Protein AF-A0A0E0JFL4-F1 (afdb_monomer)

Solvent-accessible surface area (backbone atoms only — not comparable to full-atom values): 43330 Å² total; per-residue (Å²): 131,83,78,77,78,82,72,47,30,32,39,35,59,43,32,61,24,17,29,56,49,40,44,46,35,38,51,45,51,37,39,75,74,55,32,49,66,45,37,19,11,68,49,98,47,42,67,31,52,23,40,82,80,41,33,38,44,33,79,38,37,41,81,33,71,71,56,60,69,53,83,58,55,32,41,42,36,31,7,35,81,56,9,6,48,53,56,41,65,31,64,58,54,51,54,46,52,52,55,39,45,75,74,68,30,37,37,32,23,24,13,42,10,29,31,45,21,41,38,68,71,51,74,36,62,77,32,53,36,19,30,19,77,94,37,50,87,59,45,56,92,52,35,45,78,45,100,35,44,24,21,37,27,83,52,40,39,21,12,26,35,61,62,32,22,63,61,38,26,38,52,52,34,25,76,76,66,32,60,72,52,23,56,50,52,36,58,77,36,59,52,74,89,68,89,74,73,65,76,42,75,36,74,80,57,86,65,83,64,85,77,78,43,31,32,37,35,58,40,45,64,17,21,36,53,52,33,43,47,34,37,51,48,54,39,39,75,70,64,32,51,70,46,36,20,14,72,67,61,37,65,31,43,22,54,77,65,51,35,37,45,37,81,36,32,38,66,66,72,60,66,44,94,82,69,75,65,48,29,41,43,32,44,20,55,53,48,93,80,61,84,31,73,72,60,67,30,64,68,60,52,51,50,51,51,52,34,52,74,68,64,37,38,35,35,22,30,23,61,22,36,56,56,38,36,46,72,70,56,72,32,62,80,29,49,37,24,55,42,81,83,71,74,74,77,83,90,75,99,40,55,50,78,36,97,42,60,21,18,31,30,37,45,35,39,24,21,45,24,58,44,34,20,64,50,41,32,39,50,49,36,28,55,67,68,32,60,67,57,19,45,50,56,49,44,76,32,48,79,73,90,60,99,34,76,44,75,49,87,71,77,78,76,73,77,84,77,84,87,77,80,79,76,83,78,81,83,92,81,81,79,95,80,78,78,87,74,82,87,79,74,75,88,78,67,83,75,74,56,50,33,31,38,37,56,38,22,52,16,14,30,58,49,30,44,40,28,36,46,52,51,32,37,69,63,54,32,44,62,43,45,18,26,48,55,70,89,55,69,104,62,59,35,63,30,50,23,40,76,80,40,37,36,43,34,82,41,45,43,74,80,48,72,85,68,85,58,57,30,43,42,34,32,10,37,72,54,6,10,55,45,47,48,68,22,62,61,55,50,52,52,52,52,52,33,52,77,70,62,37,38,36,35,22,25,14,44,12,28,40,56,21,40,42,68,73,54,75,37,65,78,32,56,37,21,28,21,75,93,41,53,81,65,52,52,94,54,36,43,81,44,100,46,61,58,30,79,40,92,44,40,38,20,12,24,28,57,60,27,19,58,63,40,21,39,50,50,33,25,74,76,65,33,61,65,50,22,55,61,50,44,56,85,29,54,56,68,94,65,82,59,50,88,83,73,73,51,75,38,73,81,60,86,64,83,59,91,70,70,41,32,31,38,35,56,44,31,54,13,18,31,59,51,30,40,37,29,43,50,41,52,40,36,72,74,58,33,50,66,46,35,21,11,73,58,98,51,41,69,30,42,30,61,84,76,68,55,29,39,49,35,78,40,45,42,78,64,54,68,78,57,83,60,49,30,43,42,32,37,11,28,64,59,11,13,52,49,49,50,68,32,60,71,59,48,53,49,52,51,52,33,54,76,68,66,34,36,34,37,22,22,14,41,14,29,37,51,34,32,39,81,71,57,69,42,70,96,42,62,34,13,15,21,71,99,43,30,85,62,35,94,50,55,92,37,33,88,42,51,22,22,32,30,42,44,39,39,21,13,18,34,60,45,27,22,63,56,40,32,38,53,50,38,25,55,72,68,33,59,69,56,22,54,53,47,32,44,73,31,50,39,73

Radius of gyration: 30.39 Å; Cα contacts (8 Å, |Δi|>4): 1943; chains: 1; bounding box: 71×85×77 Å

Organism: Oryza punctata (NCBI:txid4537)

Secondary structure (DSSP, 8-state):
-PPPPPPPEEEEEE-TT--HHHHHHHHHHHHHTT-EEEEEESSSSSEEE-GGG-EEE-SEETTSHHHHH---SEEEE---TTHHHHHHH-HHHHHHHHHHHHTT-EEEEETTHIIIIIITTTTTTTSEE---HHHHTTS-TTSEE--SSEEEETTEEEE-SGGGHHHHHHHHHHHHH-HHHHHHHHHHTT----SS--EEEES-------SSPEEEEEE-TTB-HHHHHHHHHHHHHTT-EEEEEESSSSEEE-TTS-EEE-SEEHHHHTS-TT---SEEEE--B--SSSS-TTTT-HHHHHHHHHHHHTT--EEEETTHIIIIIITTTTTTT-EEE--GGGTS----TTPEEESSSEEEETTEEEE-SGGGHHHHHHHHHHHHH-HHHHHHHHHHH-------EEEE---------S-SSSSSSS---S-S-SSSSSS-----SSPPPPEEEEEE-TT--HHHHHHHHHHHHHTT-EEEEEE-S---STTTTEEE-GGG-EEE-SEEGGGGTT---SEEEE---TTHHHHHHH-HHHHHHHHHHHHTT-EEEEETTHIIIIITTTTTTTTSEE---GGGGGGS-TTSEE--SSEEEETTEEEE-SGGGHHHHHHHHHHHHH-HHHHHHHHGGGT--SSTTS----EEES------SSS-EEEEEE-TT--HHHHHHHHHHHHHHT-EEEEEESSSSSEEE-TTT--EEE-SEEHHHHTTS--SEEEE---HHHHHHHHH-HHHHHHHHHHHHTT--EEEETHHIIIIITTTTTTTT------GGGGGGSS--TTTT-SEEEETTEEEE-SGGGHHHHHHHHHHHHH-HHHHHHHHHHTT--

Mean predicted aligned error: 17.1 Å

Nearest PDB structures (foldseek):
  4xll-assembly1_B  TM=9.840E-01  e=6.803E-21  Toxoplasma gondii
  2rk4-assembly1_A-2  TM=9.458E-01  e=2.774E-17  Homo sapiens
  4e08-assembly1_B  TM=9.502E-01  e=4.088E-17  Drosophila melanogaster
  2r1v-assembly1_B  TM=9.450E-01  e=6.370E-17  Homo sapiens
  3b38-assembly1_A-2  TM=9.438E-01  e=4.431E-16  Homo sapiens

Foldseek 3Di:
DPPDPDAAEEEEEWAAFFQQLLRQLLLQLSLVLRHHYFYAYLDPAQWHQYPLRWTFRGPYHLPDPPNLPDQGLEYEYTDGVPTLLSCQPRPSNLVSVVVQVVVQHAYEYAAQNVLNHCQSSVVQFCHEEEHAPVNLVSRDPRYHYDPAQWEATRRYIYGYDNLSSNVSSLVVSCVVPNDVSSVVSCVVQVADQDPDQDEAEAQADAQDDDPAAEEEEEDEAQFASLLVSLLSSLCSLLRHRYFYAYQPAQWYQYNSGIITGGPYHPCVCQVDPPDDHLEYEYGDGDDPDDQGPQQVVPSNLVNLVVCVVVLGAYEYEACCCVSHCQVSVVQAQHEEEDEPVVVPDDDDPGYDYDPHQWYHYRRYIYGHGSSCSNSRSLVVCCRHPNNLSSVVSVVSSDDDDDNDHHYDDDDPPPPPPDDPPPPPPDDPDDDPPPPPPPPPDPDDDPPPAFEEEEEWAAAFQQLLSQLLQVLSVLLRHQYFYAYLDDDDPPQRQWHQYPLRWIWGGPYHLVVCQPPDGLEYEYTDGPPTLVSCQPRPSNLVRVVVCLVVQGAYEYEALNVLNHCVVSVNQFCHEEEHAPVSLVSRDPRHRYDPDQWDDTRRYIYGHFSLSSNVSSLVVSCVRPNNVSSVVSVVLQVADPDFPDDFDEAEAQADALDDDPAFEEEEEWEAAFRSSLSSLQSVLSSVLPHNYFYEYLDPAQWHAHRDRRTITGGPYHLVVVLVDDGLEYEYGDGPVGLLSCQPRPSNLVNLVVCVVVLGAYEYEACNCLSHCAVSCNCPVHDEEYALSRLVSHPDNPCNVGQWYHHRRYIYGYRSSSSNVSNLVVSCSPPNDVSSVVSCVSRSRD

Sequence (842 aa):
MAASPPTKKVLVPIVAGTEPVEATVPIDVLRRAGAHVTVASADDELVVEVMYGVRIAADALVAGVDCAAAHFDLIVLPGGVPGAANLGGCAALEAMVRRHAAAGGLYAAICAAPPLALASWGMLNGLKATAHPLFVDKFPPEVAAVDASVVVDASAVTSRGPATSTEFALALVEQLYGKSKAEQIAKEMLVRYDAGYTISEVNSVQWKCNGTTKVLVPVANGTEEMELITIIDVLRRADADVVVAASAGVEIVARHGMRIVADTTLDEAAADDQTSFDLIILPASSNTNSRSKTSSNEKLVALLKKQAAASKPYGAIGAATAHVLELHGLLEGKKAAAHPSMEDGGAGAGAGECESRVVVDGNVITSGGPGTAMEFAVAVVEKLLGRDVAQRESEAARTTPHHKVATFSGERAKNPSGDMMAMARRTASWPRYLLSRAFAAAASEPAAPKRVLVPVAAGTEPVEAAATADVLNRAGARVTVATADPAGGDRGLLVEAAFGVKLVADGRVADLEGEAFDLIALPGGMPGSANLRDCKVLEKMVKKQAEQGALYAAICAAPAVTLAHWGLLKGLKATCYPSFMEKFTAEIIPVDSRVVVDRNAVTSQGPATAIEYALALVEQLYGKEKSEEVAGPLYVRPQPGVDYVIDEFNSVEWKCSGTPQVLVPVANGSEEMEALNLIDILRRAGANVTVASVEDKLQIVTRRHKFNLIADIMVEEAAKREFDLIVMPGGLPGAQKFSSTKVLVDLLKKQAESNKPYGAICASPAYVLEPHGLLKGKKATSFPPMAHLLTDQSACDSRVVVDGNLITSKAPGSATEFALAIVEKLFGREKAVGMAKELIFM

pLDDT: mean 85.97, std 17.54, range [24.44, 98.81]

Structure (mmCIF, N/CA/C/O backbone):
data_AF-A0A0E0JFL4-F1
#
_entry.id   AF-A0A0E0JFL4-F1
#
loop_
_atom_site.group_PDB
_atom_site.id
_atom_site.type_symbol
_atom_site.label_atom_id
_atom_site.label_alt_id
_atom_site.label_comp_id
_atom_site.label_asym_id
_atom_site.label_entity_id
_atom_site.label_seq_id
_atom_site.pdbx_PDB_ins_code
_atom_site.Cartn_x
_atom_site.Cartn_y
_atom_site.Cartn_z
_atom_site.occupancy
_atom_site.B_iso_or_equiv
_atom_site.auth_seq_id
_atom_site.auth_comp_id
_atom_site.auth_asym_id
_atom_site.auth_atom_id
_atom_site.pdbx_PDB_model_num
ATOM 1 N N . MET A 1 1 ? -3.731 46.250 -39.843 1.00 39.25 1 MET A N 1
ATOM 2 C CA . MET A 1 1 ? -4.159 45.183 -38.918 1.00 39.25 1 MET A CA 1
ATOM 3 C C . MET A 1 1 ? -3.046 44.151 -38.904 1.00 39.25 1 MET A C 1
ATOM 5 O O . MET A 1 1 ? -2.759 43.606 -39.961 1.00 39.25 1 MET A O 1
ATOM 9 N N . ALA A 1 2 ? -2.335 43.984 -37.789 1.00 41.78 2 ALA A N 1
ATOM 10 C CA . ALA A 1 2 ? -1.351 42.908 -37.675 1.00 41.78 2 ALA A CA 1
ATOM 11 C C . ALA A 1 2 ? -2.110 41.572 -37.654 1.00 41.78 2 ALA A C 1
ATOM 13 O O . ALA A 1 2 ? -3.128 41.474 -36.970 1.00 41.78 2 ALA A O 1
ATOM 14 N N . ALA A 1 3 ? -1.671 40.588 -38.442 1.00 46.22 3 ALA A N 1
ATOM 15 C CA . ALA A 1 3 ? -2.243 39.246 -38.403 1.00 46.22 3 ALA A CA 1
ATOM 16 C C . ALA A 1 3 ? -2.104 38.686 -36.979 1.00 46.22 3 ALA A C 1
ATOM 18 O O . ALA A 1 3 ? -1.029 38.806 -36.387 1.00 46.22 3 ALA A O 1
ATOM 19 N N . SER A 1 4 ? -3.175 38.108 -36.425 1.00 56.91 4 SER A N 1
ATOM 20 C CA . SER A 1 4 ? -3.089 37.402 -35.145 1.00 56.91 4 SER A CA 1
ATOM 21 C C . SER A 1 4 ? -1.979 36.347 -35.230 1.00 56.91 4 SER A C 1
ATOM 23 O O . SER A 1 4 ? -1.872 35.679 -36.264 1.00 56.91 4 SER A O 1
ATOM 25 N N . PRO A 1 5 ? -1.132 36.205 -34.196 1.00 62.22 5 PRO A N 1
ATOM 26 C CA . PRO A 1 5 ? -0.072 35.208 -34.210 1.00 62.22 5 PRO A CA 1
ATOM 27 C C . PRO A 1 5 ? -0.661 33.803 -34.428 1.00 62.22 5 PRO A C 1
ATOM 29 O O . PRO A 1 5 ? -1.779 33.535 -33.976 1.00 62.22 5 PRO A O 1
ATOM 32 N N . PRO A 1 6 ? 0.056 32.907 -35.129 1.00 73.69 6 PRO A N 1
ATOM 33 C CA . PRO A 1 6 ? -0.426 31.555 -35.381 1.00 73.69 6 PRO A CA 1
ATOM 34 C C . PRO A 1 6 ? -0.647 30.805 -34.061 1.00 73.69 6 PRO A C 1
ATOM 36 O O . PRO A 1 6 ? 0.200 30.841 -33.168 1.00 73.69 6 PRO A O 1
ATOM 39 N N . THR A 1 7 ? -1.790 30.124 -33.953 1.00 88.94 7 THR A N 1
ATOM 40 C CA . THR A 1 7 ? -2.161 29.294 -32.800 1.00 88.94 7 THR A CA 1
ATOM 41 C C . THR A 1 7 ? -1.107 28.218 -32.549 1.00 88.94 7 THR A C 1
ATOM 43 O O . THR A 1 7 ? -0.809 27.436 -33.455 1.00 88.94 7 THR A O 1
ATOM 46 N N . LYS A 1 8 ? -0.570 28.151 -31.323 1.00 95.00 8 LYS A N 1
ATOM 47 C CA . LYS A 1 8 ? 0.374 27.096 -30.936 1.00 95.00 8 LYS A CA 1
ATOM 48 C C . LYS A 1 8 ? -0.336 25.754 -30.864 1.00 95.00 8 LYS A C 1
ATOM 50 O O . LYS A 1 8 ? -1.421 25.670 -30.291 1.00 95.00 8 LYS A O 1
ATOM 55 N N . LYS A 1 9 ? 0.275 24.716 -31.422 1.00 96.56 9 LYS A N 1
ATOM 56 C CA . LYS A 1 9 ? -0.231 23.341 -31.382 1.00 96.56 9 LYS A CA 1
ATOM 57 C C . LYS A 1 9 ? 0.493 22.559 -30.299 1.00 96.56 9 LYS A C 1
ATOM 59 O O . LYS A 1 9 ? 1.717 22.561 -30.260 1.00 96.56 9 LYS A O 1
ATOM 64 N N . VAL A 1 10 ? -0.242 21.873 -29.439 1.00 98.19 10 VAL A N 1
ATOM 65 C CA . VAL A 1 10 ? 0.329 21.090 -28.340 1.00 98.19 10 VAL A CA 1
ATOM 66 C C . VAL A 1 10 ? -0.188 19.665 -28.416 1.00 98.19 10 VAL A C 1
ATOM 68 O O . VAL A 1 10 ? -1.374 19.465 -28.662 1.00 98.19 10 VAL A O 1
ATOM 71 N N . LEU A 1 11 ? 0.686 18.694 -28.176 1.00 98.44 11 LEU A N 1
ATOM 72 C CA . LEU A 1 11 ? 0.310 17.301 -27.968 1.00 98.44 11 LEU A CA 1
ATOM 73 C C . LEU A 1 11 ? 0.396 16.955 -26.481 1.00 98.44 11 LEU A C 1
ATOM 75 O O . LEU A 1 11 ? 1.439 17.171 -25.862 1.00 98.44 11 LEU A O 1
ATOM 79 N N . VAL A 1 12 ? -0.671 16.372 -25.942 1.00 98.62 12 VAL A N 1
ATOM 80 C CA . VAL A 1 12 ? -0.672 15.727 -24.622 1.00 98.62 12 VAL A CA 1
ATOM 81 C C . VAL A 1 12 ? -1.093 14.271 -24.826 1.00 98.62 12 VAL A C 1
ATOM 83 O O . VAL A 1 12 ? -2.276 14.018 -25.070 1.00 98.62 12 VAL A O 1
ATOM 86 N N . PRO A 1 13 ? -0.152 13.311 -24.809 1.00 98.19 13 PRO A N 1
ATOM 87 C CA . PRO A 1 13 ? -0.484 11.909 -24.893 1.00 98.19 13 PRO A CA 1
ATOM 88 C C . PRO A 1 13 ? -0.976 11.408 -23.528 1.00 98.19 13 PRO A C 1
ATOM 90 O O . PRO A 1 13 ? -0.396 11.729 -22.491 1.00 98.19 13 PRO A O 1
ATOM 93 N N . ILE A 1 14 ? -2.034 10.608 -23.539 1.00 98.06 14 ILE A N 1
ATOM 94 C CA . ILE A 1 14 ? -2.578 9.915 -22.370 1.00 98.06 14 ILE A CA 1
ATOM 95 C C . ILE A 1 14 ? -2.598 8.414 -22.641 1.00 98.06 14 ILE A C 1
ATOM 97 O O . ILE A 1 14 ? -2.686 7.988 -23.790 1.00 98.06 14 ILE A O 1
ATOM 101 N N . VAL A 1 15 ? -2.494 7.614 -21.592 1.00 96.31 15 VAL A N 1
ATOM 102 C CA . VAL A 1 15 ? -2.483 6.151 -21.671 1.00 96.31 15 VAL A CA 1
ATOM 103 C C . VAL A 1 15 ? -3.052 5.576 -20.378 1.00 96.31 15 VAL A C 1
ATOM 105 O O . VAL A 1 15 ? -3.135 6.284 -19.368 1.00 96.31 15 VAL A O 1
ATOM 108 N N . ALA A 1 16 ? -3.432 4.302 -20.378 1.00 90.12 16 ALA A N 1
ATOM 109 C CA . ALA A 1 16 ? -3.835 3.611 -19.162 1.00 90.12 16 ALA A CA 1
ATOM 110 C C . ALA A 1 16 ? -2.806 3.827 -18.034 1.00 90.12 16 ALA A C 1
ATOM 112 O O . ALA A 1 16 ? -1.602 3.593 -18.194 1.00 90.12 16 ALA A O 1
ATOM 113 N N . GLY A 1 17 ? -3.284 4.306 -16.883 1.00 86.44 17 GLY A N 1
ATOM 114 C CA . GLY A 1 17 ? -2.438 4.639 -15.732 1.00 86.44 17 GLY A CA 1
ATOM 115 C C . GLY A 1 17 ? -1.754 6.013 -15.773 1.00 86.44 17 GLY A C 1
ATOM 116 O O . GLY A 1 17 ? -0.919 6.274 -14.907 1.00 86.44 17 GLY A O 1
ATOM 117 N N . THR A 1 18 ? -2.076 6.890 -16.732 1.00 96.25 18 THR A N 1
ATOM 118 C CA . THR A 1 18 ? -1.710 8.320 -16.678 1.00 96.25 18 THR A CA 1
ATOM 119 C C . THR A 1 18 ? -2.265 8.969 -15.405 1.00 96.25 18 THR A C 1
ATOM 121 O O . THR A 1 18 ? -3.382 8.668 -14.993 1.00 96.25 18 THR A O 1
ATOM 124 N N . GLU A 1 19 ? -1.520 9.874 -14.770 1.00 94.75 19 GLU A N 1
ATOM 125 C CA . GLU A 1 19 ? -2.059 10.652 -13.649 1.00 94.75 19 GLU A CA 1
ATOM 126 C C . GLU A 1 19 ? -3.026 11.745 -14.170 1.00 94.75 19 GLU A C 1
ATOM 128 O O . GLU A 1 19 ? -2.634 12.565 -15.011 1.00 94.75 19 GLU A O 1
ATOM 133 N N . PRO A 1 20 ? -4.305 11.750 -13.740 1.00 94.50 20 PRO A N 1
ATOM 134 C CA . PRO A 1 20 ? -5.335 12.620 -14.307 1.00 94.50 20 PRO A CA 1
ATOM 135 C C . PRO A 1 20 ? -5.099 14.128 -14.118 1.00 94.50 20 PRO A C 1
ATOM 137 O O . PRO A 1 20 ? -5.412 14.892 -15.038 1.00 94.50 20 PRO A O 1
ATOM 140 N N . VAL A 1 21 ? -4.563 14.590 -12.983 1.00 94.31 21 VAL A N 1
ATOM 141 C CA . VAL A 1 21 ? -4.311 16.025 -12.730 1.00 94.31 21 VAL A CA 1
ATOM 142 C C . VAL A 1 21 ? -3.149 16.541 -13.589 1.00 94.31 21 VAL A C 1
ATOM 144 O O . VAL A 1 21 ? -3.255 17.598 -14.211 1.00 94.31 21 VAL A O 1
ATOM 147 N N . GLU A 1 22 ? -2.076 15.768 -13.705 1.00 95.75 22 GLU A N 1
ATOM 148 C CA . GLU A 1 22 ? -0.881 16.034 -14.507 1.00 95.75 22 GLU A CA 1
ATOM 149 C C . GLU A 1 22 ? -1.166 16.056 -16.014 1.00 95.75 22 GLU A C 1
ATOM 151 O O . GLU A 1 22 ? -0.418 16.682 -16.766 1.00 95.75 22 GLU A O 1
ATOM 156 N N . ALA A 1 23 ? -2.247 15.417 -16.470 1.00 96.94 23 ALA A N 1
ATOM 157 C CA . ALA A 1 23 ? -2.759 15.578 -17.830 1.00 96.94 23 ALA A CA 1
ATOM 158 C C . ALA A 1 23 ? -3.699 16.787 -17.940 1.00 96.94 23 ALA A C 1
ATOM 160 O O . ALA A 1 23 ? -3.502 17.664 -18.784 1.00 96.94 23 ALA A O 1
ATOM 161 N N . THR A 1 24 ? -4.709 16.855 -17.071 1.00 97.12 24 THR A N 1
ATOM 162 C CA . THR A 1 24 ? -5.806 17.829 -17.168 1.00 97.12 24 THR A CA 1
ATOM 163 C C . THR A 1 24 ? -5.328 19.265 -16.997 1.00 97.12 24 THR A C 1
ATOM 165 O O . THR A 1 24 ? -5.721 20.137 -17.771 1.00 97.12 24 THR A O 1
ATOM 168 N N . VAL A 1 25 ? -4.461 19.529 -16.015 1.00 95.75 25 VAL A N 1
ATOM 169 C CA . VAL A 1 25 ? -4.024 20.894 -15.698 1.00 95.75 25 VAL A CA 1
ATOM 170 C C . VAL A 1 25 ? -3.213 21.509 -16.846 1.00 95.75 25 VAL A C 1
ATOM 172 O O . VAL A 1 25 ? -3.564 22.610 -17.276 1.00 95.75 25 VAL A O 1
ATOM 175 N N . PRO A 1 26 ? -2.197 20.840 -17.434 1.00 97.06 26 PRO A N 1
ATOM 176 C CA . PRO A 1 26 ? -1.547 21.352 -18.639 1.00 97.06 26 PRO A CA 1
ATOM 177 C C . PRO A 1 26 ? -2.499 21.547 -19.821 1.00 97.06 26 PRO A C 1
ATOM 179 O O . PRO A 1 26 ? -2.382 22.560 -20.510 1.00 97.06 26 PRO A O 1
ATOM 182 N N . ILE A 1 27 ? -3.446 20.627 -20.055 1.00 97.94 27 ILE A N 1
ATOM 183 C CA . ILE A 1 27 ? -4.424 20.750 -21.149 1.00 97.94 27 ILE A CA 1
ATOM 184 C C . ILE A 1 27 ? -5.252 22.028 -20.984 1.00 97.94 27 ILE A C 1
ATOM 186 O O . ILE A 1 27 ? -5.300 22.853 -21.900 1.00 97.94 27 ILE A O 1
ATOM 190 N N . ASP A 1 28 ? -5.877 22.202 -19.823 1.00 96.44 28 ASP A N 1
ATOM 191 C CA . ASP A 1 28 ? -6.765 23.325 -19.533 1.00 96.44 28 ASP A CA 1
ATOM 192 C C . ASP A 1 28 ? -6.016 24.668 -19.608 1.00 96.44 28 ASP A C 1
ATOM 194 O O . ASP A 1 28 ? -6.380 25.557 -20.387 1.00 96.44 28 ASP A O 1
ATOM 198 N N . VAL A 1 29 ? -4.889 24.786 -18.899 1.00 96.25 29 VAL A N 1
ATOM 199 C CA . VAL A 1 29 ? -4.093 26.022 -18.821 1.00 96.25 29 VAL A CA 1
ATOM 200 C C . VAL A 1 29 ? -3.546 26.437 -20.190 1.00 96.25 29 VAL A C 1
ATOM 202 O O . VAL A 1 29 ? -3.580 27.621 -20.545 1.00 96.25 29 VAL A O 1
ATOM 205 N N . LEU A 1 30 ? -3.078 25.486 -21.004 1.00 97.25 30 LEU A N 1
ATOM 206 C CA . LEU A 1 30 ? -2.589 25.785 -22.353 1.00 97.25 30 LEU A CA 1
ATOM 207 C C . LEU A 1 30 ? -3.726 26.218 -23.287 1.00 97.25 30 LEU A C 1
ATOM 209 O O . LEU A 1 30 ? -3.533 27.131 -24.097 1.00 97.25 30 LEU A O 1
ATOM 213 N N . ARG A 1 31 ? -4.926 25.638 -23.153 1.00 96.31 31 ARG A N 1
ATOM 214 C CA . ARG A 1 31 ? -6.110 26.077 -23.910 1.00 96.31 31 ARG A CA 1
ATOM 215 C C . ARG A 1 31 ? -6.568 27.474 -23.491 1.00 96.31 31 ARG A C 1
ATOM 217 O O . ARG A 1 31 ? -6.838 28.293 -24.370 1.00 96.31 31 ARG A O 1
ATOM 224 N N . ARG A 1 32 ? -6.541 27.809 -22.195 1.00 94.00 32 ARG A N 1
ATOM 225 C CA . ARG A 1 32 ? -6.771 29.184 -21.696 1.00 94.00 32 ARG A CA 1
ATOM 226 C C . ARG A 1 32 ? -5.767 30.187 -22.265 1.00 94.00 32 ARG A C 1
ATOM 228 O O . ARG A 1 32 ? -6.126 31.317 -22.596 1.00 94.00 32 ARG A O 1
ATOM 235 N N . ALA A 1 33 ? -4.512 29.772 -22.441 1.00 94.62 33 ALA A N 1
ATOM 236 C CA . ALA A 1 33 ? -3.489 30.597 -23.079 1.00 94.62 33 ALA A CA 1
ATOM 237 C C . ALA A 1 33 ? -3.708 30.802 -24.593 1.00 94.62 33 ALA A C 1
ATOM 239 O O . ALA A 1 33 ? -3.083 31.688 -25.178 1.00 94.62 33 ALA A O 1
ATOM 240 N N . GLY A 1 34 ? -4.619 30.040 -25.209 1.00 94.81 34 GLY A N 1
ATOM 241 C CA . GLY A 1 34 ? -4.960 30.109 -26.629 1.00 94.81 34 GLY A CA 1
ATOM 242 C C . GLY A 1 34 ? -4.300 29.029 -27.487 1.00 94.81 34 GLY A C 1
ATOM 243 O O . GLY A 1 34 ? -4.309 29.156 -28.710 1.00 94.81 34 GLY A O 1
ATOM 244 N N . ALA A 1 35 ? -3.714 27.985 -26.887 1.00 96.25 35 ALA A N 1
ATOM 245 C CA . ALA A 1 35 ? -3.153 26.862 -27.631 1.00 96.25 35 ALA A CA 1
ATOM 246 C C . ALA A 1 35 ? -4.241 25.898 -28.126 1.00 96.25 35 ALA A C 1
ATOM 248 O O . ALA A 1 35 ? -5.236 25.642 -27.449 1.00 96.25 35 ALA A O 1
ATOM 249 N N . HIS A 1 36 ? -4.007 25.299 -29.290 1.00 96.62 36 HIS A N 1
ATOM 250 C CA . HIS A 1 36 ? -4.742 24.127 -29.741 1.00 96.62 36 HIS A CA 1
ATOM 251 C C . HIS A 1 36 ? -4.071 22.877 -29.168 1.00 96.62 36 HIS A C 1
ATOM 253 O O . HIS A 1 36 ? -3.014 22.465 -29.646 1.00 96.62 36 HIS A O 1
ATOM 259 N N . VAL A 1 37 ? -4.671 22.301 -28.128 1.00 97.62 37 VAL A N 1
ATOM 260 C CA . VAL A 1 37 ? -4.157 21.096 -27.467 1.00 97.62 37 VAL A CA 1
ATOM 261 C C . VAL A 1 37 ? -4.883 19.865 -28.001 1.00 97.62 37 VAL A C 1
ATOM 263 O O . VAL A 1 37 ? -6.090 19.733 -27.788 1.00 97.62 37 VAL A O 1
ATOM 266 N N . THR A 1 38 ? -4.137 18.985 -28.664 1.00 98.00 38 THR A N 1
ATOM 267 C CA . THR A 1 38 ? -4.562 17.643 -29.067 1.00 98.00 38 THR A CA 1
ATOM 268 C C . THR A 1 38 ? -4.293 16.677 -27.920 1.00 98.00 38 THR A C 1
ATOM 270 O O . THR A 1 38 ? -3.133 16.433 -27.576 1.00 98.00 38 THR A O 1
ATOM 273 N N . VAL A 1 39 ? -5.355 16.120 -27.340 1.00 98.12 39 VAL A N 1
ATOM 274 C CA . VAL A 1 39 ? -5.245 15.007 -26.390 1.00 98.12 39 VAL A CA 1
ATOM 275 C C . VAL A 1 39 ? -5.212 13.722 -27.203 1.00 98.12 39 VAL A C 1
ATOM 277 O O . VAL A 1 39 ? -6.158 13.451 -27.938 1.00 98.12 39 VAL A O 1
ATOM 280 N N . ALA A 1 40 ? -4.133 12.949 -27.127 1.00 97.81 40 ALA A N 1
ATOM 281 C CA . ALA A 1 40 ? -3.980 11.750 -27.947 1.00 97.81 40 ALA A CA 1
ATOM 282 C C . ALA A 1 40 ? -3.820 10.503 -27.082 1.00 97.81 40 ALA A C 1
ATOM 284 O O . ALA A 1 40 ? -3.001 10.485 -26.174 1.00 97.81 40 ALA A O 1
ATOM 285 N N . SER A 1 41 ? -4.564 9.446 -27.375 1.00 97.75 41 SER A N 1
ATOM 286 C CA . SER A 1 41 ? -4.375 8.167 -26.703 1.00 97.75 41 SER A CA 1
ATOM 287 C C . SER A 1 41 ? -3.144 7.463 -27.266 1.00 97.75 41 SER A C 1
ATOM 289 O O . SER A 1 41 ? -3.013 7.320 -28.484 1.00 97.75 41 SER A O 1
ATOM 291 N N . ALA A 1 42 ? -2.220 7.069 -26.395 1.00 94.81 42 ALA A N 1
ATOM 292 C CA . ALA A 1 42 ? -1.121 6.176 -26.742 1.00 94.81 42 ALA A CA 1
ATOM 293 C C . ALA A 1 42 ? -1.534 4.693 -26.693 1.00 94.81 42 ALA A C 1
ATOM 295 O O . ALA A 1 42 ? -0.737 3.851 -27.106 1.00 94.81 42 ALA A O 1
ATOM 296 N N . ASP A 1 43 ? -2.755 4.400 -26.229 1.00 87.94 43 ASP A N 1
ATOM 297 C CA . ASP A 1 43 ? -3.416 3.103 -26.382 1.00 87.94 43 ASP A CA 1
ATOM 298 C C . ASP A 1 43 ? -4.055 2.974 -27.780 1.00 87.94 43 ASP A C 1
ATOM 300 O O . ASP A 1 43 ? -3.983 3.879 -28.617 1.00 87.94 43 ASP A O 1
ATOM 304 N N . ASP A 1 44 ? -4.713 1.841 -28.029 1.00 86.88 44 ASP A N 1
ATOM 305 C CA . ASP A 1 44 ? -5.432 1.566 -29.280 1.00 86.88 44 ASP A CA 1
ATOM 306 C C . ASP A 1 44 ? -6.865 2.144 -29.302 1.00 86.88 44 ASP A C 1
ATOM 308 O O . ASP A 1 44 ? -7.516 2.173 -30.349 1.00 86.88 44 ASP A O 1
ATOM 312 N N . GLU A 1 45 ? -7.363 2.633 -28.161 1.00 91.81 45 GLU A N 1
ATOM 313 C CA . GLU A 1 45 ? -8.712 3.186 -28.004 1.00 91.81 45 GLU A CA 1
ATOM 314 C C . GLU A 1 45 ? -8.692 4.681 -27.670 1.00 91.81 45 GLU A C 1
ATOM 316 O O . GLU A 1 45 ? -7.775 5.186 -27.026 1.00 91.81 45 GLU A O 1
ATOM 321 N N . LEU A 1 46 ? -9.734 5.408 -28.093 1.00 94.75 46 LEU A N 1
ATOM 322 C CA . LEU A 1 46 ? -9.864 6.841 -27.801 1.00 94.75 46 LEU A CA 1
ATOM 323 C C . LEU A 1 46 ? -10.329 7.115 -26.369 1.00 94.75 46 LEU A C 1
ATOM 325 O O . LEU A 1 46 ? -10.034 8.182 -25.848 1.00 94.75 46 LEU A O 1
ATOM 329 N N . VAL A 1 47 ? -11.066 6.204 -25.734 1.00 96.50 47 VAL A N 1
ATOM 330 C CA . VAL A 1 47 ? -11.464 6.363 -24.331 1.00 96.50 47 VAL A CA 1
ATOM 331 C C . VAL A 1 47 ? -10.411 5.691 -23.468 1.00 96.50 47 VAL A C 1
ATOM 333 O O . VAL A 1 47 ? -10.241 4.482 -23.532 1.00 96.50 47 VAL A O 1
ATOM 336 N N . VAL A 1 48 ? -9.717 6.485 -22.662 1.00 95.06 48 VAL A N 1
ATOM 337 C CA . VAL A 1 48 ? -8.628 6.016 -21.808 1.00 95.06 48 VAL A CA 1
ATOM 338 C C . VAL A 1 48 ? -9.069 6.100 -20.358 1.00 95.06 48 VAL A C 1
ATOM 340 O O . VAL A 1 48 ? -9.426 7.177 -19.872 1.00 95.06 48 VAL A O 1
ATOM 343 N N . GLU A 1 49 ? -9.037 4.964 -19.664 1.00 94.12 49 GLU A N 1
ATOM 344 C CA . GLU A 1 49 ? -9.123 4.925 -18.207 1.00 94.12 49 GLU A CA 1
ATOM 345 C C . GLU A 1 49 ? -7.744 5.246 -17.622 1.00 94.12 49 GLU A C 1
ATOM 347 O O . GLU A 1 49 ? -6.821 4.429 -17.615 1.00 94.12 49 GLU A O 1
ATOM 352 N N . VAL A 1 50 ? -7.592 6.487 -17.177 1.00 93.69 50 VAL A N 1
ATOM 353 C CA . VAL A 1 50 ? -6.393 6.962 -16.488 1.00 93.69 50 VAL A CA 1
ATOM 354 C C . VAL A 1 50 ? -6.485 6.579 -14.995 1.00 93.69 50 VAL A C 1
ATOM 356 O O . VAL A 1 50 ? -7.412 5.878 -14.584 1.00 93.69 50 VAL A O 1
ATOM 359 N N . MET A 1 51 ? -5.518 6.964 -14.155 1.00 87.81 51 MET A N 1
ATOM 360 C CA . MET A 1 51 ? -5.523 6.552 -12.741 1.00 87.81 51 MET A CA 1
ATOM 361 C C . MET A 1 51 ? -6.815 6.948 -12.008 1.00 87.81 51 MET A C 1
ATOM 363 O O . MET A 1 51 ? -7.510 7.900 -12.368 1.00 87.81 51 MET A O 1
ATOM 367 N N . TYR A 1 52 ? -7.116 6.200 -10.942 1.00 87.00 52 TYR A N 1
ATOM 368 C CA . TYR A 1 52 ? -8.256 6.440 -10.053 1.00 87.00 52 TYR A CA 1
ATOM 369 C C . TYR A 1 52 ? -9.614 6.415 -10.775 1.00 87.00 52 TYR A C 1
ATOM 371 O O . TYR A 1 52 ? -10.536 7.141 -10.407 1.00 87.00 52 TYR A O 1
ATOM 379 N N . GLY A 1 53 ? -9.751 5.580 -11.812 1.00 84.56 53 GLY A N 1
ATOM 380 C CA . GLY A 1 53 ? -11.013 5.335 -12.522 1.00 84.56 53 GLY A CA 1
ATOM 381 C C . GLY A 1 53 ? -11.547 6.545 -13.295 1.00 84.56 53 GLY A C 1
ATOM 382 O O . GLY A 1 53 ? -12.745 6.623 -13.575 1.00 84.56 53 GLY A O 1
ATOM 383 N N . VAL A 1 54 ? -10.704 7.542 -13.573 1.00 93.38 54 VAL A N 1
ATOM 384 C CA . VAL A 1 54 ? -11.071 8.693 -14.404 1.00 93.38 54 VAL A CA 1
ATOM 385 C C . VAL A 1 54 ? -11.003 8.264 -15.867 1.00 93.38 54 VAL A C 1
ATOM 387 O O . VAL A 1 54 ? -10.020 7.670 -16.297 1.00 93.38 54 VAL A O 1
ATOM 390 N N . ARG A 1 55 ? -12.030 8.584 -16.659 1.00 95.38 55 ARG A N 1
ATOM 391 C CA . ARG A 1 55 ? -12.073 8.248 -18.088 1.00 95.38 55 ARG A CA 1
ATOM 392 C C . ARG A 1 55 ? -12.064 9.507 -18.947 1.00 95.38 55 ARG A C 1
ATOM 394 O O . ARG A 1 55 ? -12.953 10.352 -18.825 1.00 95.38 55 ARG A O 1
ATOM 401 N N . ILE A 1 56 ? -11.067 9.616 -19.822 1.00 96.94 56 ILE A N 1
ATOM 402 C CA . ILE A 1 56 ? -10.872 10.748 -20.737 1.00 96.94 56 ILE A CA 1
ATOM 403 C C . ILE A 1 56 ? -11.001 10.241 -22.173 1.00 96.94 56 ILE A C 1
ATOM 405 O O . ILE A 1 56 ? -10.362 9.263 -22.550 1.00 96.94 56 ILE A O 1
ATOM 409 N N . ALA A 1 57 ? -11.812 10.913 -22.987 1.00 96.94 57 ALA A N 1
ATOM 410 C CA . ALA A 1 57 ? -11.925 10.618 -24.409 1.00 96.94 57 ALA A CA 1
ATOM 411 C C . ALA A 1 57 ? -10.942 11.492 -25.211 1.00 96.94 57 ALA A C 1
ATOM 413 O O . ALA A 1 57 ? -11.155 12.689 -25.406 1.00 96.94 57 ALA A O 1
ATOM 414 N N . ALA A 1 58 ? -9.857 10.882 -25.679 1.00 97.00 58 ALA A N 1
ATOM 415 C CA . ALA A 1 58 ? -8.834 11.487 -26.517 1.00 97.00 58 ALA A CA 1
ATOM 416 C C . ALA A 1 58 ? -9.372 11.893 -27.897 1.00 97.00 58 ALA A C 1
ATOM 418 O O . ALA A 1 58 ? -10.240 11.236 -28.475 1.00 97.00 58 ALA A O 1
ATOM 419 N N . ASP A 1 59 ? -8.820 12.975 -28.443 1.00 96.44 59 ASP A N 1
ATOM 420 C CA . ASP A 1 59 ? -9.138 13.549 -29.755 1.00 96.44 59 ASP A CA 1
ATOM 421 C C . ASP A 1 59 ? -8.589 12.713 -30.916 1.00 96.44 59 ASP A C 1
ATOM 423 O O . ASP A 1 59 ? -9.136 12.739 -32.018 1.00 96.44 59 ASP A O 1
ATOM 427 N N . ALA A 1 60 ? -7.499 11.984 -30.677 1.00 96.75 60 ALA A N 1
ATOM 428 C CA . ALA A 1 60 ? -6.823 11.160 -31.670 1.00 96.75 60 ALA A CA 1
ATOM 429 C C . ALA A 1 60 ? -6.087 9.984 -31.014 1.00 96.75 60 ALA A C 1
ATOM 431 O O . ALA A 1 60 ? -5.900 9.952 -29.801 1.00 96.75 60 ALA A O 1
ATOM 432 N N . LEU A 1 61 ? -5.616 9.045 -31.832 1.00 97.12 61 LEU A N 1
ATOM 433 C CA . LEU A 1 61 ? -4.597 8.073 -31.433 1.00 97.12 61 LEU A CA 1
ATOM 434 C C . LEU A 1 61 ? -3.215 8.642 -31.769 1.00 97.12 61 LEU A C 1
ATOM 436 O O . LEU A 1 61 ? -3.035 9.194 -32.856 1.00 97.12 61 LEU A O 1
ATOM 440 N N . VAL A 1 62 ? -2.226 8.451 -30.896 1.00 95.06 62 VAL A N 1
ATOM 441 C CA . VAL A 1 62 ? -0.822 8.831 -31.142 1.00 95.06 62 VAL A CA 1
ATOM 442 C C . VAL A 1 62 ? -0.289 8.128 -32.391 1.00 95.06 62 VAL A C 1
ATOM 444 O O . VAL A 1 62 ? 0.366 8.745 -33.228 1.00 95.06 62 VAL A O 1
ATOM 447 N N . ALA A 1 63 ? -0.619 6.844 -32.557 1.00 90.69 63 ALA A N 1
ATOM 448 C CA . ALA A 1 63 ? -0.268 6.064 -33.743 1.00 90.69 63 ALA A CA 1
ATOM 449 C C . ALA A 1 63 ? -1.134 6.395 -34.979 1.00 90.69 63 ALA A C 1
ATOM 451 O O . ALA A 1 63 ? -0.864 5.901 -36.075 1.00 90.69 63 ALA A O 1
ATOM 452 N N . GLY A 1 64 ? -2.168 7.230 -34.829 1.00 90.62 64 GLY A N 1
ATOM 453 C CA . GLY A 1 64 ? -3.021 7.668 -35.928 1.00 90.62 64 GLY A CA 1
ATOM 454 C C . GLY A 1 64 ? -2.247 8.517 -36.936 1.00 90.62 64 GLY A C 1
ATOM 455 O O . GLY A 1 64 ? -1.466 9.388 -36.556 1.00 90.62 64 GLY A O 1
ATOM 456 N N . VAL A 1 65 ? -2.488 8.287 -38.231 1.00 81.94 65 VAL A N 1
ATOM 457 C CA . VAL A 1 65 ? -1.736 8.913 -39.338 1.00 81.94 65 VAL A CA 1
ATOM 458 C C . VAL A 1 65 ? -1.703 10.440 -39.224 1.00 81.94 65 VAL A C 1
ATOM 460 O O . VAL A 1 65 ? -0.637 11.040 -39.368 1.00 81.94 65 VAL A O 1
ATOM 463 N N . ASP A 1 66 ? -2.841 11.058 -38.903 1.00 83.19 66 ASP A N 1
ATOM 464 C CA . ASP A 1 66 ? -2.954 12.515 -38.795 1.00 83.19 66 ASP A CA 1
ATOM 465 C C . ASP A 1 66 ? -2.191 13.074 -37.588 1.00 83.19 66 ASP A C 1
ATOM 467 O O . ASP A 1 66 ? -1.535 14.108 -37.701 1.00 83.19 66 ASP A O 1
ATOM 471 N N . CYS A 1 67 ? -2.222 12.381 -36.444 1.00 88.19 67 CYS A N 1
ATOM 472 C CA . CYS A 1 67 ? -1.502 12.803 -35.242 1.00 88.19 67 CYS A CA 1
ATOM 473 C C . CYS A 1 67 ? 0.013 12.622 -35.414 1.00 88.19 67 CYS A C 1
ATOM 475 O O . CYS A 1 67 ? 0.784 13.550 -35.177 1.00 88.19 67 CYS A O 1
ATOM 477 N N . ALA A 1 68 ? 0.444 11.462 -35.917 1.00 84.94 68 ALA A N 1
ATOM 478 C CA . ALA A 1 68 ? 1.854 11.129 -36.105 1.00 84.94 68 ALA A CA 1
ATOM 479 C C . ALA A 1 68 ? 2.573 12.035 -37.122 1.00 84.94 68 ALA A C 1
ATOM 481 O O . ALA A 1 68 ? 3.789 12.250 -37.016 1.00 84.94 68 ALA A O 1
ATOM 482 N N . ALA A 1 69 ? 1.832 12.550 -38.110 1.00 83.75 69 ALA A N 1
ATOM 483 C CA . ALA A 1 69 ? 2.321 13.474 -39.131 1.00 83.75 69 ALA A CA 1
ATOM 484 C C . ALA A 1 69 ? 2.146 14.959 -38.758 1.00 83.75 69 ALA A C 1
ATOM 486 O O . ALA A 1 69 ? 2.667 15.828 -39.463 1.00 83.75 69 ALA A O 1
ATOM 487 N N . ALA A 1 70 ? 1.422 15.271 -37.679 1.00 88.12 70 ALA A N 1
ATOM 488 C CA . ALA A 1 70 ? 1.175 16.645 -37.273 1.00 88.12 70 ALA A CA 1
ATOM 489 C C . ALA A 1 70 ? 2.446 17.330 -36.748 1.00 88.12 70 ALA A C 1
ATOM 491 O O . ALA A 1 70 ? 3.306 16.733 -36.101 1.00 88.12 70 ALA A O 1
ATOM 492 N N . HIS A 1 71 ? 2.535 18.632 -37.013 1.00 90.56 71 HIS A N 1
ATOM 493 C CA . HIS A 1 71 ? 3.523 19.508 -36.397 1.00 90.56 71 HIS A CA 1
ATOM 494 C C . HIS A 1 71 ? 2.963 20.079 -35.092 1.00 90.56 71 HIS A C 1
ATOM 496 O O . HIS A 1 71 ? 1.889 20.691 -35.099 1.00 90.56 71 HIS A O 1
ATOM 502 N N . PHE A 1 72 ? 3.734 19.958 -34.015 1.00 94.88 72 PHE A N 1
ATOM 503 C CA . PHE A 1 72 ? 3.442 20.545 -32.711 1.00 94.88 72 PHE A CA 1
ATOM 504 C C . PHE A 1 72 ? 4.498 21.597 -32.357 1.00 94.88 72 PHE A C 1
ATOM 506 O O . PHE A 1 72 ? 5.623 21.546 -32.838 1.00 94.88 72 PHE A O 1
ATOM 513 N N . ASP A 1 73 ? 4.131 22.574 -31.537 1.00 95.75 73 ASP A N 1
ATOM 514 C CA . ASP A 1 73 ? 5.043 23.530 -30.902 1.00 95.75 73 ASP A CA 1
ATOM 515 C C . ASP A 1 73 ? 5.547 23.003 -29.544 1.00 95.75 73 ASP A C 1
ATOM 517 O O . ASP A 1 73 ? 6.646 23.354 -29.114 1.00 95.75 73 ASP A O 1
ATOM 521 N N . LEU A 1 74 ? 4.759 22.144 -28.885 1.00 98.00 74 LEU A N 1
ATOM 522 C CA . LEU A 1 74 ? 5.064 21.534 -27.591 1.00 98.00 74 LEU A CA 1
ATOM 523 C C . LEU A 1 74 ? 4.486 20.113 -27.504 1.00 98.00 74 LEU A C 1
ATOM 525 O O . LEU A 1 74 ? 3.359 19.875 -27.936 1.00 98.00 74 LEU A O 1
ATOM 529 N N . ILE A 1 75 ? 5.234 19.191 -26.897 1.00 98.56 75 ILE A N 1
ATOM 530 C CA . ILE A 1 75 ? 4.741 17.865 -26.498 1.00 98.56 75 ILE A CA 1
ATOM 531 C C . ILE A 1 75 ? 4.915 17.727 -24.980 1.00 98.56 75 ILE A C 1
ATOM 533 O O . ILE A 1 75 ? 6.027 17.892 -24.484 1.00 98.56 75 ILE A O 1
ATOM 537 N N . VAL A 1 76 ? 3.837 17.451 -24.245 1.00 98.69 76 VAL A N 1
ATOM 538 C CA . VAL A 1 76 ? 3.832 17.367 -22.772 1.00 98.69 76 VAL A CA 1
ATOM 539 C C . VAL A 1 76 ? 3.492 15.948 -22.357 1.00 98.69 76 VAL A C 1
ATOM 541 O O . VAL A 1 76 ? 2.435 15.478 -22.741 1.00 98.69 76 VAL A O 1
ATOM 544 N N . LEU A 1 77 ? 4.346 15.282 -21.582 1.00 98.56 77 LEU A N 1
ATOM 545 C CA . LEU A 1 77 ? 4.137 13.921 -21.087 1.00 98.56 77 LEU A CA 1
ATOM 546 C C . LEU A 1 77 ? 3.675 13.961 -19.620 1.00 98.56 77 LEU A C 1
ATOM 548 O O . LEU A 1 77 ? 4.488 14.273 -18.741 1.00 98.56 77 LEU A O 1
ATOM 552 N N . PRO A 1 78 ? 2.400 13.647 -19.340 1.00 98.19 78 PRO A N 1
ATOM 553 C CA . PRO A 1 78 ? 1.921 13.419 -17.980 1.00 98.19 78 PRO A CA 1
ATOM 554 C C . PRO A 1 78 ? 2.638 12.232 -17.327 1.00 98.19 78 PRO A C 1
ATOM 556 O O . PRO A 1 78 ? 3.120 11.335 -18.023 1.00 98.19 78 PRO A O 1
ATOM 559 N N . GLY A 1 79 ? 2.694 12.205 -15.999 1.00 92.62 79 GLY A N 1
ATOM 560 C CA . GLY A 1 79 ? 3.237 11.087 -15.243 1.00 92.62 79 GLY A CA 1
ATOM 561 C C . GLY A 1 79 ? 2.176 10.067 -14.833 1.00 92.62 79 GLY A C 1
ATOM 562 O O . GLY A 1 79 ? 1.339 9.650 -15.637 1.00 92.62 79 GLY A O 1
ATOM 563 N N . GLY A 1 80 ? 2.252 9.631 -13.575 1.00 84.12 80 GLY A N 1
ATOM 564 C CA . GLY A 1 80 ? 1.540 8.460 -13.056 1.00 84.12 80 GLY A CA 1
ATOM 565 C C . GLY A 1 80 ? 2.305 7.159 -13.277 1.00 84.12 80 GLY A C 1
ATOM 566 O O . GLY A 1 80 ? 3.139 7.053 -14.175 1.00 84.12 80 GLY A O 1
ATOM 567 N N . VAL A 1 81 ? 2.030 6.153 -12.450 1.00 80.12 81 VAL A N 1
ATOM 568 C CA . VAL A 1 81 ? 2.588 4.803 -12.601 1.00 80.12 81 VAL A CA 1
ATOM 569 C C . VAL A 1 81 ? 1.423 3.814 -12.605 1.00 80.12 81 VAL A C 1
ATOM 571 O O . VAL A 1 81 ? 0.653 3.800 -11.644 1.00 80.12 81 VAL A O 1
ATOM 574 N N . PRO A 1 82 ? 1.250 3.011 -13.677 1.00 82.69 82 PRO A N 1
ATOM 575 C CA . PRO A 1 82 ? 2.221 2.738 -14.749 1.00 82.69 82 PRO A CA 1
ATOM 576 C C . PRO A 1 82 ? 2.251 3.735 -15.931 1.00 82.69 82 PRO A C 1
ATOM 578 O O . PRO A 1 82 ? 3.062 3.548 -16.836 1.00 82.69 82 PRO A O 1
ATOM 581 N N . GLY A 1 83 ? 1.425 4.789 -15.961 1.00 87.12 83 GLY A N 1
ATOM 582 C CA . GLY A 1 83 ? 1.239 5.648 -17.146 1.00 87.12 83 GLY A CA 1
ATOM 583 C C . GLY A 1 83 ? 2.513 6.231 -17.761 1.00 87.12 83 GLY A C 1
ATOM 584 O O . GLY A 1 83 ? 2.712 6.144 -18.969 1.00 87.12 83 GLY A O 1
ATOM 585 N N . ALA A 1 84 ? 3.423 6.758 -16.943 1.00 92.75 84 ALA A N 1
ATOM 586 C CA . ALA A 1 84 ? 4.715 7.278 -17.387 1.00 92.75 84 ALA A CA 1
ATOM 587 C C . ALA A 1 84 ? 5.575 6.215 -18.089 1.00 92.75 84 ALA A C 1
ATOM 589 O O . ALA A 1 84 ? 6.205 6.504 -19.108 1.00 92.75 84 ALA A O 1
ATOM 590 N N . ALA A 1 85 ? 5.589 4.985 -17.564 1.00 88.94 85 ALA A N 1
ATOM 591 C CA . ALA A 1 85 ? 6.306 3.864 -18.168 1.00 88.94 85 ALA A CA 1
ATOM 592 C C . ALA A 1 85 ? 5.643 3.424 -19.480 1.00 88.94 85 ALA A C 1
ATOM 594 O O . ALA A 1 85 ? 6.337 3.165 -20.461 1.00 88.94 85 ALA A O 1
ATOM 595 N N . ASN A 1 86 ? 4.309 3.413 -19.528 1.00 90.19 86 ASN A N 1
ATOM 596 C CA . ASN A 1 86 ? 3.550 3.102 -20.738 1.00 90.19 86 ASN A CA 1
ATOM 597 C C . ASN A 1 86 ? 3.811 4.135 -21.849 1.00 90.19 86 ASN A C 1
ATOM 599 O O . ASN A 1 86 ? 4.084 3.758 -22.990 1.00 90.19 86 ASN A O 1
ATOM 603 N N . LEU A 1 87 ? 3.831 5.433 -21.516 1.00 94.25 87 LEU A N 1
ATOM 604 C CA . LEU A 1 87 ? 4.253 6.486 -22.445 1.00 94.25 87 LEU A CA 1
ATOM 605 C C . LEU A 1 87 ? 5.706 6.283 -22.896 1.00 94.25 87 LEU A C 1
ATOM 607 O O . LEU A 1 87 ? 5.980 6.388 -24.089 1.00 94.25 87 LEU A O 1
ATOM 611 N N . GLY A 1 88 ? 6.614 5.943 -21.972 1.00 92.19 88 GLY A N 1
ATOM 612 C CA . GLY A 1 88 ? 8.016 5.616 -22.259 1.00 92.19 88 GLY A CA 1
ATOM 613 C C . GLY A 1 88 ? 8.201 4.414 -23.195 1.00 92.19 88 GLY A C 1
ATOM 614 O O . GLY A 1 88 ? 9.124 4.395 -24.008 1.00 92.19 88 GLY A O 1
ATOM 615 N N . GLY A 1 89 ? 7.293 3.438 -23.138 1.00 90.25 89 GLY A N 1
ATOM 616 C CA . GLY A 1 89 ? 7.261 2.270 -24.022 1.00 90.25 89 GLY A CA 1
ATOM 617 C C . GLY A 1 89 ? 6.615 2.515 -25.393 1.00 90.25 89 GLY A C 1
ATOM 618 O O . GLY A 1 89 ? 6.692 1.653 -26.271 1.00 90.25 89 GLY A O 1
ATOM 619 N N . CYS A 1 90 ? 5.985 3.671 -25.617 1.00 92.31 90 CYS A N 1
ATOM 620 C CA . CYS A 1 90 ? 5.291 3.967 -26.866 1.00 92.31 90 CYS A CA 1
ATOM 621 C C . CYS A 1 90 ? 6.276 4.401 -27.967 1.00 92.31 90 CYS A C 1
ATOM 623 O O . CYS A 1 90 ? 6.632 5.574 -28.093 1.00 92.31 90 CYS A O 1
ATOM 625 N N . ALA A 1 91 ? 6.675 3.462 -28.829 1.00 92.00 91 ALA A N 1
ATOM 626 C CA . ALA A 1 91 ? 7.626 3.720 -29.918 1.00 92.00 91 ALA A CA 1
ATOM 627 C C . ALA A 1 91 ? 7.163 4.814 -30.904 1.00 92.00 91 ALA A C 1
ATOM 629 O O . ALA A 1 91 ? 7.980 5.571 -31.436 1.00 92.00 91 ALA A O 1
ATOM 630 N N . ALA A 1 92 ? 5.851 4.917 -31.155 1.00 92.44 92 ALA A N 1
ATOM 631 C CA . ALA A 1 92 ? 5.292 5.970 -32.003 1.00 92.44 92 ALA A CA 1
ATOM 632 C C . ALA A 1 92 ? 5.493 7.357 -31.371 1.00 92.44 92 ALA A C 1
ATOM 634 O O . ALA A 1 92 ? 5.954 8.280 -32.049 1.00 92.44 92 ALA A O 1
ATOM 635 N N . LEU A 1 93 ? 5.221 7.477 -30.067 1.00 96.31 93 LEU A N 1
ATOM 636 C CA . LEU A 1 93 ? 5.432 8.705 -29.308 1.00 96.31 93 LEU A CA 1
ATOM 637 C C . LEU A 1 93 ? 6.917 9.067 -29.228 1.00 96.31 93 LEU A C 1
ATOM 639 O O . LEU A 1 93 ? 7.271 10.214 -29.494 1.00 96.31 93 LEU A O 1
ATOM 643 N N . GLU A 1 94 ? 7.792 8.100 -28.939 1.00 97.06 94 GLU A N 1
ATOM 644 C CA . GLU A 1 94 ? 9.244 8.308 -28.925 1.00 97.06 94 GLU A CA 1
ATOM 645 C C . GLU A 1 94 ? 9.719 8.891 -30.263 1.00 97.06 94 GLU A C 1
ATOM 647 O O . GLU A 1 94 ? 10.421 9.905 -30.305 1.00 97.06 94 GLU A O 1
ATOM 652 N N . ALA A 1 95 ? 9.300 8.288 -31.380 1.00 93.31 95 ALA A N 1
ATO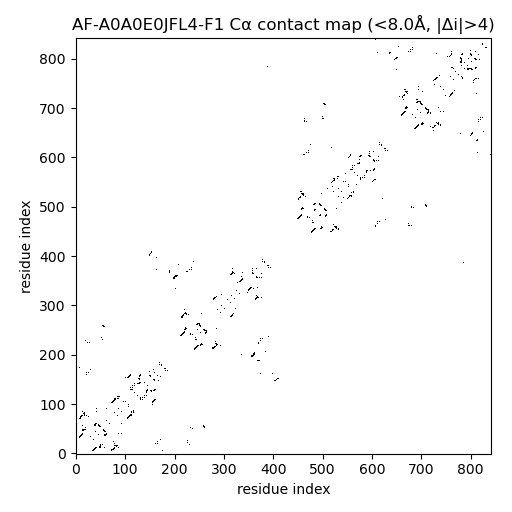M 653 C CA . ALA A 1 95 ? 9.662 8.766 -32.707 1.00 93.31 95 ALA A CA 1
ATOM 654 C C . ALA A 1 95 ? 9.164 10.199 -32.958 1.00 93.31 95 ALA A C 1
ATOM 656 O O . ALA A 1 95 ? 9.886 10.998 -33.560 1.00 93.31 95 ALA A O 1
ATOM 657 N N . MET A 1 96 ? 7.959 10.546 -32.494 1.00 94.75 96 MET A N 1
ATOM 658 C CA . MET A 1 96 ? 7.432 11.911 -32.583 1.00 94.75 96 MET A CA 1
ATOM 659 C C . MET A 1 96 ? 8.254 12.895 -31.749 1.00 94.75 96 MET A C 1
ATOM 661 O O . MET A 1 96 ? 8.682 13.917 -32.284 1.00 94.75 96 MET A O 1
ATOM 665 N N . VAL A 1 97 ? 8.536 12.574 -30.484 1.00 96.00 97 VAL A N 1
ATOM 666 C CA . VAL A 1 97 ? 9.312 13.430 -29.573 1.00 96.00 97 VAL A CA 1
ATOM 667 C C . VAL A 1 97 ? 10.729 13.642 -30.097 1.00 96.00 97 VAL A C 1
ATOM 669 O O . VAL A 1 97 ? 11.200 14.777 -30.133 1.00 96.00 97 VAL A O 1
ATOM 672 N N . ARG A 1 98 ? 11.392 12.593 -30.597 1.00 94.88 98 ARG A N 1
ATOM 673 C CA . ARG A 1 98 ? 12.727 12.705 -31.204 1.00 94.88 98 ARG A CA 1
ATOM 674 C C . ARG A 1 98 ? 12.731 13.610 -32.432 1.00 94.88 98 ARG A C 1
ATOM 676 O O . ARG A 1 98 ? 13.602 14.469 -32.546 1.00 94.88 98 ARG A O 1
ATOM 683 N N . ARG A 1 99 ? 11.768 13.438 -33.348 1.00 92.94 99 ARG A N 1
ATOM 684 C CA . ARG A 1 99 ? 11.641 14.303 -34.538 1.00 92.94 99 ARG A CA 1
ATOM 685 C C . ARG A 1 99 ? 11.379 15.756 -34.145 1.00 92.94 99 ARG A C 1
ATOM 687 O O . ARG A 1 99 ? 12.014 16.654 -34.691 1.00 92.94 99 ARG A O 1
ATOM 694 N N . HIS A 1 100 ? 10.473 15.970 -33.195 1.00 93.19 100 HIS A N 1
ATOM 695 C CA . HIS A 1 100 ? 10.102 17.286 -32.679 1.00 93.19 100 HIS A CA 1
ATOM 696 C C . HIS A 1 100 ? 11.290 18.002 -32.028 1.00 93.19 100 HIS A C 1
ATOM 698 O O . HIS A 1 100 ? 11.624 19.127 -32.396 1.00 93.19 100 HIS A O 1
ATOM 704 N N . ALA A 1 101 ? 12.003 17.319 -31.13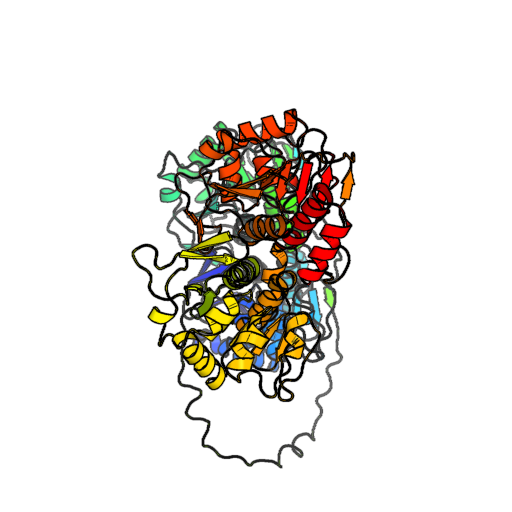4 1.00 90.44 101 ALA A N 1
ATOM 705 C CA . ALA A 1 101 ? 13.180 17.863 -30.469 1.00 90.44 101 ALA A CA 1
ATOM 706 C C . ALA A 1 101 ? 14.344 18.126 -31.440 1.00 90.44 101 ALA A C 1
ATOM 708 O O . ALA A 1 101 ? 15.017 19.148 -31.322 1.00 90.44 101 ALA A O 1
ATOM 709 N N . ALA A 1 102 ? 14.556 17.266 -32.445 1.00 89.25 102 ALA A N 1
ATOM 710 C CA . ALA A 1 102 ? 15.558 17.496 -33.492 1.00 89.25 102 ALA A CA 1
ATOM 711 C C . ALA A 1 102 ? 15.257 18.746 -34.342 1.00 89.25 102 ALA A C 1
ATOM 713 O O . ALA A 1 102 ? 16.179 19.377 -34.857 1.00 89.25 102 ALA A O 1
ATOM 714 N N . ALA A 1 103 ? 13.983 19.131 -34.458 1.00 89.00 103 ALA A N 1
ATOM 715 C CA . ALA A 1 103 ? 13.556 20.386 -35.076 1.00 89.00 103 ALA A CA 1
ATOM 716 C C . ALA A 1 103 ? 13.654 21.603 -34.128 1.00 89.00 103 ALA A C 1
ATOM 718 O O . ALA A 1 103 ? 13.310 22.717 -34.522 1.00 89.00 103 ALA A O 1
ATOM 719 N N . GLY A 1 104 ? 14.138 21.414 -32.894 1.00 85.94 104 GLY A N 1
ATOM 720 C CA . GLY A 1 104 ? 14.241 22.452 -31.865 1.00 85.94 104 GLY A CA 1
ATOM 721 C C . GLY A 1 104 ? 12.943 22.705 -31.094 1.00 85.94 104 GLY A C 1
ATOM 722 O O . GLY A 1 104 ? 12.832 23.729 -30.422 1.00 85.94 104 GLY A O 1
ATOM 723 N N . GLY A 1 105 ? 11.964 21.805 -31.204 1.00 90.12 105 GLY A N 1
ATOM 724 C CA . GLY A 1 105 ? 10.683 21.905 -30.518 1.00 90.12 105 GLY A CA 1
ATOM 725 C C . GLY A 1 105 ? 10.787 21.716 -29.002 1.00 90.12 105 GLY A C 1
ATOM 726 O O . GLY A 1 105 ? 11.65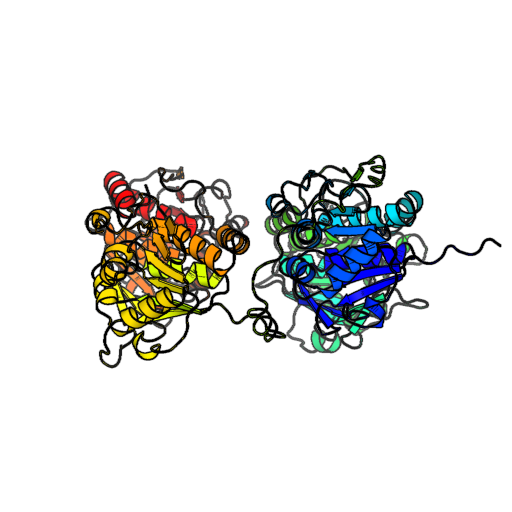8 20.994 -28.513 1.00 90.12 105 GLY A O 1
ATOM 727 N N . LEU A 1 106 ? 9.881 22.357 -28.257 1.00 96.00 106 LEU A N 1
ATOM 728 C CA . LEU A 1 106 ? 9.797 22.218 -26.802 1.00 96.00 106 LEU A CA 1
ATOM 729 C C . LEU A 1 106 ? 9.163 20.880 -26.423 1.00 96.00 106 LEU A C 1
ATOM 731 O O . LEU A 1 106 ? 8.162 20.472 -27.012 1.00 96.00 106 LEU A O 1
ATOM 735 N N . TYR A 1 107 ? 9.697 20.216 -25.410 1.00 98.00 107 TYR A N 1
ATOM 736 C CA . TYR A 1 107 ? 9.093 19.014 -24.850 1.00 98.00 107 TYR A CA 1
ATOM 737 C C . TYR A 1 107 ? 9.145 19.064 -23.330 1.00 98.00 107 TYR A C 1
ATOM 739 O O . TYR A 1 107 ? 10.028 19.682 -22.734 1.00 98.00 107 TYR A O 1
ATOM 747 N N . ALA A 1 108 ? 8.164 18.441 -22.697 1.00 98.56 108 ALA A N 1
ATOM 748 C CA . ALA A 1 108 ? 7.994 18.545 -21.266 1.00 98.56 108 ALA A CA 1
ATOM 749 C C . ALA A 1 108 ? 7.520 17.234 -20.652 1.00 98.56 108 ALA A C 1
ATOM 751 O O . ALA A 1 108 ? 6.855 16.450 -21.322 1.00 98.56 108 ALA A O 1
ATOM 752 N N . ALA A 1 109 ? 7.852 17.002 -19.386 1.00 98.50 109 ALA A N 1
ATOM 753 C CA . ALA A 1 109 ? 7.367 15.850 -18.637 1.00 98.50 109 ALA A CA 1
ATOM 754 C C . ALA A 1 109 ? 7.214 16.168 -17.148 1.00 98.50 109 ALA A C 1
ATOM 756 O O . ALA A 1 109 ? 7.930 17.009 -16.611 1.00 98.50 109 ALA A O 1
ATOM 757 N N . ILE A 1 110 ? 6.315 15.477 -16.459 1.00 97.81 110 ILE A N 1
ATOM 758 C CA . ILE A 1 110 ? 6.066 15.682 -15.027 1.00 97.81 110 ILE A CA 1
ATOM 759 C C . ILE A 1 110 ? 6.065 14.349 -14.267 1.00 97.81 110 ILE A C 1
ATOM 761 O O . ILE A 1 110 ? 5.801 13.289 -14.836 1.00 97.81 110 ILE A O 1
ATOM 765 N N . CYS A 1 111 ? 6.425 14.402 -12.983 1.00 94.44 111 CYS A N 1
ATOM 766 C CA . CYS A 1 111 ? 6.374 13.277 -12.053 1.00 94.44 111 CYS A CA 1
ATOM 767 C C . CYS A 1 111 ? 7.344 12.145 -12.407 1.00 94.44 111 CYS A C 1
ATOM 769 O O . CYS A 1 111 ? 8.557 12.342 -12.330 1.00 94.44 111 CYS A O 1
ATOM 771 N N . ALA A 1 112 ? 6.838 10.966 -12.765 1.00 92.31 112 ALA A N 1
ATOM 772 C CA . ALA A 1 112 ? 7.643 9.812 -13.157 1.00 92.31 112 ALA A CA 1
ATOM 773 C C . ALA A 1 112 ? 8.039 9.832 -14.649 1.00 92.31 112 ALA A C 1
ATOM 775 O O . ALA A 1 112 ? 8.977 9.144 -15.048 1.00 92.31 112 ALA A O 1
ATOM 776 N N . ALA A 1 113 ? 7.383 10.644 -15.489 1.00 97.75 113 ALA A N 1
ATOM 777 C CA . ALA A 1 113 ? 7.664 10.698 -16.926 1.00 97.75 113 ALA A CA 1
ATOM 778 C C . ALA A 1 113 ? 9.054 11.257 -17.304 1.00 97.75 113 ALA A C 1
ATOM 780 O O . ALA A 1 113 ? 9.626 10.763 -18.281 1.00 97.75 113 ALA A O 1
ATOM 781 N N . PRO A 1 114 ? 9.659 12.227 -16.579 1.00 98.12 114 PRO A N 1
ATOM 782 C CA . PRO A 1 114 ? 11.014 12.673 -16.884 1.00 98.12 114 PRO A CA 1
ATOM 783 C C . PRO A 1 114 ? 12.041 11.524 -16.895 1.00 98.12 114 PRO A C 1
ATOM 785 O O . PRO A 1 114 ? 12.710 11.376 -17.919 1.00 98.12 114 PRO A O 1
ATOM 788 N N . PRO A 1 115 ? 12.161 10.667 -15.859 1.00 93.00 115 PRO A N 1
ATOM 789 C CA . PRO A 1 115 ? 13.076 9.530 -15.911 1.00 93.00 115 PRO A CA 1
ATOM 790 C C . PRO A 1 115 ? 12.548 8.350 -16.743 1.00 93.00 115 PRO A C 1
ATOM 792 O O . PRO A 1 115 ? 13.312 7.771 -17.514 1.00 93.00 115 PRO A O 1
ATOM 795 N N . LEU A 1 116 ? 11.261 7.995 -16.631 1.00 92.69 116 LEU A N 1
ATOM 796 C CA . LEU A 1 116 ? 10.734 6.763 -17.241 1.00 92.69 116 LEU A CA 1
ATOM 797 C C . LEU A 1 116 ? 10.427 6.878 -18.739 1.00 92.69 116 LEU A C 1
ATOM 799 O O . LEU A 1 116 ? 10.375 5.857 -19.416 1.00 92.69 116 LEU A O 1
ATOM 803 N N . ALA A 1 117 ? 10.259 8.093 -19.267 1.00 96.31 117 ALA A N 1
ATOM 804 C CA . ALA A 1 117 ? 10.079 8.330 -20.695 1.00 96.31 117 ALA A CA 1
ATOM 805 C C . ALA A 1 117 ? 11.254 9.129 -21.271 1.00 96.31 117 ALA A C 1
ATOM 807 O O . ALA A 1 117 ? 12.103 8.565 -21.961 1.00 96.31 117 ALA A O 1
ATOM 808 N N . LEU A 1 118 ? 11.374 10.421 -20.947 1.00 97.38 118 LEU A N 1
ATOM 809 C CA . LEU A 1 118 ? 12.344 11.297 -21.617 1.00 97.38 118 LEU A CA 1
ATOM 810 C C . LEU A 1 118 ? 13.804 10.860 -21.404 1.00 97.38 118 LEU A C 1
ATOM 812 O O . LEU A 1 118 ? 14.566 10.792 -22.372 1.00 97.38 118 LEU A O 1
ATOM 816 N N . ALA A 1 119 ? 14.211 10.543 -20.172 1.00 96.06 119 ALA A N 1
ATOM 817 C CA . ALA A 1 119 ? 15.573 10.082 -19.897 1.00 96.06 119 ALA A CA 1
ATOM 818 C C . ALA A 1 119 ? 15.843 8.697 -20.500 1.00 96.06 119 ALA A C 1
ATOM 820 O O . ALA A 1 119 ? 16.928 8.480 -21.034 1.00 96.06 119 ALA A O 1
ATOM 821 N N . SER A 1 120 ? 14.853 7.796 -20.499 1.00 92.56 120 SER A N 1
ATOM 822 C CA . SER A 1 120 ? 14.971 6.473 -21.135 1.00 92.56 120 SER A CA 1
ATOM 823 C C . SER A 1 120 ? 15.252 6.566 -22.643 1.00 92.56 120 SER A C 1
ATOM 825 O O . SER A 1 120 ? 16.008 5.771 -23.200 1.00 92.56 120 SER A O 1
ATOM 827 N N . TRP A 1 121 ? 14.729 7.605 -23.299 1.00 96.25 121 TRP A N 1
ATOM 828 C CA . TRP A 1 121 ? 15.006 7.919 -24.699 1.00 96.25 121 TRP A CA 1
ATOM 829 C C . TRP A 1 121 ? 16.308 8.718 -24.890 1.00 96.25 121 TRP A C 1
ATOM 831 O O . TRP A 1 121 ? 16.667 9.074 -26.016 1.00 96.25 121 TRP A O 1
ATOM 841 N N . GLY A 1 122 ? 17.033 9.037 -23.819 1.00 94.88 122 GLY A N 1
ATOM 842 C CA . GLY A 1 122 ? 18.224 9.887 -23.852 1.00 94.88 122 GLY A CA 1
ATOM 843 C C . GLY A 1 122 ? 17.928 11.353 -24.183 1.00 94.88 122 GLY A C 1
ATOM 844 O O . GLY A 1 122 ? 18.846 12.100 -24.515 1.00 94.88 122 GLY A O 1
ATOM 845 N N . MET A 1 123 ? 16.662 11.781 -24.110 1.00 95.56 123 MET A N 1
ATOM 846 C CA . MET A 1 123 ? 16.254 13.156 -24.422 1.00 95.56 123 MET A CA 1
ATOM 847 C C . MET A 1 123 ? 16.747 14.163 -23.382 1.00 95.56 123 MET A C 1
ATOM 849 O O . MET A 1 123 ? 16.861 15.341 -23.695 1.00 95.56 123 MET A O 1
ATOM 853 N N . LEU A 1 124 ? 17.065 13.708 -22.168 1.00 96.50 124 LEU A N 1
ATOM 854 C CA . LEU A 1 124 ? 17.564 14.558 -21.083 1.00 96.50 124 LEU A CA 1
ATOM 855 C C . LEU A 1 124 ? 19.093 14.517 -20.921 1.00 96.50 124 LEU A C 1
ATOM 857 O O . LEU A 1 124 ? 19.621 15.160 -20.018 1.00 96.50 124 LEU A O 1
ATOM 861 N N . ASN A 1 125 ? 19.823 13.787 -21.770 1.00 93.75 125 ASN A N 1
ATOM 862 C CA . ASN A 1 125 ? 21.270 13.616 -21.615 1.00 93.75 125 ASN A CA 1
ATOM 863 C C . ASN A 1 125 ? 22.010 14.961 -21.657 1.00 93.75 125 ASN A C 1
ATOM 865 O O . ASN A 1 125 ? 21.911 15.710 -22.629 1.00 93.75 125 ASN A O 1
ATOM 869 N N . GLY A 1 126 ? 22.791 15.240 -20.613 1.00 91.38 126 GLY A N 1
ATOM 870 C CA . GLY A 1 126 ? 23.526 16.492 -20.442 1.00 91.38 126 GLY A CA 1
ATOM 871 C C . GLY A 1 126 ? 22.671 17.672 -19.971 1.00 91.38 126 GLY A C 1
ATOM 872 O O . GLY A 1 126 ? 23.208 18.773 -19.853 1.00 91.38 126 GLY A O 1
ATOM 873 N N . LEU A 1 127 ? 21.377 17.464 -19.707 1.00 93.88 127 LEU A N 1
ATOM 874 C CA . LEU A 1 127 ? 20.458 18.484 -19.206 1.00 93.88 127 LEU A CA 1
ATOM 875 C C . LEU A 1 127 ? 20.241 18.348 -17.698 1.00 93.88 127 LEU A C 1
ATOM 877 O O . LEU A 1 127 ? 20.437 17.291 -17.091 1.00 93.88 127 LEU A O 1
ATOM 881 N N . LYS A 1 128 ? 19.788 19.442 -17.096 1.00 95.56 128 LYS A N 1
ATOM 882 C CA . LYS A 1 128 ? 19.240 19.474 -15.746 1.00 95.56 128 LYS A CA 1
ATOM 883 C C . LYS A 1 128 ? 17.749 19.186 -15.779 1.00 95.56 128 LYS A C 1
ATOM 885 O O . LYS A 1 128 ? 17.019 19.753 -16.588 1.00 95.56 128 LYS A O 1
ATOM 890 N N . ALA A 1 129 ? 17.287 18.343 -14.864 1.00 96.38 129 ALA A N 1
ATOM 891 C CA . ALA A 1 129 ? 15.882 17.967 -14.779 1.00 96.38 129 ALA A CA 1
ATOM 892 C C . ALA A 1 129 ? 15.445 17.742 -13.330 1.00 96.38 129 ALA A C 1
ATOM 894 O O . ALA A 1 129 ? 16.259 17.475 -12.451 1.00 96.38 129 ALA A O 1
ATOM 895 N N . THR A 1 130 ? 14.143 17.838 -13.088 1.00 93.94 130 THR A N 1
ATOM 896 C CA . THR A 1 130 ? 13.496 17.405 -11.845 1.00 93.94 130 THR A CA 1
ATOM 897 C C . THR A 1 130 ? 12.487 16.304 -12.160 1.00 93.94 130 THR A C 1
ATOM 899 O O . THR A 1 130 ? 12.098 16.109 -13.312 1.00 93.94 130 THR A O 1
ATOM 902 N N . ALA A 1 131 ? 12.085 15.559 -11.143 1.00 92.06 131 ALA A N 1
ATOM 903 C CA . ALA A 1 131 ? 11.102 14.489 -11.226 1.00 92.06 131 ALA A CA 1
ATOM 904 C C . ALA A 1 131 ? 10.435 14.323 -9.860 1.00 92.06 131 ALA A C 1
ATOM 906 O O . ALA A 1 131 ? 10.817 14.977 -8.883 1.00 92.06 131 ALA A O 1
ATOM 907 N N . HIS A 1 132 ? 9.455 13.431 -9.775 1.00 87.50 132 HIS A N 1
ATOM 908 C CA . HIS A 1 132 ? 8.932 13.011 -8.481 1.00 87.50 132 HIS A CA 1
ATOM 909 C C . HIS A 1 132 ? 10.074 12.457 -7.612 1.00 87.50 132 HIS A C 1
ATOM 911 O O . HIS A 1 132 ? 10.887 11.696 -8.138 1.00 87.50 132 HIS A O 1
ATOM 917 N N . PRO A 1 133 ? 10.166 12.781 -6.304 1.00 78.81 133 PRO A N 1
ATOM 918 C CA . PRO A 1 133 ? 11.306 12.399 -5.461 1.00 78.81 133 PRO A CA 1
ATOM 919 C C . PRO A 1 133 ? 11.643 10.910 -5.489 1.00 78.81 133 PRO A C 1
ATOM 921 O O . PRO A 1 133 ? 12.813 10.553 -5.546 1.00 78.81 133 PRO A O 1
ATOM 924 N N . LEU A 1 134 ? 10.620 10.050 -5.537 1.00 76.06 134 LEU A N 1
ATOM 925 C CA . LEU A 1 134 ? 10.789 8.592 -5.633 1.00 76.06 134 LEU A CA 1
ATOM 926 C C . LEU A 1 134 ? 11.434 8.122 -6.952 1.00 76.06 134 LEU A C 1
ATOM 928 O O . LEU A 1 134 ? 11.896 6.991 -7.043 1.00 76.06 134 LEU A O 1
ATOM 932 N N . PHE A 1 135 ? 11.473 8.976 -7.975 1.00 80.56 135 PHE A N 1
ATOM 933 C CA . PHE A 1 135 ? 11.996 8.666 -9.304 1.00 80.56 135 PHE A CA 1
ATOM 934 C C . PHE A 1 135 ? 13.268 9.443 -9.647 1.00 80.56 135 PHE A C 1
ATOM 936 O O . PHE A 1 135 ? 13.857 9.201 -10.698 1.00 80.56 135 PHE A O 1
ATOM 943 N N . VAL A 1 136 ? 13.732 10.345 -8.775 1.00 81.12 136 VAL A N 1
ATOM 944 C CA . VAL A 1 136 ? 14.966 11.113 -9.009 1.00 81.12 136 VAL A CA 1
ATOM 945 C C . VAL A 1 136 ? 16.169 10.179 -9.181 1.00 81.12 136 VAL A C 1
ATOM 947 O O . VAL A 1 136 ? 16.964 10.375 -10.096 1.00 81.12 136 VAL A O 1
ATOM 950 N N . ASP A 1 137 ? 16.238 9.099 -8.398 1.00 82.31 137 ASP A N 1
ATOM 951 C CA . ASP A 1 137 ? 17.308 8.092 -8.481 1.00 82.31 137 ASP A CA 1
ATOM 952 C C . ASP A 1 137 ? 17.256 7.232 -9.759 1.00 82.31 137 ASP A C 1
ATOM 954 O O . ASP A 1 137 ? 18.156 6.432 -10.014 1.00 82.31 137 ASP A O 1
ATOM 958 N N . LYS A 1 138 ? 16.198 7.366 -10.572 1.00 85.81 138 LYS A N 1
ATOM 959 C CA . LYS A 1 138 ? 16.066 6.692 -11.874 1.00 85.81 138 LYS A CA 1
ATOM 960 C C . LYS A 1 138 ? 16.666 7.507 -13.017 1.00 85.81 138 LYS A C 1
ATOM 962 O O . LYS A 1 138 ? 16.737 7.003 -14.137 1.00 85.81 138 LYS A O 1
ATOM 967 N N . PHE A 1 139 ? 17.084 8.748 -12.770 1.00 90.31 139 PHE A N 1
ATOM 968 C CA . PHE A 1 139 ? 17.836 9.494 -13.766 1.00 90.31 139 PHE A CA 1
ATOM 969 C C . PHE A 1 139 ? 19.190 8.822 -14.031 1.00 90.31 139 PHE A C 1
ATOM 971 O O . PHE A 1 139 ? 19.885 8.437 -13.087 1.00 90.31 139 PHE A O 1
ATOM 978 N N . PRO A 1 140 ? 19.593 8.675 -15.303 1.00 88.44 140 PRO A N 1
ATOM 979 C CA . PRO A 1 140 ? 20.921 8.185 -15.617 1.00 88.44 140 PRO A CA 1
ATOM 980 C C . PRO A 1 140 ? 21.972 9.259 -15.256 1.00 88.44 140 PRO A C 1
ATOM 982 O O . PRO A 1 140 ? 21.626 10.440 -15.157 1.00 88.44 140 PRO A O 1
ATOM 985 N N . PRO A 1 141 ? 23.253 8.889 -15.061 1.00 90.31 141 PRO A N 1
ATOM 986 C CA . PRO A 1 141 ? 24.304 9.814 -14.612 1.00 90.31 141 PRO A CA 1
ATOM 987 C C . PRO A 1 141 ? 24.492 11.061 -15.489 1.00 90.31 141 PRO A C 1
ATOM 989 O O . PRO A 1 141 ? 25.024 12.070 -15.032 1.00 90.31 141 PRO A O 1
ATOM 992 N N . GLU A 1 142 ? 24.083 10.992 -16.756 1.00 92.75 142 GLU A N 1
ATOM 993 C CA . GLU A 1 142 ? 24.133 12.085 -17.722 1.00 92.75 142 GLU A CA 1
ATOM 994 C C . GLU A 1 142 ? 23.093 13.183 -17.452 1.00 92.75 142 GLU A C 1
ATOM 996 O O . GLU A 1 142 ? 23.211 14.267 -18.021 1.00 92.75 142 GLU A O 1
ATOM 1001 N N . VAL A 1 143 ? 22.083 12.926 -16.615 1.00 93.62 143 VAL A N 1
ATOM 1002 C CA . VAL A 1 143 ? 21.045 13.895 -16.246 1.00 93.62 143 VAL A CA 1
ATOM 1003 C C . VAL A 1 143 ? 21.354 14.459 -14.864 1.00 93.62 143 VAL A C 1
ATOM 1005 O O . VAL A 1 143 ? 21.421 13.739 -13.870 1.00 93.62 143 VAL A O 1
ATOM 1008 N N . ALA A 1 144 ? 21.506 15.777 -14.778 1.00 91.56 144 ALA A N 1
ATOM 1009 C CA . ALA A 1 144 ? 21.743 16.445 -13.507 1.00 91.56 144 ALA A CA 1
ATOM 1010 C C . ALA A 1 144 ? 20.409 16.706 -12.788 1.00 91.56 144 ALA A C 1
ATOM 1012 O O . ALA A 1 144 ? 19.688 17.648 -13.120 1.00 91.56 144 ALA A O 1
ATOM 1013 N N . ALA A 1 145 ? 20.084 15.883 -11.790 1.00 90.19 145 ALA A N 1
ATOM 1014 C CA . ALA A 1 145 ? 18.896 16.081 -10.965 1.00 90.19 145 ALA A CA 1
ATOM 1015 C C . ALA A 1 145 ? 18.950 17.415 -10.194 1.00 90.19 145 ALA A C 1
ATOM 1017 O O . ALA A 1 145 ? 19.949 17.736 -9.546 1.00 90.19 145 ALA A O 1
ATOM 1018 N N . VAL A 1 146 ? 17.866 18.191 -10.245 1.00 89.00 146 VAL A N 1
ATOM 1019 C CA . VAL A 1 146 ? 17.729 19.483 -9.561 1.00 89.00 146 VAL A CA 1
ATOM 1020 C C . VAL A 1 146 ? 16.509 19.465 -8.649 1.00 89.00 146 VAL A C 1
ATOM 1022 O O . VAL A 1 146 ? 15.389 19.215 -9.084 1.00 89.00 146 VAL A O 1
ATOM 1025 N N . ASP A 1 147 ? 16.724 19.807 -7.380 1.00 84.25 147 ASP A N 1
ATOM 1026 C CA . ASP A 1 147 ? 15.672 19.958 -6.373 1.00 84.25 147 ASP A CA 1
ATOM 1027 C C . ASP A 1 147 ? 14.895 21.276 -6.581 1.00 84.25 147 ASP A C 1
ATOM 1029 O O . ASP A 1 147 ? 15.174 22.308 -5.966 1.00 84.25 147 ASP A O 1
ATOM 1033 N N . ALA A 1 148 ? 13.958 21.255 -7.529 1.00 80.12 148 ALA A N 1
ATOM 1034 C CA . ALA A 1 148 ? 13.103 22.382 -7.910 1.00 80.12 148 ALA A CA 1
ATOM 1035 C C . ALA A 1 148 ? 11.705 21.893 -8.324 1.00 80.12 148 ALA A C 1
ATOM 1037 O O . ALA A 1 148 ? 11.579 20.774 -8.828 1.00 80.12 148 ALA A O 1
ATOM 1038 N N . SER A 1 149 ? 10.664 22.718 -8.132 1.00 83.38 149 SER A N 1
ATOM 1039 C CA . SER A 1 149 ? 9.284 22.393 -8.546 1.00 83.38 149 SER A CA 1
ATOM 1040 C C . SER A 1 149 ? 9.157 22.244 -10.057 1.00 83.38 149 SER A C 1
ATOM 1042 O O . SER A 1 149 ? 8.469 21.347 -10.547 1.00 83.38 149 SER A O 1
ATOM 1044 N N . VAL A 1 150 ? 9.838 23.126 -10.792 1.00 90.62 150 VAL A N 1
ATOM 1045 C CA . VAL A 1 150 ? 9.925 23.108 -12.250 1.00 90.62 150 VAL A CA 1
ATOM 1046 C C . VAL A 1 150 ? 11.361 23.425 -12.653 1.00 90.62 150 VAL A C 1
ATOM 1048 O O . VAL A 1 150 ? 11.970 24.362 -12.132 1.00 90.62 150 VAL A O 1
ATOM 1051 N N . VAL A 1 151 ? 11.899 22.659 -13.595 1.00 93.69 151 VAL A N 1
ATOM 1052 C CA . VAL A 1 151 ? 13.214 22.896 -14.196 1.00 93.69 151 VAL A CA 1
ATOM 1053 C C . VAL A 1 151 ? 13.033 23.131 -15.684 1.00 93.69 151 VAL A C 1
ATOM 1055 O O . VAL A 1 151 ? 12.428 22.309 -16.370 1.00 93.69 151 VAL A O 1
ATOM 1058 N N . VAL A 1 152 ? 13.575 24.243 -16.169 1.00 94.31 152 VAL A N 1
ATOM 1059 C CA . VAL A 1 152 ? 13.673 24.571 -17.591 1.00 94.31 152 VAL A CA 1
ATOM 1060 C C . VAL A 1 152 ? 15.151 24.547 -17.964 1.00 94.31 152 VAL A C 1
ATOM 1062 O O . VAL A 1 152 ? 15.929 25.372 -17.475 1.00 94.31 152 VAL A O 1
ATOM 1065 N N . ASP A 1 153 ? 15.539 23.608 -18.823 1.00 93.12 153 ASP A N 1
ATOM 1066 C CA . ASP A 1 153 ? 16.894 23.533 -19.371 1.00 93.12 153 ASP A CA 1
ATOM 1067 C C . ASP A 1 153 ? 16.848 23.219 -20.870 1.00 93.12 153 ASP A C 1
ATOM 1069 O O . ASP A 1 153 ? 16.269 22.224 -21.311 1.00 93.12 153 ASP A O 1
ATOM 1073 N N . ALA A 1 154 ? 17.447 24.103 -21.670 1.00 90.12 154 ALA A N 1
ATOM 1074 C CA . ALA A 1 154 ? 17.354 24.092 -23.127 1.00 90.12 154 ALA A CA 1
ATOM 1075 C C . ALA A 1 154 ? 15.892 23.994 -23.628 1.00 90.12 154 ALA A C 1
ATOM 1077 O O . ALA A 1 154 ? 15.103 24.910 -23.405 1.00 90.12 154 ALA A O 1
ATOM 1078 N N . SER A 1 155 ? 15.538 22.916 -24.335 1.00 90.94 155 SER A N 1
ATOM 1079 C CA . SER A 1 155 ? 14.185 22.675 -24.865 1.00 90.94 155 SER A CA 1
ATOM 1080 C C . SER A 1 155 ? 13.307 21.818 -23.943 1.00 90.94 155 SER A C 1
ATOM 1082 O O . SER A 1 155 ? 12.161 21.541 -24.303 1.00 90.94 155 SER A O 1
ATOM 1084 N N . ALA A 1 156 ? 13.834 21.382 -22.793 1.00 95.81 156 ALA A N 1
ATOM 1085 C CA . ALA A 1 156 ? 13.155 20.496 -21.857 1.00 95.81 156 ALA A CA 1
ATOM 1086 C C . ALA A 1 156 ? 12.555 21.276 -20.678 1.00 95.81 156 ALA A C 1
ATOM 1088 O O . ALA A 1 156 ? 13.231 22.094 -20.048 1.00 95.81 156 ALA A O 1
ATOM 1089 N N . VAL A 1 157 ? 11.302 20.971 -20.335 1.00 97.75 157 VAL A N 1
ATOM 1090 C CA . VAL A 1 157 ? 10.648 21.452 -19.107 1.00 97.75 157 VAL A CA 1
ATOM 1091 C C . VAL A 1 157 ? 10.222 20.255 -18.263 1.00 97.75 157 VAL A C 1
ATOM 1093 O O . VAL A 1 157 ? 9.476 19.401 -18.733 1.00 97.75 157 VAL A O 1
ATOM 1096 N N . THR A 1 158 ? 10.681 20.164 -17.017 1.00 97.94 158 THR A N 1
ATOM 1097 C CA . THR A 1 158 ? 10.365 19.033 -16.128 1.00 97.94 158 THR A CA 1
ATOM 1098 C C . THR A 1 158 ? 9.777 19.479 -14.796 1.00 97.94 158 THR A C 1
ATOM 1100 O O . THR A 1 158 ? 10.065 20.586 -14.344 1.00 97.94 158 THR A O 1
ATOM 1103 N N . SER A 1 159 ? 8.934 18.651 -14.171 1.00 95.31 159 SER A N 1
ATOM 1104 C CA . SER A 1 159 ? 8.280 18.962 -12.889 1.00 95.31 159 SER A CA 1
ATOM 1105 C C . SER A 1 159 ? 8.054 17.719 -12.012 1.00 95.31 159 SER A C 1
ATOM 1107 O O . SER A 1 159 ? 8.240 16.591 -12.469 1.00 95.31 159 SER A O 1
ATOM 1109 N N . ARG A 1 160 ? 7.688 17.913 -10.737 1.00 86.31 160 ARG A N 1
ATOM 1110 C CA . ARG A 1 160 ? 7.754 16.886 -9.681 1.00 86.31 160 ARG A CA 1
ATOM 1111 C C . ARG A 1 160 ? 6.502 16.037 -9.494 1.00 86.31 160 ARG A C 1
ATOM 1113 O O . ARG A 1 160 ? 6.647 14.884 -9.123 1.00 86.31 160 ARG A O 1
ATOM 1120 N N . GLY A 1 161 ? 5.297 16.564 -9.684 1.00 85.88 161 GLY A N 1
ATOM 1121 C CA . GLY A 1 161 ? 4.088 15.791 -9.388 1.00 85.88 161 GLY A CA 1
ATOM 1122 C C . GLY A 1 161 ? 2.801 16.609 -9.365 1.00 85.88 161 GLY A C 1
ATOM 1123 O O . GLY A 1 161 ? 2.817 17.790 -9.719 1.00 85.88 161 GLY A O 1
ATOM 1124 N N . PRO A 1 162 ? 1.689 16.026 -8.888 1.00 85.00 162 PRO A N 1
ATOM 1125 C CA . PRO A 1 162 ? 0.363 16.611 -9.049 1.00 85.00 162 PRO A CA 1
ATOM 1126 C C . PRO A 1 162 ? 0.216 18.021 -8.457 1.00 85.00 162 PRO A C 1
ATOM 1128 O O . PRO A 1 162 ? -0.387 18.876 -9.105 1.00 85.00 162 PRO A O 1
ATOM 1131 N N . ALA A 1 163 ? 0.820 18.332 -7.297 1.00 80.31 163 ALA A N 1
ATOM 1132 C CA . ALA A 1 163 ? 0.728 19.695 -6.742 1.00 80.31 163 ALA A CA 1
ATOM 1133 C C . ALA A 1 163 ? 1.543 20.738 -7.502 1.00 80.31 163 ALA A C 1
ATOM 1135 O O . ALA A 1 163 ? 1.247 21.926 -7.396 1.00 80.31 163 ALA A O 1
ATOM 1136 N N . THR A 1 164 ? 2.569 20.327 -8.249 1.00 85.69 164 THR A N 1
ATOM 1137 C CA . THR A 1 164 ? 3.353 21.248 -9.076 1.00 85.69 164 THR A CA 1
ATOM 1138 C C . THR A 1 164 ? 2.765 21.391 -10.480 1.00 85.69 164 THR A C 1
ATOM 1140 O O . THR A 1 164 ? 3.296 22.169 -11.266 1.00 85.69 164 THR A O 1
ATOM 1143 N N . SER A 1 165 ? 1.652 20.716 -10.808 1.00 90.56 165 SER A N 1
ATOM 1144 C CA . SER A 1 165 ? 1.043 20.736 -12.150 1.00 90.56 165 SER A CA 1
ATOM 1145 C C . SER A 1 165 ? 0.626 22.131 -12.613 1.00 90.56 165 SER A C 1
ATOM 1147 O O . SER A 1 165 ? 0.829 22.471 -13.776 1.00 90.56 165 SER A O 1
ATOM 1149 N N . THR A 1 166 ? 0.095 22.973 -11.719 1.00 90.00 166 THR A N 1
ATOM 1150 C CA . THR A 1 166 ? -0.261 24.362 -12.062 1.00 90.00 166 THR A CA 1
ATOM 1151 C C . THR A 1 166 ? 0.985 25.203 -12.341 1.00 90.00 166 THR A C 1
ATOM 1153 O O . THR A 1 166 ? 1.025 25.928 -13.334 1.00 90.00 166 THR A O 1
ATOM 1156 N N . GLU A 1 167 ? 2.031 25.081 -11.513 1.00 88.44 167 GLU A N 1
ATOM 1157 C CA . GLU A 1 167 ? 3.315 25.769 -11.732 1.00 88.44 167 GLU A CA 1
ATOM 1158 C C . GLU A 1 167 ? 3.976 25.305 -13.038 1.00 88.44 167 GLU A C 1
ATOM 1160 O O . GLU A 1 167 ? 4.451 26.120 -13.828 1.00 88.44 167 GLU A O 1
ATOM 1165 N N . PHE A 1 168 ? 3.952 23.997 -13.292 1.00 94.31 168 PHE A N 1
ATOM 1166 C CA . PHE A 1 168 ? 4.435 23.379 -14.519 1.00 94.31 168 PHE A CA 1
ATOM 1167 C C . PHE A 1 168 ? 3.697 23.922 -15.739 1.00 94.31 168 PHE A C 1
ATOM 1169 O O . PHE A 1 168 ? 4.332 24.420 -16.664 1.00 94.31 168 PHE A O 1
ATOM 1176 N N . ALA A 1 169 ? 2.364 23.912 -15.729 1.00 95.69 169 ALA A N 1
ATOM 1177 C CA . ALA A 1 169 ? 1.563 24.398 -16.842 1.00 95.69 169 ALA A CA 1
ATOM 1178 C C . ALA A 1 169 ? 1.785 25.896 -17.122 1.00 95.69 169 ALA A C 1
ATOM 1180 O O . ALA A 1 169 ? 1.899 26.296 -18.282 1.00 95.69 169 ALA A O 1
ATOM 1181 N N . LEU A 1 170 ? 1.919 26.725 -16.082 1.00 93.12 170 LEU A N 1
ATOM 1182 C CA . LEU A 1 170 ? 2.245 28.146 -16.235 1.00 93.12 170 LEU A CA 1
ATOM 1183 C C . LEU A 1 170 ? 3.658 28.362 -16.791 1.00 93.12 170 LEU A C 1
ATOM 1185 O O . LEU A 1 170 ? 3.841 29.235 -17.640 1.00 93.12 170 LEU A O 1
ATOM 1189 N N . ALA A 1 171 ? 4.634 27.535 -16.403 1.00 92.94 171 ALA A N 1
ATOM 1190 C CA . ALA A 1 171 ? 5.961 27.551 -17.014 1.00 92.94 171 ALA A CA 1
ATOM 1191 C C . ALA A 1 171 ? 5.903 27.183 -18.508 1.00 92.94 171 ALA A C 1
ATOM 1193 O O . ALA A 1 171 ? 6.581 27.815 -19.316 1.00 92.94 171 ALA A O 1
ATOM 1194 N N . LEU A 1 172 ? 5.049 26.233 -18.913 1.00 96.94 172 LEU A N 1
ATOM 1195 C CA . LEU A 1 172 ? 4.826 25.913 -20.331 1.00 96.94 172 LEU A CA 1
ATOM 1196 C C . LEU A 1 172 ? 4.200 27.089 -21.096 1.00 96.94 172 LEU A C 1
ATOM 1198 O O . LEU A 1 172 ? 4.619 27.385 -22.218 1.00 96.94 172 LEU A O 1
ATOM 1202 N N . VAL A 1 173 ? 3.238 27.798 -20.492 1.00 96.12 173 VAL A N 1
ATOM 1203 C CA . VAL A 1 173 ? 2.675 29.034 -21.066 1.00 96.12 173 VAL A CA 1
ATOM 1204 C C . VAL A 1 173 ? 3.755 30.102 -21.210 1.00 96.12 173 VAL A C 1
ATOM 1206 O O . VAL A 1 173 ? 3.823 30.750 -22.253 1.00 96.12 173 VAL A O 1
ATOM 1209 N N . GLU A 1 174 ? 4.624 30.271 -20.213 1.00 93.69 174 GLU A N 1
ATOM 1210 C CA . GLU A 1 174 ? 5.742 31.212 -20.286 1.00 93.69 174 GLU A CA 1
ATOM 1211 C C . GLU A 1 174 ? 6.710 30.859 -21.423 1.00 93.69 174 GLU A C 1
ATOM 1213 O O . GLU A 1 174 ? 7.082 31.750 -22.187 1.00 93.69 174 GLU A O 1
ATOM 1218 N N . GLN A 1 175 ? 7.053 29.578 -21.610 1.00 93.50 175 GLN A N 1
ATOM 1219 C CA . GLN A 1 175 ? 7.918 29.153 -22.718 1.00 93.50 175 GLN A CA 1
ATOM 1220 C C . GLN A 1 175 ? 7.275 29.368 -24.100 1.00 93.50 175 GLN A C 1
ATOM 1222 O O . GLN A 1 175 ? 7.973 29.688 -25.062 1.00 93.50 175 GLN A O 1
ATOM 1227 N N . LEU A 1 176 ? 5.952 29.213 -24.223 1.00 93.50 176 LEU A N 1
ATOM 1228 C CA . LEU A 1 176 ? 5.249 29.332 -25.508 1.00 93.50 176 LEU A CA 1
ATOM 1229 C C . LEU A 1 176 ? 4.815 30.759 -25.866 1.00 93.50 176 LEU A C 1
ATOM 1231 O O . LEU A 1 176 ? 4.815 31.121 -27.047 1.00 93.50 176 LEU A O 1
ATOM 1235 N N . TYR A 1 177 ? 4.410 31.545 -24.870 1.00 92.94 177 TYR A N 1
ATOM 1236 C CA . TYR A 1 177 ? 3.725 32.831 -25.042 1.00 92.94 177 TYR A CA 1
ATOM 1237 C C . TYR A 1 177 ? 4.361 33.983 -24.254 1.00 92.94 177 TYR A C 1
ATOM 1239 O O . TYR A 1 177 ? 3.960 35.136 -24.424 1.00 92.94 177 TYR A O 1
ATOM 1247 N N . GLY A 1 178 ? 5.358 33.696 -23.417 1.00 89.00 178 GLY A N 1
ATOM 1248 C CA . GLY A 1 178 ? 6.049 34.677 -22.592 1.00 89.00 178 GLY A CA 1
ATOM 1249 C C . GLY A 1 178 ? 5.387 34.926 -21.236 1.00 89.00 178 GLY A C 1
ATOM 1250 O O . GLY A 1 178 ? 4.201 34.674 -21.010 1.00 89.00 178 GLY A O 1
ATOM 1251 N N . LYS A 1 179 ? 6.187 35.485 -20.326 1.00 85.25 179 LYS A N 1
ATOM 1252 C CA . LYS A 1 179 ? 5.850 35.692 -18.913 1.00 85.25 179 LYS A CA 1
ATOM 1253 C C . LYS A 1 179 ? 4.549 36.466 -18.681 1.00 85.25 179 LYS A C 1
ATOM 1255 O O . LYS A 1 179 ? 3.735 36.063 -17.860 1.00 85.25 179 LYS A O 1
ATOM 1260 N N . SER A 1 180 ? 4.306 37.528 -19.455 1.00 88.62 180 SER A N 1
ATOM 1261 C CA . SER A 1 180 ? 3.090 38.345 -19.316 1.00 88.62 180 SER A CA 1
ATOM 1262 C C . SER A 1 180 ? 1.808 37.539 -19.552 1.00 88.62 180 SER A C 1
ATOM 1264 O O . SER A 1 180 ? 0.806 37.779 -18.878 1.00 88.62 180 SER A O 1
ATOM 1266 N N . LYS A 1 181 ? 1.831 36.560 -20.468 1.00 92.12 181 LYS A N 1
ATOM 1267 C CA . LYS A 1 181 ? 0.672 35.696 -20.707 1.00 92.12 181 LYS A CA 1
ATOM 1268 C C . LYS A 1 181 ? 0.473 34.712 -19.556 1.00 92.12 181 LYS A C 1
ATOM 1270 O O . LYS A 1 181 ? -0.660 34.531 -19.125 1.00 92.12 181 LYS A O 1
ATOM 1275 N N . ALA A 1 182 ? 1.550 34.125 -19.032 1.00 86.38 182 ALA A N 1
ATOM 1276 C CA . ALA A 1 182 ? 1.480 33.243 -17.867 1.00 86.38 182 ALA A CA 1
ATOM 1277 C C . ALA A 1 182 ? 0.918 33.975 -16.633 1.00 86.38 182 ALA A C 1
ATOM 1279 O O . ALA A 1 182 ? -0.001 33.473 -15.991 1.00 86.38 182 ALA A O 1
ATOM 1280 N N . GLU A 1 183 ? 1.382 35.198 -16.357 1.00 84.44 183 GLU A N 1
ATOM 1281 C CA . GLU A 1 183 ? 0.867 36.044 -15.268 1.00 84.44 183 GLU A CA 1
ATOM 1282 C C . GLU A 1 183 ? -0.619 36.396 -15.448 1.00 84.44 183 GLU A C 1
ATOM 1284 O O . GLU A 1 183 ? -1.379 36.379 -14.478 1.00 84.44 183 GLU A O 1
ATOM 1289 N N . GLN A 1 184 ? -1.053 36.671 -16.685 1.00 89.94 184 GLN A N 1
ATOM 1290 C CA . GLN A 1 184 ? -2.466 36.891 -17.000 1.00 89.94 184 GLN A CA 1
ATOM 1291 C C . GLN A 1 184 ? -3.311 35.658 -16.643 1.00 89.94 184 GLN A C 1
ATOM 1293 O O . GLN A 1 184 ? -4.294 35.786 -15.914 1.00 89.94 184 GLN A O 1
ATOM 1298 N N . ILE A 1 185 ? -2.926 34.474 -17.133 1.00 90.00 185 ILE A N 1
ATOM 1299 C CA . ILE A 1 185 ? -3.676 33.230 -16.903 1.00 90.00 185 ILE A CA 1
ATOM 1300 C C . ILE A 1 185 ? -3.690 32.860 -15.415 1.00 90.00 185 ILE A C 1
ATOM 1302 O O . ILE A 1 185 ? -4.746 32.537 -14.873 1.00 90.00 185 ILE A O 1
ATOM 1306 N N . ALA A 1 186 ? -2.553 32.985 -14.724 1.00 84.62 186 ALA A N 1
ATOM 1307 C CA . ALA A 1 186 ? -2.456 32.737 -13.286 1.00 84.62 186 ALA A CA 1
ATOM 1308 C C . ALA A 1 186 ? -3.427 33.620 -12.482 1.00 84.62 186 ALA A C 1
ATOM 1310 O O . ALA A 1 186 ? -4.112 33.132 -11.579 1.00 84.62 186 ALA A O 1
ATOM 1311 N N . LYS A 1 187 ? -3.530 34.907 -12.845 1.00 83.56 187 LYS A N 1
ATOM 1312 C CA . LYS A 1 187 ? -4.464 35.853 -12.223 1.00 83.56 187 LYS A CA 1
ATOM 1313 C C . LYS A 1 187 ? -5.924 35.466 -12.473 1.00 83.56 187 LYS A C 1
ATOM 1315 O O . LYS A 1 187 ? -6.709 35.474 -11.531 1.00 83.56 187 LYS A O 1
ATOM 1320 N N . GLU A 1 188 ? -6.286 35.122 -13.708 1.00 86.31 188 GLU A N 1
ATOM 1321 C CA . GLU A 1 188 ? -7.653 34.707 -14.075 1.00 86.31 188 GLU A CA 1
ATOM 1322 C C . GLU A 1 188 ? -8.095 33.424 -13.355 1.00 86.31 188 GLU A C 1
ATOM 1324 O O . GLU A 1 188 ? -9.272 33.256 -13.047 1.00 86.31 188 GLU A O 1
ATOM 1329 N N . MET A 1 189 ? -7.150 32.532 -13.056 1.00 87.38 189 MET A N 1
ATOM 1330 C CA . MET A 1 189 ? -7.396 31.290 -12.322 1.00 87.38 189 MET A CA 1
ATOM 1331 C C . MET A 1 189 ? -7.343 31.444 -10.794 1.00 87.38 189 MET A C 1
ATOM 1333 O O . MET A 1 189 ? -7.597 30.467 -10.093 1.00 87.38 189 MET A O 1
ATOM 1337 N N . LEU A 1 190 ? -7.016 32.631 -10.267 1.00 82.88 190 LEU A N 1
ATOM 1338 C CA . LEU A 1 190 ? -6.808 32.893 -8.832 1.00 82.88 190 LEU A CA 1
ATOM 1339 C C . LEU A 1 190 ? -5.673 32.060 -8.198 1.00 82.88 190 LEU A C 1
ATOM 1341 O O . LEU A 1 190 ? -5.711 31.722 -7.006 1.00 82.88 190 LEU A O 1
ATOM 1345 N N . VAL A 1 191 ? -4.640 31.734 -8.981 1.00 80.69 191 VAL A N 1
ATOM 1346 C CA . VAL A 1 191 ? -3.460 31.005 -8.494 1.00 80.69 191 VAL A CA 1
ATOM 1347 C C . VAL A 1 191 ? -2.707 31.872 -7.483 1.00 80.69 191 VAL A C 1
ATOM 1349 O O . VAL A 1 191 ? -2.416 33.041 -7.737 1.00 80.69 191 VAL A O 1
ATOM 1352 N N . ARG A 1 192 ? -2.384 31.291 -6.326 1.00 69.56 192 ARG A N 1
ATOM 1353 C CA . ARG A 1 192 ? -1.439 31.849 -5.352 1.00 69.56 192 ARG A CA 1
ATOM 1354 C C . ARG A 1 192 ? -0.386 30.797 -5.042 1.00 69.56 192 ARG A C 1
ATOM 1356 O O . ARG A 1 192 ? -0.663 29.606 -5.124 1.00 69.56 192 ARG A O 1
ATOM 1363 N N . TYR A 1 193 ? 0.802 31.259 -4.682 1.00 57.22 193 TYR A N 1
ATOM 1364 C CA . TYR A 1 193 ? 1.983 30.416 -4.487 1.00 57.22 193 TYR A CA 1
ATOM 1365 C C . TYR A 1 193 ? 2.365 30.258 -3.010 1.00 57.22 193 TYR A C 1
ATOM 1367 O O . TYR A 1 193 ? 3.514 29.969 -2.676 1.00 57.22 193 TYR A O 1
ATOM 1375 N N . ASP A 1 194 ? 1.404 30.485 -2.115 1.00 53.22 194 ASP A N 1
ATOM 1376 C CA . ASP A 1 194 ? 1.625 30.422 -0.677 1.00 53.22 194 ASP A CA 1
ATOM 1377 C C . ASP A 1 194 ? 1.708 28.963 -0.208 1.00 53.22 194 ASP A C 1
ATOM 1379 O O . ASP A 1 194 ? 0.924 28.099 -0.602 1.00 53.22 194 ASP A O 1
ATOM 1383 N N . ALA A 1 195 ? 2.667 28.675 0.672 1.00 45.31 195 ALA A N 1
ATOM 1384 C CA . ALA A 1 195 ? 2.817 27.347 1.245 1.00 45.31 195 ALA A CA 1
ATOM 1385 C C . ALA A 1 195 ? 1.739 27.106 2.310 1.00 45.31 195 ALA A C 1
ATOM 1387 O O . ALA A 1 195 ? 1.809 27.627 3.416 1.00 45.31 195 ALA A O 1
ATOM 1388 N N . GLY A 1 196 ? 0.760 26.265 1.998 1.00 49.50 196 GLY A N 1
ATOM 1389 C CA . GLY A 1 196 ? -0.285 25.877 2.954 1.00 49.50 196 GLY A CA 1
ATOM 1390 C C . GLY A 1 196 ? -1.605 25.699 2.233 1.00 49.50 196 GLY A C 1
ATOM 1391 O O . GLY A 1 196 ? -1.728 26.124 1.094 1.00 49.50 196 GLY A O 1
ATOM 1392 N N . TYR A 1 197 ? -2.548 24.980 2.818 1.00 61.09 197 TYR A N 1
ATOM 1393 C CA . TYR A 1 197 ? -3.949 25.253 2.537 1.00 61.09 197 TYR A CA 1
ATOM 1394 C C . TYR A 1 197 ? -4.502 25.837 3.831 1.00 61.09 197 TYR A C 1
ATOM 1396 O O . TYR A 1 197 ? -4.063 25.472 4.924 1.00 61.09 197 TYR A O 1
ATOM 1404 N N . THR A 1 198 ? -5.387 26.817 3.714 1.00 61.81 198 THR A N 1
ATOM 1405 C CA . THR A 1 198 ? -6.002 27.452 4.879 1.00 61.81 198 THR A CA 1
ATOM 1406 C C . THR A 1 198 ? -7.499 27.262 4.780 1.00 61.81 198 THR A C 1
ATOM 1408 O O . THR A 1 198 ? -8.123 27.666 3.802 1.00 61.81 198 THR A O 1
ATOM 1411 N N . ILE A 1 199 ? -8.067 26.614 5.794 1.00 71.94 199 ILE A N 1
ATOM 1412 C CA . ILE A 1 199 ? -9.512 26.493 5.950 1.00 71.94 199 ILE A CA 1
ATOM 1413 C C . ILE A 1 199 ? -9.951 27.571 6.929 1.00 71.94 199 ILE A C 1
ATOM 1415 O O . ILE A 1 199 ? -9.435 27.658 8.043 1.00 71.94 199 ILE A O 1
ATOM 1419 N N . SER A 1 200 ? -10.921 28.388 6.533 1.00 80.88 200 SER A N 1
ATOM 1420 C CA . SER A 1 200 ? -11.670 29.203 7.487 1.00 80.88 200 SER A CA 1
ATOM 1421 C C . SER A 1 200 ? -12.944 28.493 7.885 1.00 80.88 200 SER A C 1
ATOM 1423 O O . SER A 1 200 ? -13.884 28.404 7.099 1.00 80.88 200 SER A O 1
ATOM 1425 N N . GLU A 1 201 ? -12.956 27.978 9.112 1.00 79.00 201 GLU A N 1
ATOM 1426 C CA . GLU A 1 201 ? -14.144 27.371 9.696 1.00 79.00 201 GLU A CA 1
ATOM 1427 C C . GLU A 1 201 ? -15.000 28.410 10.420 1.00 79.00 201 GLU A C 1
ATOM 1429 O O . GLU A 1 201 ? -14.539 29.162 11.280 1.00 79.00 201 GLU A O 1
ATOM 1434 N N . VAL A 1 202 ? -16.282 28.408 10.085 1.00 78.56 202 VAL A N 1
ATOM 1435 C CA . VAL A 1 202 ? -17.335 29.247 10.643 1.00 78.56 202 VAL A CA 1
ATOM 1436 C C . VAL A 1 202 ? -18.435 28.299 11.115 1.00 78.56 202 VAL A C 1
ATOM 1438 O O . VAL A 1 202 ? -18.727 27.313 10.446 1.00 78.56 202 VAL A O 1
ATOM 1441 N N . ASN A 1 203 ? -19.020 28.540 12.292 1.00 76.75 203 ASN A N 1
ATOM 1442 C CA . ASN A 1 203 ? -20.072 27.677 12.855 1.00 76.75 203 ASN A CA 1
ATOM 1443 C C . ASN A 1 203 ? -19.718 26.173 12.792 1.00 76.75 203 ASN A C 1
ATOM 1445 O O . ASN A 1 203 ? -20.498 25.371 12.279 1.00 76.75 203 ASN A O 1
ATOM 1449 N N . SER A 1 204 ? -18.509 25.810 13.240 1.00 79.50 204 SER A N 1
ATOM 1450 C CA . SER A 1 204 ? -17.938 24.470 13.043 1.00 79.50 204 SER A CA 1
ATOM 1451 C C . SER A 1 204 ? -18.870 23.358 13.541 1.00 79.50 204 SER A C 1
ATOM 1453 O O . SER A 1 204 ? -19.368 23.395 14.668 1.00 79.50 204 SER A O 1
ATOM 1455 N N . VAL A 1 205 ? -19.091 22.357 12.686 1.00 80.81 205 VAL A N 1
ATOM 1456 C CA . VAL A 1 205 ? -19.810 21.119 13.008 1.00 80.81 205 VAL A CA 1
ATOM 1457 C C . VAL A 1 205 ? -18.986 19.923 12.549 1.00 80.81 205 VAL A C 1
ATOM 1459 O O . VAL A 1 205 ? -18.218 20.000 11.587 1.00 80.81 205 VAL A O 1
ATOM 1462 N N . GLN A 1 206 ? -19.169 18.792 13.222 1.00 77.44 206 GLN A N 1
ATOM 1463 C CA . GLN A 1 206 ? -18.548 17.538 12.816 1.00 77.44 206 GLN A CA 1
ATOM 1464 C C . GLN A 1 206 ? -19.338 16.913 11.661 1.00 77.44 206 GLN A C 1
ATOM 1466 O O . GLN A 1 206 ? -20.546 16.692 11.782 1.00 77.44 206 GLN A O 1
ATOM 1471 N N . TRP A 1 207 ? -18.659 16.607 10.556 1.00 83.81 207 TRP A N 1
ATOM 1472 C CA . TRP A 1 207 ? -19.240 15.843 9.455 1.00 83.81 207 TRP A CA 1
ATOM 1473 C C . TRP A 1 207 ? -19.224 14.363 9.848 1.00 83.81 207 TRP A C 1
ATOM 1475 O O . TRP A 1 207 ? -18.204 13.847 10.301 1.00 83.81 207 TRP A O 1
ATOM 1485 N N . LYS A 1 208 ? -20.378 13.696 9.774 1.00 69.56 208 LYS A N 1
ATOM 1486 C CA . LYS A 1 208 ? -20.519 12.285 10.154 1.00 69.56 208 LYS A CA 1
ATOM 1487 C C . LYS A 1 208 ? -20.705 11.447 8.897 1.00 69.56 208 LYS A C 1
ATOM 1489 O O . LYS A 1 208 ? -21.714 11.622 8.219 1.00 69.56 208 LYS A O 1
ATOM 1494 N N . CYS A 1 209 ? -19.780 10.526 8.656 1.00 64.19 209 CYS A N 1
ATOM 1495 C CA . CYS A 1 209 ? -19.865 9.515 7.604 1.00 64.19 209 CYS A CA 1
ATOM 1496 C C . CYS A 1 209 ? -19.856 8.136 8.279 1.00 64.19 209 CYS A C 1
ATOM 1498 O O . CYS A 1 209 ? -19.067 7.905 9.196 1.00 64.19 209 CYS A O 1
ATOM 1500 N N . ASN A 1 210 ? -20.746 7.232 7.867 1.00 55.84 210 ASN A N 1
ATOM 1501 C CA . ASN A 1 210 ? -20.815 5.871 8.404 1.00 55.84 210 ASN A CA 1
ATOM 1502 C C . ASN A 1 210 ? -20.376 4.884 7.315 1.00 55.84 210 ASN A C 1
ATOM 1504 O O . ASN A 1 210 ? -21.104 4.693 6.346 1.00 55.84 210 ASN A O 1
ATOM 1508 N N . GLY A 1 211 ? -19.236 4.215 7.497 1.00 69.19 211 GLY A N 1
ATOM 1509 C CA . GLY A 1 211 ? -18.686 3.303 6.486 1.00 69.19 211 GLY A CA 1
ATOM 1510 C C . GLY A 1 211 ? -17.848 4.035 5.433 1.00 69.19 211 GLY A C 1
ATOM 1511 O O . GLY A 1 211 ? -17.221 5.043 5.746 1.00 69.19 211 GLY A O 1
ATOM 1512 N N . THR A 1 212 ? -17.796 3.507 4.208 1.00 77.75 212 THR A N 1
ATOM 1513 C CA . THR A 1 212 ? -17.064 4.132 3.094 1.00 77.75 212 THR A CA 1
ATOM 1514 C C . THR A 1 212 ? -17.764 5.418 2.659 1.00 77.75 212 THR A C 1
ATOM 1516 O O . THR A 1 212 ? -18.928 5.376 2.267 1.00 77.75 212 THR A O 1
ATOM 1519 N N . THR A 1 213 ? -17.051 6.544 2.718 1.00 87.12 213 THR A N 1
ATOM 1520 C CA . THR A 1 213 ? -17.580 7.869 2.367 1.00 87.12 213 THR A CA 1
ATOM 1521 C C . THR A 1 213 ? -18.011 7.915 0.908 1.00 87.12 213 THR A C 1
ATOM 1523 O O . THR A 1 213 ? -17.173 7.776 0.017 1.00 87.12 213 THR A O 1
ATOM 1526 N N . LYS A 1 214 ? -19.300 8.163 0.664 1.00 91.81 214 LYS A N 1
ATOM 1527 C CA . LYS A 1 214 ? -19.881 8.233 -0.679 1.00 91.81 214 LYS A CA 1
ATOM 1528 C C . LYS A 1 214 ? -20.120 9.677 -1.111 1.00 91.81 214 LYS A C 1
ATOM 1530 O O . LYS A 1 214 ? -20.916 10.396 -0.501 1.00 91.81 214 LYS A O 1
ATOM 1535 N N . VAL A 1 215 ? -19.468 10.102 -2.190 1.00 95.00 215 VAL A N 1
ATOM 1536 C CA . VAL A 1 215 ? -19.496 11.482 -2.694 1.00 95.00 215 VAL A CA 1
ATOM 1537 C C . VAL A 1 215 ? -20.141 11.530 -4.073 1.00 95.00 215 VAL A C 1
ATOM 1539 O O . VAL A 1 215 ? -19.742 10.803 -4.975 1.00 95.00 215 VAL A O 1
ATOM 1542 N N . LEU A 1 216 ? -21.114 12.420 -4.261 1.00 95.19 216 LEU A N 1
ATOM 1543 C CA . LEU A 1 216 ? -21.671 12.727 -5.577 1.00 95.19 216 LEU A CA 1
ATOM 1544 C C . LEU A 1 216 ? -20.981 13.960 -6.163 1.00 95.19 216 LEU A C 1
ATOM 1546 O O . LEU A 1 216 ? -20.960 15.019 -5.529 1.00 95.19 216 LEU A O 1
ATOM 1550 N N . VAL A 1 217 ? -20.508 13.846 -7.403 1.00 96.19 217 VAL A N 1
ATOM 1551 C CA . VAL A 1 217 ? -19.996 14.967 -8.202 1.00 96.19 217 VAL A CA 1
ATOM 1552 C C . VAL A 1 217 ? -20.851 15.102 -9.469 1.00 96.19 217 VAL A C 1
ATOM 1554 O O . VAL A 1 217 ? -20.619 14.403 -10.459 1.00 96.19 217 VAL A O 1
ATOM 1557 N N . PRO A 1 218 ? -21.886 15.961 -9.456 1.00 93.25 218 PRO A N 1
ATOM 1558 C CA . PRO A 1 218 ? -22.729 16.210 -10.617 1.00 93.25 218 PRO A CA 1
ATOM 1559 C C . PRO A 1 218 ? -21.979 17.011 -11.681 1.00 93.25 218 PRO A C 1
ATOM 1561 O O . PRO A 1 218 ? -21.367 18.038 -11.383 1.00 93.25 218 PRO A O 1
ATOM 1564 N N . VAL A 1 219 ? -22.082 16.585 -12.939 1.00 92.25 219 VAL A N 1
ATOM 1565 C CA . VAL A 1 219 ? -21.375 17.216 -14.059 1.00 92.25 219 VAL A CA 1
ATOM 1566 C C . VAL A 1 219 ? -22.278 17.472 -15.262 1.00 92.25 219 VAL A C 1
ATOM 1568 O O . VAL A 1 219 ? -23.336 16.865 -15.453 1.00 92.25 219 VAL A O 1
ATOM 1571 N N . ALA A 1 220 ? -21.871 18.418 -16.098 1.00 89.94 220 ALA A N 1
ATOM 1572 C CA . ALA A 1 220 ? -22.562 18.774 -17.325 1.00 89.94 220 ALA A CA 1
ATOM 1573 C C . ALA A 1 220 ? -21.557 19.246 -18.379 1.00 89.94 220 ALA A C 1
ATOM 1575 O O . ALA A 1 220 ? -20.401 19.536 -18.077 1.00 89.94 220 ALA A O 1
ATOM 1576 N N . ASN A 1 221 ? -22.018 19.397 -19.620 1.00 89.38 221 ASN A N 1
ATOM 1577 C CA . ASN A 1 221 ? -21.237 20.127 -20.615 1.00 89.38 221 ASN A CA 1
ATOM 1578 C C . ASN A 1 221 ? -20.897 21.530 -20.093 1.00 89.38 221 ASN A C 1
ATOM 1580 O O . ASN A 1 221 ? -21.748 22.212 -19.517 1.00 89.38 221 ASN A O 1
ATOM 1584 N N . GLY A 1 222 ? -19.649 21.942 -20.288 1.00 89.06 222 GLY A N 1
ATOM 1585 C CA . GLY A 1 222 ? -19.116 23.196 -19.774 1.00 89.06 222 GLY A CA 1
ATOM 1586 C C . GLY A 1 222 ? -18.732 23.173 -18.292 1.00 89.06 222 GLY A C 1
ATOM 1587 O O . GLY A 1 222 ? -18.456 24.244 -17.750 1.00 89.06 222 GLY A O 1
ATOM 1588 N N . THR A 1 223 ? -18.737 22.008 -17.626 1.00 92.44 223 THR A N 1
ATOM 1589 C CA . THR A 1 223 ? -18.112 21.840 -16.302 1.00 92.44 223 THR A CA 1
ATOM 1590 C C . THR A 1 223 ? -16.618 22.157 -16.381 1.00 92.44 223 THR A C 1
ATOM 1592 O O . THR A 1 223 ? -15.958 21.761 -17.335 1.00 92.44 223 THR A O 1
ATOM 1595 N N . GLU A 1 224 ? -16.101 22.890 -15.400 1.00 92.81 224 GLU A N 1
ATOM 1596 C CA . GLU A 1 224 ? -14.688 23.241 -15.270 1.00 92.81 224 GLU A CA 1
ATOM 1597 C C . GLU A 1 224 ? -13.863 21.977 -14.966 1.00 92.81 224 GLU A C 1
ATOM 1599 O O . GLU A 1 224 ? -14.084 21.299 -13.959 1.00 92.81 224 GLU A O 1
ATOM 1604 N N . GLU A 1 225 ? -12.975 21.604 -15.891 1.00 92.94 225 GLU A N 1
ATOM 1605 C CA . GLU A 1 225 ? -12.247 20.334 -15.831 1.00 92.94 225 GLU A CA 1
ATOM 1606 C C . GLU A 1 225 ? -11.205 20.250 -14.708 1.00 92.94 225 GLU A C 1
ATOM 1608 O O . GLU A 1 225 ? -11.034 19.170 -14.144 1.00 92.94 225 GLU A O 1
ATOM 1613 N N . MET A 1 226 ? -10.520 21.343 -14.354 1.00 92.75 226 MET A N 1
ATOM 1614 C CA . MET A 1 226 ? -9.519 21.325 -13.283 1.00 92.75 226 MET A CA 1
ATOM 1615 C C . MET A 1 226 ? -10.169 21.115 -11.917 1.00 92.75 226 MET A C 1
ATOM 1617 O O . MET A 1 226 ? -9.689 20.303 -11.128 1.00 92.75 226 MET A O 1
ATOM 1621 N N . GLU A 1 227 ? -11.269 21.813 -11.646 1.00 94.25 227 GLU A N 1
ATOM 1622 C CA . GLU A 1 227 ? -12.092 21.649 -10.454 1.00 94.25 227 GLU A CA 1
ATOM 1623 C C . GLU A 1 227 ? -12.597 20.207 -10.370 1.00 94.25 227 GLU A C 1
ATOM 1625 O O . GLU A 1 227 ? -12.358 19.529 -9.372 1.00 94.25 227 GLU A O 1
ATOM 1630 N N . LEU A 1 228 ? -13.219 19.707 -11.443 1.00 95.12 228 LEU A N 1
ATOM 1631 C CA . LEU A 1 228 ? -13.774 18.357 -11.502 1.00 95.12 228 LEU A CA 1
ATOM 1632 C C . LEU A 1 228 ? -12.720 17.273 -11.247 1.00 95.12 228 LEU A C 1
ATOM 1634 O O . LEU A 1 228 ? -12.883 16.446 -10.349 1.00 95.12 228 LEU A O 1
ATOM 1638 N N . ILE A 1 229 ? -11.655 17.257 -12.045 1.00 95.88 229 ILE A N 1
ATOM 1639 C CA . ILE A 1 229 ? -10.686 16.162 -12.030 1.00 95.88 229 ILE A CA 1
ATOM 1640 C C . ILE A 1 229 ? -9.868 16.169 -10.745 1.00 95.88 229 ILE A C 1
ATOM 1642 O O . ILE A 1 229 ? -9.668 15.106 -10.168 1.00 95.88 229 ILE A O 1
ATOM 1646 N N . THR A 1 230 ? -9.475 17.344 -10.244 1.00 92.75 230 THR A N 1
ATOM 1647 C CA . THR A 1 230 ? -8.736 17.440 -8.975 1.00 92.75 230 THR A CA 1
ATOM 1648 C C . THR A 1 230 ? -9.568 16.916 -7.804 1.00 92.75 230 THR A C 1
ATOM 1650 O O . THR A 1 230 ? -9.041 16.219 -6.941 1.00 92.75 230 THR A O 1
ATOM 1653 N N . ILE A 1 231 ? -10.875 17.208 -7.778 1.00 93.88 231 ILE A N 1
ATOM 1654 C CA . ILE A 1 231 ? -11.782 16.692 -6.744 1.00 93.88 231 ILE A CA 1
ATOM 1655 C C . ILE A 1 231 ? -11.878 15.164 -6.820 1.00 93.88 231 ILE A C 1
ATOM 1657 O O . ILE A 1 231 ? -11.733 14.503 -5.793 1.00 93.88 231 ILE A O 1
ATOM 1661 N N . ILE A 1 232 ? -12.115 14.600 -8.010 1.00 94.44 232 ILE A N 1
ATOM 1662 C CA . ILE A 1 232 ? -12.236 13.144 -8.188 1.00 94.44 232 ILE A CA 1
ATOM 1663 C C . ILE A 1 232 ? -10.944 12.444 -7.771 1.00 94.44 232 ILE A C 1
ATOM 1665 O O . ILE A 1 232 ? -10.983 11.486 -7.002 1.00 94.44 232 ILE A O 1
ATOM 1669 N N . ASP A 1 233 ? -9.819 12.938 -8.275 1.00 91.62 233 ASP A N 1
ATOM 1670 C CA . ASP A 1 233 ? -8.495 12.376 -8.058 1.00 91.62 233 ASP A CA 1
ATOM 1671 C C . ASP A 1 233 ? -8.141 12.320 -6.565 1.00 91.62 233 ASP A C 1
ATOM 1673 O O . ASP A 1 233 ? -7.916 11.240 -6.018 1.00 91.62 233 ASP A O 1
ATOM 1677 N N . VAL A 1 234 ? -8.196 13.457 -5.867 1.00 90.31 234 VAL A N 1
ATOM 1678 C CA . VAL A 1 234 ? -7.843 13.540 -4.440 1.00 90.31 234 VAL A CA 1
ATOM 1679 C C . VAL A 1 234 ? -8.790 12.711 -3.567 1.00 90.31 234 VAL A C 1
ATOM 1681 O O . VAL A 1 234 ? -8.344 12.032 -2.643 1.00 90.31 234 VAL A O 1
ATOM 1684 N N . LEU A 1 235 ? -10.094 12.719 -3.853 1.00 91.12 235 LEU A N 1
ATOM 1685 C CA . LEU A 1 235 ? -11.060 11.956 -3.059 1.00 91.12 235 LEU A CA 1
ATOM 1686 C C . LEU A 1 235 ? -10.933 10.445 -3.270 1.00 91.12 235 LEU A C 1
ATOM 1688 O O . LEU A 1 235 ? -10.983 9.696 -2.296 1.00 91.12 235 LEU A O 1
ATOM 1692 N N . ARG A 1 236 ? -10.729 9.981 -4.508 1.00 89.25 236 ARG A N 1
ATOM 1693 C CA . ARG A 1 236 ? -10.538 8.549 -4.782 1.00 89.25 236 ARG A CA 1
ATOM 1694 C C . ARG A 1 236 ? -9.198 8.040 -4.244 1.00 89.25 236 ARG A C 1
ATOM 1696 O O . ARG A 1 236 ? -9.147 6.921 -3.741 1.00 89.25 236 ARG A O 1
ATOM 1703 N N . ARG A 1 237 ? -8.135 8.857 -4.247 1.00 84.00 237 ARG A N 1
ATOM 1704 C CA . ARG A 1 237 ? -6.873 8.547 -3.533 1.00 84.00 237 ARG A CA 1
ATOM 1705 C C . ARG A 1 237 ? -7.067 8.397 -2.027 1.00 84.00 237 ARG A C 1
ATOM 1707 O O . ARG A 1 237 ? -6.438 7.551 -1.392 1.00 84.00 237 ARG A O 1
ATOM 1714 N N . ALA A 1 238 ? -7.974 9.190 -1.466 1.00 81.56 238 ALA A N 1
ATOM 1715 C CA . ALA A 1 238 ? -8.375 9.112 -0.070 1.00 81.56 238 ALA A CA 1
ATOM 1716 C C . ALA A 1 238 ? -9.365 7.963 0.231 1.00 81.56 238 ALA A C 1
ATOM 1718 O O . ALA A 1 238 ? -9.864 7.888 1.350 1.00 81.56 238 ALA A O 1
ATOM 1719 N N . ASP A 1 239 ? -9.613 7.053 -0.722 1.00 82.81 239 ASP A N 1
ATOM 1720 C CA . ASP A 1 239 ? -10.511 5.891 -0.589 1.00 82.81 239 ASP A CA 1
ATOM 1721 C C . ASP A 1 239 ? -12.004 6.263 -0.435 1.00 82.81 239 ASP A C 1
ATOM 1723 O O . ASP A 1 239 ? -12.798 5.505 0.123 1.00 82.81 239 ASP A O 1
ATOM 1727 N N . ALA A 1 240 ? -12.411 7.439 -0.932 1.00 85.88 240 ALA A N 1
ATOM 1728 C CA . ALA A 1 240 ? -13.823 7.802 -1.038 1.00 85.88 240 ALA A CA 1
ATOM 1729 C C . ALA A 1 240 ? -14.473 7.182 -2.291 1.00 85.88 240 ALA A C 1
ATOM 1731 O O . ALA A 1 240 ? -13.902 7.197 -3.385 1.00 85.88 240 ALA A O 1
ATOM 1732 N N . ASP A 1 241 ? -15.712 6.705 -2.146 1.00 90.88 241 ASP A N 1
ATOM 1733 C CA . ASP A 1 241 ? -16.563 6.249 -3.249 1.00 90.88 241 ASP A CA 1
ATOM 1734 C C . ASP A 1 241 ? -17.153 7.466 -3.977 1.00 90.88 241 ASP A C 1
ATOM 1736 O O . ASP A 1 241 ? -18.189 8.016 -3.591 1.00 90.88 241 ASP A O 1
ATOM 1740 N N . VAL A 1 242 ? -16.442 7.947 -4.999 1.00 94.62 242 VAL A N 1
ATOM 1741 C CA . VAL A 1 242 ? -16.843 9.120 -5.788 1.00 94.62 242 VAL A CA 1
ATOM 1742 C C . VAL A 1 242 ? -17.642 8.694 -7.014 1.00 94.62 242 VAL A C 1
ATOM 1744 O O . VAL A 1 242 ? -17.087 8.108 -7.947 1.00 94.62 242 VAL A O 1
ATOM 1747 N N . VAL A 1 243 ? -18.915 9.089 -7.043 1.00 94.69 243 VAL A N 1
ATOM 1748 C CA . VAL A 1 243 ? -19.834 8.918 -8.171 1.00 94.69 243 VAL A CA 1
ATOM 1749 C C . VAL A 1 243 ? -19.871 10.199 -9.001 1.00 94.69 243 VAL A C 1
ATOM 1751 O O . VAL A 1 243 ? -20.425 11.218 -8.578 1.00 94.69 243 VAL A O 1
ATOM 1754 N N . VAL A 1 244 ? -19.313 10.149 -10.208 1.00 95.88 244 VAL A N 1
ATOM 1755 C CA . VAL A 1 244 ? -19.390 11.231 -11.195 1.00 95.88 244 VAL A CA 1
ATOM 1756 C C . VAL A 1 244 ? -20.647 11.031 -12.033 1.00 95.88 244 VAL A C 1
ATOM 1758 O O . VAL A 1 244 ? -20.756 10.055 -12.775 1.00 95.88 244 VAL A O 1
ATOM 1761 N N . ALA A 1 245 ? -21.605 11.952 -11.922 1.00 93.44 245 ALA A N 1
ATOM 1762 C CA . ALA A 1 245 ? -22.931 11.780 -12.511 1.00 93.44 245 ALA A CA 1
ATOM 1763 C C . ALA A 1 245 ? -23.257 12.888 -13.516 1.00 93.44 245 ALA A C 1
ATOM 1765 O O . ALA A 1 245 ? -23.408 14.058 -13.153 1.00 93.44 245 ALA A O 1
ATOM 1766 N N . ALA A 1 246 ? -23.388 12.528 -14.790 1.00 91.69 246 ALA A N 1
ATOM 1767 C CA . ALA A 1 246 ? -23.622 13.491 -15.857 1.00 91.69 246 ALA A CA 1
ATOM 1768 C C . ALA A 1 246 ? -25.111 13.805 -16.061 1.00 91.69 246 ALA A C 1
ATOM 1770 O O . ALA A 1 246 ? -25.976 12.932 -16.061 1.00 91.69 246 ALA A O 1
ATOM 1771 N N . SER A 1 247 ? -25.420 15.083 -16.266 1.00 85.25 247 SER A N 1
ATOM 1772 C CA . SER A 1 247 ? -26.797 15.570 -16.427 1.00 85.25 247 SER A CA 1
ATOM 1773 C C . SER A 1 247 ? -27.498 15.119 -17.717 1.00 85.25 247 SER A C 1
ATOM 1775 O O . SER A 1 247 ? -28.725 15.152 -17.765 1.00 85.25 247 SER A O 1
ATOM 1777 N N . ALA A 1 248 ? -26.758 14.731 -18.760 1.00 80.44 248 ALA A N 1
ATOM 1778 C CA . ALA A 1 248 ? -27.315 14.230 -20.017 1.00 80.44 248 ALA A CA 1
ATOM 1779 C C . ALA A 1 248 ? -26.268 13.417 -20.795 1.00 80.44 248 ALA A C 1
ATOM 1781 O O . ALA A 1 248 ? -25.312 13.997 -21.305 1.00 80.44 248 ALA A O 1
ATOM 1782 N N . GLY A 1 249 ? -26.477 12.098 -20.919 1.00 85.88 249 GLY A N 1
ATOM 1783 C CA . GLY A 1 249 ? -25.459 11.176 -21.443 1.00 85.88 249 GLY A CA 1
ATOM 1784 C C . GLY A 1 249 ? -24.255 11.062 -20.502 1.00 85.88 249 GLY A C 1
ATOM 1785 O O . GLY A 1 249 ? -24.092 11.890 -19.616 1.00 85.88 249 GLY A O 1
ATOM 1786 N N . VAL A 1 250 ? -23.431 10.023 -20.653 1.00 90.12 250 VAL A N 1
ATOM 1787 C CA . VAL A 1 250 ? -22.253 9.831 -19.783 1.00 90.12 250 VAL A CA 1
ATOM 1788 C C . VAL A 1 250 ? -21.013 10.580 -20.274 1.00 90.12 250 VAL A C 1
ATOM 1790 O O . VAL A 1 250 ? -20.144 10.891 -19.474 1.00 90.12 250 VAL A O 1
ATOM 1793 N N . GLU A 1 251 ? -20.921 10.923 -21.560 1.00 93.81 251 GLU A N 1
ATOM 1794 C CA . GLU A 1 251 ? -19.820 11.737 -22.091 1.00 93.81 251 GLU A CA 1
ATOM 1795 C C . GLU A 1 251 ? -20.174 13.227 -22.027 1.00 93.81 251 GLU A C 1
ATOM 1797 O O . GLU A 1 251 ? -21.223 13.649 -22.523 1.00 93.81 251 GLU A O 1
ATOM 1802 N N . ILE A 1 252 ? -19.282 14.025 -21.441 1.00 92.94 252 ILE A N 1
ATOM 1803 C CA . ILE A 1 252 ? -19.388 15.482 -21.391 1.00 92.94 252 ILE A CA 1
ATOM 1804 C C . ILE A 1 252 ? -18.193 16.144 -22.071 1.00 92.94 252 ILE A C 1
ATOM 1806 O O . ILE A 1 252 ? -17.074 15.636 -22.048 1.00 92.94 252 ILE A O 1
ATOM 1810 N N . VAL A 1 253 ? -18.426 17.332 -22.620 1.00 93.81 253 VAL A N 1
ATOM 1811 C CA . VAL A 1 253 ? -17.382 18.258 -23.062 1.00 93.81 253 VAL A CA 1
ATOM 1812 C C . VAL A 1 253 ? -17.217 19.317 -21.979 1.00 93.81 253 VAL A C 1
ATOM 1814 O O . VAL A 1 253 ? -18.125 20.121 -21.757 1.00 93.81 253 VAL A O 1
ATOM 1817 N N . ALA A 1 254 ? -16.081 19.303 -21.291 1.00 93.12 254 ALA A N 1
ATOM 1818 C CA . ALA A 1 254 ? -15.721 20.262 -20.257 1.00 93.12 254 ALA A CA 1
ATOM 1819 C C . ALA A 1 254 ? -15.539 21.683 -20.823 1.00 93.12 254 ALA A C 1
ATOM 1821 O O . ALA A 1 254 ? -15.584 21.910 -22.038 1.00 93.12 254 ALA A O 1
ATOM 1822 N N . ARG A 1 255 ? -15.366 22.664 -19.938 1.00 90.62 255 ARG A N 1
ATOM 1823 C CA . ARG A 1 255 ? -15.364 24.094 -20.262 1.00 90.62 255 ARG A CA 1
ATOM 1824 C C . ARG A 1 255 ? -14.319 24.468 -21.306 1.00 90.62 255 ARG A C 1
ATOM 1826 O O . ARG A 1 255 ? -14.641 25.242 -22.209 1.00 90.62 255 ARG A O 1
ATOM 1833 N N . HIS A 1 256 ? -13.116 23.912 -21.220 1.00 91.44 256 HIS A N 1
ATOM 1834 C CA . HIS A 1 256 ? -12.061 24.129 -22.209 1.00 91.44 256 HIS A CA 1
ATOM 1835 C C . HIS A 1 256 ? -11.903 22.919 -23.133 1.00 91.44 256 HIS A C 1
ATOM 1837 O O . HIS A 1 256 ? -10.841 22.684 -23.698 1.00 91.44 256 HIS A O 1
ATOM 1843 N N . GLY A 1 257 ? -12.988 22.180 -23.379 1.00 90.12 257 GLY A N 1
ATOM 1844 C CA . GLY A 1 257 ? -13.085 21.218 -24.474 1.00 90.12 257 GLY A CA 1
ATOM 1845 C C . GLY A 1 257 ? -12.493 19.842 -24.187 1.00 90.12 257 GLY A C 1
ATOM 1846 O O . GLY A 1 257 ? -12.342 19.055 -25.118 1.00 90.12 257 GLY A O 1
ATOM 1847 N N . MET A 1 258 ? -12.106 19.530 -22.945 1.00 94.00 258 MET A N 1
ATOM 1848 C CA . MET A 1 258 ? -11.715 18.161 -22.595 1.00 94.00 258 MET A CA 1
ATOM 1849 C C . MET A 1 258 ? -12.950 17.260 -22.575 1.00 94.00 258 MET A C 1
ATOM 1851 O O . MET A 1 258 ? -13.984 17.647 -22.037 1.00 94.00 258 MET A O 1
ATOM 1855 N N . ARG A 1 259 ? -12.868 16.067 -23.167 1.00 95.38 259 ARG A N 1
ATOM 1856 C CA . ARG A 1 259 ? -13.982 15.114 -23.162 1.00 95.38 259 ARG A CA 1
ATOM 1857 C C . ARG A 1 259 ? -13.802 14.109 -22.036 1.00 95.38 259 ARG A C 1
ATOM 1859 O O . ARG A 1 259 ? -12.784 13.425 -21.973 1.00 95.38 259 ARG A O 1
ATOM 1866 N N . ILE A 1 260 ? -14.775 14.055 -21.136 1.00 95.25 260 ILE A N 1
ATOM 1867 C CA . ILE A 1 260 ? -14.739 13.252 -19.908 1.00 95.25 260 ILE A CA 1
ATOM 1868 C C . ILE A 1 260 ? -15.929 12.302 -19.929 1.00 95.25 260 ILE A C 1
ATOM 1870 O O . ILE A 1 260 ? -17.035 12.708 -20.287 1.00 95.25 260 ILE A O 1
ATOM 1874 N N . VAL A 1 261 ? -15.716 11.052 -19.522 1.00 96.00 261 VAL A N 1
ATOM 1875 C CA . VAL A 1 261 ? -16.781 10.049 -19.412 1.00 96.00 261 VAL A CA 1
ATOM 1876 C C . VAL A 1 261 ? -17.122 9.834 -17.937 1.00 96.00 261 VAL A C 1
ATOM 1878 O O . VAL A 1 261 ? -16.350 9.245 -17.184 1.00 96.00 261 VAL A O 1
ATOM 1881 N N . ALA A 1 262 ? -18.288 10.329 -17.528 1.00 94.81 262 ALA A N 1
ATOM 1882 C CA . ALA A 1 262 ? -18.864 10.149 -16.201 1.00 94.81 262 ALA A CA 1
ATOM 1883 C C . ALA A 1 262 ? -19.243 8.683 -15.937 1.00 94.81 262 ALA A C 1
ATOM 1885 O O . ALA A 1 262 ? -19.520 7.918 -16.864 1.00 94.81 262 ALA A O 1
ATOM 1886 N N . ASP A 1 263 ? -19.278 8.291 -14.663 1.00 93.69 263 ASP A N 1
ATOM 1887 C CA . ASP A 1 263 ? -19.578 6.919 -14.229 1.00 93.69 263 ASP A CA 1
ATOM 1888 C C . ASP A 1 263 ? -21.004 6.506 -14.594 1.00 93.69 263 ASP A C 1
ATOM 1890 O O . ASP A 1 263 ? -21.258 5.370 -14.985 1.00 93.69 263 ASP A O 1
ATOM 1894 N N . THR A 1 264 ? -21.932 7.453 -14.484 1.00 93.56 264 THR A N 1
ATOM 1895 C CA . THR A 1 264 ? -23.364 7.233 -14.677 1.00 93.56 264 THR A CA 1
ATOM 1896 C C . THR A 1 264 ? -24.058 8.543 -15.048 1.00 93.56 264 THR A C 1
ATOM 1898 O O . THR A 1 264 ? -23.446 9.618 -15.092 1.00 93.56 264 THR A O 1
ATOM 1901 N N . THR A 1 265 ? -25.354 8.476 -15.331 1.00 91.94 265 THR A N 1
ATOM 1902 C CA . THR A 1 265 ? -26.191 9.668 -15.462 1.00 91.94 265 THR A CA 1
ATOM 1903 C C . THR A 1 265 ? -26.704 10.128 -14.095 1.00 91.94 265 THR A C 1
ATOM 1905 O O . THR A 1 265 ? -26.871 9.336 -13.170 1.00 91.94 265 THR A O 1
ATOM 1908 N N . LEU A 1 266 ? -27.004 11.421 -13.954 1.00 89.31 266 LEU A N 1
ATOM 1909 C CA . LEU A 1 266 ? -27.621 11.957 -12.737 1.00 89.31 266 LEU A CA 1
ATOM 1910 C C . LEU A 1 266 ? -28.983 11.312 -12.458 1.00 89.31 266 LEU A C 1
ATOM 1912 O O . LEU A 1 266 ? -29.356 11.151 -11.302 1.00 89.31 266 LEU A O 1
ATOM 1916 N N . ASP A 1 267 ? -29.702 10.919 -13.508 1.00 86.50 267 ASP A N 1
ATOM 1917 C CA . ASP A 1 267 ? -30.985 10.235 -13.390 1.00 86.50 267 ASP A CA 1
ATOM 1918 C C . ASP A 1 267 ? -30.842 8.854 -12.749 1.00 86.50 267 ASP A C 1
ATOM 1920 O O . ASP A 1 267 ? -31.605 8.532 -11.845 1.00 86.50 267 ASP A O 1
ATOM 1924 N N . GLU A 1 268 ? -29.847 8.073 -13.164 1.00 87.00 268 GLU A N 1
ATOM 1925 C CA . GLU A 1 268 ? -29.533 6.767 -12.576 1.00 87.00 268 GLU A CA 1
ATOM 1926 C C . GLU A 1 268 ? -28.979 6.904 -11.154 1.00 87.00 268 GLU A C 1
ATOM 1928 O O . GLU A 1 268 ? -29.435 6.206 -10.251 1.00 87.00 268 GLU A O 1
ATOM 1933 N N . ALA A 1 269 ? -28.063 7.852 -10.925 1.00 86.06 269 ALA A N 1
ATOM 1934 C CA . ALA A 1 269 ? -27.511 8.123 -9.596 1.00 86.06 269 ALA A CA 1
ATOM 1935 C C . ALA A 1 269 ? -28.583 8.568 -8.583 1.00 86.06 269 ALA A C 1
ATOM 1937 O O . ALA A 1 269 ? -28.426 8.349 -7.382 1.00 86.06 269 ALA A O 1
ATOM 1938 N N . ALA A 1 270 ? -29.660 9.198 -9.063 1.00 79.25 270 ALA A N 1
ATOM 1939 C CA . ALA A 1 270 ? -30.773 9.691 -8.256 1.00 79.25 270 ALA A CA 1
ATOM 1940 C C . ALA A 1 270 ? -31.997 8.754 -8.228 1.00 79.25 270 ALA A C 1
ATOM 1942 O O . ALA A 1 270 ? -32.965 9.069 -7.539 1.00 79.25 270 ALA A O 1
ATOM 1943 N N . ALA A 1 271 ? -31.994 7.644 -8.978 1.00 72.94 271 ALA A N 1
ATOM 1944 C CA . ALA A 1 271 ? -33.156 6.758 -9.125 1.00 72.94 271 ALA A CA 1
ATOM 1945 C C . ALA A 1 271 ? -33.452 5.905 -7.880 1.00 72.94 271 ALA A C 1
ATOM 1947 O O . ALA A 1 271 ? -34.555 5.374 -7.748 1.00 72.94 271 ALA A O 1
ATOM 1948 N N . ASP A 1 272 ? -32.485 5.763 -6.976 1.00 60.91 272 ASP A N 1
ATOM 1949 C CA . ASP A 1 272 ? -32.628 4.982 -5.754 1.00 60.91 272 ASP A CA 1
ATOM 1950 C C . ASP A 1 272 ? -32.881 5.894 -4.545 1.00 60.91 272 ASP A C 1
ATOM 1952 O O . ASP A 1 272 ? -31.969 6.536 -4.021 1.00 60.91 272 ASP A O 1
ATOM 1956 N N . ASP A 1 273 ? -34.126 5.918 -4.061 1.00 54.59 273 ASP A N 1
ATOM 1957 C CA . ASP A 1 273 ? -34.526 6.665 -2.861 1.00 54.59 273 ASP A CA 1
ATOM 1958 C C . ASP A 1 273 ? -33.793 6.212 -1.579 1.00 54.59 273 ASP A C 1
ATOM 1960 O O . ASP A 1 273 ? -33.801 6.948 -0.583 1.00 54.59 273 ASP A O 1
ATOM 1964 N N . GLN A 1 274 ? -33.143 5.038 -1.594 1.00 50.84 274 GLN A N 1
ATOM 1965 C CA . GLN A 1 274 ? -32.291 4.533 -0.511 1.00 50.84 274 GLN A CA 1
ATOM 1966 C C . GLN A 1 274 ? -30.824 4.972 -0.638 1.00 50.84 274 GLN A C 1
ATOM 1968 O O . GLN A 1 274 ? -30.091 4.924 0.355 1.00 50.84 274 GLN A O 1
ATOM 1973 N N . THR A 1 275 ? -30.385 5.450 -1.808 1.00 63.34 275 THR A N 1
ATOM 1974 C CA . THR A 1 275 ? -29.010 5.916 -2.008 1.00 63.34 275 THR A CA 1
ATOM 1975 C C . THR A 1 275 ? -28.831 7.299 -1.379 1.00 63.34 275 THR A C 1
ATOM 1977 O O . THR A 1 275 ? -29.347 8.321 -1.830 1.00 63.34 275 THR A O 1
ATOM 1980 N N . SER A 1 276 ? -28.079 7.324 -0.284 1.00 78.88 276 SER A N 1
ATOM 1981 C CA . SER A 1 276 ? -27.705 8.525 0.453 1.00 78.88 276 SER A CA 1
ATOM 1982 C C . SER A 1 276 ? -26.241 8.853 0.175 1.00 78.88 276 SER A C 1
ATOM 1984 O O . SER A 1 276 ? -25.383 8.010 0.420 1.00 78.88 276 SER A O 1
ATOM 1986 N N . PHE A 1 277 ? -25.950 10.086 -0.237 1.00 90.56 277 PHE A N 1
ATOM 1987 C CA . PHE A 1 277 ? -24.579 10.589 -0.328 1.00 90.56 277 PHE A CA 1
ATOM 1988 C C . PHE A 1 277 ? -24.159 11.259 0.983 1.00 90.56 277 PHE A C 1
ATOM 1990 O O . PHE A 1 277 ? -24.942 11.991 1.600 1.00 90.56 277 PHE A O 1
ATOM 1997 N N . ASP A 1 278 ? -22.919 11.027 1.400 1.00 92.69 278 ASP A N 1
ATOM 1998 C CA . ASP A 1 278 ? -22.313 11.711 2.544 1.00 92.69 278 ASP A CA 1
ATOM 1999 C C . ASP A 1 278 ? -21.935 13.149 2.177 1.00 92.69 278 ASP A C 1
ATOM 2001 O O . ASP A 1 278 ? -22.025 14.047 3.010 1.00 92.69 278 ASP A O 1
ATOM 2005 N N . LEU A 1 279 ? -21.597 13.390 0.907 1.00 94.88 279 LEU A N 1
ATOM 2006 C CA . LEU A 1 279 ? -21.291 14.715 0.383 1.00 94.88 279 LEU A CA 1
ATOM 2007 C C . LEU A 1 279 ? -21.757 14.875 -1.069 1.00 94.88 279 LEU A C 1
ATOM 2009 O O . LEU A 1 279 ? -21.630 13.960 -1.879 1.00 94.88 279 LEU A O 1
ATOM 2013 N N . ILE A 1 280 ? -22.249 16.069 -1.410 1.00 95.44 280 ILE A N 1
ATOM 2014 C CA . ILE A 1 280 ? -22.469 16.499 -2.799 1.00 95.44 280 ILE A CA 1
ATOM 2015 C C . ILE A 1 280 ? -21.555 17.693 -3.088 1.00 95.44 280 ILE A C 1
ATOM 2017 O O . ILE A 1 280 ? -21.648 18.707 -2.395 1.00 95.44 280 ILE A O 1
ATOM 2021 N N . ILE A 1 281 ? -20.695 17.589 -4.104 1.00 95.56 281 ILE A N 1
ATOM 2022 C CA . ILE A 1 281 ? -19.765 18.656 -4.504 1.00 95.56 281 ILE A CA 1
ATOM 2023 C C . ILE A 1 281 ? -20.070 19.131 -5.918 1.00 95.56 281 ILE A C 1
ATOM 2025 O O . ILE A 1 281 ? -20.152 18.330 -6.845 1.00 95.56 281 ILE A O 1
ATOM 2029 N N . LEU A 1 282 ? -20.178 20.446 -6.087 1.00 93.44 282 LEU A N 1
ATOM 2030 C CA . LEU A 1 282 ? -20.474 21.083 -7.364 1.00 93.44 282 LEU A CA 1
ATOM 2031 C C . LEU A 1 282 ? -19.240 21.800 -7.930 1.00 93.44 282 LEU A C 1
ATOM 2033 O O . LEU A 1 282 ? -18.893 22.875 -7.430 1.00 93.44 282 LEU A O 1
ATOM 2037 N N . PRO A 1 283 ? -18.603 21.272 -8.988 1.00 92.94 283 PRO A N 1
ATOM 2038 C CA . PRO A 1 283 ? -17.703 22.073 -9.804 1.00 92.94 283 PRO A CA 1
ATOM 2039 C C . PRO A 1 283 ? -18.486 23.137 -10.586 1.00 92.94 283 PRO A C 1
ATOM 2041 O O . PRO A 1 283 ? -19.670 22.965 -10.909 1.00 92.94 283 PRO A O 1
ATOM 2044 N N . ALA A 1 284 ? -17.831 24.246 -10.916 1.00 86.75 284 ALA A N 1
ATOM 2045 C CA . ALA A 1 284 ? -18.393 25.292 -11.749 1.00 86.75 284 ALA A CA 1
ATOM 2046 C C . ALA A 1 284 ? -18.779 24.736 -13.122 1.00 86.75 284 ALA A C 1
ATOM 2048 O O . ALA A 1 284 ? -18.102 23.893 -13.704 1.00 86.75 284 ALA A O 1
ATOM 2049 N N . SER A 1 285 ? -19.875 25.247 -13.676 1.00 78.94 285 SER A N 1
ATOM 2050 C CA . SER A 1 285 ? -20.289 24.964 -15.047 1.00 78.94 285 SER A CA 1
ATOM 2051 C C . SER A 1 285 ? -20.766 26.250 -15.704 1.00 78.94 285 SER A C 1
ATOM 2053 O O . SER A 1 285 ? -21.590 26.979 -15.141 1.00 78.94 285 SER A O 1
ATOM 2055 N N . SER A 1 286 ? -20.241 26.543 -16.892 1.00 68.94 286 SER A N 1
ATOM 2056 C CA . SER A 1 286 ? -20.648 27.695 -17.698 1.00 68.94 286 SER A CA 1
ATOM 2057 C C . SER A 1 286 ? -21.201 27.238 -19.041 1.00 68.94 286 SER A C 1
ATOM 2059 O O . SER A 1 286 ? -20.548 26.466 -19.738 1.00 68.94 286 SER A O 1
ATOM 2061 N N . ASN A 1 287 ? -22.353 27.776 -19.443 1.00 51.03 287 ASN A N 1
ATOM 2062 C CA . ASN A 1 287 ? -22.782 27.738 -20.837 1.00 51.03 287 ASN A CA 1
ATOM 2063 C C . ASN A 1 287 ? -22.255 28.985 -21.549 1.00 51.03 287 ASN A C 1
ATOM 2065 O O . ASN A 1 287 ? -22.393 30.105 -21.050 1.00 51.03 287 ASN A O 1
ATOM 2069 N N . THR A 1 288 ? -21.724 28.808 -22.753 1.00 38.84 288 THR A N 1
ATOM 2070 C CA . THR A 1 288 ? -21.653 29.888 -23.733 1.00 38.84 288 THR A CA 1
ATOM 2071 C C . THR A 1 288 ? -23.099 30.287 -24.075 1.00 38.84 288 THR A C 1
ATOM 2073 O O . THR A 1 288 ? -23.802 29.581 -24.786 1.00 38.84 288 THR A O 1
ATOM 2076 N N . ASN A 1 289 ? -23.560 31.409 -23.514 1.00 34.75 289 ASN A N 1
ATOM 2077 C CA . ASN A 1 289 ? -24.895 32.014 -23.664 1.00 34.75 289 ASN A CA 1
ATOM 2078 C C . ASN A 1 289 ? -26.082 31.278 -22.991 1.00 34.75 289 ASN A C 1
ATOM 2080 O O . ASN A 1 289 ? -26.676 30.370 -23.567 1.00 34.75 289 ASN A O 1
ATOM 2084 N N . SER A 1 290 ? -26.538 31.820 -21.848 1.00 38.88 290 SER A N 1
ATOM 2085 C CA . SER A 1 290 ? -27.730 31.474 -21.027 1.00 38.88 290 SER A CA 1
ATOM 2086 C C . SER A 1 290 ? -27.484 30.544 -19.826 1.00 38.88 290 SER A C 1
ATOM 2088 O O . SER A 1 290 ? -26.525 29.779 -19.818 1.00 38.88 290 SER A O 1
ATOM 2090 N N . ARG A 1 291 ? -28.331 30.684 -18.783 1.00 42.84 291 ARG A N 1
ATOM 2091 C CA . ARG A 1 291 ? -28.316 29.955 -17.489 1.00 42.84 291 ARG A CA 1
ATOM 2092 C C . ARG A 1 291 ? -27.783 28.521 -17.649 1.00 42.84 291 ARG A C 1
ATOM 2094 O O . ARG A 1 291 ? -28.246 27.799 -18.531 1.00 42.84 291 ARG A O 1
ATOM 2101 N N . SER A 1 292 ? -26.810 28.107 -16.830 1.00 51.03 292 SER A N 1
ATOM 2102 C CA . SER A 1 292 ? -26.228 26.763 -16.953 1.00 51.03 292 SER A CA 1
ATOM 2103 C C . SER A 1 292 ? -27.312 25.682 -16.794 1.00 51.03 292 SER A C 1
ATOM 2105 O O . SER A 1 292 ? -28.252 25.819 -16.004 1.00 51.03 292 SER A O 1
ATOM 2107 N N . LYS A 1 293 ? -27.205 24.587 -17.560 1.00 54.31 293 LYS A N 1
ATOM 2108 C CA . LYS A 1 293 ? -28.116 23.431 -17.431 1.00 54.31 293 LYS A CA 1
ATOM 2109 C C . LYS A 1 293 ? -28.082 22.835 -16.019 1.00 54.31 293 LYS A C 1
ATOM 2111 O O . LYS A 1 293 ? -29.062 22.243 -15.590 1.00 54.31 293 LYS A O 1
ATOM 2116 N N . THR A 1 294 ? -26.983 23.027 -15.292 1.00 55.72 294 THR A N 1
ATOM 2117 C CA . THR A 1 294 ? -26.783 22.553 -13.919 1.00 55.72 294 THR A CA 1
ATOM 2118 C C . THR A 1 294 ? -27.576 23.374 -12.898 1.00 55.72 294 THR A C 1
ATOM 2120 O O . THR A 1 294 ? -28.241 22.792 -12.049 1.00 55.72 294 THR A O 1
ATOM 2123 N N . SER A 1 295 ? -27.594 24.711 -13.003 1.00 58.41 295 SER A N 1
ATOM 2124 C CA . SER A 1 295 ? -28.358 25.573 -12.078 1.00 58.41 295 SER A CA 1
ATOM 2125 C C . SER A 1 295 ? -29.870 25.534 -12.294 1.00 58.41 295 SER A C 1
ATOM 2127 O O . SER A 1 295 ? -30.635 25.938 -11.420 1.00 58.41 295 SER A O 1
ATOM 2129 N N . SER A 1 296 ? -30.306 25.035 -13.449 1.00 63.78 296 SER A N 1
ATOM 2130 C CA . SER A 1 296 ? -31.711 24.832 -13.813 1.00 63.78 296 SER A CA 1
ATOM 2131 C C . SER A 1 296 ? -32.155 23.365 -13.738 1.00 63.78 296 SER A C 1
ATOM 2133 O O . SER A 1 296 ? -33.304 23.064 -14.051 1.00 63.78 296 SER A O 1
ATOM 2135 N N . ASN A 1 297 ? -31.277 22.448 -13.308 1.00 78.81 297 ASN A N 1
ATOM 2136 C CA . ASN A 1 297 ? -31.619 21.037 -13.153 1.00 78.81 297 ASN A CA 1
ATOM 2137 C C . ASN A 1 297 ? -32.425 20.822 -11.862 1.00 78.81 297 ASN A C 1
ATOM 2139 O O . ASN A 1 297 ? -31.869 20.776 -10.764 1.00 78.81 297 ASN A O 1
ATOM 2143 N N . GLU A 1 298 ? -33.741 20.665 -12.002 1.00 81.69 298 GLU A N 1
ATOM 2144 C CA . GLU A 1 298 ? -34.663 20.502 -10.872 1.00 81.69 298 GLU A CA 1
ATOM 2145 C C . GLU A 1 298 ? -34.312 19.305 -9.974 1.00 81.69 298 GLU A C 1
ATOM 2147 O O . GLU A 1 298 ? -34.436 19.408 -8.754 1.00 81.69 298 GLU A O 1
ATOM 2152 N N . LYS A 1 299 ? -33.814 18.197 -10.544 1.00 82.50 299 LYS A N 1
ATOM 2153 C CA . LYS A 1 299 ? -33.426 17.004 -9.773 1.00 82.50 299 LYS A CA 1
ATOM 2154 C C . LYS A 1 299 ? -32.192 17.265 -8.919 1.00 82.50 299 LYS A C 1
ATOM 2156 O O . LYS A 1 299 ? -32.183 16.922 -7.740 1.00 82.50 299 LYS A O 1
ATOM 2161 N N . LEU A 1 300 ? -31.175 17.919 -9.482 1.00 87.88 300 LEU A N 1
ATOM 2162 C CA . LEU A 1 300 ? -29.982 18.305 -8.728 1.00 87.88 300 LEU A CA 1
ATOM 2163 C C . LEU A 1 300 ? -30.336 19.253 -7.577 1.00 87.88 300 LEU A C 1
ATOM 2165 O O . LEU A 1 300 ? -29.900 19.052 -6.445 1.00 87.88 300 LEU A O 1
ATOM 2169 N N . VAL A 1 301 ? -31.161 20.266 -7.851 1.00 89.00 301 VAL A N 1
ATOM 2170 C CA . VAL A 1 301 ? -31.618 21.218 -6.830 1.00 89.00 301 VAL A CA 1
ATOM 2171 C C . VAL A 1 301 ? -32.418 20.503 -5.738 1.00 89.00 301 VAL A C 1
ATOM 2173 O O . VAL A 1 301 ? -32.223 20.786 -4.556 1.00 89.00 301 VAL A O 1
ATOM 2176 N N . ALA A 1 302 ? -33.280 19.549 -6.100 1.00 88.44 302 ALA A N 1
ATOM 2177 C CA . ALA A 1 302 ? -34.020 18.741 -5.135 1.00 88.44 302 ALA A CA 1
ATOM 2178 C C . ALA A 1 302 ? -33.091 17.888 -4.251 1.00 88.44 302 ALA A C 1
ATOM 2180 O O . ALA A 1 302 ? -33.273 17.863 -3.033 1.00 88.44 302 ALA A O 1
ATOM 2181 N N . LEU A 1 303 ? -32.065 17.252 -4.831 1.00 89.25 303 LEU A N 1
ATOM 2182 C CA . LEU A 1 303 ? -31.053 16.497 -4.083 1.00 89.25 303 LEU A CA 1
ATOM 2183 C C . LEU A 1 303 ? -30.277 17.390 -3.112 1.00 89.25 303 LEU A C 1
ATOM 2185 O O . LEU A 1 303 ? -30.141 17.039 -1.943 1.00 89.25 303 LEU A O 1
ATOM 2189 N N . LEU A 1 304 ? -29.827 18.565 -3.556 1.00 92.00 304 LEU A N 1
ATOM 2190 C CA . LEU A 1 304 ? -29.116 19.523 -2.706 1.00 92.00 304 LEU A CA 1
ATOM 2191 C C . LEU A 1 304 ? -29.997 20.034 -1.560 1.00 92.00 304 LEU A C 1
ATOM 2193 O O . LEU A 1 304 ? -29.546 20.090 -0.419 1.00 92.00 304 LEU A O 1
ATOM 2197 N N . LYS A 1 305 ? -31.274 20.339 -1.824 1.00 92.19 305 LYS A N 1
ATOM 2198 C CA . LYS A 1 305 ? -32.232 20.726 -0.775 1.00 92.19 305 LYS A CA 1
ATOM 2199 C C . LYS A 1 305 ? -32.482 19.590 0.219 1.00 92.19 305 LYS A C 1
ATOM 2201 O O . LYS A 1 305 ? -32.549 19.852 1.418 1.00 92.19 305 LYS A O 1
ATOM 2206 N N . LYS A 1 306 ? -32.564 18.335 -0.242 1.00 90.56 306 LYS A N 1
ATOM 2207 C CA . LYS A 1 306 ? -32.663 17.141 0.623 1.00 90.56 306 LYS A CA 1
ATOM 2208 C C . LYS A 1 306 ? -31.403 16.973 1.483 1.00 90.56 306 LYS A C 1
ATOM 2210 O O . LYS A 1 306 ? -31.522 16.739 2.684 1.00 90.56 306 LYS A O 1
ATOM 2215 N N . GLN A 1 307 ? -30.219 17.151 0.895 1.00 91.69 307 GLN A N 1
ATOM 2216 C CA . GLN A 1 307 ? -28.924 17.095 1.582 1.00 91.69 307 GLN A CA 1
ATOM 2217 C C . GLN A 1 307 ? -28.825 18.170 2.675 1.00 91.69 307 GLN A C 1
ATOM 2219 O O . GLN A 1 307 ? -28.500 17.867 3.826 1.00 91.69 307 GLN A O 1
ATOM 2224 N N . ALA A 1 308 ? -29.190 19.410 2.335 1.00 91.50 308 ALA A N 1
ATOM 2225 C CA . ALA A 1 308 ? -29.199 20.541 3.253 1.00 91.50 308 ALA A CA 1
ATOM 2226 C C . ALA A 1 308 ? -30.213 20.362 4.392 1.00 91.50 308 ALA A C 1
ATOM 2228 O O . ALA A 1 308 ? -29.857 20.551 5.554 1.00 91.50 308 ALA A O 1
ATOM 2229 N N . ALA A 1 309 ? -31.443 19.927 4.092 1.00 90.75 309 ALA A N 1
ATOM 2230 C CA . ALA A 1 309 ? -32.471 19.650 5.099 1.00 90.75 309 ALA A CA 1
ATOM 2231 C C . ALA A 1 309 ? -32.057 18.531 6.074 1.00 90.75 309 ALA A C 1
ATOM 2233 O O . ALA A 1 309 ? -32.415 18.569 7.250 1.00 90.75 309 ALA A O 1
ATOM 2234 N N . ALA A 1 310 ? -31.260 17.564 5.609 1.00 89.81 310 ALA A N 1
ATOM 2235 C CA . ALA A 1 310 ? -30.681 16.510 6.438 1.00 89.81 310 ALA A CA 1
ATOM 2236 C C . ALA A 1 310 ? -29.426 16.952 7.218 1.00 89.81 310 ALA A C 1
ATOM 2238 O O . ALA A 1 310 ? -28.828 16.129 7.909 1.00 89.81 310 ALA A O 1
ATOM 2239 N N . SER A 1 311 ? -29.012 18.223 7.112 1.00 89.62 311 SER A N 1
ATOM 2240 C CA . SER A 1 311 ? -27.769 18.754 7.696 1.00 89.62 311 SER A CA 1
ATOM 2241 C C . SER A 1 311 ? -26.515 17.977 7.278 1.00 89.62 311 SER A C 1
ATOM 2243 O O . SER A 1 311 ? -25.520 17.947 8.004 1.00 89.62 311 SER A O 1
ATOM 2245 N N . LYS A 1 312 ? -26.553 17.338 6.105 1.00 91.94 312 LYS A N 1
ATOM 2246 C CA . LYS A 1 312 ? -25.402 16.626 5.558 1.00 91.94 312 LYS A CA 1
ATOM 2247 C C . LYS A 1 312 ? -24.485 17.572 4.792 1.00 91.94 312 LYS A C 1
ATOM 2249 O O . LYS A 1 312 ? -24.961 18.606 4.314 1.00 91.94 312 LYS A O 1
ATOM 2254 N N . PRO A 1 313 ? -23.195 17.235 4.670 1.00 94.81 313 PRO A N 1
ATOM 2255 C CA . PRO A 1 313 ? -22.251 18.017 3.893 1.00 94.81 313 PRO A CA 1
ATOM 2256 C C . PRO A 1 313 ? -22.686 18.238 2.439 1.00 94.81 313 PRO A C 1
ATOM 2258 O O . PRO A 1 313 ? -23.151 17.314 1.763 1.00 94.81 313 PRO A O 1
ATOM 2261 N N . TYR A 1 314 ? -22.501 19.461 1.948 1.00 95.50 314 TYR A N 1
ATOM 2262 C CA . TYR A 1 314 ? -22.520 19.812 0.526 1.00 95.50 314 TYR A CA 1
ATOM 2263 C C . TYR A 1 314 ? -21.578 20.988 0.266 1.00 95.50 314 TYR A C 1
ATOM 2265 O O . TYR A 1 314 ? -21.195 21.714 1.181 1.00 95.50 314 TYR A O 1
ATOM 2273 N N . GLY A 1 315 ? -21.173 21.186 -0.981 1.00 95.12 315 GLY A N 1
ATOM 2274 C CA . GLY A 1 315 ? -20.258 22.267 -1.302 1.00 95.12 315 GLY A CA 1
ATOM 2275 C C . GLY A 1 315 ? -20.185 22.600 -2.775 1.00 95.12 315 GLY A C 1
ATOM 2276 O O . GLY A 1 315 ? -20.697 21.873 -3.627 1.00 95.12 315 GLY A O 1
ATOM 2277 N N . ALA A 1 316 ? -19.541 23.720 -3.066 1.00 94.38 316 ALA A N 1
ATOM 2278 C CA . ALA A 1 316 ? -19.330 24.188 -4.424 1.00 94.38 316 ALA A CA 1
ATOM 2279 C C . ALA A 1 316 ? -17.975 24.875 -4.563 1.00 94.38 316 ALA A C 1
ATOM 2281 O O . ALA A 1 316 ? -17.481 25.501 -3.629 1.00 94.38 316 ALA A O 1
ATOM 2282 N N . ILE A 1 317 ? -17.391 24.786 -5.748 1.00 92.50 317 ILE A N 1
ATOM 2283 C CA . ILE A 1 317 ? -16.170 25.501 -6.103 1.00 92.50 317 ILE A CA 1
ATOM 2284 C C . ILE A 1 317 ? -16.435 26.411 -7.305 1.00 92.50 317 ILE A C 1
ATOM 2286 O O . ILE A 1 317 ? -17.280 26.130 -8.160 1.00 92.50 317 ILE A O 1
ATOM 2290 N N . GLY A 1 318 ? -15.765 27.562 -7.317 1.00 88.94 318 GLY A N 1
ATOM 2291 C CA . GLY A 1 318 ? -15.879 28.537 -8.388 1.00 88.94 318 GLY A CA 1
ATOM 2292 C C . GLY A 1 318 ? -17.287 29.127 -8.491 1.00 88.94 318 GLY A C 1
ATOM 2293 O O . GLY A 1 318 ? -17.988 29.355 -7.499 1.00 88.94 318 GLY A O 1
ATOM 2294 N N . ALA A 1 319 ? -17.731 29.342 -9.728 1.00 85.94 319 ALA A N 1
ATOM 2295 C CA . ALA A 1 319 ? -19.016 29.968 -10.023 1.00 85.94 319 ALA A CA 1
ATOM 2296 C C . ALA A 1 319 ? -20.240 29.128 -9.600 1.00 85.94 319 ALA A C 1
ATOM 2298 O O . ALA A 1 319 ? -21.347 29.664 -9.555 1.00 85.94 319 ALA A O 1
ATOM 2299 N N . ALA A 1 320 ? -20.082 27.834 -9.278 1.00 88.12 320 ALA A N 1
ATOM 2300 C CA . ALA A 1 320 ? -21.188 27.021 -8.762 1.00 88.12 320 ALA A CA 1
ATOM 2301 C C . ALA A 1 320 ? -21.711 27.533 -7.409 1.00 88.12 320 ALA A C 1
ATOM 2303 O O . ALA A 1 320 ? -22.895 27.363 -7.108 1.00 88.12 320 ALA A O 1
ATOM 2304 N N . THR A 1 321 ? -20.866 28.217 -6.632 1.00 88.19 321 THR A N 1
ATOM 2305 C CA . THR A 1 321 ? -21.257 28.831 -5.358 1.00 88.19 321 THR A CA 1
ATOM 2306 C C . THR A 1 321 ? -22.381 29.851 -5.561 1.00 88.19 321 THR A C 1
ATOM 2308 O O . THR A 1 321 ? -23.443 29.713 -4.958 1.00 88.19 321 THR A O 1
ATOM 2311 N N . ALA A 1 322 ? -22.206 30.803 -6.482 1.00 82.75 322 ALA A N 1
ATOM 2312 C CA . ALA A 1 322 ? -23.222 31.813 -6.795 1.00 82.75 322 ALA A CA 1
ATOM 2313 C C . ALA A 1 322 ? -24.360 31.240 -7.661 1.00 82.75 322 ALA A C 1
ATOM 2315 O O . ALA A 1 322 ? -25.547 31.416 -7.388 1.00 82.75 322 ALA A O 1
ATOM 2316 N N . HIS A 1 323 ? -24.016 30.501 -8.720 1.00 84.31 323 HIS A N 1
ATOM 2317 C CA . HIS A 1 323 ? -24.999 30.073 -9.717 1.00 84.31 323 HIS A CA 1
ATOM 2318 C C . HIS A 1 323 ? -25.897 28.921 -9.263 1.00 84.31 323 HIS A C 1
ATOM 2320 O O . HIS A 1 323 ? -26.922 28.693 -9.903 1.00 84.31 323 HIS A O 1
ATOM 2326 N N . VAL A 1 324 ? -25.527 28.173 -8.219 1.00 87.31 324 VAL A N 1
ATOM 2327 C CA . VAL A 1 324 ? -26.328 27.048 -7.716 1.00 87.31 324 VAL A CA 1
ATOM 2328 C C . VAL A 1 324 ? -26.669 27.228 -6.245 1.00 87.31 324 VAL A C 1
ATOM 2330 O O . VAL A 1 324 ? -27.852 27.247 -5.914 1.00 87.31 324 VAL A O 1
ATOM 2333 N N . LEU A 1 325 ? -25.673 27.350 -5.362 1.00 90.00 325 LEU A N 1
ATOM 2334 C CA . LEU A 1 325 ? -25.956 27.365 -3.926 1.00 90.00 325 LEU A CA 1
ATOM 2335 C C . LEU A 1 325 ? -26.695 28.644 -3.510 1.00 90.00 325 LEU A C 1
ATOM 2337 O O . LEU A 1 325 ? -27.765 28.559 -2.912 1.00 90.00 325 LEU A O 1
ATOM 2341 N N . GLU A 1 326 ? -26.177 29.815 -3.877 1.00 86.19 326 GLU A N 1
ATOM 2342 C CA . GLU A 1 326 ? -26.808 31.099 -3.553 1.00 86.19 326 GLU A CA 1
ATOM 2343 C C . GLU A 1 326 ? -28.169 31.261 -4.239 1.00 86.19 326 GLU A C 1
ATOM 2345 O O . GLU A 1 326 ? -29.172 31.512 -3.571 1.00 86.19 326 GLU A O 1
ATOM 2350 N N . LEU A 1 327 ? -28.228 31.018 -5.556 1.00 85.75 327 LEU A N 1
ATOM 2351 C CA . LEU A 1 327 ? -29.448 31.143 -6.363 1.00 85.75 327 LEU A CA 1
ATOM 2352 C C . LEU A 1 327 ? -30.644 30.355 -5.799 1.00 85.75 327 LEU A C 1
ATOM 2354 O O . LEU A 1 327 ? -31.792 30.768 -5.967 1.00 85.75 327 LEU A O 1
ATOM 2358 N N . HIS A 1 328 ? -30.388 29.216 -5.150 1.00 88.62 328 HIS A N 1
ATOM 2359 C CA . HIS A 1 328 ? -31.422 28.333 -4.601 1.00 88.62 328 HIS A CA 1
ATOM 2360 C C . HIS A 1 328 ? -31.578 28.422 -3.078 1.00 88.62 328 HIS A C 1
ATOM 2362 O O . HIS A 1 328 ? -32.230 27.552 -2.492 1.00 88.62 328 HIS A O 1
ATOM 2368 N N . GLY A 1 329 ? -31.015 29.459 -2.447 1.00 89.56 329 GLY A N 1
ATOM 2369 C CA . GLY A 1 329 ? -31.148 29.731 -1.011 1.00 89.56 329 GLY A CA 1
ATOM 2370 C C . GLY A 1 329 ? -30.363 28.771 -0.109 1.00 89.56 329 GLY A C 1
ATOM 2371 O O . GLY A 1 329 ? -30.597 28.720 1.094 1.00 89.56 329 GLY A O 1
ATOM 2372 N N . LEU A 1 330 ? -29.421 27.998 -0.657 1.00 90.94 330 LEU A N 1
ATOM 2373 C CA . LEU A 1 330 ? -28.613 27.034 0.104 1.00 90.94 330 LEU A CA 1
ATOM 2374 C C . LEU A 1 330 ? -27.487 27.712 0.911 1.00 90.94 330 LEU A C 1
ATOM 2376 O O . LEU A 1 330 ? -26.800 27.048 1.676 1.00 90.94 330 LEU A O 1
ATOM 2380 N N . LEU A 1 331 ? -27.295 29.028 0.766 1.00 89.44 331 LEU A N 1
ATOM 2381 C CA . LEU A 1 331 ? -26.329 29.817 1.544 1.00 89.44 331 LEU A CA 1
ATOM 2382 C C . LEU A 1 331 ? -26.987 30.810 2.520 1.00 89.44 331 LEU A C 1
ATOM 2384 O O . LEU A 1 331 ? -26.291 31.643 3.099 1.00 89.44 331 LEU A O 1
ATOM 2388 N N . GLU A 1 332 ? -28.307 30.753 2.725 1.00 86.81 332 GLU A N 1
ATOM 2389 C CA . GLU A 1 332 ? -28.994 31.656 3.659 1.00 86.81 332 GLU A CA 1
ATOM 2390 C C . GLU A 1 332 ? -28.422 31.531 5.083 1.00 86.81 332 GLU A C 1
ATOM 2392 O O . GLU A 1 332 ? -28.463 30.467 5.703 1.00 86.81 332 GLU A O 1
ATOM 2397 N N . GLY A 1 333 ? -27.863 32.628 5.609 1.00 82.56 333 GLY A N 1
ATOM 2398 C CA . GLY A 1 333 ? -27.251 32.664 6.939 1.00 82.56 333 GLY A CA 1
ATOM 2399 C C . GLY A 1 333 ? -25.883 31.975 7.039 1.00 82.56 333 GLY A C 1
ATOM 2400 O O . GLY A 1 333 ? -25.401 31.763 8.153 1.00 82.56 333 GLY A O 1
ATOM 2401 N N . LYS A 1 334 ? -25.261 31.623 5.906 1.00 86.69 334 LYS A N 1
ATOM 2402 C CA . LYS A 1 334 ? -23.950 30.961 5.818 1.00 86.69 334 LYS A CA 1
ATOM 2403 C C . LYS A 1 334 ? -22.872 31.900 5.278 1.00 86.69 334 LYS A C 1
ATOM 2405 O O . LYS A 1 334 ? -23.165 32.865 4.580 1.00 86.69 334 LYS A O 1
ATOM 2410 N N . LYS A 1 335 ? -21.605 31.621 5.576 1.00 86.88 335 LYS A N 1
ATOM 2411 C CA . LYS A 1 335 ? -20.454 32.257 4.924 1.00 86.88 335 LYS A CA 1
ATOM 2412 C C . LYS A 1 335 ? -19.920 31.411 3.777 1.00 86.88 335 LYS A C 1
ATOM 2414 O O . LYS A 1 335 ? -19.901 30.185 3.862 1.00 86.88 335 LYS A O 1
ATOM 2419 N N . ALA A 1 336 ? -19.445 32.081 2.732 1.00 86.69 336 ALA A N 1
ATOM 2420 C CA . ALA A 1 336 ? -18.841 31.448 1.566 1.00 86.69 336 ALA A CA 1
ATOM 2421 C C . ALA A 1 336 ? -17.548 32.161 1.146 1.00 86.69 336 ALA A C 1
ATOM 2423 O O . ALA A 1 336 ? -17.329 33.329 1.481 1.00 86.69 336 ALA A O 1
ATOM 2424 N N . ALA A 1 337 ? -16.682 31.438 0.436 1.00 83.81 337 ALA A N 1
ATOM 2425 C CA . ALA A 1 337 ? -15.470 31.987 -0.159 1.00 83.81 337 ALA A CA 1
ATOM 2426 C C . ALA A 1 337 ? -15.827 32.994 -1.260 1.00 83.81 337 ALA A C 1
ATOM 2428 O O . ALA A 1 337 ? -16.708 32.730 -2.081 1.00 83.81 337 ALA A O 1
ATOM 2429 N N . ALA A 1 338 ? -15.126 34.127 -1.286 1.00 66.56 338 ALA A N 1
ATOM 2430 C CA . ALA A 1 338 ? -15.338 35.158 -2.295 1.00 66.56 338 ALA A CA 1
ATOM 2431 C C . ALA A 1 338 ? -15.001 34.650 -3.713 1.00 66.56 338 ALA A C 1
ATOM 2433 O O . ALA A 1 338 ? -13.964 34.015 -3.934 1.00 66.56 338 ALA A O 1
ATOM 2434 N N . HIS A 1 339 ? -15.860 34.967 -4.686 1.00 69.12 339 HIS A N 1
ATOM 2435 C CA . HIS A 1 339 ? -15.658 34.679 -6.108 1.00 69.12 339 HIS A CA 1
ATOM 2436 C C . HIS A 1 339 ? -15.983 35.930 -6.946 1.00 69.12 339 HIS A C 1
ATOM 2438 O O . HIS A 1 339 ? -17.015 36.547 -6.695 1.00 69.12 339 HIS A O 1
ATOM 2444 N N . PRO A 1 340 ? -15.205 36.280 -7.993 1.00 61.97 340 PRO A N 1
ATOM 2445 C CA . PRO A 1 340 ? -15.442 37.491 -8.797 1.00 61.97 340 PRO A CA 1
ATOM 2446 C C . PRO A 1 340 ? -16.853 37.611 -9.402 1.00 61.97 340 PRO A C 1
ATOM 2448 O O . PRO A 1 340 ? -17.351 38.704 -9.630 1.00 61.97 340 PRO A O 1
ATOM 2451 N N . SER A 1 341 ? -17.534 36.488 -9.647 1.00 56.50 341 SER A N 1
ATOM 2452 C CA . SER A 1 341 ? -18.925 36.476 -10.132 1.00 56.50 341 SER A CA 1
ATOM 2453 C C . SER A 1 341 ? -19.982 36.833 -9.075 1.00 56.50 341 SER A C 1
ATOM 2455 O O . SER A 1 341 ? -21.160 36.836 -9.416 1.00 56.50 341 SER A O 1
ATOM 2457 N N . MET A 1 342 ? -19.596 37.063 -7.817 1.00 53.66 342 MET A N 1
ATOM 2458 C CA . MET A 1 342 ? -20.476 37.583 -6.760 1.00 53.66 342 MET A CA 1
ATOM 2459 C C . MET A 1 342 ? -20.499 39.125 -6.732 1.00 53.66 342 MET A C 1
ATOM 2461 O O . MET A 1 342 ? -21.440 39.706 -6.200 1.00 53.66 342 MET A O 1
ATOM 2465 N N . GLU A 1 343 ? -19.524 39.797 -7.365 1.00 48.19 343 GLU A N 1
ATOM 2466 C CA . GLU A 1 343 ? -19.400 41.266 -7.355 1.00 48.19 343 GLU A CA 1
ATOM 2467 C C . GLU A 1 343 ? -20.316 41.965 -8.391 1.00 48.19 343 GLU A C 1
ATOM 2469 O O . GLU A 1 343 ? -20.805 43.069 -8.143 1.00 48.19 343 GLU A O 1
ATOM 2474 N N . ASP A 1 344 ? -20.633 41.311 -9.517 1.00 42.94 344 ASP A N 1
ATOM 2475 C CA . ASP A 1 344 ? -21.432 41.871 -10.624 1.00 42.94 344 ASP A CA 1
ATOM 2476 C C . ASP A 1 344 ? -22.935 41.486 -10.556 1.00 42.94 344 ASP A C 1
ATOM 2478 O O . ASP A 1 344 ? -23.497 40.877 -11.464 1.00 42.94 344 ASP A O 1
ATOM 2482 N N . GLY A 1 345 ? -23.609 41.901 -9.477 1.00 38.53 345 GLY A N 1
ATOM 2483 C CA . GLY A 1 345 ? -25.026 42.308 -9.473 1.00 38.53 345 GLY A CA 1
ATOM 2484 C C . GLY A 1 345 ? -26.151 41.250 -9.474 1.00 38.53 345 GLY A C 1
ATOM 2485 O O . GLY A 1 345 ? -26.446 40.621 -10.487 1.00 38.53 345 GLY A O 1
ATOM 2486 N N . GLY A 1 346 ? -26.959 41.259 -8.399 1.00 35.28 346 GLY A N 1
ATOM 2487 C CA . GLY A 1 346 ? -28.406 40.995 -8.491 1.00 35.28 346 GLY A CA 1
ATOM 2488 C C . GLY A 1 346 ? -29.058 40.164 -7.378 1.00 35.28 346 GLY A C 1
ATOM 2489 O O . GLY A 1 346 ? -29.399 39.017 -7.611 1.00 35.28 346 GLY A O 1
ATOM 2490 N N . ALA A 1 347 ? -29.362 40.806 -6.242 1.00 36.75 347 ALA A N 1
ATOM 2491 C CA . ALA A 1 347 ? -30.392 40.435 -5.256 1.00 36.75 347 ALA A CA 1
ATOM 2492 C C . ALA A 1 347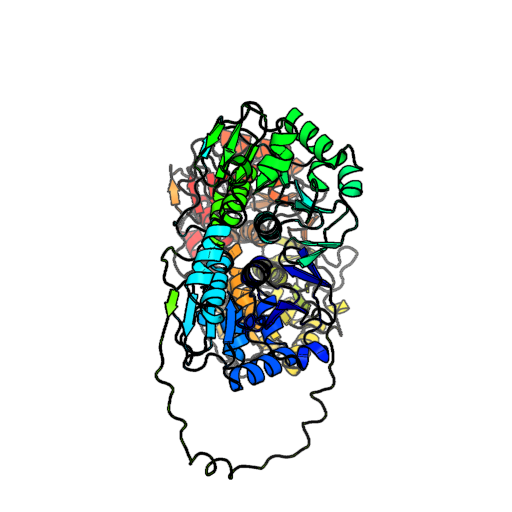 ? -30.311 39.043 -4.583 1.00 36.75 347 ALA A C 1
ATOM 2494 O O . ALA A 1 347 ? -30.894 38.068 -5.046 1.00 36.75 347 ALA A O 1
ATOM 2495 N N . GLY A 1 348 ? -29.745 39.032 -3.371 1.00 39.00 348 GLY A N 1
ATOM 2496 C CA . GLY A 1 348 ? -29.875 37.945 -2.400 1.00 39.00 348 GLY A CA 1
ATOM 2497 C C . GLY A 1 348 ? -29.044 38.195 -1.143 1.00 39.00 348 GLY A C 1
ATOM 2498 O O . GLY A 1 348 ? -28.077 37.494 -0.897 1.00 39.00 348 GLY A O 1
ATOM 2499 N N . ALA A 1 349 ? -29.374 39.222 -0.352 1.00 43.47 349 ALA A N 1
ATOM 2500 C CA . ALA A 1 349 ? -28.710 39.481 0.928 1.00 43.47 349 ALA A CA 1
ATOM 2501 C C . ALA A 1 349 ? -28.919 38.294 1.892 1.00 43.47 349 ALA A C 1
ATOM 2503 O O . ALA A 1 349 ? -29.934 38.232 2.583 1.00 43.47 349 ALA A O 1
ATOM 2504 N N . GLY A 1 350 ? -27.984 37.342 1.912 1.00 47.84 350 GLY A N 1
ATOM 2505 C CA . GLY A 1 350 ? -28.098 36.138 2.737 1.00 47.84 350 GLY A CA 1
ATOM 2506 C C . GLY A 1 350 ? -26.771 35.547 3.206 1.00 47.84 350 GLY A C 1
ATOM 2507 O O . GLY A 1 350 ? -26.705 35.101 4.353 1.00 47.84 350 GLY A O 1
ATOM 2508 N N . ALA A 1 351 ? -25.722 35.580 2.377 1.00 53.31 351 ALA A N 1
ATOM 2509 C CA . ALA A 1 351 ? -24.413 35.034 2.726 1.00 53.31 351 ALA A CA 1
ATOM 2510 C C . ALA A 1 351 ? -23.400 36.130 3.095 1.00 53.31 351 ALA A C 1
ATOM 2512 O O . ALA A 1 351 ? -23.343 37.181 2.460 1.00 53.31 351 ALA A O 1
ATOM 2513 N N . GLY A 1 352 ? -22.595 35.895 4.134 1.00 58.81 352 GLY A N 1
ATOM 2514 C CA . GLY A 1 352 ? -21.476 36.776 4.481 1.00 58.81 352 GLY A CA 1
ATOM 2515 C C . GLY A 1 352 ? -20.210 36.359 3.734 1.00 58.81 352 GLY A C 1
ATOM 2516 O O . GLY A 1 352 ? -19.722 35.251 3.956 1.00 58.81 352 GLY A O 1
ATOM 2517 N N . GLU A 1 353 ? -19.658 37.224 2.887 1.00 61.47 353 GLU A N 1
ATOM 2518 C CA . GLU A 1 353 ? -18.390 36.947 2.201 1.00 61.47 353 GLU A CA 1
ATOM 2519 C C . GLU A 1 353 ? -17.225 36.811 3.197 1.00 61.47 353 GLU A C 1
ATOM 2521 O O . GLU A 1 353 ? -17.149 37.507 4.217 1.00 61.47 353 GLU A O 1
ATOM 2526 N N . CYS A 1 354 ? -16.308 35.887 2.908 1.00 61.12 354 CYS A N 1
ATOM 2527 C CA . CYS A 1 354 ? -15.078 35.688 3.662 1.00 61.12 354 CYS A CA 1
ATOM 2528 C C . CYS A 1 354 ? -13.878 35.709 2.705 1.00 61.12 354 CYS A C 1
ATOM 2530 O O . CYS A 1 354 ? -13.895 35.047 1.669 1.00 61.12 354 CYS A O 1
ATOM 2532 N N . GLU A 1 355 ? -12.825 36.451 3.068 1.00 66.19 355 GLU A N 1
ATOM 2533 C CA . GLU A 1 355 ? -11.609 36.623 2.249 1.00 66.19 355 GLU A CA 1
ATOM 2534 C C . GLU A 1 355 ? -10.775 35.336 2.079 1.00 66.19 355 GLU A C 1
ATOM 2536 O O . GLU A 1 355 ? -9.785 35.310 1.342 1.00 66.19 355 GLU A O 1
ATOM 2541 N N . SER A 1 356 ? -11.152 34.259 2.766 1.00 75.50 356 SER A N 1
ATOM 2542 C CA . SER A 1 356 ? -10.425 32.994 2.767 1.00 75.50 356 SER A CA 1
ATOM 2543 C C . SER A 1 356 ? -10.679 32.164 1.511 1.00 75.50 356 SER A C 1
ATOM 2545 O O . SER A 1 356 ? -11.795 32.086 1.004 1.00 75.50 356 SER A O 1
ATOM 2547 N N . ARG A 1 357 ? -9.626 31.490 1.029 1.00 82.38 357 ARG A N 1
ATOM 2548 C CA . ARG A 1 357 ? -9.632 30.700 -0.219 1.00 82.38 357 ARG A CA 1
ATOM 2549 C C . ARG A 1 357 ? -10.517 29.456 -0.145 1.00 82.38 357 ARG A C 1
ATOM 2551 O O . ARG A 1 357 ? -11.100 29.066 -1.156 1.00 82.38 357 ARG A O 1
ATOM 2558 N N . VAL A 1 358 ? -10.623 28.856 1.041 1.00 88.56 358 VAL A N 1
ATOM 2559 C CA . VAL A 1 358 ? -11.561 27.773 1.350 1.00 88.56 358 VAL A CA 1
ATOM 2560 C C . VAL A 1 358 ? -12.313 28.127 2.629 1.00 88.56 358 VAL A C 1
ATOM 2562 O O . VAL A 1 358 ? -11.707 28.432 3.662 1.00 88.56 358 VAL A O 1
ATOM 2565 N N . VAL A 1 359 ? -13.642 28.091 2.562 1.00 89.81 359 VAL A N 1
ATOM 2566 C CA . VAL A 1 359 ? -14.533 28.445 3.673 1.00 89.81 359 VAL A CA 1
ATOM 2567 C C . VAL A 1 359 ? -15.443 27.270 3.974 1.00 89.81 359 VAL A C 1
ATOM 2569 O O . VAL A 1 359 ? -16.109 26.757 3.076 1.00 89.81 359 VAL A O 1
ATOM 2572 N N . VAL A 1 360 ? -15.488 26.869 5.242 1.00 91.88 360 VAL A N 1
ATOM 2573 C CA . VAL A 1 360 ? -16.415 25.861 5.758 1.00 91.88 360 VAL A CA 1
ATOM 2574 C C . VAL A 1 360 ? -17.362 26.546 6.738 1.00 91.88 360 VAL A C 1
ATOM 2576 O O . VAL A 1 360 ? -16.913 26.992 7.788 1.00 91.88 360 VAL A O 1
ATOM 2579 N N . ASP A 1 361 ? -18.658 26.624 6.426 1.00 90.69 361 ASP A N 1
ATOM 2580 C CA . ASP A 1 361 ? -19.695 27.106 7.349 1.00 90.69 361 ASP A CA 1
ATOM 2581 C C . ASP A 1 361 ? -20.656 25.977 7.746 1.00 90.69 361 ASP A C 1
ATOM 2583 O O . ASP A 1 361 ? -21.638 25.658 7.061 1.00 90.69 361 ASP A O 1
ATOM 2587 N N . GLY A 1 362 ? -20.380 25.349 8.887 1.00 90.25 362 GLY A N 1
ATOM 2588 C CA . GLY A 1 362 ? -21.081 24.148 9.324 1.00 90.25 362 GLY A CA 1
ATOM 2589 C C . GLY A 1 362 ? -20.929 23.001 8.316 1.00 90.25 362 GLY A C 1
ATOM 2590 O O . GLY A 1 362 ? -19.844 22.446 8.149 1.00 90.25 362 GLY A O 1
ATOM 2591 N N . ASN A 1 363 ? -22.027 22.606 7.670 1.00 91.81 363 ASN A N 1
ATOM 2592 C CA . ASN A 1 363 ? -22.072 21.531 6.674 1.00 91.81 363 ASN A CA 1
ATOM 2593 C C . ASN A 1 363 ? -21.853 22.014 5.227 1.00 91.81 363 ASN A C 1
ATOM 2595 O O . ASN A 1 363 ? -22.079 21.243 4.299 1.00 91.81 363 ASN A O 1
ATOM 2599 N N . VAL A 1 364 ? -21.447 23.268 5.023 1.00 94.25 364 VAL A N 1
ATOM 2600 C CA . VAL A 1 364 ? -21.213 23.832 3.687 1.00 94.25 364 VAL A CA 1
ATOM 2601 C C . VAL A 1 364 ? -19.733 24.120 3.497 1.00 94.25 364 VAL A C 1
ATOM 2603 O O . VAL A 1 364 ? -19.143 24.775 4.349 1.00 94.25 364 VAL A O 1
ATOM 2606 N N . ILE A 1 365 ? -19.137 23.670 2.390 1.00 95.00 365 ILE A N 1
ATOM 2607 C CA . ILE A 1 365 ? -17.762 24.024 2.000 1.00 95.00 365 ILE A CA 1
ATOM 2608 C C . ILE A 1 365 ? -17.746 24.748 0.651 1.00 95.00 365 ILE A C 1
ATOM 2610 O O . ILE A 1 365 ? -18.413 24.331 -0.295 1.00 95.00 365 ILE A O 1
ATOM 2614 N N . THR A 1 366 ? -16.990 25.840 0.550 1.00 94.50 366 THR A N 1
ATOM 2615 C CA . THR A 1 366 ? -16.895 26.648 -0.675 1.00 94.50 366 THR A CA 1
ATOM 2616 C C . THR A 1 366 ? -15.472 27.101 -0.975 1.00 94.50 366 THR A C 1
ATOM 2618 O O . THR A 1 366 ? -14.652 27.229 -0.062 1.00 94.50 366 THR A O 1
ATOM 2621 N N . SER A 1 367 ? -15.170 27.339 -2.254 1.00 91.69 367 SER A N 1
ATOM 2622 C CA . SER A 1 367 ? -13.869 27.855 -2.698 1.00 91.69 367 SER A CA 1
ATOM 2623 C C . SER A 1 367 ? -13.946 28.644 -4.014 1.00 91.69 367 SER A C 1
ATOM 2625 O O . SER A 1 367 ? -14.937 28.566 -4.740 1.00 91.69 367 SER A O 1
ATOM 2627 N N . GLY A 1 368 ? -12.904 29.428 -4.310 1.00 82.94 368 GLY A N 1
ATOM 2628 C CA . GLY A 1 368 ? -12.909 30.509 -5.302 1.00 82.94 368 GLY A CA 1
ATOM 2629 C C . GLY A 1 368 ? -12.660 30.122 -6.767 1.00 82.94 368 GLY A C 1
ATOM 2630 O O . GLY A 1 368 ? -12.798 30.985 -7.623 1.00 82.94 368 GLY A O 1
ATOM 2631 N N . GLY A 1 369 ? -12.306 28.878 -7.104 1.00 85.94 369 GLY A N 1
ATOM 2632 C CA . GLY A 1 369 ? -12.172 28.432 -8.505 1.00 85.94 369 GLY A CA 1
ATOM 2633 C C . GLY A 1 369 ? -10.998 27.478 -8.781 1.00 85.94 369 GLY A C 1
ATOM 2634 O O . GLY A 1 369 ? -10.472 26.863 -7.848 1.00 85.94 369 GLY A O 1
ATOM 2635 N N . PRO A 1 370 ? -10.530 27.350 -10.038 1.00 87.31 370 PRO A N 1
ATOM 2636 C CA . PRO A 1 370 ? -9.578 26.306 -10.431 1.00 87.31 370 PRO A CA 1
ATOM 2637 C C . PRO A 1 370 ? -8.217 26.425 -9.731 1.00 87.31 370 PRO A C 1
ATOM 2639 O O . PRO A 1 370 ? -7.630 25.417 -9.346 1.00 87.31 370 PRO A O 1
ATOM 2642 N N . GLY A 1 371 ? -7.730 27.643 -9.461 1.00 85.12 371 GLY A N 1
ATOM 2643 C CA . GLY A 1 371 ? -6.489 27.868 -8.708 1.00 85.12 371 GLY A CA 1
ATOM 2644 C C . GLY A 1 371 ? -6.569 27.512 -7.220 1.00 85.12 371 GLY A C 1
ATOM 2645 O O . GLY A 1 371 ? -5.554 27.583 -6.535 1.00 85.12 371 GLY A O 1
ATOM 2646 N N . THR A 1 372 ? -7.750 27.138 -6.722 1.00 87.38 372 THR A N 1
ATOM 2647 C CA . THR A 1 372 ? -7.991 26.649 -5.355 1.00 87.38 372 THR A CA 1
ATOM 2648 C C . THR A 1 372 ? -8.457 25.190 -5.310 1.00 87.38 372 THR A C 1
ATOM 2650 O O . THR A 1 372 ? -8.702 24.671 -4.226 1.00 87.38 372 THR A O 1
ATOM 2653 N N . ALA A 1 373 ? -8.561 24.499 -6.453 1.00 89.94 373 ALA A N 1
ATOM 2654 C CA . ALA A 1 373 ? -9.142 23.154 -6.533 1.00 89.94 373 ALA A CA 1
ATOM 2655 C C . ALA A 1 373 ? -8.436 22.121 -5.641 1.00 89.94 373 ALA A C 1
ATOM 2657 O O . ALA A 1 373 ? -9.102 21.356 -4.948 1.00 89.94 373 ALA A O 1
ATOM 2658 N N . MET A 1 374 ? -7.100 22.148 -5.592 1.00 87.12 374 MET A N 1
ATOM 2659 C CA . MET A 1 374 ? -6.318 21.263 -4.721 1.00 87.12 374 MET A CA 1
ATOM 2660 C C . MET A 1 374 ? -6.544 21.579 -3.234 1.00 87.12 374 MET A C 1
ATOM 2662 O O . MET A 1 374 ? -6.797 20.676 -2.444 1.00 87.12 374 MET A O 1
ATOM 2666 N N . GLU A 1 375 ? -6.508 22.861 -2.849 1.00 86.62 375 GLU A N 1
ATOM 2667 C CA . GLU A 1 375 ? -6.772 23.294 -1.466 1.00 86.62 375 GLU A CA 1
ATOM 2668 C C . GLU A 1 375 ? -8.178 22.888 -1.017 1.00 86.62 375 GLU A C 1
ATOM 2670 O O . GLU A 1 375 ? -8.363 22.397 0.094 1.00 86.62 375 GLU A O 1
ATOM 2675 N N . PHE A 1 376 ? -9.162 23.062 -1.898 1.00 91.19 376 PHE A N 1
ATOM 2676 C CA . PHE A 1 376 ? -10.543 22.677 -1.660 1.00 91.19 376 PHE A CA 1
ATOM 2677 C C . PHE A 1 376 ? -10.689 21.161 -1.514 1.00 91.19 376 PHE A C 1
ATOM 2679 O O . PHE A 1 376 ? -11.293 20.711 -0.547 1.00 91.19 376 PHE A O 1
ATOM 2686 N N . ALA A 1 377 ? -10.108 20.366 -2.415 1.00 91.94 377 ALA A N 1
ATOM 2687 C CA . ALA A 1 377 ? -10.205 18.910 -2.355 1.00 91.94 377 ALA A CA 1
ATOM 2688 C C . ALA A 1 377 ? -9.537 18.337 -1.092 1.00 91.94 377 ALA A C 1
ATOM 2690 O O . ALA A 1 377 ? -10.129 17.505 -0.406 1.00 91.94 377 ALA A O 1
ATOM 2691 N N . VAL A 1 378 ? -8.355 18.841 -0.720 1.00 88.00 378 VAL A N 1
ATOM 2692 C CA . VAL A 1 378 ? -7.681 18.467 0.536 1.00 88.00 378 VAL A CA 1
ATOM 2693 C C . VAL A 1 378 ? -8.508 18.888 1.754 1.00 88.00 378 VAL A C 1
ATOM 2695 O O . VAL A 1 378 ? -8.647 18.111 2.696 1.00 88.00 378 VAL A O 1
ATOM 2698 N N . ALA A 1 379 ? -9.121 20.075 1.734 1.00 90.31 379 ALA A N 1
ATOM 2699 C CA . ALA A 1 379 ? -10.007 20.513 2.809 1.00 90.31 379 ALA A CA 1
ATOM 2700 C C . ALA A 1 379 ? -11.258 19.630 2.934 1.00 90.31 379 ALA A C 1
ATOM 2702 O O . ALA A 1 379 ? -11.691 19.326 4.044 1.00 90.31 379 ALA A O 1
ATOM 2703 N N . VAL A 1 380 ? -11.820 19.170 1.814 1.00 93.12 380 VAL A N 1
ATOM 2704 C CA . VAL A 1 380 ? -12.914 18.193 1.816 1.00 93.12 380 VAL A CA 1
ATOM 2705 C C . VAL A 1 380 ? -12.464 16.882 2.466 1.00 93.12 380 VAL A C 1
ATOM 2707 O O . VAL A 1 380 ? -13.183 16.365 3.322 1.00 93.12 380 VAL A O 1
ATOM 2710 N N . VAL A 1 381 ? -11.282 16.364 2.108 1.00 90.25 381 VAL A N 1
ATOM 2711 C CA . VAL A 1 381 ? -10.703 15.168 2.745 1.00 90.25 381 VAL A CA 1
ATOM 2712 C C . VAL A 1 381 ? -10.528 15.391 4.246 1.00 90.25 381 VAL A C 1
ATOM 2714 O O . VAL A 1 381 ? -10.943 14.539 5.023 1.00 90.25 381 VAL A O 1
ATOM 2717 N N . GLU A 1 382 ? -10.016 16.548 4.679 1.00 89.81 382 GLU A N 1
ATOM 2718 C CA . GLU A 1 382 ? -9.855 16.847 6.110 1.00 89.81 382 GLU A CA 1
ATOM 2719 C C . GLU A 1 382 ? -11.195 16.785 6.844 1.00 89.81 382 GLU A C 1
ATOM 2721 O O . GLU A 1 382 ? -11.284 16.202 7.927 1.00 89.81 382 GLU A O 1
ATOM 2726 N N . LYS A 1 383 ? -12.252 17.353 6.251 1.00 90.00 383 LYS A N 1
ATOM 2727 C CA . LYS A 1 383 ? -13.578 17.378 6.873 1.00 90.00 383 LYS A CA 1
ATOM 2728 C C . LYS A 1 383 ? -14.280 16.023 6.858 1.00 90.00 383 LYS A C 1
ATOM 2730 O O . LYS A 1 383 ? -14.983 15.728 7.821 1.00 90.00 383 LYS A O 1
ATOM 2735 N N . LEU A 1 384 ? -14.129 15.226 5.800 1.00 88.00 384 LEU A N 1
ATOM 2736 C CA . LEU A 1 384 ? -14.803 13.928 5.673 1.00 88.00 384 LEU A CA 1
ATOM 2737 C C . LEU A 1 384 ? -14.052 12.781 6.348 1.00 88.00 384 LEU A C 1
ATOM 2739 O O . LEU A 1 384 ? -14.688 11.899 6.919 1.00 88.00 384 LEU A O 1
ATOM 2743 N N . LEU A 1 385 ? -12.729 12.763 6.210 1.00 83.56 385 LEU A N 1
ATOM 2744 C CA . LEU A 1 385 ? -11.879 11.596 6.455 1.00 83.56 385 LEU A CA 1
ATOM 2745 C C . LEU A 1 385 ? -10.808 11.848 7.521 1.00 83.56 385 LEU A C 1
ATOM 2747 O O . LEU A 1 385 ? -10.176 10.899 7.969 1.00 83.56 385 LEU A O 1
ATOM 2751 N N . GLY A 1 386 ? -10.628 13.097 7.955 1.00 81.81 386 GLY A N 1
ATOM 2752 C CA . GLY A 1 386 ? -9.675 13.463 8.997 1.00 81.81 386 GLY A CA 1
ATOM 2753 C C . GLY A 1 386 ? -8.433 14.173 8.464 1.00 81.81 386 GLY A C 1
ATOM 2754 O O . GLY A 1 386 ? -8.040 14.055 7.300 1.00 81.81 386 GLY A O 1
ATOM 2755 N N . ARG A 1 387 ? -7.810 14.958 9.349 1.00 77.31 387 ARG A N 1
ATOM 2756 C CA . ARG A 1 387 ? -6.645 15.798 9.034 1.00 77.31 387 ARG A CA 1
ATOM 2757 C C . ARG A 1 387 ? -5.426 14.985 8.616 1.00 77.31 387 ARG A C 1
ATOM 2759 O O . ARG A 1 387 ? -4.642 15.447 7.806 1.00 77.31 387 ARG A O 1
ATOM 2766 N N . ASP A 1 388 ? -5.263 13.794 9.155 1.00 71.75 388 ASP A N 1
ATOM 2767 C CA . ASP A 1 388 ? -4.167 12.874 8.869 1.00 71.75 388 ASP A CA 1
ATOM 2768 C C . ASP A 1 388 ? -4.263 12.270 7.459 1.00 71.75 388 ASP A C 1
ATOM 2770 O O . ASP A 1 388 ? -3.261 12.238 6.741 1.00 71.75 388 ASP A O 1
ATOM 2774 N N . VAL A 1 389 ? -5.467 11.904 6.999 1.00 74.69 389 VAL A N 1
ATOM 2775 C CA . VAL A 1 389 ? -5.694 11.519 5.594 1.00 74.69 389 VAL A CA 1
ATOM 2776 C C . VAL A 1 389 ? -5.428 12.712 4.677 1.00 74.69 389 VAL A C 1
ATOM 2778 O O . VAL A 1 389 ? -4.716 12.584 3.682 1.00 74.69 389 VAL A O 1
ATOM 2781 N N . ALA A 1 390 ? -5.915 13.900 5.045 1.00 75.25 390 ALA A N 1
ATOM 2782 C CA . ALA A 1 390 ? -5.666 15.126 4.289 1.00 75.25 390 ALA A CA 1
ATOM 2783 C C . ALA A 1 390 ? -4.183 15.501 4.244 1.00 75.25 390 ALA A C 1
ATOM 2785 O O . ALA A 1 390 ? -3.700 15.960 3.213 1.00 75.25 390 ALA A O 1
ATOM 2786 N N . GLN A 1 391 ? -3.444 15.275 5.330 1.00 69.50 391 GLN A N 1
ATOM 2787 C CA . GLN A 1 391 ? -2.011 15.512 5.395 1.00 69.50 391 GLN A CA 1
ATOM 2788 C C . GLN A 1 391 ? -1.259 14.529 4.500 1.00 69.50 391 GLN A C 1
ATOM 2790 O O . GLN A 1 391 ? -0.401 14.977 3.751 1.00 69.50 391 GLN A O 1
ATOM 2795 N N . ARG A 1 392 ? -1.629 13.240 4.473 1.00 71.62 392 ARG A N 1
ATOM 2796 C CA . ARG A 1 392 ? -1.068 12.262 3.525 1.00 71.62 392 ARG A CA 1
ATOM 2797 C C . ARG A 1 392 ? -1.290 12.687 2.075 1.00 71.62 392 ARG A C 1
ATOM 2799 O O . ARG A 1 392 ? -0.335 12.718 1.306 1.00 71.62 392 ARG A O 1
ATOM 2806 N N . GLU A 1 393 ? -2.522 13.037 1.707 1.00 67.12 393 GLU A N 1
ATOM 2807 C CA . GLU A 1 393 ? -2.832 13.488 0.343 1.00 67.12 393 GLU A CA 1
ATOM 2808 C C . GLU A 1 393 ? -2.132 14.8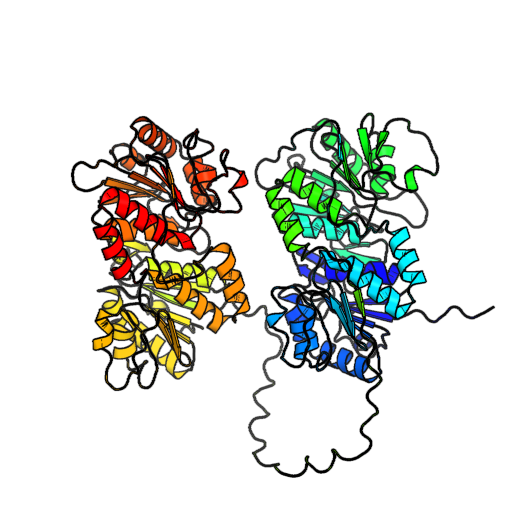11 0.021 1.00 67.12 393 GLU A C 1
ATOM 2810 O O . GLU A 1 393 ? -1.596 14.997 -1.069 1.00 67.12 393 GLU A O 1
ATOM 2815 N N . SER A 1 394 ? -2.046 15.710 1.001 1.00 65.50 394 SER A N 1
ATOM 2816 C CA . SER A 1 394 ? -1.320 16.967 0.883 1.00 65.50 394 SER A CA 1
ATOM 2817 C C . SER A 1 394 ? 0.197 16.778 0.841 1.00 65.50 394 SER A C 1
ATOM 2819 O O . SER A 1 394 ? 0.848 17.650 0.287 1.00 65.50 394 SER A O 1
ATOM 2821 N N . GLU A 1 395 ? 0.789 15.737 1.424 1.00 56.28 395 GLU A N 1
ATOM 2822 C CA . GLU A 1 395 ? 2.234 15.439 1.415 1.00 56.28 395 GLU A CA 1
ATOM 2823 C C . GLU A 1 395 ? 2.635 14.646 0.166 1.00 56.28 395 GLU A C 1
ATOM 2825 O O . GLU A 1 395 ? 3.655 14.949 -0.448 1.00 56.28 395 GLU A O 1
ATOM 2830 N N . ALA A 1 396 ? 1.792 13.712 -0.286 1.00 46.50 396 ALA A N 1
ATOM 2831 C CA . ALA A 1 396 ? 1.904 13.091 -1.607 1.00 46.50 396 ALA A CA 1
ATOM 2832 C C . ALA A 1 396 ? 1.788 14.139 -2.729 1.00 46.50 396 ALA A C 1
ATOM 2834 O O . ALA A 1 396 ? 2.407 14.010 -3.783 1.00 46.50 396 ALA A O 1
ATOM 2835 N N . ALA A 1 397 ? 1.035 15.215 -2.480 1.00 45.81 397 ALA A N 1
ATOM 2836 C CA . ALA A 1 397 ? 0.980 16.390 -3.333 1.00 45.81 397 ALA A CA 1
ATOM 2837 C C . ALA A 1 397 ? 2.185 17.337 -3.079 1.00 45.81 397 ALA A C 1
ATOM 2839 O O . ALA A 1 397 ? 2.824 17.788 -4.026 1.00 45.81 397 ALA A O 1
ATOM 2840 N N . ARG A 1 398 ? 2.558 17.631 -1.826 1.00 47.25 398 ARG A N 1
ATOM 2841 C CA . ARG A 1 398 ? 3.647 18.560 -1.461 1.00 47.25 398 ARG A CA 1
ATOM 2842 C C . ARG A 1 398 ? 4.983 17.856 -1.296 1.00 47.25 398 ARG A C 1
ATOM 2844 O O . ARG A 1 398 ? 5.335 17.377 -0.223 1.00 47.25 398 ARG A O 1
ATOM 2851 N N . THR A 1 399 ? 5.841 18.033 -2.281 1.00 37.72 399 THR A N 1
ATOM 2852 C CA . THR A 1 399 ? 7.275 17.824 -2.098 1.00 37.72 399 THR A CA 1
ATOM 2853 C C . THR A 1 399 ? 7.948 19.183 -1.885 1.00 37.72 399 THR A C 1
ATOM 2855 O O . THR A 1 399 ? 8.313 19.830 -2.860 1.00 37.72 399 THR A O 1
ATOM 2858 N N . THR A 1 400 ? 8.038 19.599 -0.614 1.00 29.53 400 THR A N 1
ATOM 2859 C CA . THR A 1 400 ? 8.761 20.773 -0.059 1.00 29.53 400 THR A CA 1
ATOM 2860 C C . THR A 1 400 ? 8.430 22.180 -0.615 1.00 29.53 400 THR A C 1
ATOM 2862 O O . THR A 1 400 ? 8.404 22.410 -1.820 1.00 29.53 400 THR A O 1
ATOM 2865 N N . PRO A 1 401 ? 8.234 23.196 0.251 1.00 31.17 401 PRO A N 1
ATOM 2866 C CA . PRO A 1 401 ? 7.897 24.542 -0.188 1.00 31.17 401 PRO A CA 1
ATOM 2867 C C . PRO A 1 401 ? 9.167 25.320 -0.518 1.00 31.17 401 PRO A C 1
ATOM 2869 O O . PRO A 1 401 ? 9.800 25.835 0.388 1.00 31.17 401 PRO A O 1
ATOM 2872 N N . HIS A 1 402 ? 9.515 25.475 -1.793 1.00 36.88 402 HIS A N 1
ATOM 2873 C CA . HIS A 1 402 ? 10.225 26.667 -2.256 1.00 36.88 402 HIS A CA 1
ATOM 2874 C C . HIS A 1 402 ? 9.911 26.904 -3.725 1.00 36.88 402 HIS A C 1
ATOM 2876 O O . HIS A 1 402 ? 10.258 26.107 -4.591 1.00 36.88 402 HIS A O 1
ATOM 2882 N N . HIS A 1 403 ? 9.301 28.052 -3.991 1.00 52.44 403 HIS A N 1
ATOM 2883 C CA . HIS A 1 403 ? 9.101 28.587 -5.322 1.00 52.44 403 HIS A CA 1
ATOM 2884 C C . HIS A 1 403 ? 10.461 28.758 -6.020 1.00 52.44 403 HIS A C 1
ATOM 2886 O O . HIS A 1 403 ? 11.196 29.719 -5.784 1.00 52.44 403 HIS A O 1
ATOM 2892 N N . LYS A 1 404 ? 10.838 27.762 -6.823 1.00 55.66 404 LYS A N 1
ATOM 2893 C CA . LYS A 1 404 ? 12.078 27.731 -7.599 1.00 55.66 404 LYS A CA 1
ATOM 2894 C C . LYS A 1 404 ? 11.760 27.131 -8.961 1.00 55.66 404 LYS A C 1
ATOM 2896 O O . LYS A 1 404 ? 11.945 25.938 -9.169 1.00 55.66 404 LYS A O 1
ATOM 2901 N N . VAL A 1 405 ? 11.286 27.958 -9.894 1.00 62.16 405 VAL A N 1
ATOM 2902 C CA . VAL A 1 405 ? 11.463 27.636 -11.314 1.00 62.16 405 VAL A CA 1
ATOM 2903 C C . VAL A 1 405 ? 12.947 27.828 -11.601 1.00 62.16 405 VAL A C 1
ATOM 2905 O O . VAL A 1 405 ? 13.447 28.954 -11.622 1.00 62.16 405 VAL A O 1
ATOM 2908 N N . ALA A 1 406 ? 13.679 26.729 -11.741 1.00 71.50 406 ALA A N 1
ATOM 2909 C CA . ALA A 1 406 ? 15.099 26.780 -12.048 1.00 71.50 406 ALA A CA 1
ATOM 2910 C C . ALA A 1 406 ? 15.265 26.862 -13.568 1.00 71.50 406 ALA A C 1
ATOM 2912 O O . ALA A 1 406 ? 15.007 25.889 -14.273 1.00 71.50 406 ALA A O 1
ATOM 2913 N N . THR A 1 407 ? 15.671 28.030 -14.068 1.00 75.81 407 THR A N 1
ATOM 2914 C CA . THR A 1 407 ? 15.966 28.228 -15.493 1.00 75.81 407 THR A CA 1
ATOM 2915 C C . THR A 1 407 ? 17.470 28.209 -15.711 1.00 75.81 407 THR A C 1
ATOM 2917 O O . THR A 1 407 ? 18.204 28.947 -15.050 1.00 75.81 407 THR A O 1
ATOM 2920 N N . PHE A 1 408 ? 17.929 27.398 -16.657 1.00 76.50 408 PHE A N 1
ATOM 2921 C CA . PHE A 1 408 ? 19.332 27.323 -17.045 1.00 76.50 408 PHE A CA 1
ATOM 2922 C C . PHE A 1 408 ? 19.490 27.753 -18.505 1.00 76.50 408 PHE A C 1
ATOM 2924 O O . PHE A 1 408 ? 18.809 27.253 -19.396 1.00 76.50 408 PHE A O 1
ATOM 2931 N N . SER A 1 409 ? 20.386 28.710 -18.765 1.00 55.00 409 SER A N 1
ATOM 2932 C CA . SER A 1 409 ? 20.757 29.101 -20.126 1.00 55.00 409 SER A CA 1
ATOM 2933 C C . SER A 1 409 ? 22.078 28.436 -20.502 1.00 55.00 409 SER A C 1
ATOM 2935 O O . SER A 1 409 ? 23.143 28.886 -20.079 1.00 55.00 409 SER A O 1
ATOM 2937 N N . GLY A 1 410 ? 22.024 27.374 -21.300 1.00 40.56 410 GLY A N 1
ATOM 2938 C CA . GLY A 1 410 ? 23.198 26.894 -22.021 1.00 40.56 410 GLY A CA 1
ATOM 2939 C C . GLY A 1 410 ? 23.526 27.840 -23.178 1.00 40.56 410 GLY A C 1
ATOM 2940 O O . GLY A 1 410 ? 22.661 28.127 -24.009 1.00 40.56 410 GLY A O 1
ATOM 2941 N N . GLU A 1 411 ? 24.774 28.309 -23.278 1.00 33.28 411 GLU A N 1
ATOM 2942 C CA . GLU A 1 411 ? 25.308 28.723 -24.578 1.00 33.28 411 GLU A CA 1
ATOM 2943 C C . GLU A 1 411 ? 25.061 27.566 -25.553 1.00 33.28 411 GLU A C 1
ATOM 2945 O O . GLU A 1 411 ? 25.421 26.427 -25.252 1.00 33.28 411 GLU A O 1
ATOM 2950 N N . ARG A 1 412 ? 24.427 27.830 -26.707 1.00 35.41 412 ARG A N 1
ATOM 2951 C CA . ARG A 1 412 ? 24.318 26.839 -27.787 1.00 35.41 412 ARG A CA 1
ATOM 2952 C C . ARG A 1 412 ? 25.706 26.248 -28.007 1.00 35.41 412 ARG A C 1
ATOM 2954 O O . ARG A 1 412 ? 26.582 26.950 -28.518 1.00 35.41 412 ARG A O 1
ATOM 2961 N N . ALA A 1 413 ? 25.898 24.978 -27.653 1.00 29.03 413 ALA A N 1
ATOM 2962 C CA . ALA A 1 413 ? 27.086 24.249 -28.050 1.00 29.03 413 ALA A CA 1
ATOM 2963 C C . ALA A 1 413 ? 27.203 24.407 -29.569 1.00 29.03 413 ALA A C 1
ATOM 2965 O O . ALA A 1 413 ? 26.309 24.011 -30.323 1.00 29.03 413 ALA A O 1
ATOM 2966 N N . LYS A 1 414 ? 28.258 25.094 -30.021 1.00 29.02 414 LYS A N 1
ATOM 2967 C CA . LYS A 1 414 ? 28.577 25.177 -31.443 1.00 29.02 414 LYS A CA 1
ATOM 2968 C C . LYS A 1 414 ? 28.646 23.744 -31.951 1.00 29.02 414 LYS A C 1
ATOM 2970 O O . LYS A 1 414 ? 29.387 22.941 -31.390 1.00 29.02 414 LYS A O 1
ATOM 2975 N N . ASN A 1 415 ? 27.875 23.459 -33.000 1.00 31.62 415 ASN A N 1
ATOM 2976 C CA . ASN A 1 415 ? 28.012 22.247 -33.801 1.00 31.62 415 ASN A CA 1
ATOM 2977 C C . ASN A 1 415 ? 29.500 21.889 -33.923 1.00 31.62 415 ASN A C 1
ATOM 2979 O O . ASN A 1 415 ? 30.258 22.728 -34.426 1.00 31.62 415 ASN A O 1
ATOM 2983 N N . PRO A 1 416 ? 29.938 20.679 -33.537 1.00 29.81 416 PRO A N 1
ATOM 2984 C CA . PRO A 1 416 ? 31.210 20.187 -34.010 1.00 29.81 416 PRO A CA 1
ATOM 2985 C C . PRO A 1 416 ? 31.028 19.888 -35.498 1.00 29.81 416 PRO A C 1
ATOM 2987 O O . PRO A 1 416 ? 30.541 18.838 -35.915 1.00 29.81 416 PRO A O 1
ATOM 2990 N N . SER A 1 417 ? 31.365 20.880 -36.316 1.00 37.00 417 SER A N 1
ATOM 2991 C CA . SER A 1 417 ? 31.664 20.688 -37.722 1.00 37.00 417 SER A CA 1
ATOM 2992 C C . SER A 1 417 ? 32.811 19.684 -37.839 1.00 37.00 417 SER A C 1
ATOM 2994 O O . SER A 1 417 ? 33.911 19.977 -37.384 1.00 37.00 417 SER A O 1
ATOM 2996 N N . GLY A 1 418 ? 32.529 18.541 -38.466 1.00 36.22 418 GLY A N 1
ATOM 2997 C CA . GLY A 1 418 ? 33.501 17.679 -39.140 1.00 36.22 418 GLY A CA 1
ATOM 2998 C C . GLY A 1 418 ? 34.565 17.019 -38.264 1.00 36.22 418 GLY A C 1
ATOM 2999 O O . GLY A 1 418 ? 35.658 17.548 -38.174 1.00 36.22 418 GLY A O 1
ATOM 3000 N N . ASP A 1 419 ? 34.259 15.851 -37.685 1.00 35.81 419 ASP A N 1
ATOM 3001 C CA . ASP A 1 419 ? 35.136 14.653 -37.722 1.00 35.81 419 ASP A CA 1
ATOM 3002 C C . ASP A 1 419 ? 34.597 13.494 -36.857 1.00 35.81 419 ASP A C 1
ATOM 3004 O O . ASP A 1 419 ? 35.265 12.952 -35.982 1.00 35.81 419 ASP A O 1
ATOM 3008 N N . MET A 1 420 ? 33.361 13.052 -37.117 1.00 28.20 420 MET A N 1
ATOM 3009 C CA . MET A 1 420 ? 32.813 11.827 -36.498 1.00 28.20 420 MET A CA 1
ATOM 3010 C C . MET A 1 420 ? 32.427 10.746 -37.517 1.00 28.20 420 MET A C 1
ATOM 3012 O O . MET A 1 420 ? 31.825 9.733 -37.171 1.00 28.20 420 MET A O 1
ATOM 3016 N N . MET A 1 421 ? 32.824 10.921 -38.784 1.00 30.12 421 MET A N 1
ATOM 3017 C CA . MET A 1 421 ? 32.614 9.930 -39.849 1.00 30.12 421 MET A CA 1
ATOM 3018 C C . MET A 1 421 ? 33.758 8.907 -39.995 1.00 30.12 421 MET A C 1
ATOM 3020 O O . MET A 1 421 ? 33.648 7.990 -40.808 1.00 30.12 421 MET A O 1
ATOM 3024 N N . ALA A 1 422 ? 34.833 9.007 -39.204 1.00 27.97 422 ALA A N 1
ATOM 3025 C CA . ALA A 1 422 ? 36.015 8.149 -39.354 1.00 27.97 422 ALA A CA 1
ATOM 3026 C C . ALA A 1 422 ? 36.095 6.943 -38.390 1.00 27.97 422 ALA A C 1
ATOM 3028 O O . ALA A 1 422 ? 36.901 6.048 -38.627 1.00 27.97 422 ALA A O 1
ATOM 3029 N N . MET A 1 423 ? 35.245 6.843 -37.358 1.00 27.59 423 MET A N 1
ATOM 3030 C CA . MET A 1 423 ? 35.270 5.706 -36.411 1.00 27.59 423 MET A CA 1
ATOM 3031 C C . MET A 1 423 ? 34.156 4.665 -36.608 1.00 27.59 423 MET A C 1
ATOM 3033 O O . MET A 1 423 ? 34.213 3.594 -36.015 1.00 27.59 423 MET A O 1
ATOM 3037 N N . ALA A 1 424 ? 33.199 4.897 -37.513 1.00 26.91 424 ALA A N 1
ATOM 3038 C CA . ALA A 1 424 ? 32.100 3.958 -37.790 1.00 26.91 424 ALA A CA 1
ATOM 3039 C C . ALA A 1 424 ? 32.421 2.893 -38.866 1.00 26.91 424 ALA A C 1
ATOM 3041 O O . ALA A 1 424 ? 31.535 2.179 -39.333 1.00 26.91 424 ALA A O 1
ATOM 3042 N N . ARG A 1 425 ? 33.687 2.756 -39.285 1.00 29.28 425 ARG A N 1
ATOM 3043 C CA . ARG A 1 425 ? 34.132 1.729 -40.244 1.00 29.28 425 ARG A CA 1
ATOM 3044 C C . ARG A 1 425 ? 35.229 0.855 -39.651 1.00 29.28 425 ARG A C 1
ATOM 3046 O O . ARG A 1 425 ? 36.368 0.931 -40.094 1.00 29.28 425 ARG A O 1
ATOM 3053 N N . ARG A 1 426 ? 34.889 0.018 -38.671 1.00 31.67 426 ARG A N 1
ATOM 3054 C CA . ARG A 1 426 ? 35.583 -1.250 -38.357 1.00 31.67 426 ARG A CA 1
ATOM 3055 C C . ARG A 1 426 ? 34.852 -1.942 -37.213 1.00 31.67 426 ARG A C 1
ATOM 3057 O O . ARG A 1 426 ? 35.104 -1.644 -36.057 1.00 31.67 426 ARG A O 1
ATOM 3064 N N . THR A 1 427 ? 33.929 -2.825 -37.584 1.00 26.33 427 THR A N 1
ATOM 3065 C CA . THR A 1 427 ? 33.556 -4.110 -36.944 1.00 26.33 427 THR A CA 1
ATOM 3066 C C . THR A 1 427 ? 32.142 -4.488 -37.389 1.00 26.33 427 THR A C 1
ATOM 3068 O O . THR A 1 427 ? 31.210 -4.636 -36.612 1.00 26.33 427 THR A O 1
ATOM 3071 N N . ALA A 1 428 ? 31.982 -4.652 -38.704 1.00 29.84 428 ALA A N 1
ATOM 3072 C CA . ALA A 1 428 ? 30.912 -5.472 -39.242 1.00 29.84 428 ALA A CA 1
ATOM 3073 C C . ALA A 1 428 ? 31.433 -6.910 -39.312 1.00 29.84 428 ALA A C 1
ATOM 3075 O O . ALA A 1 428 ? 32.189 -7.253 -40.216 1.00 29.84 428 ALA A O 1
ATOM 3076 N N . SER A 1 429 ? 31.036 -7.735 -38.353 1.00 31.56 429 SER A N 1
ATOM 3077 C CA . SER A 1 429 ? 30.855 -9.168 -38.556 1.00 31.56 429 SER A CA 1
ATOM 3078 C C . SER A 1 429 ? 30.085 -9.695 -37.358 1.00 31.56 429 SER A C 1
ATOM 3080 O O . SER A 1 429 ? 30.620 -9.644 -36.259 1.00 31.56 429 SER A O 1
ATOM 3082 N N . TRP A 1 430 ? 28.853 -10.157 -37.571 1.00 24.70 430 TRP A N 1
ATOM 3083 C CA . TRP A 1 430 ? 28.322 -11.455 -37.131 1.00 24.70 430 TRP A CA 1
ATOM 3084 C C . TRP A 1 430 ? 26.938 -11.680 -37.787 1.00 24.70 430 TRP A C 1
ATOM 3086 O O . TRP A 1 430 ? 26.317 -10.718 -38.246 1.00 24.70 430 TRP A O 1
ATOM 3096 N N . PRO A 1 431 ? 26.509 -12.942 -37.991 1.00 28.78 431 PRO A N 1
ATOM 3097 C CA . PRO A 1 431 ? 25.656 -13.312 -39.121 1.00 28.78 431 PRO A CA 1
ATOM 3098 C C . PRO A 1 431 ? 24.162 -13.013 -38.949 1.00 28.78 431 PRO A C 1
ATOM 3100 O O . PRO A 1 431 ? 23.571 -13.138 -37.882 1.00 28.78 431 PRO A O 1
ATOM 3103 N N . ARG A 1 432 ? 23.551 -12.728 -40.099 1.00 31.78 432 ARG A N 1
ATOM 3104 C CA . ARG A 1 432 ? 22.172 -12.311 -40.401 1.00 31.78 432 ARG A CA 1
ATOM 3105 C C . ARG A 1 432 ? 21.068 -13.354 -40.104 1.00 31.78 432 ARG A C 1
ATOM 3107 O O . ARG A 1 432 ? 20.057 -13.359 -40.795 1.00 31.78 432 ARG A O 1
ATOM 3114 N N . TYR A 1 433 ? 21.241 -14.228 -39.107 1.00 27.55 433 TYR A N 1
ATOM 3115 C CA . TYR A 1 433 ? 20.340 -15.365 -38.829 1.00 27.55 433 TYR A CA 1
ATOM 3116 C C . TYR A 1 433 ? 19.559 -15.305 -37.500 1.00 27.55 433 TYR A C 1
ATOM 3118 O O . TYR A 1 433 ? 18.858 -16.255 -37.168 1.00 27.55 433 TYR A O 1
ATOM 3126 N N . LEU A 1 434 ? 19.593 -14.186 -36.768 1.00 28.83 434 LEU A N 1
ATOM 3127 C CA . LEU A 1 434 ? 18.830 -13.998 -35.516 1.00 28.83 434 LEU A CA 1
ATOM 3128 C C . LEU A 1 434 ? 17.875 -12.789 -35.546 1.00 28.83 434 LEU A C 1
ATOM 3130 O O . LEU A 1 434 ? 17.519 -12.245 -34.510 1.00 28.83 434 LEU A O 1
ATOM 3134 N N . LEU A 1 435 ? 17.436 -12.370 -36.738 1.00 27.30 435 LEU A N 1
ATOM 3135 C CA . LEU A 1 435 ? 16.537 -11.218 -36.927 1.00 27.30 435 LEU A CA 1
ATOM 3136 C C . LEU A 1 435 ? 15.121 -11.588 -37.409 1.00 27.30 435 LEU A C 1
ATOM 3138 O O . LEU A 1 435 ? 14.331 -10.701 -37.700 1.00 27.30 435 LEU A O 1
ATOM 3142 N N . SER A 1 436 ? 14.764 -12.876 -37.459 1.00 26.66 436 SER A N 1
ATOM 3143 C CA . SER A 1 436 ? 13.438 -13.335 -37.921 1.00 26.66 436 SER A CA 1
ATOM 3144 C C . SER A 1 436 ? 12.575 -14.020 -36.854 1.00 26.66 436 SER A C 1
ATOM 3146 O O . SER A 1 436 ? 11.547 -14.601 -37.188 1.00 26.66 436 SER A O 1
ATOM 3148 N N . ARG A 1 437 ? 12.947 -13.947 -35.567 1.00 24.44 437 ARG A N 1
ATOM 3149 C CA . ARG A 1 437 ? 12.138 -14.515 -34.466 1.00 24.44 437 ARG A CA 1
ATOM 3150 C C . ARG A 1 437 ? 11.782 -13.562 -33.323 1.00 24.44 437 ARG A C 1
ATOM 3152 O O . ARG A 1 437 ? 11.003 -13.956 -32.468 1.00 24.44 437 ARG A O 1
ATOM 3159 N N . ALA A 1 438 ? 12.280 -12.326 -33.321 1.00 28.12 438 ALA A N 1
ATOM 3160 C CA . ALA A 1 438 ? 12.018 -11.371 -32.236 1.00 28.12 438 ALA A CA 1
ATOM 3161 C C . ALA A 1 438 ? 10.840 -10.405 -32.493 1.00 28.12 438 ALA A C 1
ATOM 3163 O O . ALA A 1 438 ? 10.435 -9.702 -31.581 1.00 28.12 438 ALA A O 1
ATOM 3164 N N . PHE A 1 439 ? 10.262 -10.382 -33.701 1.00 32.38 439 PHE A N 1
ATOM 3165 C CA . PHE A 1 439 ? 9.155 -9.480 -34.075 1.00 32.38 439 PHE A CA 1
ATOM 3166 C C . PHE A 1 439 ? 7.878 -10.237 -34.474 1.00 32.38 439 PHE A C 1
ATOM 3168 O O . PHE A 1 439 ? 7.166 -9.858 -35.398 1.00 32.38 439 PHE A O 1
ATOM 3175 N N . ALA A 1 440 ? 7.600 -11.332 -33.769 1.00 24.73 440 ALA A N 1
ATOM 3176 C CA . ALA A 1 440 ? 6.329 -12.047 -33.830 1.00 24.73 440 ALA A CA 1
ATOM 3177 C C . ALA A 1 440 ? 5.790 -12.255 -32.406 1.00 24.73 440 ALA A C 1
ATOM 3179 O O . ALA A 1 440 ? 5.673 -13.377 -31.929 1.00 24.73 440 ALA A O 1
ATOM 3180 N N . ALA A 1 441 ? 5.517 -11.146 -31.724 1.00 25.23 441 ALA A N 1
ATOM 3181 C CA . ALA A 1 441 ? 4.594 -11.069 -30.597 1.00 25.23 441 ALA A CA 1
ATOM 3182 C C . ALA A 1 441 ? 4.051 -9.632 -30.570 1.00 25.23 441 ALA A C 1
ATOM 3184 O O . ALA A 1 441 ? 4.632 -8.738 -29.964 1.00 25.23 441 ALA A O 1
ATOM 3185 N N . ALA A 1 442 ? 3.008 -9.402 -31.367 1.00 31.53 442 ALA A N 1
ATOM 3186 C CA . ALA A 1 442 ? 2.172 -8.211 -31.290 1.00 31.53 442 ALA A CA 1
ATOM 3187 C C . ALA A 1 442 ? 1.359 -8.227 -29.985 1.00 31.53 442 ALA A C 1
ATOM 3189 O O . ALA A 1 442 ? 1.122 -9.311 -29.458 1.00 31.53 442 ALA A O 1
ATOM 3190 N N . ALA A 1 443 ? 0.925 -7.041 -29.540 1.00 41.03 443 ALA A N 1
ATOM 3191 C CA . ALA A 1 443 ? -0.225 -6.801 -28.662 1.00 41.03 443 ALA A CA 1
ATOM 3192 C C . ALA A 1 443 ? -0.440 -7.853 -27.558 1.00 41.03 443 ALA A C 1
ATOM 3194 O O . ALA A 1 443 ? -1.107 -8.863 -27.775 1.00 41.03 443 ALA A O 1
ATOM 3195 N N . SER A 1 444 ? 0.091 -7.619 -26.358 1.00 27.73 444 SER A N 1
ATOM 3196 C CA . SER A 1 444 ? -0.314 -8.420 -25.205 1.00 27.73 444 SER A CA 1
ATOM 3197 C C . SER A 1 444 ? -1.390 -7.676 -24.427 1.00 27.73 444 SER A C 1
ATOM 3199 O O . SER A 1 444 ? -1.150 -6.564 -23.959 1.00 27.73 444 SER A O 1
ATOM 3201 N N . GLU A 1 445 ? -2.539 -8.331 -24.260 1.00 25.03 445 GLU A N 1
ATOM 3202 C CA . GLU A 1 445 ? -3.459 -8.182 -23.122 1.00 25.03 445 GLU A CA 1
ATOM 3203 C C . GLU A 1 445 ? -2.710 -7.823 -21.818 1.00 25.03 445 GLU A C 1
ATOM 3205 O O . GLU A 1 445 ? -1.529 -8.184 -21.713 1.00 25.03 445 GLU A O 1
ATOM 3210 N N . PRO A 1 446 ? -3.347 -7.166 -20.813 1.00 37.56 446 PRO A N 1
ATOM 3211 C CA . PRO A 1 446 ? -2.704 -6.894 -19.524 1.00 37.56 446 PRO A CA 1
ATOM 3212 C C . PRO A 1 446 ? -1.925 -8.128 -19.089 1.00 37.56 446 PRO A C 1
ATOM 3214 O O . PRO A 1 446 ? -2.514 -9.206 -18.971 1.00 37.56 446 PRO A O 1
ATOM 3217 N N . ALA A 1 447 ? -0.596 -7.985 -18.991 1.00 50.88 447 ALA A N 1
ATOM 3218 C CA . ALA A 1 447 ? 0.296 -9.129 -18.886 1.00 50.88 447 ALA A CA 1
ATOM 3219 C C . ALA A 1 447 ? -0.223 -10.028 -17.768 1.00 50.88 447 ALA A C 1
ATOM 3221 O O . ALA A 1 447 ? -0.378 -9.571 -16.632 1.00 50.88 447 ALA A O 1
ATOM 3222 N N . ALA A 1 448 ? -0.574 -11.266 -18.126 1.00 68.06 448 ALA A N 1
ATOM 3223 C CA . ALA A 1 448 ? -1.203 -12.183 -17.192 1.00 68.06 448 ALA A CA 1
ATOM 3224 C C . ALA A 1 448 ? -0.401 -12.199 -15.877 1.00 68.06 448 ALA A C 1
ATOM 3226 O O . ALA A 1 448 ? 0.837 -12.217 -15.925 1.00 68.06 448 ALA A O 1
ATOM 3227 N N . PRO A 1 449 ? -1.075 -12.155 -14.713 1.00 85.12 449 PRO A N 1
ATOM 3228 C CA . PRO A 1 449 ? -0.396 -12.042 -13.429 1.00 85.12 449 PRO A CA 1
ATOM 3229 C C . PRO A 1 449 ? 0.642 -13.154 -13.297 1.00 85.12 449 PRO A C 1
ATOM 3231 O O . PRO A 1 449 ? 0.338 -14.315 -13.604 1.00 85.12 449 PRO A O 1
ATOM 3234 N N . LYS A 1 450 ? 1.857 -12.806 -12.841 1.00 93.94 450 LYS A N 1
ATOM 3235 C CA . LYS A 1 450 ? 2.950 -13.777 -12.710 1.00 93.94 450 LYS A CA 1
ATOM 3236 C C . LYS A 1 450 ? 2.482 -14.937 -11.854 1.00 93.94 450 LYS A C 1
ATOM 3238 O O . LYS A 1 450 ? 1.964 -14.736 -10.753 1.00 93.94 450 LYS A O 1
ATOM 3243 N N . ARG A 1 451 ? 2.633 -16.152 -12.365 1.00 96.31 451 ARG A N 1
ATOM 3244 C CA . ARG A 1 451 ? 2.175 -17.361 -11.688 1.00 96.31 451 ARG A CA 1
ATOM 3245 C C . ARG A 1 451 ? 3.266 -17.822 -10.743 1.00 96.31 451 ARG A C 1
ATOM 3247 O O . ARG A 1 451 ? 4.366 -18.149 -11.181 1.00 96.31 451 ARG A O 1
ATOM 3254 N N . VAL A 1 452 ? 2.953 -17.877 -9.458 1.00 97.56 452 VAL A N 1
ATOM 3255 C CA . VAL A 1 452 ? 3.895 -18.300 -8.421 1.00 97.56 452 VAL A CA 1
ATOM 3256 C C . VAL A 1 452 ? 3.381 -19.573 -7.770 1.00 97.56 452 VAL A C 1
ATOM 3258 O O . VAL A 1 452 ? 2.213 -19.647 -7.395 1.00 97.56 452 VAL A O 1
ATOM 3261 N N . LEU A 1 453 ? 4.262 -20.552 -7.593 1.00 98.25 453 LEU A N 1
ATOM 3262 C CA . LEU A 1 453 ? 4.003 -21.732 -6.776 1.00 98.25 453 LEU A CA 1
ATOM 3263 C C . LEU A 1 453 ? 4.767 -21.626 -5.453 1.00 98.25 453 LEU A C 1
ATOM 3265 O O . LEU A 1 453 ? 5.995 -21.528 -5.453 1.00 98.25 453 LEU A O 1
ATOM 3269 N N . VAL A 1 454 ? 4.040 -21.713 -4.340 1.00 98.06 454 VAL A N 1
ATOM 3270 C CA . VAL A 1 454 ? 4.601 -21.895 -2.994 1.00 98.06 454 VAL A CA 1
ATOM 3271 C C . VAL A 1 454 ? 4.223 -23.305 -2.531 1.00 98.06 454 VAL A C 1
ATOM 3273 O O . VAL A 1 454 ? 3.100 -23.522 -2.070 1.00 98.06 454 VAL A O 1
ATOM 3276 N N . PRO A 1 455 ? 5.097 -24.311 -2.715 1.00 97.81 455 PRO A N 1
ATOM 3277 C CA . PRO A 1 455 ? 4.791 -25.670 -2.315 1.00 97.81 455 PRO A CA 1
ATOM 3278 C C . PRO A 1 455 ? 4.950 -25.815 -0.797 1.00 97.81 455 PRO A C 1
ATOM 3280 O O . PRO A 1 455 ? 5.961 -25.416 -0.222 1.00 97.81 455 PRO A O 1
ATOM 3283 N N . VAL A 1 456 ? 3.961 -26.417 -0.150 1.00 96.94 456 VAL A N 1
ATOM 3284 C CA . VAL A 1 456 ? 3.946 -26.685 1.293 1.00 96.94 456 VAL A CA 1
ATOM 3285 C C . VAL A 1 456 ? 3.850 -28.186 1.542 1.00 96.94 456 VAL A C 1
ATOM 3287 O O . VAL A 1 456 ? 3.327 -28.928 0.717 1.00 96.94 456 VAL A O 1
ATOM 3290 N N . ALA A 1 457 ? 4.364 -28.659 2.666 1.00 96.25 457 ALA A N 1
ATOM 3291 C CA . ALA A 1 457 ? 4.283 -30.056 3.079 1.00 96.25 457 ALA A CA 1
ATOM 3292 C C . ALA A 1 457 ? 4.215 -30.143 4.604 1.00 96.25 457 ALA A C 1
ATOM 3294 O O . ALA A 1 457 ? 4.455 -29.152 5.302 1.00 96.25 457 ALA A O 1
ATOM 3295 N N . ALA A 1 458 ? 3.927 -31.329 5.138 1.00 95.56 458 ALA A N 1
ATOM 3296 C CA . ALA A 1 458 ? 3.946 -31.540 6.578 1.00 95.56 458 ALA A CA 1
ATOM 3297 C C . ALA A 1 458 ? 5.290 -31.075 7.180 1.00 95.56 458 ALA A C 1
ATOM 3299 O O . ALA A 1 458 ? 6.363 -31.488 6.734 1.00 95.56 458 ALA A O 1
ATOM 3300 N N . GLY A 1 459 ? 5.243 -30.196 8.181 1.00 95.75 459 GLY A N 1
ATOM 3301 C CA . GLY A 1 459 ? 6.422 -29.594 8.810 1.00 95.75 459 GLY A CA 1
ATOM 3302 C C . GLY A 1 459 ? 7.059 -28.419 8.059 1.00 95.75 459 GLY A C 1
ATOM 3303 O O . GLY A 1 459 ? 8.176 -28.033 8.410 1.00 95.75 459 GLY A O 1
ATOM 3304 N N . THR A 1 460 ? 6.403 -27.870 7.032 1.00 97.44 460 THR A N 1
ATOM 3305 C CA . THR A 1 460 ? 6.790 -26.589 6.419 1.00 97.44 460 THR A CA 1
ATOM 3306 C C . THR A 1 460 ? 6.791 -25.475 7.463 1.00 97.44 460 THR A C 1
ATOM 3308 O O . THR A 1 460 ? 5.928 -25.444 8.337 1.00 97.44 460 THR A O 1
ATOM 3311 N N . GLU A 1 461 ? 7.749 -24.556 7.375 1.00 97.19 461 GLU A N 1
ATOM 3312 C CA . GLU A 1 461 ? 7.740 -23.333 8.178 1.00 97.19 461 GLU A CA 1
ATOM 3313 C C . GLU A 1 461 ? 6.580 -22.411 7.722 1.00 97.19 461 GLU A C 1
ATOM 3315 O O . GLU A 1 461 ? 6.534 -22.018 6.549 1.00 97.19 461 GLU A O 1
ATOM 3320 N N . PRO A 1 462 ? 5.603 -22.102 8.601 1.00 94.94 462 PRO A N 1
ATOM 3321 C CA . PRO A 1 462 ? 4.386 -21.395 8.204 1.00 94.94 462 PRO A CA 1
ATOM 3322 C C . PRO A 1 462 ? 4.577 -19.895 7.923 1.00 94.94 462 PRO A C 1
ATOM 3324 O O . PRO A 1 462 ? 3.922 -19.371 7.023 1.00 94.94 462 PRO A O 1
ATOM 3327 N N . VAL A 1 463 ? 5.445 -19.200 8.661 1.00 95.44 463 VAL A N 1
ATOM 3328 C CA . VAL A 1 463 ? 5.755 -17.773 8.472 1.00 95.44 463 VAL A CA 1
ATOM 3329 C C . VAL A 1 463 ? 6.465 -17.551 7.137 1.00 95.44 463 VAL A C 1
ATOM 3331 O O . VAL A 1 463 ? 6.123 -16.620 6.414 1.00 95.44 463 VAL A O 1
ATOM 3334 N N . GLU A 1 464 ? 7.398 -18.425 6.765 1.00 97.62 464 GLU A N 1
ATOM 3335 C CA . GLU A 1 464 ? 8.113 -18.383 5.487 1.00 97.62 464 GLU A CA 1
ATOM 3336 C C . GLU A 1 464 ? 7.155 -18.566 4.304 1.00 97.62 464 GLU A C 1
ATOM 3338 O O . GLU A 1 464 ? 7.225 -17.818 3.325 1.00 97.62 464 GLU A O 1
ATOM 3343 N N . ALA A 1 465 ? 6.225 -19.522 4.406 1.00 95.94 465 ALA A N 1
ATOM 3344 C CA . ALA A 1 465 ? 5.205 -19.750 3.385 1.00 95.94 465 ALA A CA 1
ATOM 3345 C C . ALA A 1 465 ? 4.244 -18.557 3.260 1.00 95.94 465 ALA A C 1
ATOM 3347 O O . ALA A 1 465 ? 3.986 -18.088 2.150 1.00 95.94 465 ALA A O 1
ATOM 3348 N N . ALA A 1 466 ? 3.746 -18.046 4.388 1.00 93.69 466 ALA A N 1
ATOM 3349 C CA . ALA A 1 466 ? 2.788 -16.948 4.407 1.00 93.69 466 ALA A CA 1
ATOM 3350 C C . ALA A 1 466 ? 3.400 -15.617 3.969 1.00 93.69 466 ALA A C 1
ATOM 3352 O O . ALA A 1 466 ? 2.817 -14.940 3.134 1.00 93.69 466 ALA A O 1
ATOM 3353 N N . ALA A 1 467 ? 4.593 -15.259 4.453 1.00 94.69 467 ALA A N 1
ATOM 3354 C CA . ALA A 1 467 ? 5.260 -14.027 4.037 1.00 94.69 467 ALA A CA 1
ATOM 3355 C C . ALA A 1 467 ? 5.595 -14.044 2.540 1.00 94.69 467 ALA A C 1
ATOM 3357 O O . ALA A 1 467 ? 5.374 -13.053 1.847 1.00 94.69 467 ALA A O 1
ATOM 3358 N N . THR A 1 468 ? 6.058 -15.186 2.019 1.00 96.31 468 THR A N 1
ATOM 3359 C CA . THR A 1 468 ? 6.304 -15.349 0.579 1.00 96.31 468 THR A CA 1
ATOM 3360 C C . THR A 1 468 ? 5.014 -15.172 -0.220 1.00 96.31 468 THR A C 1
ATOM 3362 O O . THR A 1 468 ? 5.001 -14.436 -1.207 1.00 96.31 468 THR A O 1
ATOM 3365 N N . ALA A 1 469 ? 3.920 -15.811 0.206 1.00 94.44 469 ALA A N 1
ATOM 3366 C CA . ALA A 1 469 ? 2.636 -15.710 -0.475 1.00 94.44 469 ALA A CA 1
ATOM 3367 C C . ALA A 1 469 ? 2.041 -14.294 -0.402 1.00 94.44 469 ALA A C 1
ATOM 3369 O O . ALA A 1 469 ? 1.685 -13.736 -1.440 1.00 94.44 469 ALA A O 1
ATOM 3370 N N . ASP A 1 470 ? 1.952 -13.691 0.784 1.00 92.69 470 ASP A N 1
ATOM 3371 C CA . ASP A 1 470 ? 1.342 -12.373 0.981 1.00 92.69 470 ASP A CA 1
ATOM 3372 C C . ASP A 1 470 ? 2.090 -11.283 0.202 1.00 92.69 470 ASP A C 1
ATOM 3374 O O . ASP A 1 470 ? 1.485 -10.550 -0.580 1.00 92.69 470 ASP A O 1
ATOM 3378 N N . VAL A 1 471 ? 3.419 -11.213 0.335 1.00 95.12 471 VAL A N 1
ATOM 3379 C CA . VAL A 1 471 ? 4.236 -10.179 -0.322 1.00 95.12 471 VAL A CA 1
ATOM 3380 C C . VAL A 1 471 ? 4.177 -10.301 -1.849 1.00 95.12 471 VAL A C 1
ATOM 3382 O O . VAL A 1 471 ? 4.020 -9.293 -2.539 1.00 95.12 471 VAL A O 1
ATOM 3385 N N . LEU A 1 472 ? 4.234 -11.519 -2.400 1.00 95.00 472 LEU A N 1
ATOM 3386 C CA . LEU A 1 472 ? 4.120 -11.721 -3.850 1.00 95.00 472 LEU A CA 1
ATOM 3387 C C . LEU A 1 472 ? 2.713 -11.410 -4.370 1.00 95.00 472 LEU A C 1
ATOM 3389 O O . LEU A 1 472 ? 2.578 -10.818 -5.442 1.00 95.00 472 LEU A O 1
ATOM 3393 N N . ASN A 1 473 ? 1.663 -11.746 -3.619 1.00 91.50 473 ASN A N 1
ATOM 3394 C CA . ASN A 1 473 ? 0.306 -11.366 -3.997 1.00 91.50 473 ASN A CA 1
ATOM 3395 C C . ASN A 1 473 ? 0.102 -9.840 -3.959 1.00 91.50 473 ASN A C 1
ATOM 3397 O O . ASN A 1 473 ? -0.517 -9.289 -4.869 1.00 91.50 473 ASN A O 1
ATOM 3401 N N . ARG A 1 474 ? 0.673 -9.136 -2.968 1.00 89.06 474 ARG A N 1
ATOM 3402 C CA . ARG A 1 474 ? 0.674 -7.659 -2.917 1.00 89.06 474 ARG A CA 1
ATOM 3403 C C . ARG A 1 474 ? 1.354 -7.031 -4.128 1.00 89.06 474 ARG A C 1
ATOM 3405 O O . ARG A 1 474 ? 0.952 -5.951 -4.542 1.00 89.06 474 ARG A O 1
ATOM 3412 N N . ALA A 1 475 ? 2.334 -7.716 -4.714 1.00 90.38 475 ALA A N 1
ATOM 3413 C CA . ALA A 1 475 ? 2.984 -7.287 -5.948 1.00 90.38 475 ALA A CA 1
ATOM 3414 C C . ALA A 1 475 ? 2.143 -7.521 -7.220 1.00 90.38 475 ALA A C 1
ATOM 3416 O O . ALA A 1 475 ? 2.556 -7.110 -8.302 1.00 90.38 475 ALA A O 1
ATOM 3417 N N . GLY A 1 476 ? 0.983 -8.180 -7.108 1.00 90.38 476 GLY A N 1
ATOM 3418 C CA . GLY A 1 476 ? 0.116 -8.537 -8.234 1.00 90.38 476 GLY A CA 1
ATOM 3419 C C . GLY A 1 476 ? 0.346 -9.946 -8.792 1.00 90.38 476 GLY A C 1
ATOM 3420 O O . GLY A 1 476 ? -0.213 -10.283 -9.837 1.00 90.38 476 GLY A O 1
ATOM 3421 N N . ALA A 1 477 ? 1.146 -10.790 -8.126 1.00 92.81 477 ALA A N 1
ATOM 3422 C CA . ALA A 1 477 ? 1.306 -12.183 -8.537 1.00 92.81 477 ALA A CA 1
ATOM 3423 C C . ALA A 1 477 ? 0.050 -13.006 -8.246 1.00 92.81 477 ALA A C 1
ATOM 3425 O O . ALA A 1 477 ? -0.657 -12.780 -7.268 1.00 92.81 477 ALA A O 1
ATOM 3426 N N . ARG A 1 478 ? -0.185 -14.028 -9.070 1.00 92.56 478 ARG A N 1
ATOM 3427 C CA . ARG A 1 478 ? -1.138 -15.093 -8.768 1.00 92.56 478 ARG A CA 1
ATOM 3428 C C . ARG A 1 478 ? -0.393 -16.219 -8.063 1.00 92.56 478 ARG A C 1
ATOM 3430 O O . ARG A 1 478 ? 0.171 -17.100 -8.718 1.00 92.56 478 ARG A O 1
ATOM 3437 N N . VAL A 1 479 ? -0.397 -16.187 -6.734 1.00 94.00 479 VAL A N 1
ATOM 3438 C CA . VAL A 1 479 ? 0.222 -17.232 -5.913 1.00 94.00 479 VAL A CA 1
ATOM 3439 C C . VAL A 1 479 ? -0.718 -18.431 -5.778 1.00 94.00 479 VAL A C 1
ATOM 3441 O O . VAL A 1 479 ? -1.919 -18.273 -5.580 1.00 94.00 479 VAL A O 1
ATOM 3444 N N . THR A 1 480 ? -0.168 -19.635 -5.916 1.00 95.00 480 THR A N 1
ATOM 3445 C CA . THR A 1 480 ? -0.825 -20.910 -5.608 1.00 95.00 480 THR A CA 1
ATOM 3446 C C . THR A 1 480 ? -0.042 -21.592 -4.494 1.00 95.00 480 THR A C 1
ATOM 3448 O O . THR A 1 480 ? 1.131 -21.925 -4.681 1.00 95.00 480 THR A O 1
ATOM 3451 N N . VAL A 1 481 ? -0.676 -21.804 -3.342 1.00 95.06 481 VAL A N 1
ATOM 3452 C CA . VAL A 1 481 ? -0.102 -22.572 -2.233 1.00 95.06 481 VAL A CA 1
ATOM 3453 C C . VAL A 1 481 ? -0.534 -24.022 -2.401 1.00 95.06 481 VAL A C 1
ATOM 3455 O O . VAL A 1 481 ? -1.702 -24.341 -2.202 1.00 95.06 481 VAL A O 1
ATOM 3458 N N . ALA A 1 482 ? 0.372 -24.918 -2.792 1.00 95.06 482 ALA A N 1
ATOM 3459 C CA . ALA A 1 482 ? 0.008 -26.298 -3.127 1.00 95.06 482 ALA A CA 1
ATOM 3460 C C . ALA A 1 482 ? 0.686 -27.312 -2.209 1.00 95.06 482 ALA A C 1
ATOM 3462 O O . ALA A 1 482 ? 1.881 -27.205 -1.939 1.00 95.06 482 ALA A O 1
ATOM 3463 N N . THR A 1 483 ? -0.049 -28.333 -1.770 1.00 95.38 483 THR A N 1
ATOM 3464 C CA . THR A 1 483 ? 0.531 -29.383 -0.930 1.00 95.38 483 THR A CA 1
ATOM 3465 C C . THR A 1 483 ? 1.332 -30.390 -1.754 1.00 95.38 483 THR A C 1
ATOM 3467 O O . THR A 1 483 ? 0.861 -30.905 -2.771 1.00 95.38 483 THR A O 1
ATOM 3470 N N . ALA A 1 484 ? 2.557 -30.668 -1.317 1.00 95.31 484 ALA A N 1
ATOM 3471 C CA . ALA A 1 484 ? 3.396 -31.749 -1.815 1.00 95.31 484 ALA A CA 1
ATOM 3472 C C . ALA A 1 484 ? 3.151 -33.072 -1.066 1.00 95.31 484 ALA A C 1
ATOM 3474 O O . ALA A 1 484 ? 3.727 -34.093 -1.448 1.00 95.31 484 ALA A O 1
ATOM 3475 N N . ASP A 1 485 ? 2.308 -33.068 -0.026 1.00 91.00 485 ASP A N 1
ATOM 3476 C CA . ASP A 1 485 ? 1.964 -34.283 0.703 1.00 91.00 485 ASP A CA 1
ATOM 3477 C C . ASP A 1 485 ? 1.190 -35.263 -0.208 1.00 91.00 485 ASP A C 1
ATOM 3479 O O . ASP A 1 485 ? 0.391 -34.843 -1.060 1.00 91.00 485 ASP A O 1
ATOM 3483 N N . PRO A 1 486 ? 1.382 -36.586 -0.040 1.00 80.56 486 PRO A N 1
ATOM 3484 C CA . PRO A 1 486 ? 0.655 -37.590 -0.807 1.00 80.56 486 PRO A CA 1
ATOM 3485 C C . PRO A 1 486 ? -0.866 -37.471 -0.645 1.00 80.56 486 PRO A C 1
ATOM 3487 O O . PRO A 1 486 ? -1.384 -36.913 0.326 1.00 80.56 486 PRO A O 1
ATOM 3490 N N . ALA A 1 487 ? -1.616 -38.072 -1.570 1.00 68.38 487 ALA A N 1
ATOM 3491 C CA . ALA A 1 487 ? -3.062 -38.181 -1.433 1.00 68.38 487 ALA A CA 1
ATOM 3492 C C . ALA A 1 487 ? -3.467 -39.089 -0.259 1.00 68.38 487 ALA A C 1
ATOM 3494 O O . ALA A 1 487 ? -3.629 -40.294 -0.414 1.00 68.38 487 ALA A O 1
ATOM 3495 N N . GLY A 1 488 ? -3.647 -38.500 0.927 1.00 57.22 488 GLY A N 1
ATOM 3496 C CA . GLY A 1 488 ? -4.529 -39.040 1.964 1.00 57.22 488 GLY A CA 1
ATOM 3497 C C . GLY A 1 488 ? -6.000 -38.801 1.600 1.00 57.22 488 GLY A C 1
ATOM 3498 O O . GLY A 1 488 ? -6.266 -37.955 0.744 1.00 57.22 488 GLY A O 1
ATOM 3499 N N . GLY A 1 489 ? -6.929 -39.548 2.227 1.00 52.66 489 GLY A N 1
ATOM 3500 C CA . GLY A 1 489 ? -8.394 -39.472 2.017 1.00 52.66 489 GLY A CA 1
ATOM 3501 C C . GLY A 1 489 ? -9.011 -38.076 2.238 1.00 52.66 489 GLY A C 1
ATOM 3502 O O . GLY A 1 489 ? -8.280 -37.100 2.253 1.00 52.66 489 GLY A O 1
ATOM 3503 N N . ASP A 1 490 ? -10.336 -37.968 2.431 1.00 45.69 490 ASP A N 1
ATOM 3504 C CA . ASP A 1 490 ? -11.222 -36.767 2.338 1.00 45.69 490 ASP A CA 1
ATOM 3505 C C . ASP A 1 490 ? -10.757 -35.385 2.890 1.00 45.69 490 ASP A C 1
ATOM 3507 O O . ASP A 1 490 ? -11.445 -34.385 2.712 1.00 45.69 490 ASP A O 1
ATOM 3511 N N . ARG A 1 491 ? -9.585 -35.273 3.524 1.00 53.25 491 ARG A N 1
ATOM 3512 C CA . ARG A 1 491 ? -8.893 -34.043 3.959 1.00 53.25 491 ARG A CA 1
ATOM 3513 C C . ARG A 1 491 ? -7.609 -33.731 3.169 1.00 53.25 491 ARG A C 1
ATOM 3515 O O . ARG A 1 491 ? -6.678 -33.138 3.701 1.00 53.25 491 ARG A O 1
ATOM 3522 N N . GLY A 1 492 ? -7.555 -34.114 1.899 1.00 70.81 492 GLY A N 1
ATOM 3523 C CA . GLY A 1 492 ? -6.349 -34.138 1.067 1.00 70.81 492 GLY A CA 1
ATOM 3524 C C . GLY A 1 492 ? -5.531 -32.849 0.861 1.00 70.81 492 GLY A C 1
ATOM 3525 O O . GLY A 1 492 ? -4.452 -32.935 0.283 1.00 70.81 492 GLY A O 1
ATOM 3526 N N . LEU A 1 493 ? -6.022 -31.684 1.294 1.00 88.94 493 LEU A N 1
ATOM 3527 C CA . LEU A 1 493 ? -5.357 -30.377 1.156 1.00 88.94 493 LEU A CA 1
ATOM 3528 C C . LEU A 1 493 ? -4.891 -29.785 2.494 1.00 88.94 493 LEU A C 1
ATOM 3530 O O . LEU A 1 493 ? -4.250 -28.736 2.511 1.00 88.94 493 LEU A O 1
ATOM 3534 N N . LEU A 1 494 ? -5.224 -30.433 3.613 1.00 91.56 494 LEU A N 1
ATOM 3535 C CA . LEU A 1 494 ? -4.790 -30.011 4.938 1.00 91.56 494 LEU A CA 1
ATOM 3536 C C . LEU A 1 494 ? -3.311 -30.354 5.132 1.00 91.56 494 LEU A C 1
ATOM 3538 O O . LEU A 1 494 ? -2.926 -31.515 5.013 1.00 91.56 494 LEU A O 1
ATOM 3542 N N . VAL A 1 495 ? -2.519 -29.353 5.496 1.00 92.31 495 VAL A N 1
ATOM 3543 C CA . VAL A 1 495 ? -1.096 -29.478 5.804 1.00 92.31 495 VAL A CA 1
ATOM 3544 C C . VAL A 1 495 ? -0.868 -29.085 7.254 1.00 92.31 495 VAL A C 1
ATOM 3546 O O . VAL A 1 495 ? -1.193 -27.973 7.671 1.00 92.31 495 VAL A O 1
ATOM 3549 N N . GLU A 1 496 ? -0.299 -30.001 8.032 1.00 93.75 496 GLU A N 1
ATOM 3550 C CA . GLU A 1 496 ? 0.204 -29.690 9.367 1.00 93.75 496 GLU A CA 1
ATOM 3551 C C . GLU A 1 496 ? 1.622 -29.132 9.233 1.00 93.75 496 GLU A C 1
ATOM 3553 O O . GLU A 1 496 ? 2.600 -29.868 9.101 1.00 93.75 496 GLU A O 1
ATOM 3558 N N . ALA A 1 497 ? 1.716 -27.806 9.195 1.00 94.75 497 ALA A N 1
ATOM 3559 C CA . ALA A 1 497 ? 2.967 -27.070 9.204 1.00 94.75 497 ALA A CA 1
ATOM 3560 C C . ALA A 1 497 ? 3.669 -27.205 10.569 1.00 94.75 497 ALA A C 1
ATOM 3562 O O . ALA A 1 497 ? 3.152 -27.795 11.524 1.00 94.75 497 ALA A O 1
ATOM 3563 N N . ALA A 1 498 ? 4.883 -26.671 10.666 1.00 93.69 498 ALA A N 1
ATOM 3564 C CA . ALA A 1 498 ? 5.645 -26.684 11.904 1.00 93.69 498 ALA A CA 1
ATOM 3565 C C . ALA A 1 498 ? 4.855 -26.032 13.061 1.00 93.69 498 ALA A C 1
ATOM 3567 O O . ALA A 1 498 ? 3.990 -25.178 12.859 1.00 93.69 498 ALA A O 1
ATOM 3568 N N . PHE A 1 499 ? 5.142 -26.476 14.288 1.00 92.19 499 PHE A N 1
ATOM 3569 C CA . PHE A 1 499 ? 4.545 -25.941 15.520 1.00 92.19 499 PHE A CA 1
ATOM 3570 C C . PHE A 1 499 ? 3.004 -25.997 15.543 1.00 92.19 499 PHE A C 1
ATOM 3572 O O . PHE A 1 499 ? 2.329 -25.134 16.107 1.00 92.19 499 PHE A O 1
ATOM 3579 N N . GLY A 1 500 ? 2.433 -27.046 14.941 1.00 89.06 500 GLY A N 1
ATOM 3580 C CA . GLY A 1 500 ? 1.002 -27.359 15.003 1.00 89.06 500 GLY A CA 1
ATOM 3581 C C . GLY A 1 500 ? 0.111 -26.365 14.255 1.00 89.06 500 GLY A C 1
ATOM 3582 O O . GLY A 1 500 ? -1.088 -26.285 14.537 1.00 89.06 500 GLY A O 1
ATOM 3583 N N . VAL A 1 501 ? 0.678 -25.553 13.357 1.00 93.12 501 VAL A N 1
ATOM 3584 C CA . VAL A 1 501 ? -0.095 -24.682 12.466 1.00 93.12 501 VAL A CA 1
ATOM 3585 C C . VAL A 1 501 ? -0.752 -25.546 11.390 1.00 93.12 501 VAL A C 1
ATOM 3587 O O . VAL A 1 501 ? -0.101 -26.374 10.761 1.00 93.12 501 VAL A O 1
ATOM 3590 N N . LYS A 1 502 ? -2.054 -25.360 11.164 1.00 92.81 502 LYS A N 1
ATOM 3591 C CA . LYS A 1 502 ? -2.827 -26.132 10.183 1.00 92.81 502 LYS A CA 1
ATOM 3592 C C . LYS A 1 502 ? -3.217 -25.248 9.011 1.00 92.81 502 LYS A C 1
ATOM 3594 O O . LYS A 1 502 ? -4.016 -24.329 9.179 1.00 92.81 502 LYS A O 1
ATOM 3599 N N . LEU A 1 503 ? -2.671 -25.546 7.841 1.00 92.12 503 LEU A N 1
ATOM 3600 C CA . LEU A 1 503 ? -2.900 -24.816 6.598 1.00 92.12 503 LEU A CA 1
ATOM 3601 C C . LEU A 1 503 ? -3.817 -25.614 5.672 1.00 92.12 503 LEU A C 1
ATOM 3603 O O . LEU A 1 503 ? -3.766 -26.842 5.671 1.00 92.12 503 LEU A O 1
ATOM 3607 N N . VAL A 1 504 ? -4.619 -24.945 4.846 1.00 91.50 504 VAL A N 1
ATOM 3608 C CA . VAL A 1 504 ? -5.322 -25.599 3.729 1.00 91.50 504 VAL A CA 1
ATOM 3609 C C . VAL A 1 504 ? -4.748 -25.082 2.417 1.00 91.50 504 VAL A C 1
ATOM 3611 O O . VAL A 1 504 ? -4.871 -23.901 2.098 1.00 91.50 504 VAL A O 1
ATOM 3614 N N . ALA A 1 505 ? -4.102 -25.973 1.671 1.00 91.94 505 ALA A N 1
ATOM 3615 C CA . ALA A 1 505 ? -3.563 -25.668 0.354 1.00 91.94 505 ALA A CA 1
ATOM 3616 C C . ALA A 1 505 ? -4.686 -25.411 -0.669 1.00 91.94 505 ALA A C 1
ATOM 3618 O O . ALA A 1 505 ? -5.781 -25.963 -0.558 1.00 91.94 505 ALA A O 1
ATOM 3619 N N . ASP A 1 506 ? -4.389 -24.626 -1.702 1.00 91.25 506 ASP A N 1
ATOM 3620 C CA . ASP A 1 506 ? -5.272 -24.359 -2.845 1.00 91.25 506 ASP A CA 1
ATOM 3621 C C . ASP A 1 506 ? -5.452 -25.588 -3.751 1.00 91.25 506 ASP A C 1
ATOM 3623 O O . ASP A 1 506 ? -6.426 -25.695 -4.496 1.00 91.25 506 ASP A O 1
ATOM 3627 N N . GLY A 1 507 ? -4.494 -26.514 -3.706 1.00 91.25 507 GLY A N 1
ATOM 3628 C CA . GLY A 1 507 ? -4.444 -27.712 -4.536 1.00 91.25 507 GLY A CA 1
ATOM 3629 C C . GLY A 1 507 ? -3.245 -28.587 -4.182 1.00 91.25 507 GLY A C 1
ATOM 3630 O O . GLY A 1 507 ? -2.551 -28.341 -3.191 1.00 91.25 507 GLY A O 1
ATOM 3631 N N . ARG A 1 508 ? -2.980 -29.615 -4.989 1.00 92.81 508 ARG A N 1
ATOM 3632 C CA . ARG A 1 508 ? -1.806 -30.483 -4.826 1.00 92.81 508 ARG A CA 1
ATOM 3633 C C . ARG A 1 508 ? -0.757 -30.155 -5.869 1.00 92.81 508 ARG A C 1
ATOM 3635 O O . ARG A 1 508 ? -1.086 -29.901 -7.019 1.00 92.81 508 ARG A O 1
ATOM 3642 N N . VAL A 1 509 ? 0.514 -30.282 -5.505 1.00 95.50 509 VAL A N 1
ATOM 3643 C CA . VAL A 1 509 ? 1.625 -30.175 -6.462 1.00 95.50 509 VAL A CA 1
ATOM 3644 C C . VAL A 1 509 ? 1.490 -31.216 -7.581 1.00 95.50 509 VAL A C 1
ATOM 3646 O O . VAL A 1 509 ? 1.789 -30.914 -8.730 1.00 95.50 509 VAL A O 1
ATOM 3649 N N . ALA A 1 510 ? 0.985 -32.414 -7.265 1.00 93.19 510 ALA A N 1
ATOM 3650 C CA . ALA A 1 510 ? 0.728 -33.471 -8.246 1.00 93.19 510 ALA A CA 1
ATOM 3651 C C . ALA A 1 510 ? -0.244 -33.044 -9.362 1.00 93.19 510 ALA A C 1
ATOM 3653 O O . ALA A 1 510 ? -0.053 -33.425 -10.512 1.00 93.19 510 ALA A O 1
ATOM 3654 N N . ASP A 1 511 ? -1.239 -32.218 -9.034 1.00 92.88 511 ASP A N 1
ATOM 3655 C CA . ASP A 1 511 ? -2.261 -31.768 -9.987 1.00 92.88 511 ASP A CA 1
ATOM 3656 C C . ASP A 1 511 ? -1.751 -30.630 -10.889 1.00 92.88 511 ASP A C 1
ATOM 3658 O O . ASP A 1 511 ? -2.365 -30.310 -11.902 1.00 92.88 511 ASP A O 1
ATOM 3662 N N . LEU A 1 512 ? -0.609 -30.035 -10.533 1.00 93.69 512 LEU A N 1
ATOM 3663 C CA . LEU A 1 512 ? 0.036 -28.940 -11.258 1.00 93.69 512 LEU A CA 1
ATOM 3664 C C . LEU A 1 512 ? 1.175 -29.446 -12.163 1.00 93.69 512 LEU A C 1
ATOM 3666 O O . LEU A 1 512 ? 1.905 -28.645 -12.757 1.00 93.69 512 LEU A O 1
ATOM 3670 N N . GLU A 1 513 ? 1.357 -30.771 -12.277 1.00 88.56 513 GLU A N 1
ATOM 3671 C CA . GLU A 1 513 ? 2.388 -31.368 -13.125 1.00 88.56 513 GLU A CA 1
ATOM 3672 C C . GLU A 1 513 ? 2.146 -31.008 -14.600 1.00 88.56 513 GLU A C 1
ATOM 3674 O O . GLU A 1 513 ? 1.252 -31.530 -15.261 1.00 88.56 513 GLU A O 1
ATOM 3679 N N . GLY A 1 514 ? 2.984 -30.119 -15.139 1.00 85.19 514 GLY A N 1
ATOM 3680 C CA . GLY A 1 514 ? 2.901 -29.658 -16.529 1.00 85.19 514 GLY A CA 1
ATOM 3681 C C . GLY A 1 514 ? 2.520 -28.189 -16.675 1.00 85.19 514 GLY A C 1
ATOM 3682 O O . GLY A 1 514 ? 2.717 -27.625 -17.752 1.00 85.19 514 GLY A O 1
ATOM 3683 N N . GLU A 1 515 ? 2.067 -27.548 -15.600 1.00 92.31 515 GLU A N 1
ATOM 3684 C CA . GLU A 1 515 ? 1.852 -26.110 -15.584 1.00 92.31 515 GLU A CA 1
ATOM 3685 C C . GLU A 1 515 ? 3.173 -25.324 -15.593 1.00 92.31 515 GLU A C 1
ATOM 3687 O O . GLU A 1 515 ? 4.206 -25.790 -15.107 1.00 92.31 515 GLU A O 1
ATOM 3692 N N . ALA A 1 516 ? 3.136 -24.115 -16.160 1.00 91.56 516 ALA A N 1
ATOM 3693 C CA . ALA A 1 516 ? 4.254 -23.176 -16.143 1.00 91.56 516 ALA A CA 1
ATOM 3694 C C . ALA A 1 516 ? 4.066 -22.134 -15.033 1.00 91.56 516 ALA A C 1
ATOM 3696 O O . ALA A 1 516 ? 2.970 -21.583 -14.873 1.00 91.56 516 ALA A O 1
ATOM 3697 N N . PHE A 1 517 ? 5.149 -21.856 -14.310 1.00 96.75 517 PHE A N 1
ATOM 3698 C CA . PHE A 1 517 ? 5.223 -20.840 -13.266 1.00 96.75 517 PHE A CA 1
ATOM 3699 C C . PHE A 1 517 ? 6.353 -19.862 -13.589 1.00 96.75 517 PHE A C 1
ATOM 3701 O O . PHE A 1 517 ? 7.399 -20.258 -14.095 1.00 96.75 517 PHE A O 1
ATOM 3708 N N . ASP A 1 518 ? 6.161 -18.586 -13.277 1.00 97.69 518 ASP A N 1
ATOM 3709 C CA . ASP A 1 518 ? 7.219 -17.578 -13.353 1.00 97.69 518 ASP A CA 1
ATOM 3710 C C . ASP A 1 518 ? 8.206 -17.721 -12.181 1.00 97.69 518 ASP A C 1
ATOM 3712 O O . ASP A 1 518 ? 9.383 -17.394 -12.318 1.00 97.69 518 ASP A O 1
ATOM 3716 N N . LEU A 1 519 ? 7.737 -18.252 -11.046 1.00 98.56 519 LEU A N 1
ATOM 3717 C CA . LEU A 1 519 ? 8.539 -18.531 -9.856 1.00 98.56 519 LEU A CA 1
ATOM 3718 C C . LEU A 1 519 ? 8.014 -19.765 -9.112 1.00 98.56 519 LEU A C 1
ATOM 3720 O O . LEU A 1 519 ? 6.813 -19.896 -8.875 1.00 98.56 519 LEU A O 1
ATOM 3724 N N . ILE A 1 520 ? 8.932 -20.626 -8.669 1.00 98.75 520 ILE A N 1
ATOM 3725 C CA . ILE A 1 520 ? 8.661 -21.646 -7.647 1.00 98.75 520 ILE A CA 1
ATOM 3726 C C . ILE A 1 520 ? 9.527 -21.325 -6.423 1.00 98.75 520 ILE A C 1
ATOM 3728 O O . ILE A 1 520 ? 10.756 -21.375 -6.510 1.00 98.75 520 ILE A O 1
ATOM 3732 N N . ALA A 1 521 ? 8.897 -20.973 -5.301 1.00 98.69 521 ALA A N 1
ATOM 3733 C CA . ALA A 1 521 ? 9.569 -20.507 -4.086 1.00 98.69 521 ALA A CA 1
ATOM 3734 C C . ALA A 1 521 ? 9.308 -21.472 -2.925 1.00 98.69 521 ALA A C 1
ATOM 3736 O O . ALA A 1 521 ? 8.175 -21.584 -2.469 1.00 98.69 521 ALA A O 1
ATOM 3737 N N . LEU A 1 522 ? 10.343 -22.188 -2.479 1.00 98.75 522 LEU A N 1
ATOM 3738 C CA . LEU A 1 522 ? 10.253 -23.278 -1.509 1.00 98.75 522 LEU A CA 1
ATOM 3739 C C . LEU A 1 522 ? 10.470 -22.754 -0.078 1.00 98.75 522 LEU A C 1
ATOM 3741 O O . LEU A 1 522 ? 11.601 -22.383 0.262 1.00 98.75 522 LEU A O 1
ATOM 3745 N N . PRO A 1 523 ? 9.440 -22.780 0.783 1.00 98.38 523 PRO A N 1
ATOM 3746 C CA . PRO A 1 523 ? 9.608 -22.553 2.210 1.00 98.38 523 PRO A CA 1
ATOM 3747 C C . PRO A 1 523 ? 10.458 -23.658 2.844 1.00 98.38 523 PRO A C 1
ATOM 3749 O O . PRO A 1 523 ? 10.520 -24.788 2.348 1.00 98.38 523 PRO A O 1
ATOM 3752 N N . GLY A 1 524 ? 11.091 -23.339 3.964 1.00 96.88 524 GLY A N 1
ATOM 3753 C CA . GLY A 1 524 ? 11.886 -24.262 4.749 1.00 96.88 524 GLY A CA 1
ATOM 3754 C C . GLY A 1 524 ? 11.075 -25.028 5.791 1.00 96.88 524 GLY A C 1
ATOM 3755 O O . GLY A 1 524 ? 9.987 -25.553 5.536 1.00 96.88 524 GLY A O 1
ATOM 3756 N N . GLY A 1 525 ? 11.652 -25.139 6.988 1.00 94.81 525 GLY A N 1
ATOM 3757 C CA . GLY A 1 525 ? 11.150 -25.989 8.067 1.00 94.81 525 GLY A CA 1
ATOM 3758 C C . GLY A 1 525 ? 11.577 -27.450 7.918 1.00 94.81 525 GLY A C 1
ATOM 3759 O O . GLY A 1 525 ? 11.964 -27.912 6.841 1.00 94.81 525 GLY A O 1
ATOM 3760 N N . MET A 1 526 ? 11.535 -28.190 9.023 1.00 93.56 526 MET A N 1
ATOM 3761 C CA . MET A 1 526 ? 11.822 -29.623 9.073 1.00 93.56 526 MET A CA 1
ATOM 3762 C C . MET A 1 526 ? 10.695 -30.331 9.839 1.00 93.56 526 MET A C 1
ATOM 3764 O O . MET A 1 526 ? 10.336 -29.867 10.919 1.00 93.56 526 MET A O 1
ATOM 3768 N N . PRO A 1 527 ? 10.149 -31.452 9.328 1.00 95.94 527 PRO A N 1
ATOM 3769 C CA . PRO A 1 527 ? 10.558 -32.176 8.119 1.00 95.94 527 PRO A CA 1
ATOM 3770 C C . PRO A 1 527 ? 10.101 -31.562 6.780 1.00 95.94 527 PRO A C 1
ATOM 3772 O O . PRO A 1 527 ? 10.402 -32.153 5.748 1.00 95.94 527 PRO A O 1
ATOM 3775 N N . GLY A 1 528 ? 9.453 -30.389 6.755 1.00 96.56 528 GLY A N 1
ATOM 3776 C CA . GLY A 1 528 ? 8.891 -29.778 5.537 1.00 96.56 528 GLY A CA 1
ATOM 3777 C C . GLY A 1 528 ? 9.833 -29.759 4.334 1.00 96.56 528 GLY A C 1
ATOM 3778 O O . GLY A 1 528 ? 9.498 -30.299 3.285 1.00 96.56 528 GLY A O 1
ATOM 3779 N N . SER A 1 529 ? 11.057 -29.253 4.499 1.00 98.06 529 SER A N 1
ATOM 3780 C CA . SER A 1 529 ? 12.065 -29.224 3.426 1.00 98.06 529 SER A CA 1
ATOM 3781 C C . SER A 1 529 ? 12.403 -30.624 2.895 1.00 98.06 529 SER A C 1
ATOM 3783 O O . SER A 1 529 ? 12.557 -30.815 1.690 1.00 98.06 529 SER A O 1
ATOM 3785 N N . ALA A 1 530 ? 12.490 -31.628 3.776 1.00 97.81 530 ALA A N 1
ATOM 3786 C CA . ALA A 1 530 ? 12.737 -33.013 3.378 1.00 97.81 530 ALA A CA 1
ATOM 3787 C C . ALA A 1 530 ? 11.538 -33.605 2.622 1.00 97.81 530 ALA A C 1
ATOM 3789 O O . ALA A 1 530 ? 11.725 -34.264 1.603 1.00 97.81 530 ALA A O 1
ATOM 3790 N N . ASN A 1 531 ? 10.316 -33.298 3.055 1.00 97.62 531 ASN A N 1
ATOM 3791 C CA . ASN A 1 531 ? 9.102 -33.723 2.362 1.00 97.62 531 ASN A CA 1
ATOM 3792 C C . ASN A 1 531 ? 8.989 -33.068 0.973 1.00 97.62 531 ASN A C 1
ATOM 3794 O O . ASN A 1 531 ? 8.680 -33.749 -0.004 1.00 97.62 531 ASN A O 1
ATOM 3798 N N . LEU A 1 532 ? 9.344 -31.782 0.847 1.00 98.12 532 LEU A N 1
ATOM 3799 C CA . LEU A 1 532 ? 9.461 -31.107 -0.451 1.00 98.12 532 LEU A CA 1
ATOM 3800 C C . LEU A 1 532 ? 10.529 -31.766 -1.338 1.00 98.12 532 LEU A C 1
ATOM 3802 O O . LEU A 1 532 ? 10.270 -32.016 -2.513 1.00 98.12 532 LEU A O 1
ATOM 3806 N N . ARG A 1 533 ? 11.706 -32.093 -0.781 1.00 97.88 533 ARG A N 1
ATOM 3807 C CA . ARG A 1 533 ? 12.796 -32.807 -1.480 1.00 97.88 533 ARG A CA 1
ATOM 3808 C C . ARG A 1 533 ? 12.346 -34.161 -2.028 1.00 97.88 533 ARG A C 1
ATOM 3810 O O . ARG A 1 533 ? 12.756 -34.538 -3.128 1.00 97.88 533 ARG A O 1
ATOM 3817 N N . ASP A 1 534 ? 11.532 -34.883 -1.265 1.00 97.50 534 ASP A N 1
ATOM 3818 C CA . ASP A 1 534 ? 11.107 -36.245 -1.591 1.00 97.50 534 ASP A CA 1
ATOM 3819 C C . ASP A 1 534 ? 9.915 -36.283 -2.567 1.00 97.50 534 ASP A C 1
ATOM 3821 O O . ASP A 1 534 ? 9.668 -37.309 -3.209 1.00 97.50 534 ASP A O 1
ATOM 3825 N N . CYS A 1 535 ? 9.228 -35.154 -2.772 1.00 97.06 535 CYS A N 1
ATOM 3826 C CA . CYS A 1 535 ? 8.191 -35.017 -3.787 1.00 97.06 535 CYS A CA 1
ATOM 3827 C C . CYS A 1 535 ? 8.788 -35.018 -5.205 1.00 97.06 535 CYS A C 1
ATOM 3829 O O . CYS A 1 535 ? 9.296 -34.013 -5.705 1.00 97.06 535 CYS A O 1
ATOM 3831 N N . LYS A 1 536 ? 8.687 -36.161 -5.895 1.00 96.56 536 LYS A N 1
ATOM 3832 C CA . LYS A 1 536 ? 9.248 -36.346 -7.247 1.00 96.56 536 LYS A CA 1
ATOM 3833 C C . LYS A 1 536 ? 8.631 -35.449 -8.313 1.00 96.56 536 LYS A C 1
ATOM 3835 O O . LYS A 1 536 ? 9.331 -35.042 -9.239 1.00 96.56 536 LYS A O 1
ATOM 3840 N N . VAL A 1 537 ? 7.349 -35.121 -8.167 1.00 96.81 537 VAL A N 1
ATOM 3841 C CA . VAL A 1 537 ? 6.680 -34.172 -9.063 1.00 96.81 537 VAL A CA 1
ATOM 3842 C C . VAL A 1 537 ? 7.294 -32.782 -8.898 1.00 96.81 537 VAL A C 1
ATOM 3844 O O . VAL A 1 537 ? 7.697 -32.176 -9.889 1.00 96.81 537 VAL A O 1
ATOM 3847 N N . LEU A 1 538 ? 7.466 -32.320 -7.654 1.00 98.12 538 LEU A N 1
ATOM 3848 C CA . LEU A 1 538 ? 8.093 -31.029 -7.376 1.00 98.12 538 LEU A CA 1
ATOM 3849 C C . LEU A 1 538 ? 9.544 -30.984 -7.872 1.00 98.12 538 LEU A C 1
ATOM 3851 O O . LEU A 1 538 ? 9.920 -30.031 -8.548 1.00 98.12 538 LEU A O 1
ATOM 3855 N N . GLU A 1 539 ? 10.335 -32.029 -7.604 1.00 98.38 539 GLU A N 1
ATOM 3856 C CA . GLU A 1 539 ? 11.719 -32.148 -8.089 1.00 98.38 539 GLU A CA 1
ATOM 3857 C C . GLU A 1 539 ? 11.793 -31.942 -9.611 1.00 98.38 539 GLU A C 1
ATOM 3859 O O . GLU A 1 539 ? 12.613 -31.164 -10.106 1.00 98.38 539 GLU A O 1
ATOM 3864 N N . LYS A 1 540 ? 10.909 -32.609 -10.361 1.00 97.81 540 LYS A N 1
ATOM 3865 C CA . LYS A 1 540 ? 10.830 -32.489 -11.821 1.00 97.81 540 LYS A CA 1
ATOM 3866 C C . LYS A 1 540 ? 10.422 -31.080 -12.260 1.00 97.81 540 LYS A C 1
ATOM 3868 O O . LYS A 1 540 ? 11.012 -30.554 -13.202 1.00 97.81 540 LYS A O 1
ATOM 3873 N N . MET A 1 541 ? 9.446 -30.466 -11.590 1.00 98.12 541 MET A N 1
ATOM 3874 C CA . MET A 1 541 ? 8.994 -29.103 -11.894 1.00 98.12 541 MET A CA 1
ATOM 3875 C C . MET A 1 541 ? 10.110 -28.075 -11.682 1.00 98.12 541 MET A C 1
ATOM 3877 O O . MET A 1 541 ? 10.367 -27.270 -12.573 1.00 98.12 541 MET A O 1
ATOM 3881 N N . VAL A 1 542 ? 10.818 -28.130 -10.551 1.00 98.12 542 VAL A N 1
ATOM 3882 C CA . VAL A 1 542 ? 11.873 -27.156 -10.223 1.00 98.12 542 VAL A CA 1
ATOM 3883 C C . VAL A 1 542 ? 13.124 -27.368 -11.080 1.00 98.12 542 VAL A C 1
ATOM 3885 O O . VAL A 1 542 ? 13.724 -26.395 -11.529 1.00 98.12 542 VAL A O 1
ATOM 3888 N N . LYS A 1 543 ? 13.500 -28.617 -11.398 1.00 98.00 543 LYS A N 1
ATOM 3889 C CA . LYS A 1 543 ? 14.583 -28.880 -12.366 1.00 98.00 543 LYS A CA 1
ATOM 3890 C C . LYS A 1 543 ? 14.265 -28.301 -13.740 1.00 98.00 543 LYS A C 1
ATOM 3892 O O . LYS A 1 543 ? 15.099 -27.608 -14.312 1.00 98.00 543 LYS A O 1
ATOM 3897 N N . LYS A 1 544 ? 13.037 -28.505 -14.222 1.00 96.25 544 LYS A N 1
ATOM 3898 C CA . LYS A 1 544 ? 12.569 -27.914 -15.480 1.00 96.25 544 LYS A CA 1
ATOM 3899 C C . LYS A 1 544 ? 12.584 -26.380 -15.429 1.00 96.25 544 LYS A C 1
ATOM 3901 O O . LYS A 1 544 ? 13.034 -25.760 -16.386 1.00 96.25 544 LYS A O 1
ATOM 3906 N N . GLN A 1 545 ? 12.152 -25.778 -14.317 1.00 94.69 545 GLN A N 1
ATOM 3907 C CA . GLN A 1 545 ? 12.208 -24.327 -14.086 1.00 94.69 545 GLN A CA 1
ATOM 3908 C C . GLN A 1 545 ? 13.644 -23.796 -14.233 1.00 94.69 545 GLN A C 1
ATOM 3910 O O . GLN A 1 545 ? 13.892 -22.845 -14.975 1.00 94.69 545 GLN A O 1
ATOM 3915 N N . ALA A 1 546 ? 14.598 -24.456 -13.571 1.00 94.75 546 ALA A N 1
ATOM 3916 C CA . ALA A 1 546 ? 16.008 -24.087 -13.603 1.00 94.75 546 ALA A CA 1
ATOM 3917 C C . ALA A 1 546 ? 16.632 -24.262 -15.000 1.00 94.75 546 ALA A C 1
ATOM 3919 O O . ALA A 1 546 ? 17.328 -23.363 -15.468 1.00 94.75 546 ALA A O 1
ATOM 3920 N N . GLU A 1 547 ? 16.349 -25.373 -15.690 1.00 95.06 547 GLU A N 1
ATOM 3921 C CA . GLU A 1 547 ? 16.801 -25.640 -17.069 1.00 95.06 547 GLU A CA 1
ATOM 3922 C C . GLU A 1 547 ? 16.297 -24.588 -18.069 1.00 95.06 547 GLU A C 1
ATOM 3924 O O . GLU A 1 547 ? 16.980 -24.274 -19.043 1.00 95.06 547 GLU A O 1
ATOM 3929 N N . GLN A 1 548 ? 15.115 -24.023 -17.820 1.00 94.00 548 GLN A N 1
ATOM 3930 C CA . GLN A 1 548 ? 14.515 -22.964 -18.634 1.00 94.00 548 GLN A CA 1
ATOM 3931 C C . GLN A 1 548 ? 15.039 -21.561 -18.293 1.00 94.00 548 GLN A C 1
ATOM 3933 O O . GLN A 1 548 ? 14.655 -20.595 -18.949 1.00 94.00 548 GLN A O 1
ATOM 3938 N N . GLY A 1 549 ? 15.905 -21.431 -17.282 1.00 92.44 549 GLY A N 1
ATOM 3939 C CA . GLY A 1 549 ? 16.406 -20.142 -16.806 1.00 92.44 549 GLY A CA 1
ATOM 3940 C C . GLY A 1 549 ? 15.367 -19.312 -16.044 1.00 92.44 549 GLY A C 1
ATOM 3941 O O . GLY A 1 549 ? 15.615 -18.141 -15.773 1.00 92.44 549 GLY A O 1
ATOM 3942 N N . ALA A 1 550 ? 14.216 -19.895 -15.698 1.00 93.75 550 ALA A N 1
ATOM 3943 C CA . ALA A 1 550 ? 13.171 -19.220 -14.938 1.00 93.75 550 ALA A CA 1
ATOM 3944 C C . ALA A 1 550 ? 13.524 -19.170 -13.442 1.00 93.75 550 ALA A C 1
ATOM 3946 O O . ALA A 1 550 ? 14.392 -19.916 -12.974 1.00 93.75 550 ALA A O 1
ATOM 3947 N N . LEU A 1 551 ? 12.872 -18.274 -12.695 1.00 97.94 551 LEU A N 1
ATOM 3948 C CA . LEU A 1 551 ? 13.197 -18.050 -11.289 1.00 97.94 551 LEU A CA 1
ATOM 3949 C C . LEU A 1 551 ? 12.785 -19.248 -10.433 1.00 97.94 551 LEU A C 1
ATOM 3951 O O . LEU A 1 551 ? 11.674 -19.776 -10.545 1.00 97.94 551 LEU A O 1
ATOM 3955 N N . TYR A 1 552 ? 13.682 -19.645 -9.541 1.00 98.62 552 TYR A N 1
ATOM 3956 C CA . TYR A 1 552 ? 13.402 -20.581 -8.464 1.00 98.62 552 TYR A CA 1
ATOM 3957 C C . TYR A 1 552 ? 14.090 -20.102 -7.197 1.00 98.62 552 TYR A C 1
ATOM 3959 O O . TYR A 1 552 ? 15.129 -19.440 -7.229 1.00 98.62 552 TYR A O 1
ATOM 3967 N N . ALA A 1 553 ? 13.492 -20.411 -6.058 1.00 98.81 553 ALA A N 1
ATOM 3968 C CA . ALA A 1 553 ? 13.965 -19.855 -4.812 1.00 98.81 553 ALA A CA 1
ATOM 3969 C C . ALA A 1 553 ? 13.716 -20.793 -3.638 1.00 98.81 553 ALA A C 1
ATOM 3971 O O . ALA A 1 553 ? 12.832 -21.646 -3.695 1.00 98.81 553 ALA A O 1
ATOM 3972 N N . ALA A 1 554 ? 14.494 -20.637 -2.572 1.00 98.81 554 ALA A N 1
ATOM 3973 C CA . ALA A 1 554 ? 14.277 -21.371 -1.332 1.00 98.81 554 ALA A CA 1
ATOM 3974 C C . ALA A 1 554 ? 14.757 -20.585 -0.111 1.00 98.81 554 ALA A C 1
ATOM 3976 O O . ALA A 1 554 ? 15.695 -19.799 -0.201 1.00 98.81 554 ALA A O 1
ATOM 3977 N N . ILE A 1 555 ? 14.165 -20.842 1.048 1.00 98.75 555 ILE A N 1
ATOM 3978 C CA . ILE A 1 555 ? 14.539 -20.193 2.310 1.00 98.75 555 ILE A CA 1
ATOM 3979 C C . ILE A 1 555 ? 14.795 -21.232 3.411 1.00 98.75 555 ILE A C 1
ATOM 3981 O O . ILE A 1 555 ? 14.302 -22.363 3.362 1.00 98.75 555 ILE A O 1
ATOM 3985 N N . CYS A 1 556 ? 15.622 -20.865 4.392 1.00 98.00 556 CYS A N 1
ATOM 3986 C CA . CYS A 1 556 ? 15.882 -21.645 5.596 1.00 98.00 556 CYS A CA 1
ATOM 3987 C C . CYS A 1 556 ? 16.576 -22.981 5.306 1.00 98.00 556 CYS A C 1
ATOM 3989 O O . CYS A 1 556 ? 17.697 -22.989 4.797 1.00 98.00 556 CYS A O 1
ATOM 3991 N N . ALA A 1 557 ? 15.977 -24.119 5.653 1.00 97.56 557 ALA A N 1
ATOM 3992 C CA . ALA A 1 557 ? 16.581 -25.429 5.413 1.00 97.56 557 ALA A CA 1
ATOM 3993 C C . ALA A 1 557 ? 16.469 -25.872 3.940 1.00 97.56 557 ALA A C 1
ATOM 3995 O O . ALA A 1 557 ? 17.294 -26.665 3.479 1.00 97.56 557 ALA A O 1
ATOM 3996 N N . ALA A 1 558 ? 15.503 -25.352 3.177 1.00 98.50 558 ALA A N 1
ATOM 3997 C CA . ALA A 1 558 ? 15.212 -25.805 1.817 1.00 98.50 558 ALA A CA 1
ATOM 3998 C C . ALA A 1 558 ? 16.361 -25.602 0.800 1.00 98.50 558 ALA A C 1
ATOM 4000 O O . ALA A 1 558 ? 16.579 -26.510 -0.008 1.00 98.50 558 ALA A O 1
ATOM 4001 N N . PRO A 1 559 ? 17.168 -24.519 0.819 1.00 98.56 559 PRO A N 1
ATOM 4002 C CA . PRO A 1 559 ? 18.318 -24.411 -0.077 1.00 98.56 559 PRO A CA 1
ATOM 4003 C C . PRO A 1 559 ? 19.299 -25.584 0.068 1.00 98.56 559 PRO A C 1
ATOM 4005 O O . PRO A 1 559 ? 19.705 -26.170 -0.932 1.00 98.56 559 PRO A O 1
ATOM 4008 N N . ALA A 1 560 ? 19.634 -25.985 1.297 1.00 97.44 560 ALA A N 1
ATOM 4009 C CA . ALA A 1 560 ? 20.599 -27.056 1.561 1.00 97.44 560 ALA A CA 1
ATOM 4010 C C . ALA A 1 560 ? 19.985 -28.463 1.526 1.00 97.44 560 ALA A C 1
ATOM 4012 O O . ALA A 1 560 ? 20.620 -29.413 1.071 1.00 97.44 560 ALA A O 1
ATOM 4013 N N . VAL A 1 561 ? 18.752 -28.624 2.007 1.00 97.88 561 VAL A N 1
ATOM 4014 C CA . VAL A 1 561 ? 18.082 -29.932 2.071 1.00 97.88 561 VAL A CA 1
ATOM 4015 C C . VAL A 1 561 ? 17.473 -30.316 0.727 1.00 97.88 561 VAL A C 1
ATOM 4017 O O . VAL A 1 561 ? 17.464 -31.498 0.386 1.00 97.88 561 VAL A O 1
ATOM 4020 N N . THR A 1 562 ? 16.996 -29.337 -0.041 1.00 98.19 562 THR A N 1
ATOM 4021 C CA . THR A 1 562 ? 16.173 -29.563 -1.231 1.00 98.19 562 THR A CA 1
ATOM 4022 C C . THR A 1 562 ? 16.903 -29.151 -2.504 1.00 98.19 562 THR A C 1
ATOM 4024 O O . THR A 1 562 ? 17.276 -30.019 -3.293 1.00 98.19 562 THR A O 1
ATOM 4027 N N . LEU A 1 563 ? 17.190 -27.857 -2.698 1.00 98.25 563 LEU A N 1
ATOM 4028 C CA . LEU A 1 563 ? 17.787 -27.375 -3.954 1.00 98.25 563 LEU A CA 1
ATOM 4029 C C . LEU A 1 563 ? 19.206 -27.920 -4.180 1.00 98.25 563 LEU A C 1
ATOM 4031 O O . LEU A 1 563 ? 19.524 -28.376 -5.281 1.00 98.25 563 LEU A O 1
ATOM 4035 N N . ALA A 1 564 ? 20.049 -27.928 -3.143 1.00 97.56 564 ALA A N 1
ATOM 4036 C CA . ALA A 1 564 ? 21.389 -28.506 -3.210 1.00 97.56 564 ALA A CA 1
ATOM 4037 C C . ALA A 1 564 ? 21.345 -30.017 -3.488 1.00 97.56 564 ALA A C 1
ATOM 4039 O O . ALA A 1 564 ? 22.107 -30.504 -4.322 1.00 97.56 564 ALA A O 1
ATOM 4040 N N . HIS A 1 565 ? 20.417 -30.748 -2.859 1.00 96.56 565 HIS A N 1
ATOM 4041 C CA . HIS A 1 565 ? 20.232 -32.184 -3.096 1.00 96.56 565 HIS A CA 1
ATOM 4042 C C . HIS A 1 565 ? 19.840 -32.485 -4.548 1.00 96.56 565 HIS A C 1
ATOM 4044 O O . HIS A 1 565 ? 20.338 -33.436 -5.148 1.00 96.56 565 HIS A O 1
ATOM 4050 N N . TRP A 1 566 ? 18.999 -31.642 -5.148 1.00 97.88 566 TRP A N 1
ATOM 4051 C CA . TRP A 1 566 ? 18.638 -31.738 -6.563 1.00 97.88 566 TRP A CA 1
ATOM 4052 C C . TRP A 1 566 ? 19.741 -31.264 -7.522 1.00 97.88 566 TRP A C 1
ATOM 4054 O O . TRP A 1 566 ? 19.580 -31.394 -8.735 1.00 97.88 566 TRP A O 1
ATOM 4064 N N . GLY A 1 567 ? 20.861 -30.751 -7.000 1.00 96.75 567 GLY A N 1
ATOM 4065 C CA . GLY A 1 567 ? 22.000 -30.260 -7.775 1.00 96.75 567 GLY A CA 1
ATOM 4066 C C . GLY A 1 567 ? 21.816 -28.856 -8.356 1.00 96.75 567 GLY A C 1
ATOM 4067 O O . GLY A 1 567 ? 22.627 -28.441 -9.178 1.00 96.75 567 GLY A O 1
ATOM 4068 N N . LEU A 1 568 ? 20.786 -28.118 -7.932 1.00 97.69 568 LEU A N 1
ATOM 4069 C CA . LEU A 1 568 ? 20.384 -26.834 -8.525 1.00 97.69 568 LEU A CA 1
ATOM 4070 C C . LEU A 1 568 ? 21.182 -25.623 -8.025 1.00 97.69 568 LEU A C 1
ATOM 4072 O O . LEU A 1 568 ? 20.975 -24.515 -8.509 1.00 97.69 568 LEU A O 1
ATOM 4076 N N . LEU A 1 569 ? 22.086 -25.820 -7.063 1.00 97.62 569 LEU A N 1
ATOM 4077 C CA . LEU A 1 569 ? 22.957 -24.766 -6.527 1.00 97.62 569 LEU A CA 1
ATOM 4078 C C . LEU A 1 569 ? 24.430 -24.932 -6.936 1.00 97.62 569 LEU A C 1
ATOM 4080 O O . LEU A 1 569 ? 25.283 -24.161 -6.501 1.00 97.62 569 LEU A O 1
ATOM 4084 N N . LYS A 1 570 ? 24.757 -25.931 -7.768 1.00 95.88 570 LYS A N 1
ATOM 4085 C CA . LYS A 1 570 ? 26.138 -26.184 -8.201 1.00 95.88 570 LYS A CA 1
ATOM 4086 C C . LYS A 1 570 ? 26.695 -24.988 -8.978 1.00 95.88 570 LYS A C 1
ATOM 4088 O O . LYS A 1 570 ? 26.139 -24.576 -9.992 1.00 95.88 570 LYS A O 1
ATOM 4093 N N . GLY A 1 571 ? 27.824 -24.466 -8.516 1.00 94.88 571 GLY A N 1
ATOM 4094 C CA . GLY A 1 571 ? 28.518 -23.311 -9.078 1.00 94.88 571 GLY A CA 1
ATOM 4095 C C . GLY A 1 571 ? 27.865 -21.963 -8.769 1.00 94.88 571 GLY A C 1
ATOM 4096 O O . GLY A 1 571 ? 28.305 -20.962 -9.336 1.00 94.88 571 GLY A O 1
ATOM 4097 N N . LEU A 1 572 ? 26.833 -21.926 -7.918 1.00 96.81 572 LEU A N 1
ATOM 4098 C CA . LEU A 1 572 ? 26.133 -20.704 -7.522 1.00 96.81 572 LEU A CA 1
ATOM 4099 C C . LEU A 1 572 ? 26.554 -20.258 -6.120 1.00 96.81 572 LEU A C 1
ATOM 4101 O O . LEU A 1 572 ? 26.911 -21.071 -5.262 1.00 96.81 572 LEU A O 1
ATOM 4105 N N . LYS A 1 573 ? 26.470 -18.950 -5.888 1.00 97.62 573 LYS A N 1
ATOM 4106 C CA . LYS A 1 573 ? 26.440 -18.352 -4.558 1.00 97.62 573 LYS A CA 1
ATOM 4107 C C . LYS A 1 573 ? 25.076 -18.603 -3.936 1.00 97.62 573 LYS A C 1
ATOM 4109 O O . LYS A 1 573 ? 24.052 -18.298 -4.540 1.00 97.62 573 LYS A O 1
ATOM 4114 N N . ALA A 1 574 ? 25.066 -19.138 -2.725 1.00 97.88 574 ALA A N 1
ATOM 4115 C CA . ALA A 1 574 ? 23.832 -19.420 -2.009 1.00 97.88 574 ALA A CA 1
ATOM 4116 C C . ALA A 1 574 ? 24.012 -19.234 -0.505 1.00 97.88 574 ALA A C 1
ATOM 4118 O O . ALA A 1 574 ? 25.107 -19.391 0.039 1.00 97.88 574 ALA A O 1
ATOM 4119 N N . THR A 1 575 ? 22.903 -18.945 0.161 1.00 98.00 575 THR A N 1
ATOM 4120 C CA . THR A 1 575 ? 22.786 -18.992 1.614 1.00 98.00 575 THR A CA 1
ATOM 4121 C C . THR A 1 575 ? 21.709 -19.995 2.022 1.00 98.00 575 THR A C 1
ATOM 4123 O O . THR A 1 575 ? 20.920 -20.462 1.200 1.00 98.00 575 THR A O 1
ATOM 4126 N N . CYS A 1 576 ? 21.684 -20.358 3.294 1.00 97.50 576 CYS A N 1
ATOM 4127 C CA . CYS A 1 576 ? 20.628 -21.148 3.910 1.00 97.50 576 CYS A CA 1
ATOM 4128 C C . CYS A 1 576 ? 20.651 -20.914 5.418 1.00 97.50 576 CYS A C 1
ATOM 4130 O O . CYS A 1 576 ? 21.474 -20.149 5.923 1.00 97.50 576 CYS A O 1
ATOM 4132 N N . TYR A 1 577 ? 19.785 -21.606 6.151 1.00 96.94 577 TYR A N 1
ATOM 4133 C CA . TYR A 1 577 ? 19.838 -21.586 7.606 1.00 96.94 577 TYR A CA 1
ATOM 4134 C C . TYR A 1 577 ? 21.251 -21.941 8.100 1.00 96.94 577 TYR A C 1
ATOM 4136 O O . TYR A 1 577 ? 21.807 -22.934 7.615 1.00 96.94 577 TYR A O 1
ATOM 4144 N N . PRO A 1 578 ? 21.853 -21.183 9.041 1.00 94.06 578 PRO A N 1
ATOM 4145 C CA . PRO A 1 578 ? 23.274 -21.307 9.373 1.00 94.06 578 PRO A CA 1
ATOM 4146 C C . PRO A 1 578 ? 23.732 -22.728 9.714 1.00 94.06 578 PRO A C 1
ATOM 4148 O O . PRO A 1 578 ? 24.762 -23.177 9.217 1.00 94.06 578 PRO A O 1
ATOM 4151 N N . SER A 1 579 ? 22.942 -23.488 10.482 1.00 92.50 579 SER A N 1
ATOM 4152 C CA . SER A 1 579 ? 23.289 -24.877 10.835 1.00 92.50 579 SER A CA 1
ATOM 4153 C C . SER A 1 579 ? 23.220 -25.865 9.663 1.00 92.50 579 SER A C 1
ATOM 4155 O O . SER A 1 579 ? 23.658 -27.004 9.789 1.00 92.50 579 SER A O 1
ATOM 4157 N N . PHE A 1 580 ? 22.679 -25.457 8.515 1.00 93.06 580 PHE A N 1
ATOM 4158 C CA . PHE A 1 580 ? 22.655 -26.251 7.290 1.00 93.06 580 PHE A CA 1
ATOM 4159 C C . PHE A 1 580 ? 23.739 -25.837 6.289 1.00 93.06 580 PHE A C 1
ATOM 4161 O O . PHE A 1 580 ? 23.946 -26.568 5.321 1.00 93.06 580 PHE A O 1
ATOM 4168 N N . MET A 1 581 ? 24.464 -24.735 6.522 1.00 91.19 581 MET A N 1
ATOM 4169 C CA . MET A 1 581 ? 25.512 -24.258 5.608 1.00 91.19 581 MET A CA 1
ATOM 4170 C C . MET A 1 581 ? 26.630 -25.293 5.435 1.00 91.19 581 MET A C 1
ATOM 4172 O O . MET A 1 581 ? 27.158 -25.454 4.340 1.00 91.19 581 MET A O 1
ATOM 4176 N N . GLU A 1 582 ? 26.935 -26.068 6.482 1.00 89.56 582 GLU A N 1
ATOM 4177 C CA . GLU A 1 582 ? 27.904 -27.174 6.426 1.00 89.56 582 GLU A CA 1
ATOM 4178 C C . GLU A 1 582 ? 27.488 -28.326 5.495 1.00 89.56 582 GLU A C 1
ATOM 4180 O O . GLU A 1 582 ? 28.321 -29.146 5.113 1.00 89.56 582 GLU A O 1
ATOM 4185 N N . LYS A 1 583 ? 26.206 -28.402 5.110 1.00 88.56 583 LYS A N 1
ATOM 4186 C CA . LYS A 1 583 ? 25.701 -29.414 4.171 1.00 88.56 583 LYS A CA 1
ATOM 4187 C C . LYS A 1 583 ? 25.894 -29.016 2.712 1.00 88.56 583 LYS A C 1
ATOM 4189 O O . LYS A 1 583 ? 25.668 -29.849 1.832 1.00 88.56 583 LYS A O 1
ATOM 4194 N N . PHE A 1 584 ? 26.290 -27.776 2.432 1.00 90.81 584 PHE A N 1
ATOM 4195 C CA . PHE A 1 584 ? 26.699 -27.397 1.088 1.00 90.81 584 PHE A CA 1
ATOM 4196 C C . PHE A 1 584 ? 27.978 -28.139 0.696 1.00 90.81 584 PHE A C 1
ATOM 4198 O O . PHE A 1 584 ? 28.941 -28.229 1.454 1.00 90.81 584 PHE A O 1
ATOM 4205 N N . THR A 1 585 ? 27.981 -28.705 -0.509 1.00 86.94 585 THR A N 1
ATOM 4206 C CA . THR A 1 585 ? 29.170 -29.352 -1.065 1.00 86.94 585 THR A CA 1
ATOM 4207 C C . THR A 1 585 ? 30.178 -28.295 -1.520 1.00 86.94 585 THR A C 1
ATOM 4209 O O . THR A 1 585 ? 29.825 -27.136 -1.721 1.00 86.94 585 THR A O 1
ATOM 4212 N N . ALA A 1 586 ? 31.426 -28.701 -1.777 1.00 82.56 586 ALA A N 1
ATOM 4213 C CA . ALA A 1 586 ? 32.468 -27.811 -2.308 1.00 82.56 586 ALA A CA 1
ATOM 4214 C C . ALA A 1 586 ? 32.126 -27.183 -3.679 1.00 82.56 586 ALA A C 1
ATOM 4216 O O . ALA A 1 586 ? 32.825 -26.286 -4.139 1.00 82.56 586 ALA A O 1
ATOM 4217 N N . GLU A 1 587 ? 31.073 -27.665 -4.346 1.00 90.19 587 GLU A N 1
ATOM 4218 C CA . GLU A 1 587 ? 30.583 -27.118 -5.612 1.00 90.19 587 GLU A CA 1
ATOM 4219 C C . GLU A 1 587 ? 29.661 -25.902 -5.417 1.00 90.19 587 GLU A C 1
ATOM 4221 O O . GLU A 1 587 ? 29.351 -25.238 -6.398 1.00 90.19 587 GLU A O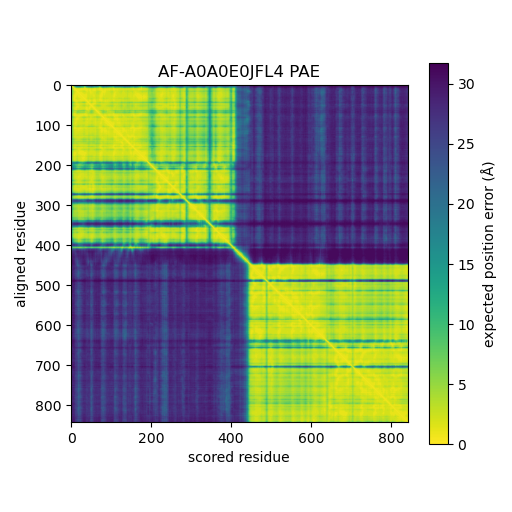 1
ATOM 4226 N N . ILE A 1 588 ? 29.202 -25.606 -4.197 1.00 95.75 588 ILE A N 1
ATOM 4227 C CA . ILE A 1 588 ? 28.337 -24.460 -3.874 1.00 95.75 588 ILE A CA 1
ATOM 4228 C C . ILE A 1 588 ? 29.197 -23.401 -3.178 1.00 95.75 588 ILE A C 1
ATOM 4230 O O . ILE A 1 588 ? 30.041 -23.743 -2.353 1.00 95.75 588 ILE A O 1
ATOM 4234 N N . ILE A 1 589 ? 28.998 -22.119 -3.493 1.00 95.19 589 ILE A N 1
ATOM 4235 C CA . ILE A 1 589 ? 29.733 -21.019 -2.854 1.00 95.19 589 ILE A CA 1
ATOM 4236 C C . ILE A 1 589 ? 28.879 -20.490 -1.688 1.00 95.19 589 ILE A C 1
ATOM 4238 O O . ILE A 1 589 ? 27.945 -19.722 -1.933 1.00 95.19 589 ILE A O 1
ATOM 4242 N N . PRO A 1 590 ? 29.148 -20.883 -0.427 1.00 95.00 590 PRO A N 1
ATOM 4243 C CA . PRO A 1 590 ? 28.388 -20.390 0.714 1.00 95.00 590 PRO A CA 1
ATOM 4244 C C . PRO A 1 590 ? 28.597 -18.884 0.889 1.00 95.00 590 PRO A C 1
ATOM 4246 O O . PRO A 1 590 ? 29.731 -18.402 0.916 1.00 95.00 590 PRO A O 1
ATOM 4249 N N . VAL A 1 591 ? 27.502 -18.148 1.047 1.00 94.81 591 VAL A N 1
ATOM 4250 C CA . VAL A 1 591 ? 27.512 -16.722 1.380 1.00 94.81 591 VAL A CA 1
ATOM 4251 C C . VAL A 1 591 ? 26.723 -16.515 2.666 1.00 94.81 591 VAL A C 1
ATOM 4253 O O . VAL A 1 591 ? 25.553 -16.888 2.762 1.00 94.81 591 VAL A O 1
ATOM 4256 N N . ASP A 1 592 ? 27.371 -15.912 3.657 1.00 90.81 592 ASP A N 1
ATOM 4257 C CA . ASP A 1 592 ? 26.728 -15.520 4.908 1.00 90.81 592 ASP A CA 1
ATOM 4258 C C . ASP A 1 592 ? 26.047 -14.158 4.730 1.00 90.81 592 ASP A C 1
ATOM 4260 O O . ASP A 1 592 ? 26.629 -13.096 4.950 1.00 90.81 592 ASP A O 1
ATOM 4264 N N . SER A 1 593 ? 24.834 -14.197 4.187 1.00 90.56 593 SER A N 1
ATOM 4265 C CA . SER A 1 593 ? 23.985 -13.033 3.970 1.00 90.56 593 SER A CA 1
ATOM 4266 C C . SER A 1 593 ? 22.530 -13.457 4.092 1.00 90.56 593 SER A C 1
ATOM 4268 O O . SER A 1 593 ? 22.180 -14.568 3.708 1.00 90.56 593 SER A O 1
ATOM 4270 N N . ARG A 1 594 ? 21.675 -12.561 4.587 1.00 93.00 594 ARG A N 1
ATOM 4271 C CA . ARG A 1 594 ? 20.248 -12.818 4.837 1.00 93.00 594 ARG A CA 1
ATOM 4272 C C . ARG A 1 594 ? 19.498 -13.258 3.579 1.00 93.00 594 ARG A C 1
ATOM 4274 O O . ARG A 1 594 ? 18.640 -14.139 3.656 1.00 93.00 594 ARG A O 1
ATOM 4281 N N . VAL A 1 595 ? 19.836 -12.666 2.431 1.00 96.44 595 VAL A N 1
ATOM 4282 C CA . VAL A 1 595 ? 19.286 -12.993 1.109 1.00 96.44 595 VAL A CA 1
ATOM 4283 C C . VAL A 1 595 ? 20.413 -12.970 0.079 1.00 96.44 595 VAL A C 1
ATOM 4285 O O . VAL A 1 595 ? 21.210 -12.036 0.035 1.00 96.44 595 VAL A O 1
ATOM 4288 N N . VAL A 1 596 ? 20.472 -13.991 -0.772 1.00 97.00 596 VAL A N 1
ATOM 4289 C CA . VAL A 1 596 ? 21.453 -14.111 -1.854 1.00 97.00 596 VAL A CA 1
ATOM 4290 C C . VAL A 1 596 ? 20.721 -14.348 -3.162 1.00 97.00 596 VAL A C 1
ATOM 4292 O O . VAL A 1 596 ? 19.990 -15.328 -3.301 1.00 97.00 596 VAL A O 1
ATOM 4295 N N . VAL A 1 597 ? 20.958 -13.460 -4.124 1.00 97.62 597 VAL A N 1
ATOM 4296 C CA . VAL A 1 597 ? 20.517 -13.598 -5.514 1.00 97.62 597 VAL A CA 1
ATOM 4297 C C . VAL A 1 597 ? 21.739 -13.949 -6.359 1.00 97.62 597 VAL A C 1
ATOM 4299 O O . VAL A 1 597 ? 22.702 -13.182 -6.402 1.00 97.62 597 VAL A O 1
ATOM 4302 N N . ASP A 1 598 ? 21.710 -15.097 -7.034 1.00 95.00 598 ASP A N 1
ATOM 4303 C CA . ASP A 1 598 ? 22.709 -15.463 -8.041 1.00 95.00 598 ASP A CA 1
ATOM 4304 C C . ASP A 1 598 ? 22.014 -16.057 -9.270 1.00 95.00 598 ASP A C 1
ATOM 4306 O O . ASP A 1 598 ? 21.445 -17.151 -9.232 1.00 95.00 598 ASP A O 1
ATOM 4310 N N . ARG A 1 599 ? 22.058 -15.305 -10.377 1.00 93.81 599 ARG A N 1
ATOM 4311 C CA . ARG A 1 599 ? 21.350 -15.604 -11.632 1.00 93.81 599 ARG A CA 1
ATOM 4312 C C . ARG A 1 599 ? 19.846 -15.752 -11.382 1.00 93.81 599 ARG A C 1
ATOM 4314 O O . ARG A 1 599 ? 19.210 -14.790 -10.980 1.00 93.81 599 ARG A O 1
ATOM 4321 N N . ASN A 1 600 ? 19.281 -16.928 -11.645 1.00 93.81 600 ASN A N 1
ATOM 4322 C CA . ASN A 1 600 ? 17.864 -17.227 -11.475 1.00 93.81 600 ASN A CA 1
ATOM 4323 C C . ASN A 1 600 ? 17.532 -17.929 -10.145 1.00 93.81 600 ASN A C 1
ATOM 4325 O O . ASN A 1 600 ? 16.379 -18.308 -9.940 1.00 93.81 600 ASN A O 1
ATOM 4329 N N . ALA A 1 601 ? 18.517 -18.095 -9.254 1.00 98.00 601 ALA A N 1
ATOM 4330 C CA . ALA A 1 601 ? 18.331 -18.666 -7.927 1.00 98.00 601 ALA A CA 1
ATOM 4331 C C . ALA A 1 601 ? 18.320 -17.568 -6.854 1.00 98.00 601 ALA A C 1
ATOM 4333 O O . ALA A 1 601 ? 19.249 -16.761 -6.768 1.00 98.00 601 ALA A O 1
ATOM 4334 N N . VAL A 1 602 ? 17.301 -17.579 -5.992 1.00 98.62 602 VAL A N 1
ATOM 4335 C CA . VAL A 1 602 ? 17.240 -16.712 -4.803 1.00 98.62 602 VAL A CA 1
ATOM 4336 C C . VAL A 1 602 ? 17.181 -17.570 -3.546 1.00 98.62 602 VAL A C 1
ATOM 4338 O O . VAL A 1 602 ? 16.319 -18.439 -3.413 1.00 98.62 602 VAL A O 1
ATOM 4341 N N . THR A 1 603 ? 18.096 -17.340 -2.608 1.00 98.75 603 THR A N 1
ATOM 4342 C CA . THR A 1 603 ? 18.178 -18.102 -1.355 1.00 98.75 603 THR A CA 1
ATOM 4343 C C . THR A 1 603 ? 18.182 -17.201 -0.128 1.00 98.75 603 THR A C 1
ATOM 4345 O O . THR A 1 603 ? 18.630 -16.059 -0.210 1.00 98.75 603 THR A O 1
ATOM 4348 N N . SER A 1 604 ? 17.670 -17.686 1.005 1.00 98.50 604 SER A N 1
ATOM 4349 C CA . SER A 1 604 ? 17.581 -16.903 2.246 1.00 98.50 604 SER A CA 1
ATOM 4350 C C . SER A 1 604 ? 17.712 -17.764 3.514 1.00 98.50 604 SER A C 1
ATOM 4352 O O . SER A 1 604 ? 17.585 -18.989 3.448 1.00 98.50 604 SER A O 1
ATOM 4354 N N . GLN A 1 605 ? 18.026 -17.148 4.660 1.00 95.81 605 GLN A N 1
ATOM 4355 C CA . GLN A 1 605 ? 18.536 -17.847 5.849 1.00 95.81 605 GLN A CA 1
ATOM 4356 C C . GLN A 1 605 ? 17.470 -18.381 6.814 1.00 95.81 605 GLN A C 1
ATOM 4358 O O . GLN A 1 605 ? 17.673 -19.452 7.370 1.00 95.81 605 GLN A O 1
ATOM 4363 N N . GLY A 1 606 ? 16.350 -17.700 7.054 1.00 94.06 606 GLY A N 1
ATOM 4364 C CA . GLY A 1 606 ? 15.410 -18.137 8.097 1.00 94.06 606 GLY A CA 1
ATOM 4365 C C . GLY A 1 606 ? 14.093 -17.361 8.184 1.00 94.06 606 GLY A C 1
ATOM 4366 O O . GLY A 1 606 ? 13.862 -16.442 7.394 1.00 94.06 606 GLY A O 1
ATOM 4367 N N . PRO A 1 607 ? 13.233 -17.676 9.167 1.00 93.88 607 PRO A N 1
ATOM 4368 C CA . PRO A 1 607 ? 11.896 -17.090 9.267 1.00 93.88 607 PRO A CA 1
ATOM 4369 C C . PRO A 1 607 ? 11.892 -15.559 9.337 1.00 93.88 607 PRO A C 1
ATOM 4371 O O . PRO A 1 607 ? 11.118 -14.906 8.641 1.00 93.88 607 PRO A O 1
ATOM 4374 N N . ALA A 1 608 ? 12.812 -14.951 10.095 1.00 92.19 608 ALA A N 1
ATOM 4375 C CA . ALA A 1 608 ? 12.887 -13.494 10.212 1.00 92.19 608 ALA A CA 1
ATOM 4376 C C . ALA A 1 608 ? 13.438 -12.793 8.958 1.00 92.19 608 ALA A C 1
ATOM 4378 O O . ALA A 1 608 ? 13.379 -11.570 8.869 1.00 92.19 608 ALA A O 1
ATOM 4379 N N . THR A 1 609 ? 13.970 -13.544 7.988 1.00 94.81 609 THR A N 1
ATOM 4380 C CA . THR A 1 609 ? 14.386 -13.017 6.677 1.00 94.81 609 THR A CA 1
ATOM 4381 C C . THR A 1 609 ? 13.280 -13.124 5.623 1.00 94.81 609 THR A C 1
ATOM 4383 O O . THR A 1 609 ? 13.462 -12.650 4.508 1.00 94.81 609 THR A O 1
ATOM 4386 N N . ALA A 1 610 ? 12.121 -13.716 5.945 1.00 96.81 610 ALA A N 1
ATOM 4387 C CA . ALA A 1 610 ? 11.110 -14.078 4.951 1.00 96.81 610 ALA A CA 1
ATOM 4388 C C . ALA A 1 610 ? 10.518 -12.882 4.183 1.00 96.81 610 ALA A C 1
ATOM 4390 O O . ALA A 1 610 ? 10.296 -12.990 2.979 1.00 96.81 610 ALA A O 1
ATOM 4391 N N . ILE A 1 611 ? 10.313 -11.729 4.834 1.00 95.50 611 ILE A N 1
ATOM 4392 C CA . ILE A 1 611 ? 9.835 -10.518 4.143 1.00 95.50 611 ILE A CA 1
ATOM 4393 C C . ILE A 1 611 ? 10.924 -9.957 3.215 1.00 95.50 611 ILE A C 1
ATOM 4395 O O . ILE A 1 61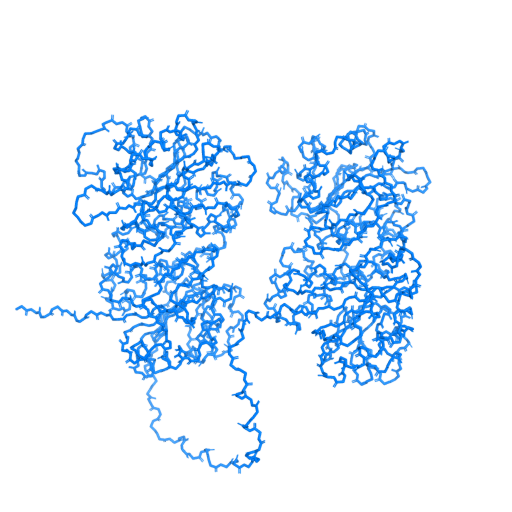1 ? 10.630 -9.620 2.072 1.00 95.50 611 ILE A O 1
ATOM 4399 N N . GLU A 1 612 ? 12.183 -9.900 3.665 1.00 95.12 612 GLU A N 1
ATOM 4400 C CA . GLU A 1 612 ? 13.322 -9.459 2.837 1.00 95.12 612 GLU A CA 1
ATOM 4401 C C . GLU A 1 612 ? 13.503 -10.371 1.617 1.00 95.12 612 GLU A C 1
ATOM 4403 O O . GLU A 1 612 ? 13.667 -9.904 0.492 1.00 95.12 612 GLU A O 1
ATOM 4408 N N . TYR A 1 613 ? 13.410 -11.682 1.840 1.00 97.81 613 TYR A N 1
ATOM 4409 C CA . TYR A 1 613 ? 13.430 -12.704 0.805 1.00 97.81 613 TYR A CA 1
ATOM 4410 C C . TYR A 1 613 ? 12.309 -12.492 -0.212 1.00 97.81 613 TYR A C 1
ATOM 4412 O O . TYR A 1 613 ? 12.575 -12.423 -1.409 1.00 97.81 613 TYR A O 1
ATOM 4420 N N . ALA A 1 614 ? 11.069 -12.333 0.246 1.00 98.06 614 ALA A N 1
ATOM 4421 C CA . ALA A 1 614 ? 9.935 -12.148 -0.644 1.00 98.06 614 ALA A CA 1
ATOM 4422 C C . ALA A 1 614 ? 10.014 -10.825 -1.426 1.00 98.06 614 ALA A C 1
ATOM 4424 O O . ALA A 1 614 ? 9.704 -10.806 -2.615 1.00 98.06 614 ALA A O 1
ATOM 4425 N N . LEU A 1 615 ? 10.505 -9.740 -0.817 1.00 96.56 615 LEU A N 1
ATOM 4426 C CA . LEU A 1 615 ? 10.756 -8.468 -1.506 1.00 96.56 615 LEU A CA 1
ATOM 4427 C C . LEU A 1 615 ? 11.852 -8.589 -2.574 1.00 96.56 615 LEU A C 1
ATOM 4429 O O . LEU A 1 615 ? 11.717 -8.006 -3.652 1.00 96.56 615 LEU A O 1
ATOM 4433 N N . ALA A 1 616 ? 12.892 -9.391 -2.332 1.00 97.25 616 ALA A N 1
ATOM 4434 C CA . ALA A 1 616 ? 13.883 -9.705 -3.360 1.00 97.25 616 ALA A CA 1
ATOM 4435 C C . ALA A 1 616 ? 13.256 -10.488 -4.527 1.00 97.25 616 ALA A C 1
ATOM 4437 O O . ALA A 1 616 ? 13.570 -10.216 -5.683 1.00 97.25 616 ALA A O 1
ATOM 4438 N N . LEU A 1 617 ? 12.323 -11.412 -4.263 1.00 98.38 617 LEU A N 1
ATOM 4439 C CA . LEU A 1 617 ? 11.578 -12.114 -5.319 1.00 98.38 617 LEU A CA 1
ATOM 4440 C C . LEU A 1 617 ? 10.668 -11.171 -6.111 1.00 98.38 617 LEU A C 1
ATOM 4442 O O . LEU A 1 617 ? 10.601 -11.289 -7.334 1.00 98.38 617 LEU A O 1
ATOM 4446 N N . VAL A 1 618 ? 10.000 -10.225 -5.441 1.00 97.38 618 VAL A N 1
ATOM 4447 C CA . VAL A 1 618 ? 9.231 -9.164 -6.110 1.00 97.38 618 VAL A CA 1
ATOM 4448 C C . VAL A 1 618 ? 10.144 -8.354 -7.024 1.00 97.38 618 VAL A C 1
ATOM 4450 O O . VAL A 1 618 ? 9.793 -8.130 -8.178 1.00 97.38 618 VAL A O 1
ATOM 4453 N N . GLU A 1 619 ? 11.334 -7.975 -6.554 1.00 95.12 619 GLU A N 1
ATOM 4454 C CA . GLU A 1 619 ? 12.312 -7.262 -7.375 1.00 95.12 619 GLU A CA 1
ATOM 4455 C C . GLU A 1 619 ? 12.748 -8.082 -8.598 1.00 95.12 619 GLU A C 1
ATOM 4457 O O . GLU A 1 619 ? 12.816 -7.535 -9.697 1.00 95.12 619 GLU A O 1
ATOM 4462 N N . GLN A 1 620 ? 12.976 -9.392 -8.453 1.00 96.06 620 GLN A N 1
ATOM 4463 C CA . GLN A 1 620 ? 13.331 -10.249 -9.591 1.00 96.06 620 GLN A CA 1
ATOM 4464 C C . GLN A 1 620 ? 12.178 -10.431 -10.595 1.00 96.06 620 GLN A C 1
ATOM 4466 O O . GLN A 1 620 ? 12.426 -10.561 -11.793 1.00 96.06 620 GLN A O 1
ATOM 4471 N N . LEU A 1 621 ? 10.924 -10.459 -10.132 1.00 93.50 621 LEU A N 1
ATOM 4472 C CA . LEU A 1 621 ? 9.749 -10.687 -10.983 1.00 93.50 621 LEU A CA 1
ATOM 4473 C C . LEU A 1 621 ? 9.210 -9.416 -11.647 1.00 93.50 621 LEU A C 1
ATOM 4475 O O . LEU A 1 621 ? 8.733 -9.474 -12.782 1.00 93.50 621 LEU A O 1
ATOM 4479 N N . TYR A 1 622 ? 9.248 -8.297 -10.926 1.00 88.00 622 TYR A N 1
ATOM 4480 C CA . TYR A 1 622 ? 8.550 -7.054 -11.266 1.00 88.00 622 TYR A CA 1
ATOM 4481 C C . TYR A 1 622 ? 9.452 -5.817 -11.258 1.00 88.00 622 TYR A C 1
ATOM 4483 O O . TYR A 1 622 ? 9.013 -4.738 -11.647 1.00 88.00 622 TYR A O 1
ATOM 4491 N N . GLY A 1 623 ? 10.707 -5.955 -10.835 1.00 84.69 623 GLY A N 1
ATOM 4492 C CA . GLY A 1 623 ? 11.647 -4.851 -10.712 1.00 84.69 623 GLY A CA 1
ATOM 4493 C C . GLY A 1 623 ? 11.607 -4.163 -9.347 1.00 84.69 623 GLY A C 1
ATOM 4494 O O . GLY A 1 623 ? 10.666 -4.283 -8.559 1.00 84.69 623 GLY A O 1
ATOM 4495 N N . LYS A 1 624 ? 12.675 -3.409 -9.074 1.00 76.75 624 LYS A N 1
ATOM 4496 C CA . LYS A 1 624 ? 12.936 -2.762 -7.781 1.00 76.75 624 LYS A CA 1
ATOM 4497 C C . LYS A 1 624 ? 11.813 -1.826 -7.321 1.00 76.75 624 LYS A C 1
ATOM 4499 O O . LYS A 1 624 ? 11.490 -1.794 -6.144 1.00 76.75 624 LYS A O 1
ATOM 4504 N N . GLU A 1 625 ? 11.188 -1.109 -8.251 1.00 77.38 625 GLU A N 1
ATOM 4505 C CA . GLU A 1 625 ? 10.106 -0.162 -7.948 1.00 77.38 625 GLU A CA 1
ATOM 4506 C C . GLU A 1 625 ? 8.888 -0.854 -7.325 1.00 77.38 625 GLU A C 1
ATOM 4508 O O . GLU A 1 625 ? 8.395 -0.418 -6.289 1.00 77.38 625 GLU A O 1
ATOM 4513 N N . LYS A 1 626 ? 8.450 -1.985 -7.896 1.00 84.38 626 LYS A N 1
ATOM 4514 C CA . LYS A 1 626 ? 7.340 -2.754 -7.324 1.00 84.38 626 LYS A CA 1
ATOM 4515 C C . LYS A 1 626 ? 7.705 -3.317 -5.948 1.00 84.38 626 LYS A C 1
ATOM 4517 O O . LYS A 1 626 ? 6.847 -3.403 -5.075 1.00 84.38 626 LYS A O 1
ATOM 4522 N N . SER A 1 627 ? 8.970 -3.680 -5.738 1.00 82.88 627 SER A N 1
ATOM 4523 C CA . SER A 1 627 ? 9.453 -4.117 -4.424 1.00 82.88 627 SER A CA 1
ATOM 4524 C C . SER A 1 627 ? 9.362 -2.992 -3.386 1.00 82.88 627 SER A C 1
ATOM 4526 O O . SER A 1 627 ? 8.800 -3.194 -2.311 1.00 82.88 627 SER A O 1
ATOM 4528 N N . GLU A 1 628 ? 9.811 -1.782 -3.727 1.00 81.56 628 GLU A N 1
ATOM 4529 C CA . GLU A 1 628 ? 9.723 -0.592 -2.866 1.00 81.56 628 GLU A CA 1
ATOM 4530 C C . GLU A 1 628 ? 8.257 -0.200 -2.571 1.00 81.56 628 GLU A C 1
ATOM 4532 O O . GLU A 1 628 ? 7.914 0.076 -1.418 1.00 81.56 628 GLU A O 1
ATOM 4537 N N . GLU A 1 629 ? 7.372 -0.265 -3.574 1.00 82.00 629 GLU A N 1
ATOM 4538 C CA . GLU A 1 629 ? 5.921 -0.055 -3.432 1.00 82.00 629 GLU A CA 1
ATOM 4539 C C . GLU A 1 629 ? 5.299 -1.030 -2.421 1.00 82.00 629 GLU A C 1
ATOM 4541 O O . GLU A 1 629 ? 4.557 -0.622 -1.525 1.00 82.00 629 GLU A O 1
ATOM 4546 N N . VAL A 1 630 ? 5.621 -2.322 -2.534 1.00 84.25 630 VAL A N 1
ATOM 4547 C CA . VAL A 1 630 ? 5.098 -3.362 -1.637 1.00 84.25 630 VAL A CA 1
ATOM 4548 C C . VAL A 1 630 ? 5.691 -3.241 -0.230 1.00 84.25 630 VAL A C 1
ATOM 4550 O O . VAL A 1 630 ? 4.984 -3.479 0.752 1.00 84.25 630 VAL A O 1
ATOM 4553 N N . ALA A 1 631 ? 6.960 -2.843 -0.107 1.00 87.19 631 ALA A N 1
ATOM 4554 C CA . ALA A 1 631 ? 7.651 -2.700 1.173 1.00 87.19 631 ALA A CA 1
ATOM 4555 C C . ALA A 1 631 ? 7.067 -1.584 2.057 1.00 87.19 631 ALA A C 1
ATOM 4557 O O . ALA A 1 631 ? 7.017 -1.739 3.282 1.00 87.19 631 ALA A O 1
ATOM 4558 N N . GLY A 1 632 ? 6.602 -0.480 1.460 1.00 83.44 632 GLY A N 1
ATOM 4559 C CA . GLY A 1 632 ? 6.102 0.692 2.190 1.00 83.44 632 GLY A CA 1
ATOM 4560 C C . GLY A 1 632 ? 4.991 0.360 3.200 1.00 83.44 632 GLY A C 1
ATOM 4561 O O . GLY A 1 632 ? 5.192 0.542 4.404 1.00 83.44 632 GLY A O 1
ATOM 4562 N N . PRO A 1 633 ? 3.843 -0.197 2.767 1.00 83.44 633 PRO A N 1
ATOM 4563 C CA . PRO A 1 633 ? 2.731 -0.549 3.657 1.00 83.44 633 PRO A CA 1
ATOM 4564 C C . PRO A 1 633 ? 3.029 -1.673 4.660 1.00 83.44 633 PRO A C 1
ATOM 4566 O O . PRO A 1 633 ? 2.233 -1.894 5.575 1.00 83.44 633 PRO A O 1
ATOM 4569 N N . LEU A 1 634 ? 4.131 -2.413 4.492 1.00 89.38 634 LEU A N 1
ATOM 4570 C CA . LEU A 1 634 ? 4.563 -3.436 5.447 1.00 89.38 634 LEU A CA 1
ATOM 4571 C C . LEU A 1 634 ? 5.281 -2.823 6.656 1.00 89.38 634 LEU A C 1
ATOM 4573 O O . LEU A 1 634 ? 5.315 -3.456 7.707 1.00 89.38 634 LEU A O 1
ATOM 4577 N N . TYR A 1 635 ? 5.829 -1.606 6.540 1.00 87.81 635 TYR A N 1
ATOM 4578 C CA . TYR A 1 635 ? 6.668 -0.973 7.569 1.00 87.81 635 TYR A CA 1
ATOM 4579 C C . TYR A 1 635 ? 7.832 -1.875 8.009 1.00 87.81 635 TYR A C 1
ATOM 4581 O O . TYR A 1 635 ? 8.106 -2.055 9.207 1.00 87.81 635 TYR A O 1
ATOM 4589 N N . VAL A 1 636 ? 8.511 -2.456 7.015 1.00 84.69 636 VAL A N 1
ATOM 4590 C CA . VAL A 1 636 ? 9.720 -3.259 7.217 1.00 84.69 636 VAL A CA 1
ATOM 4591 C C . VAL A 1 636 ? 10.788 -2.464 7.958 1.00 84.69 636 VAL A C 1
ATOM 4593 O O . VAL A 1 636 ? 10.867 -1.236 7.882 1.00 84.69 636 VAL A O 1
ATOM 4596 N N . ARG A 1 637 ? 11.603 -3.174 8.731 1.00 77.25 637 ARG A N 1
ATOM 4597 C CA . ARG A 1 637 ? 12.643 -2.548 9.533 1.00 77.25 637 ARG A CA 1
ATOM 4598 C C . ARG A 1 637 ? 13.775 -2.015 8.634 1.00 77.25 637 ARG A C 1
ATOM 4600 O O . ARG A 1 637 ? 14.248 -2.767 7.789 1.00 77.25 637 ARG A O 1
ATOM 4607 N N . PRO A 1 638 ? 14.283 -0.786 8.856 1.00 55.84 638 PRO A N 1
ATOM 4608 C CA . PRO A 1 638 ? 15.368 -0.225 8.040 1.00 55.84 638 PRO A CA 1
ATOM 4609 C C . PRO A 1 638 ? 16.720 -0.936 8.199 1.00 55.84 638 PRO A C 1
ATOM 4611 O O . PRO A 1 638 ? 17.552 -0.884 7.301 1.00 55.84 638 PRO A O 1
ATOM 4614 N N . GLN A 1 639 ? 16.966 -1.556 9.359 1.00 64.19 639 GLN A N 1
ATOM 4615 C CA . GLN A 1 639 ? 18.214 -2.252 9.690 1.00 64.19 639 GLN A CA 1
ATOM 4616 C C . GLN A 1 639 ? 17.893 -3.628 10.295 1.00 64.19 639 GLN A C 1
ATOM 4618 O O . GLN A 1 639 ? 17.676 -3.733 11.504 1.00 64.19 639 GLN A O 1
ATOM 4623 N N . PRO A 1 640 ? 17.785 -4.682 9.473 1.00 63.81 640 PRO A N 1
ATOM 4624 C CA . PRO A 1 640 ? 17.718 -6.061 9.953 1.00 63.81 640 PRO A CA 1
ATOM 4625 C C . PRO A 1 640 ? 19.001 -6.455 10.714 1.00 63.81 640 PRO A C 1
ATOM 4627 O O . PRO A 1 640 ? 20.075 -5.947 10.398 1.00 63.81 640 PRO A O 1
ATOM 4630 N N . GLY A 1 641 ? 18.914 -7.362 11.698 1.00 57.78 641 GLY A N 1
ATOM 4631 C CA . GLY A 1 641 ? 20.093 -7.869 12.429 1.00 57.78 641 GLY A CA 1
ATOM 4632 C C . GLY A 1 641 ? 20.595 -7.001 13.595 1.00 57.78 641 GLY A C 1
ATOM 4633 O O . GLY A 1 641 ? 21.743 -7.124 14.009 1.00 57.78 641 GLY A O 1
ATOM 4634 N N . VAL A 1 642 ? 19.762 -6.103 14.126 1.00 65.44 642 VAL A N 1
ATOM 4635 C CA . VAL A 1 642 ? 20.037 -5.330 15.358 1.00 65.44 642 VAL A CA 1
ATOM 4636 C C . VAL A 1 642 ? 18.982 -5.622 16.438 1.00 65.44 642 VAL A C 1
ATOM 4638 O O . VAL A 1 642 ? 17.903 -6.121 16.125 1.00 65.44 642 VAL A O 1
ATOM 4641 N N . ASP A 1 643 ? 19.256 -5.324 17.713 1.00 70.19 643 ASP A N 1
ATOM 4642 C CA . ASP A 1 643 ? 18.320 -5.556 18.838 1.00 70.19 643 ASP A CA 1
ATOM 4643 C C . ASP A 1 643 ? 16.938 -4.928 18.587 1.00 70.19 643 ASP A C 1
ATOM 4645 O O . ASP A 1 643 ? 16.863 -3.796 18.109 1.00 70.19 643 ASP A O 1
ATOM 4649 N N . TYR A 1 644 ? 15.838 -5.616 18.914 1.00 80.25 644 TYR A N 1
ATOM 4650 C CA . TYR A 1 644 ? 14.502 -5.000 18.895 1.00 80.25 644 TYR A CA 1
ATOM 4651 C C . TYR A 1 644 ? 14.294 -4.102 20.123 1.00 80.25 644 TYR A C 1
ATOM 4653 O O . TYR A 1 644 ? 14.854 -4.339 21.195 1.00 80.25 644 TYR A O 1
ATOM 4661 N N . VAL A 1 645 ? 13.477 -3.060 19.961 1.00 82.56 645 VAL A N 1
ATOM 4662 C CA . VAL A 1 645 ? 13.185 -2.080 21.015 1.00 82.56 645 VAL A CA 1
ATOM 4663 C C . VAL A 1 645 ? 11.728 -2.213 21.438 1.00 82.56 645 VAL A C 1
ATOM 4665 O O . VAL A 1 645 ? 10.835 -2.284 20.592 1.00 82.56 645 VAL A O 1
ATOM 4668 N N . ILE A 1 646 ? 11.507 -2.245 22.751 1.00 91.50 646 ILE A N 1
ATOM 4669 C CA . ILE A 1 646 ? 10.187 -2.181 23.375 1.00 91.50 646 ILE A CA 1
ATOM 4670 C C . ILE A 1 646 ? 10.097 -0.835 24.084 1.00 91.50 646 ILE A C 1
ATOM 4672 O O . ILE A 1 646 ? 10.898 -0.563 24.980 1.00 91.50 646 ILE A O 1
ATOM 4676 N N . ASP A 1 647 ? 9.103 -0.028 23.727 1.00 94.81 647 ASP A N 1
ATOM 4677 C CA . ASP A 1 647 ? 8.782 1.167 24.498 1.00 94.81 647 ASP A CA 1
ATOM 4678 C C . ASP A 1 647 ? 7.859 0.770 25.653 1.00 94.81 647 ASP A C 1
ATOM 4680 O O . ASP A 1 647 ? 6.670 0.502 25.460 1.00 94.81 647 ASP A O 1
ATOM 4684 N N . GLU A 1 648 ? 8.432 0.657 26.855 1.00 95.88 648 GLU A N 1
ATOM 4685 C CA . GLU A 1 648 ? 7.728 0.188 28.050 1.00 95.88 648 GLU A CA 1
ATOM 4686 C C . GLU A 1 648 ? 7.338 1.340 28.987 1.00 95.88 648 GLU A C 1
ATOM 4688 O O . GLU A 1 648 ? 8.153 2.162 29.409 1.00 95.88 648 GLU A O 1
ATOM 4693 N N . PHE A 1 649 ? 6.063 1.348 29.361 1.00 96.25 649 PHE A N 1
ATOM 4694 C CA . PHE A 1 649 ? 5.429 2.286 30.272 1.00 96.25 649 PHE A CA 1
ATOM 4695 C C . PHE A 1 649 ? 4.730 1.518 31.393 1.00 96.25 649 PHE A C 1
ATOM 4697 O O . PHE A 1 649 ? 4.264 0.394 31.201 1.00 96.25 649 PHE A O 1
ATOM 4704 N N . ASN A 1 650 ? 4.650 2.132 32.579 1.00 95.25 650 ASN A N 1
ATOM 4705 C CA . ASN A 1 650 ? 3.952 1.570 33.742 1.00 95.25 650 ASN A CA 1
ATOM 4706 C C . ASN A 1 650 ? 4.301 0.089 33.986 1.00 95.25 650 ASN A C 1
ATOM 4708 O O . ASN A 1 650 ? 3.404 -0.742 34.119 1.00 95.25 650 ASN A O 1
ATOM 4712 N N . SER A 1 651 ? 5.599 -0.240 33.967 1.00 93.44 651 SER A N 1
ATOM 4713 C CA . SER A 1 651 ? 6.070 -1.628 33.936 1.00 93.44 651 SER A CA 1
ATOM 4714 C C . SER A 1 651 ? 5.473 -2.463 35.069 1.00 93.44 651 SER A C 1
ATOM 4716 O O . SER A 1 651 ? 5.497 -2.078 36.241 1.00 93.44 651 SER A O 1
ATOM 4718 N N . VAL A 1 652 ? 4.943 -3.627 34.697 1.00 93.06 652 VAL A N 1
ATOM 4719 C CA . VAL A 1 652 ? 4.463 -4.655 35.621 1.00 93.06 652 VAL A CA 1
ATOM 4720 C C . VAL A 1 652 ? 5.024 -6.015 35.224 1.00 93.06 652 VAL A C 1
ATOM 4722 O O . VAL A 1 652 ? 5.318 -6.288 34.054 1.00 93.06 652 VAL A O 1
ATOM 4725 N N . GLU A 1 653 ? 5.146 -6.887 36.217 1.00 90.88 653 GLU A N 1
ATOM 4726 C CA . GLU A 1 653 ? 5.496 -8.288 36.020 1.00 90.88 653 GLU A CA 1
ATOM 4727 C C . GLU A 1 653 ? 4.281 -9.066 35.490 1.00 90.88 653 GLU A C 1
ATOM 4729 O O . GLU A 1 653 ? 3.195 -9.011 36.074 1.00 90.88 653 GLU A O 1
ATOM 4734 N N . TRP A 1 654 ? 4.457 -9.803 34.390 1.00 94.19 654 TRP A N 1
ATOM 4735 C CA . TRP A 1 654 ? 3.422 -10.681 33.844 1.00 94.19 654 TRP A CA 1
ATOM 4736 C C . TRP A 1 654 ? 3.522 -12.045 34.527 1.00 94.19 654 TRP A C 1
ATOM 4738 O O . TRP A 1 654 ? 4.449 -12.813 34.287 1.00 94.19 654 TRP A O 1
ATOM 4748 N N . LYS A 1 655 ? 2.574 -12.341 35.419 1.00 84.88 655 LYS A N 1
ATOM 4749 C CA . LYS A 1 655 ? 2.576 -13.585 36.196 1.00 84.88 655 LYS A CA 1
ATOM 4750 C C . LYS A 1 655 ? 1.802 -14.674 35.465 1.00 84.88 655 LYS A C 1
ATOM 4752 O O . LYS A 1 655 ? 0.624 -14.488 35.184 1.00 84.88 655 LYS A O 1
ATOM 4757 N N . CYS A 1 656 ? 2.445 -15.819 35.246 1.00 83.81 656 CYS A N 1
ATOM 4758 C CA . CYS A 1 656 ? 1.811 -17.036 34.737 1.00 83.81 656 CYS A CA 1
ATOM 4759 C C . CYS A 1 656 ? 2.070 -18.187 35.716 1.00 83.81 656 CYS A C 1
ATOM 4761 O O . CYS A 1 656 ? 3.198 -18.376 36.178 1.00 83.81 656 CYS A O 1
ATOM 4763 N N . SER A 1 657 ? 1.042 -18.970 36.049 1.00 76.81 657 SER A N 1
ATOM 4764 C CA . SER A 1 657 ? 1.216 -20.187 36.848 1.00 76.81 657 SER A CA 1
ATOM 4765 C C . SER A 1 657 ? 1.529 -21.366 35.927 1.00 76.81 657 SER A C 1
ATOM 4767 O O . SER A 1 657 ? 0.622 -22.008 35.401 1.00 76.81 657 SER A O 1
ATOM 4769 N N . GLY A 1 658 ? 2.816 -21.656 35.733 1.00 89.44 658 GLY A N 1
ATOM 4770 C CA . GLY A 1 658 ? 3.266 -22.736 34.853 1.00 89.44 658 GLY A CA 1
ATOM 4771 C C . GLY A 1 658 ? 3.346 -22.305 33.388 1.00 89.44 658 GLY A C 1
ATOM 4772 O O . GLY A 1 658 ? 3.776 -21.195 33.089 1.00 89.44 658 GLY A O 1
ATOM 4773 N N . THR A 1 659 ? 2.987 -23.203 32.469 1.00 95.56 659 THR A N 1
ATOM 4774 C CA . THR A 1 659 ? 3.055 -22.944 31.024 1.00 95.56 659 THR A CA 1
ATOM 4775 C C . THR A 1 659 ? 2.031 -21.881 30.605 1.00 95.56 659 THR A C 1
ATOM 4777 O O . THR A 1 659 ? 0.835 -22.140 30.773 1.00 95.56 659 THR A O 1
ATOM 4780 N N . PRO A 1 660 ? 2.450 -20.745 30.006 1.00 97.62 660 PRO A N 1
ATOM 4781 C CA . PRO A 1 660 ? 1.532 -19.675 29.617 1.00 97.62 660 PRO A CA 1
ATOM 4782 C C . PRO A 1 660 ? 0.431 -20.155 28.670 1.00 97.62 660 PRO A C 1
ATOM 4784 O O . PRO A 1 660 ? 0.715 -20.773 27.641 1.00 97.62 660 PRO A O 1
ATOM 4787 N N . GLN A 1 661 ? -0.822 -19.864 29.009 1.00 98.00 661 GLN A N 1
ATOM 4788 C CA . GLN A 1 661 ? -1.998 -20.132 28.184 1.00 98.00 661 GLN A CA 1
ATOM 4789 C C . GLN A 1 661 ? -2.327 -18.888 27.356 1.00 98.00 661 GLN A C 1
ATOM 4791 O O . GLN A 1 661 ? -2.699 -17.853 27.908 1.00 98.00 661 GLN A O 1
ATOM 4796 N N . VAL A 1 662 ? -2.215 -18.973 26.031 1.00 98.62 662 VAL A N 1
ATOM 4797 C CA . VAL A 1 662 ? -2.407 -17.823 25.134 1.00 98.62 662 VAL A CA 1
ATOM 4798 C C . VAL A 1 662 ? -3.594 -18.064 24.212 1.00 98.62 662 VAL A C 1
ATOM 4800 O O . VAL A 1 662 ? -3.699 -19.126 23.602 1.00 98.62 662 VAL A O 1
ATOM 4803 N N . LEU A 1 663 ? -4.467 -17.071 24.075 1.00 98.75 663 LEU A N 1
ATOM 4804 C CA . LEU A 1 663 ? -5.530 -17.042 23.076 1.00 98.75 663 LEU A CA 1
ATOM 4805 C C . LEU A 1 663 ? -5.132 -16.127 21.917 1.00 98.75 663 LEU A C 1
ATOM 4807 O O . LEU A 1 663 ? -4.885 -14.938 22.125 1.00 98.75 663 LEU A O 1
ATOM 4811 N N . VAL A 1 664 ? -5.146 -16.674 20.701 1.00 98.69 664 VAL A N 1
ATOM 4812 C CA . VAL A 1 664 ? -5.035 -15.908 19.453 1.00 98.69 664 VAL A CA 1
ATOM 4813 C C . VAL A 1 664 ? -6.344 -16.067 18.678 1.00 98.69 664 VAL A C 1
ATOM 4815 O O . VAL A 1 664 ? -6.566 -17.119 18.069 1.00 98.69 664 VAL A O 1
ATOM 4818 N N . PRO A 1 665 ? -7.261 -15.084 18.718 1.00 98.31 665 PRO A N 1
ATOM 4819 C CA . PRO A 1 665 ? -8.456 -15.131 17.896 1.00 98.31 665 PRO A CA 1
ATOM 4820 C C . PRO A 1 665 ? -8.111 -14.817 16.436 1.00 98.31 665 PRO A C 1
ATOM 4822 O O . PRO A 1 665 ? -7.264 -13.974 16.141 1.00 98.31 665 PRO A O 1
ATOM 4825 N N . VAL A 1 666 ? -8.796 -15.491 15.521 1.00 96.94 666 VAL A N 1
ATOM 4826 C CA . VAL A 1 666 ? -8.639 -15.348 14.071 1.00 96.94 666 VAL A CA 1
ATOM 4827 C C . VAL A 1 666 ? -10.008 -15.209 13.414 1.00 96.94 666 VAL A C 1
ATOM 4829 O O . VAL A 1 666 ? -10.983 -15.833 13.835 1.00 96.94 666 VAL A O 1
ATOM 4832 N N . ALA A 1 667 ? -10.084 -14.358 12.399 1.00 94.69 667 ALA A N 1
ATOM 4833 C CA . ALA A 1 667 ? -11.297 -14.028 11.662 1.00 94.69 667 ALA A CA 1
ATOM 4834 C C . ALA A 1 667 ? -11.024 -14.077 10.165 1.00 94.69 667 ALA A C 1
ATOM 4836 O O . ALA A 1 667 ? -9.874 -13.928 9.732 1.00 94.69 667 ALA A O 1
ATOM 4837 N N . ASN A 1 668 ? -12.084 -14.193 9.360 1.00 92.19 668 ASN A N 1
ATOM 4838 C CA . ASN A 1 668 ? -11.927 -13.932 7.942 1.00 92.19 668 ASN A CA 1
ATOM 4839 C C . ASN A 1 668 ? -11.402 -12.510 7.765 1.00 92.19 668 ASN A C 1
ATOM 4841 O O . ASN A 1 668 ? -11.924 -11.529 8.294 1.00 92.19 668 ASN A O 1
ATOM 4845 N N . GLY A 1 669 ? -10.312 -12.422 7.029 1.00 89.69 669 GLY A N 1
ATOM 4846 C CA . GLY A 1 669 ? -9.618 -11.185 6.781 1.00 89.69 669 GLY A CA 1
ATOM 4847 C C . GLY A 1 669 ? -8.626 -10.712 7.842 1.00 89.69 669 GLY A C 1
ATOM 4848 O O . GLY A 1 669 ? -8.158 -9.574 7.740 1.00 89.69 669 GLY A O 1
ATOM 4849 N N . SER A 1 670 ? -8.269 -11.563 8.811 1.00 93.38 670 SER A N 1
ATOM 4850 C CA . SER A 1 670 ? -7.060 -11.365 9.619 1.00 93.38 670 SER A CA 1
ATOM 4851 C C . SER A 1 670 ? -5.808 -11.287 8.737 1.00 93.38 670 SER A C 1
ATOM 4853 O O . SER A 1 670 ? -5.766 -11.875 7.654 1.00 93.38 670 SER A O 1
ATOM 4855 N N . GLU A 1 671 ? -4.798 -10.547 9.188 1.00 93.00 671 GLU A N 1
ATOM 4856 C CA . GLU A 1 671 ? -3.480 -10.488 8.544 1.00 93.00 671 GLU A CA 1
ATOM 4857 C C . GLU A 1 671 ? -2.686 -11.772 8.857 1.00 93.00 671 GLU A C 1
ATOM 4859 O O . GLU A 1 671 ? -2.534 -12.151 10.022 1.00 93.00 671 GLU A O 1
ATOM 4864 N N . GLU A 1 672 ? -2.260 -12.494 7.817 1.00 90.69 672 GLU A N 1
ATOM 4865 C CA . GLU A 1 672 ? -1.665 -13.830 7.943 1.00 90.69 672 GLU A CA 1
ATOM 4866 C C . GLU A 1 672 ? -0.269 -13.843 8.569 1.00 90.69 672 GLU A C 1
ATOM 4868 O O . GLU A 1 672 ? -0.004 -14.702 9.410 1.00 90.69 672 GLU A O 1
ATOM 4873 N N . MET A 1 673 ? 0.608 -12.897 8.223 1.00 92.31 673 MET A N 1
ATOM 4874 C CA . MET A 1 673 ? 1.946 -12.809 8.813 1.00 92.31 673 MET A CA 1
ATOM 4875 C C . MET A 1 673 ? 1.861 -12.461 10.297 1.00 92.31 673 MET A C 1
ATOM 4877 O O . MET A 1 673 ? 2.577 -13.051 11.104 1.00 92.31 673 MET A O 1
ATOM 4881 N N . GLU A 1 674 ? 0.966 -11.554 10.679 1.00 95.75 674 GLU A N 1
ATOM 4882 C CA . GLU A 1 674 ? 0.747 -11.166 12.072 1.00 95.75 674 GLU A CA 1
ATOM 4883 C C . GLU A 1 674 ? 0.191 -12.329 12.898 1.00 95.75 674 GLU A C 1
ATOM 4885 O O . GLU A 1 674 ? 0.704 -12.622 13.980 1.00 95.75 674 GLU A O 1
ATOM 4890 N N . ALA A 1 675 ? -0.820 -13.032 12.377 1.00 95.69 675 ALA A N 1
ATOM 4891 C CA . ALA A 1 675 ? -1.400 -14.189 13.052 1.00 95.69 675 ALA A CA 1
ATOM 4892 C C . ALA A 1 675 ? -0.375 -15.321 13.205 1.00 95.69 675 ALA A C 1
ATOM 4894 O O . ALA A 1 675 ? -0.223 -15.881 14.291 1.00 95.69 675 ALA A O 1
ATOM 4895 N N . LEU A 1 676 ? 0.355 -15.648 12.137 1.00 95.12 676 LEU A N 1
ATOM 4896 C CA . LEU A 1 676 ? 1.302 -16.757 12.151 1.00 95.12 676 LEU A CA 1
ATOM 4897 C C . LEU A 1 676 ? 2.550 -16.454 12.971 1.00 95.12 676 LEU A C 1
ATOM 4899 O O . LEU A 1 676 ? 2.976 -17.344 13.696 1.00 95.12 676 LEU A O 1
ATOM 4903 N N . ASN A 1 677 ? 3.088 -15.229 12.949 1.00 96.44 677 ASN A N 1
ATOM 4904 C CA . ASN A 1 677 ? 4.197 -14.868 13.840 1.00 96.44 677 ASN A CA 1
ATOM 4905 C C . ASN A 1 677 ? 3.792 -15.031 15.313 1.00 96.44 677 ASN A C 1
ATOM 4907 O O . ASN A 1 677 ? 4.563 -15.584 16.092 1.00 96.44 677 ASN A O 1
ATOM 4911 N N . LEU A 1 678 ? 2.577 -14.616 15.697 1.00 97.62 678 LEU A N 1
ATOM 4912 C CA . LEU A 1 678 ? 2.073 -14.832 17.057 1.00 97.62 678 LEU A CA 1
ATOM 4913 C C . LEU A 1 678 ? 1.969 -16.323 17.395 1.00 97.62 678 LEU A C 1
ATOM 4915 O O . LEU A 1 678 ? 2.440 -16.750 18.445 1.00 97.62 678 LEU A O 1
ATOM 4919 N N . ILE A 1 679 ? 1.360 -17.127 16.524 1.00 97.31 679 ILE A N 1
ATOM 4920 C CA . ILE A 1 679 ? 1.120 -18.549 16.803 1.00 97.31 679 ILE A CA 1
ATOM 4921 C C . ILE A 1 679 ? 2.436 -19.328 16.853 1.00 97.31 679 ILE A C 1
ATOM 4923 O O . ILE A 1 679 ? 2.691 -20.057 17.812 1.00 97.31 679 ILE A O 1
ATOM 4927 N N . ASP A 1 680 ? 3.264 -19.175 15.825 1.00 95.31 680 ASP A N 1
ATOM 4928 C CA . ASP A 1 680 ? 4.498 -19.926 15.633 1.00 95.31 680 ASP A CA 1
ATOM 4929 C C . ASP A 1 680 ? 5.529 -19.606 16.725 1.00 95.31 680 ASP A C 1
ATOM 4931 O O . ASP A 1 680 ? 5.972 -20.504 17.446 1.00 95.31 680 ASP A O 1
ATOM 4935 N N . ILE A 1 681 ? 5.847 -18.325 16.930 1.00 97.25 681 ILE A N 1
ATOM 4936 C CA . ILE A 1 681 ? 6.895 -17.908 17.871 1.00 97.25 681 ILE A CA 1
ATOM 4937 C C . ILE A 1 681 ? 6.475 -18.200 19.314 1.00 97.25 681 ILE A C 1
ATOM 4939 O O . ILE A 1 681 ? 7.283 -18.691 20.102 1.00 97.25 681 ILE A O 1
ATOM 4943 N N . LEU A 1 682 ? 5.211 -17.979 19.686 1.00 98.12 682 LEU A N 1
ATOM 4944 C CA . LEU A 1 682 ? 4.770 -18.277 21.052 1.00 98.12 682 LEU A CA 1
ATOM 4945 C C . LEU A 1 682 ? 4.745 -19.787 21.331 1.00 98.12 682 LEU A C 1
ATOM 4947 O O . LEU A 1 682 ? 5.142 -20.207 22.421 1.00 98.12 682 LEU A O 1
ATOM 4951 N N . ARG A 1 683 ? 4.372 -20.627 20.355 1.00 97.44 683 ARG A N 1
ATOM 4952 C CA . ARG A 1 683 ? 4.472 -22.091 20.499 1.00 97.44 683 ARG A CA 1
ATOM 4953 C C . ARG A 1 683 ? 5.924 -22.559 20.583 1.00 97.44 683 ARG A C 1
ATOM 4955 O O . ARG A 1 683 ? 6.237 -23.372 21.451 1.00 97.44 683 ARG A O 1
ATOM 4962 N N . ARG A 1 684 ? 6.830 -22.007 19.767 1.00 94.56 684 ARG A N 1
ATOM 4963 C CA . ARG A 1 684 ? 8.286 -22.251 19.857 1.00 94.56 684 ARG A CA 1
ATOM 4964 C C . ARG A 1 684 ? 8.872 -21.850 21.211 1.00 94.56 684 ARG A C 1
ATOM 4966 O O . ARG A 1 684 ? 9.754 -22.531 21.738 1.00 94.56 684 ARG A O 1
ATOM 4973 N N . ALA A 1 685 ? 8.366 -20.770 21.803 1.00 96.12 685 ALA A N 1
ATOM 4974 C CA . ALA A 1 685 ? 8.768 -20.331 23.135 1.00 96.12 685 ALA A CA 1
ATOM 4975 C C . ALA A 1 685 ? 8.335 -21.305 24.241 1.00 96.12 685 ALA A C 1
ATOM 4977 O O . ALA A 1 685 ? 8.958 -21.334 25.303 1.00 96.12 685 ALA A O 1
ATOM 4978 N N . GLY A 1 686 ? 7.318 -22.128 23.967 1.00 96.12 686 GLY A N 1
ATOM 4979 C CA . GLY A 1 686 ? 6.749 -23.106 24.886 1.00 96.12 686 GLY A CA 1
ATOM 4980 C C . GLY A 1 686 ? 5.386 -22.709 25.451 1.00 96.12 686 GLY A C 1
ATOM 4981 O O . GLY A 1 686 ? 4.930 -23.358 26.387 1.00 96.12 686 GLY A O 1
ATOM 4982 N N . ALA A 1 687 ? 4.729 -21.667 24.929 1.00 97.69 687 ALA A N 1
ATOM 4983 C CA . ALA A 1 687 ? 3.374 -21.304 25.341 1.00 97.69 687 ALA A CA 1
ATOM 4984 C C . ALA A 1 687 ? 2.332 -22.273 24.760 1.00 97.69 687 ALA A C 1
ATOM 4986 O O . ALA A 1 687 ? 2.457 -22.748 23.628 1.00 97.69 687 ALA A O 1
ATOM 4987 N N . ASN A 1 688 ? 1.253 -22.515 25.506 1.00 97.50 688 ASN A N 1
ATOM 4988 C CA . ASN A 1 688 ? 0.090 -23.226 24.995 1.00 97.50 688 ASN A CA 1
ATOM 4989 C C . ASN A 1 688 ? -0.835 -22.246 24.261 1.00 97.50 688 ASN A C 1
ATOM 4991 O O . ASN A 1 688 ? -1.692 -21.600 24.870 1.00 97.50 688 ASN A O 1
ATOM 4995 N N . VAL A 1 689 ? -0.635 -22.115 22.950 1.00 98.31 689 VAL A N 1
ATOM 4996 C CA . VAL A 1 689 ? -1.414 -21.202 22.106 1.00 98.31 689 VAL A CA 1
ATOM 4997 C C . VAL A 1 689 ? -2.665 -21.896 21.573 1.00 98.31 689 VAL A C 1
ATOM 4999 O O . VAL A 1 689 ? -2.575 -22.809 20.749 1.00 98.31 689 VAL A O 1
ATOM 5002 N N . THR A 1 690 ? -3.825 -21.410 22.009 1.00 98.31 690 THR A N 1
ATOM 5003 C CA . THR A 1 690 ? -5.145 -21.752 21.476 1.00 98.31 690 THR A CA 1
ATOM 5004 C C . THR A 1 690 ? -5.518 -20.768 20.372 1.00 98.31 690 THR A C 1
ATOM 5006 O O . THR A 1 690 ? -5.702 -19.579 20.637 1.00 98.31 690 THR A O 1
ATOM 5009 N N . VAL A 1 691 ? -5.666 -21.262 19.144 1.00 98.25 691 VAL A N 1
ATOM 5010 C CA . VAL A 1 691 ? -6.168 -20.466 18.018 1.00 98.25 691 VAL A CA 1
ATOM 5011 C C . VAL A 1 691 ? -7.686 -20.597 17.961 1.00 98.25 691 VAL A C 1
ATOM 5013 O O . VAL A 1 691 ? -8.196 -21.710 17.822 1.00 98.25 691 VAL A O 1
ATOM 5016 N N . ALA A 1 692 ? -8.418 -19.489 18.074 1.00 98.31 692 ALA A N 1
ATOM 5017 C CA . ALA A 1 692 ? -9.880 -19.517 18.120 1.00 98.31 692 ALA A CA 1
ATOM 5018 C C . ALA A 1 692 ? -10.513 -18.775 16.942 1.00 98.31 692 ALA A C 1
ATOM 5020 O O . ALA A 1 692 ? -10.240 -17.598 16.730 1.00 98.31 692 ALA A O 1
ATOM 5021 N N . SER A 1 693 ? -11.395 -19.444 16.205 1.00 98.12 693 SER A N 1
ATOM 5022 C CA . SER A 1 693 ? -12.192 -18.789 15.168 1.00 98.12 693 SER A CA 1
ATOM 5023 C C . SER A 1 693 ? -13.313 -17.967 15.798 1.00 98.12 693 SER A C 1
ATOM 5025 O O . SER A 1 693 ? -14.053 -18.481 16.636 1.00 98.12 693 SER A O 1
ATOM 5027 N N . VAL A 1 694 ? -13.458 -16.710 15.374 1.00 97.19 694 VAL A N 1
ATOM 5028 C CA . VAL A 1 694 ? -14.636 -15.873 15.685 1.00 97.19 694 VAL A CA 1
ATOM 5029 C C . VAL A 1 694 ? -15.724 -15.947 14.605 1.00 97.19 694 VAL A C 1
ATOM 5031 O O . VAL A 1 694 ? -16.684 -15.174 14.620 1.00 97.19 694 VAL A O 1
ATOM 5034 N N . GLU A 1 695 ? -15.548 -16.827 13.622 1.00 94.75 695 GLU A N 1
ATOM 5035 C CA . GLU A 1 695 ? -16.541 -17.100 12.584 1.00 94.75 695 GLU A CA 1
ATOM 5036 C C . GLU A 1 695 ? -17.502 -18.211 13.019 1.00 94.75 695 GLU A C 1
ATOM 5038 O O . GLU A 1 695 ? -17.546 -18.591 14.182 1.00 94.75 695 GLU A O 1
ATOM 5043 N N . ASP A 1 696 ? -18.288 -18.738 12.085 1.00 92.56 696 ASP A N 1
ATOM 5044 C CA . ASP A 1 696 ? -19.162 -19.902 12.270 1.00 92.56 696 ASP A CA 1
ATOM 5045 C C . ASP A 1 696 ? -18.460 -21.246 11.981 1.00 92.56 696 ASP A C 1
ATOM 5047 O O . ASP A 1 696 ? -19.022 -22.318 12.211 1.00 92.56 696 ASP A O 1
ATOM 5051 N N . LYS A 1 697 ? -17.214 -21.201 11.498 1.00 94.00 697 LYS A N 1
ATOM 5052 C CA . LYS A 1 697 ? -16.392 -22.363 11.140 1.00 94.00 697 LYS A CA 1
ATOM 5053 C C . LYS A 1 697 ? -14.940 -22.193 11.578 1.00 94.00 697 LYS A C 1
ATOM 5055 O O . LYS A 1 697 ? -14.450 -21.078 11.720 1.00 94.00 697 LYS A O 1
ATOM 5060 N N . LEU A 1 698 ? -14.222 -23.309 11.719 1.00 94.81 698 LEU A N 1
ATOM 5061 C CA . LEU A 1 698 ? -12.801 -23.311 12.099 1.00 94.81 698 LEU A CA 1
ATOM 5062 C C . LEU A 1 698 ? -11.865 -22.846 10.978 1.00 94.81 698 LEU A C 1
ATOM 5064 O O . LEU A 1 698 ? -10.792 -22.324 11.261 1.00 94.81 698 LEU A O 1
ATOM 5068 N N . GLN A 1 699 ? -12.238 -23.069 9.715 1.00 92.81 699 GLN A N 1
ATOM 5069 C CA . GLN A 1 699 ? -11.422 -22.637 8.583 1.00 92.81 699 GLN A CA 1
ATOM 5070 C C . GLN A 1 699 ? -11.604 -21.140 8.340 1.00 92.81 699 GLN A C 1
ATOM 5072 O O . GLN A 1 699 ? -12.706 -20.683 8.036 1.00 92.81 699 GLN A O 1
ATOM 5077 N N . ILE A 1 700 ? -10.498 -20.412 8.401 1.00 90.00 700 ILE A N 1
ATOM 5078 C CA . ILE A 1 700 ? -10.411 -18.974 8.192 1.00 90.00 700 ILE A CA 1
ATOM 5079 C C . ILE A 1 700 ? -9.701 -18.680 6.876 1.00 90.00 700 ILE A C 1
ATOM 5081 O O . ILE A 1 700 ? -8.684 -19.300 6.565 1.00 90.00 700 ILE A O 1
ATOM 5085 N N . VAL A 1 701 ? -10.229 -17.702 6.140 1.00 84.56 701 VAL A N 1
ATOM 5086 C CA . VAL A 1 701 ? -9.604 -17.136 4.942 1.00 84.56 701 VAL A CA 1
ATOM 5087 C C . VAL A 1 701 ? -9.078 -15.741 5.276 1.00 84.56 701 VAL A C 1
ATOM 5089 O O . VAL A 1 701 ? -9.852 -14.855 5.634 1.00 84.56 701 VAL A O 1
ATOM 5092 N N . THR A 1 702 ? -7.771 -15.524 5.180 1.00 77.56 702 THR A N 1
ATOM 5093 C CA . THR A 1 702 ? -7.127 -14.242 5.526 1.00 77.56 702 THR A CA 1
ATOM 5094 C C . THR A 1 702 ? -7.309 -13.159 4.444 1.00 77.56 702 THR A C 1
ATOM 5096 O O . THR A 1 702 ? -7.869 -13.404 3.373 1.00 77.56 702 THR A O 1
ATOM 5099 N N . ARG A 1 703 ? -6.908 -11.913 4.762 1.00 60.75 703 ARG A N 1
ATOM 5100 C CA . ARG A 1 703 ? -7.393 -10.624 4.195 1.00 60.75 703 ARG A CA 1
ATOM 5101 C C . ARG A 1 703 ? -7.538 -10.512 2.687 1.00 60.75 703 ARG A C 1
ATOM 5103 O O . ARG A 1 703 ? -8.492 -9.864 2.261 1.00 60.75 703 ARG A O 1
ATOM 5110 N N . ARG A 1 704 ? -6.605 -11.016 1.883 1.00 52.94 704 ARG A N 1
ATOM 5111 C CA . ARG A 1 704 ? -6.604 -10.652 0.456 1.00 52.94 704 ARG A CA 1
ATOM 5112 C C . ARG A 1 704 ? -6.448 -11.806 -0.527 1.00 52.94 704 ARG A C 1
ATOM 5114 O O . ARG A 1 704 ? -6.954 -11.672 -1.637 1.00 52.94 704 ARG A O 1
ATOM 5121 N N . HIS A 1 705 ? -5.828 -12.933 -0.165 1.00 51.44 705 HIS A N 1
ATOM 5122 C CA . HIS A 1 705 ? -5.338 -13.864 -1.196 1.00 51.44 705 HIS A CA 1
ATOM 5123 C C . HIS A 1 705 ? -5.462 -15.356 -0.869 1.00 51.44 705 HIS A C 1
ATOM 5125 O O . HIS A 1 705 ? -4.665 -16.162 -1.335 1.00 51.44 705 HIS A O 1
ATOM 5131 N N . LYS A 1 706 ? -6.524 -15.737 -0.149 1.00 62.38 706 LYS A N 1
ATOM 5132 C CA . LYS A 1 706 ? -6.918 -17.142 0.062 1.00 62.38 706 LYS A CA 1
ATOM 5133 C C . LYS A 1 706 ? -5.918 -17.995 0.855 1.00 62.38 706 LYS A C 1
ATOM 5135 O O . LYS A 1 706 ? -5.987 -19.216 0.764 1.00 62.38 706 LYS A O 1
ATOM 5140 N N . PHE A 1 707 ? -5.046 -17.409 1.677 1.00 78.62 707 PHE A N 1
ATOM 5141 C CA . PHE A 1 707 ? -4.296 -18.216 2.637 1.00 78.62 707 PHE A CA 1
ATOM 5142 C C . PHE A 1 707 ? -5.276 -18.768 3.685 1.00 78.62 707 PHE A C 1
ATOM 5144 O O . PHE A 1 707 ? -6.040 -18.024 4.308 1.00 78.62 707 PHE A O 1
ATOM 5151 N N . ASN A 1 708 ? -5.323 -20.094 3.820 1.00 85.50 708 ASN A N 1
ATOM 5152 C CA . ASN A 1 708 ? -6.323 -20.767 4.643 1.00 85.50 708 ASN A CA 1
ATOM 5153 C C . ASN A 1 708 ? -5.677 -21.338 5.903 1.00 85.50 708 ASN A C 1
ATOM 5155 O O . ASN A 1 708 ? -4.826 -22.224 5.822 1.00 85.50 708 ASN A O 1
ATOM 5159 N N . LEU A 1 709 ? -6.144 -20.885 7.062 1.00 90.19 709 LEU A N 1
ATOM 5160 C CA . LEU A 1 709 ? -5.755 -21.398 8.374 1.00 90.19 709 LEU A CA 1
ATOM 5161 C C . LEU A 1 709 ? -6.924 -22.181 8.982 1.00 90.19 709 LEU A C 1
ATOM 5163 O O . LEU A 1 709 ? -8.077 -21.775 8.845 1.00 90.19 709 LEU A O 1
ATOM 5167 N N . ILE A 1 710 ? -6.650 -23.271 9.696 1.00 93.19 710 ILE A N 1
ATOM 5168 C CA . ILE A 1 710 ? -7.648 -23.937 10.543 1.00 93.19 710 ILE A CA 1
ATOM 5169 C C . ILE A 1 710 ? -7.386 -23.582 12.007 1.00 93.19 710 ILE A C 1
ATOM 5171 O O . ILE A 1 710 ? -6.346 -23.942 12.559 1.00 93.19 710 ILE A O 1
ATOM 5175 N N . ALA A 1 711 ? -8.349 -22.906 12.633 1.00 96.38 711 ALA A N 1
ATOM 5176 C CA . ALA A 1 711 ? -8.357 -22.655 14.069 1.00 96.38 711 ALA A CA 1
ATOM 5177 C C . ALA A 1 711 ? -8.517 -23.960 14.869 1.00 96.38 711 ALA A C 1
ATOM 5179 O O . ALA A 1 711 ? -9.096 -24.939 14.394 1.00 96.38 711 ALA A O 1
ATOM 5180 N N . ASP A 1 712 ? -8.041 -23.968 16.112 1.00 96.44 712 ASP A N 1
ATOM 5181 C CA . ASP A 1 712 ? -8.137 -25.135 16.988 1.00 96.44 712 ASP A CA 1
ATOM 5182 C C . ASP A 1 712 ? -9.566 -25.338 17.499 1.00 96.44 712 ASP A C 1
ATOM 5184 O O . ASP A 1 712 ? -10.049 -26.470 17.568 1.00 96.44 712 ASP A O 1
ATOM 5188 N N . ILE A 1 713 ? -10.233 -24.240 17.868 1.00 98.06 713 ILE A N 1
ATOM 5189 C CA . ILE A 1 713 ? -11.583 -24.228 18.443 1.00 98.06 713 ILE A CA 1
ATOM 5190 C C . ILE A 1 713 ? -12.380 -22.993 17.994 1.00 98.06 713 ILE A C 1
ATOM 5192 O O . ILE A 1 713 ? -11.836 -22.060 17.406 1.00 98.06 713 ILE A O 1
ATOM 5196 N N . MET A 1 714 ? -13.678 -22.982 18.293 1.00 98.38 714 MET A N 1
ATOM 5197 C CA . MET A 1 714 ? -14.530 -21.793 18.167 1.00 98.38 714 MET A CA 1
ATOM 5198 C C . MET A 1 714 ? -14.344 -20.863 19.375 1.00 98.38 714 MET A C 1
ATOM 5200 O O . MET A 1 714 ? -14.006 -21.324 20.472 1.00 98.38 714 MET A O 1
ATOM 5204 N N . VAL A 1 715 ? -14.591 -19.563 19.205 1.00 98.25 715 VAL A N 1
ATOM 5205 C CA . VAL A 1 715 ? -14.446 -18.563 20.277 1.00 98.25 715 VAL A CA 1
ATOM 5206 C C . VAL A 1 715 ? -15.371 -18.833 21.469 1.00 98.25 715 VAL A C 1
ATOM 5208 O O . VAL A 1 715 ? -14.991 -18.578 22.610 1.00 98.25 715 VAL A O 1
ATOM 5211 N N . GLU A 1 716 ? -16.539 -19.435 21.251 1.00 97.88 716 GLU A N 1
ATOM 5212 C CA . GLU A 1 716 ? -17.478 -19.838 22.305 1.00 97.88 716 GLU A CA 1
ATOM 5213 C C . GLU A 1 716 ? -16.893 -20.926 23.213 1.00 97.88 716 GLU A C 1
ATOM 5215 O O . GLU A 1 716 ? -17.151 -20.945 24.417 1.00 97.88 716 GLU A O 1
ATOM 5220 N N . GLU A 1 717 ? -16.081 -21.827 22.656 1.00 97.94 717 GLU A N 1
ATOM 5221 C CA . GLU A 1 717 ? -15.366 -22.841 23.432 1.00 97.94 717 GLU A CA 1
ATOM 5222 C C . GLU A 1 717 ? -14.157 -22.237 24.149 1.00 97.94 717 GLU A C 1
ATOM 5224 O O . GLU A 1 717 ? -13.881 -22.590 25.299 1.00 97.94 717 GLU A O 1
ATOM 5229 N N . ALA A 1 718 ? -13.465 -21.286 23.510 1.00 97.31 718 ALA A N 1
ATOM 5230 C CA . ALA A 1 718 ? -12.391 -20.530 24.149 1.00 97.31 718 ALA A CA 1
ATOM 5231 C C . ALA A 1 718 ? -12.910 -19.743 25.362 1.00 97.31 718 ALA A C 1
ATOM 5233 O O . ALA A 1 718 ? -12.251 -19.712 26.398 1.00 97.31 718 ALA A O 1
ATOM 5234 N N . ALA A 1 719 ? -14.125 -19.192 25.284 1.00 96.81 719 ALA A N 1
ATOM 5235 C CA . ALA A 1 719 ? -14.730 -18.402 26.354 1.00 96.81 719 ALA A CA 1
ATOM 5236 C C . ALA A 1 719 ? -14.974 -19.170 27.665 1.00 96.81 719 ALA A C 1
ATOM 5238 O O . ALA A 1 719 ? -15.177 -18.561 28.716 1.00 96.81 719 ALA A O 1
ATOM 5239 N N . LYS A 1 720 ? -14.933 -20.506 27.621 1.00 97.25 720 LYS A N 1
ATOM 5240 C CA . LYS A 1 720 ? -15.070 -21.391 28.789 1.00 97.25 720 LYS A CA 1
ATOM 5241 C C . LYS A 1 720 ? -13.736 -21.644 29.503 1.00 97.25 720 LYS A C 1
ATOM 5243 O O . LYS A 1 720 ? -13.702 -22.400 30.472 1.00 97.25 720 LYS A O 1
ATOM 5248 N N . ARG A 1 721 ? -12.638 -21.068 29.008 1.00 95.88 721 ARG A N 1
ATOM 5249 C CA . ARG A 1 721 ? -11.272 -21.252 29.512 1.00 95.88 721 ARG A CA 1
ATOM 5250 C C . ARG A 1 721 ? -10.727 -19.945 30.079 1.00 95.88 721 ARG A C 1
ATOM 5252 O O . ARG A 1 721 ? -11.256 -18.866 29.822 1.00 95.88 721 ARG A O 1
ATOM 5259 N N . GLU A 1 722 ? -9.649 -20.052 30.845 1.00 94.06 722 GLU A N 1
ATOM 5260 C CA . GLU A 1 722 ? -8.850 -18.898 31.245 1.00 94.06 722 GLU A CA 1
ATOM 5261 C C . GLU A 1 722 ? -7.548 -18.850 30.453 1.00 94.06 722 GLU A C 1
ATOM 5263 O O . GLU A 1 722 ? -6.953 -19.889 30.165 1.00 94.06 722 GLU A O 1
ATOM 5268 N N . PHE A 1 723 ? -7.105 -17.635 30.142 1.00 97.50 723 PHE A N 1
ATOM 5269 C CA . PHE A 1 723 ? -5.855 -17.381 29.441 1.00 97.50 723 PHE A CA 1
ATOM 5270 C C . PHE A 1 723 ? -5.000 -16.396 30.235 1.00 97.50 723 PHE A C 1
ATOM 5272 O O . PHE A 1 723 ? -5.518 -15.489 30.894 1.00 97.50 723 PHE A O 1
ATOM 5279 N N . ASP A 1 724 ? -3.688 -16.573 30.159 1.00 98.12 724 ASP A N 1
ATOM 5280 C CA . ASP A 1 724 ? -2.701 -15.633 30.683 1.00 98.12 724 ASP A CA 1
ATOM 5281 C C . ASP A 1 724 ? -2.518 -14.448 29.726 1.00 98.12 724 ASP A C 1
ATOM 5283 O O . ASP A 1 724 ? -2.265 -13.333 30.169 1.00 98.12 724 ASP A O 1
ATOM 5287 N N . LEU A 1 725 ? -2.723 -14.658 28.421 1.00 98.62 725 LEU A N 1
ATOM 5288 C CA . LEU A 1 725 ? -2.671 -13.613 27.398 1.00 98.62 725 LEU A CA 1
ATOM 5289 C C . LEU A 1 725 ? -3.773 -13.801 26.351 1.00 98.62 725 LEU A C 1
ATOM 5291 O O . LEU A 1 725 ? -3.956 -14.902 25.835 1.00 98.62 725 LEU A O 1
ATOM 5295 N N . ILE A 1 726 ? -4.445 -12.711 25.976 1.00 98.69 726 ILE A N 1
ATOM 5296 C CA . ILE A 1 726 ? -5.265 -12.641 24.756 1.00 98.69 726 ILE A CA 1
ATOM 5297 C C . ILE A 1 726 ? -4.611 -11.644 23.801 1.00 98.69 726 ILE A C 1
ATOM 5299 O O . ILE A 1 726 ? -4.517 -10.463 24.126 1.00 98.69 726 ILE A O 1
ATOM 5303 N N . VAL A 1 727 ? -4.159 -12.097 22.633 1.00 98.69 727 VAL A N 1
ATOM 5304 C CA . VAL A 1 727 ? -3.453 -11.241 21.670 1.00 98.69 727 VAL A CA 1
ATOM 5305 C C . VAL A 1 727 ? -3.988 -11.425 20.258 1.00 98.69 727 VAL A C 1
ATOM 5307 O O . VAL A 1 727 ? -4.136 -12.549 19.789 1.00 98.69 727 VAL A O 1
ATOM 5310 N N . MET A 1 728 ? -4.299 -10.317 19.586 1.00 97.88 728 MET A N 1
ATOM 5311 C CA . MET A 1 728 ? -5.030 -10.334 18.317 1.00 97.88 728 MET A CA 1
ATOM 5312 C C . MET A 1 728 ? -4.178 -9.822 17.153 1.00 97.88 728 MET A C 1
ATOM 5314 O 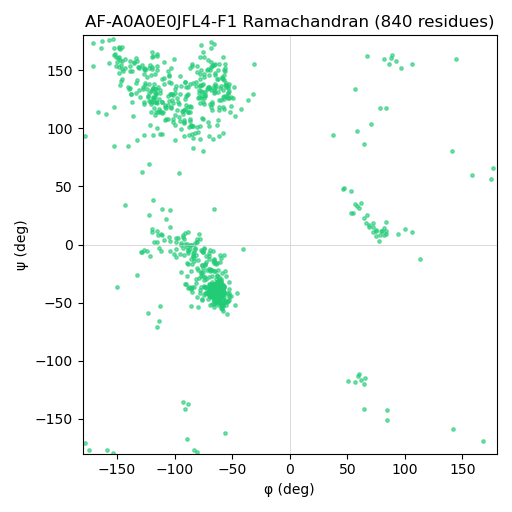O . MET A 1 728 ? -3.551 -8.766 17.297 1.00 97.88 728 MET A O 1
ATOM 5318 N N . PRO A 1 729 ? -4.197 -10.499 15.990 1.00 97.50 729 PRO A N 1
ATOM 5319 C CA . PRO A 1 729 ? -3.647 -9.943 14.760 1.00 97.50 729 PRO A CA 1
ATOM 5320 C C . PRO A 1 729 ? -4.505 -8.768 14.274 1.00 97.50 729 PRO A C 1
ATOM 5322 O O . PRO A 1 729 ? -5.617 -8.542 14.759 1.00 97.50 729 PRO A O 1
ATOM 5325 N N . GLY A 1 730 ? -4.002 -8.023 13.303 1.00 93.88 730 GLY A N 1
ATOM 5326 C CA . GLY A 1 730 ? -4.727 -6.999 12.573 1.00 93.88 730 GLY A CA 1
ATOM 5327 C C . GLY A 1 730 ? -5.401 -7.541 11.316 1.00 93.88 730 GLY A C 1
ATOM 5328 O O . GLY A 1 730 ? -5.955 -8.642 11.294 1.00 93.88 730 GLY A O 1
ATOM 5329 N N . GLY A 1 731 ? -5.367 -6.725 10.259 1.00 88.94 731 GLY A N 1
ATOM 5330 C CA . GLY A 1 731 ? -6.189 -6.883 9.061 1.00 88.94 731 GLY A CA 1
ATOM 5331 C C . GLY A 1 731 ? -7.573 -6.267 9.265 1.00 88.94 731 GLY A C 1
ATOM 5332 O O . GLY A 1 731 ? -8.321 -6.692 10.135 1.00 88.94 731 GLY A O 1
ATOM 5333 N N . LEU A 1 732 ? -7.919 -5.239 8.480 1.00 87.00 732 LEU A N 1
ATOM 5334 C CA . LEU A 1 732 ? -9.118 -4.422 8.728 1.00 87.00 732 LEU A CA 1
ATOM 5335 C C . LEU A 1 732 ? -10.433 -5.234 8.804 1.00 87.00 732 LEU A C 1
ATOM 5337 O O . LEU A 1 732 ? -11.143 -5.066 9.794 1.00 87.00 732 LEU A O 1
ATOM 5341 N N . PRO A 1 733 ? -10.752 -6.143 7.859 1.00 89.06 733 PRO A N 1
ATOM 5342 C CA . PRO A 1 733 ? -11.969 -6.952 7.965 1.00 89.06 733 PRO A CA 1
ATOM 5343 C C . PRO A 1 733 ? -11.957 -7.865 9.199 1.00 89.06 733 PRO A C 1
ATOM 5345 O O . PRO A 1 733 ? -12.959 -7.964 9.905 1.00 89.06 733 PRO A O 1
ATOM 5348 N N . GLY A 1 734 ? -10.802 -8.466 9.513 1.00 91.50 734 GLY A N 1
ATOM 5349 C CA . GLY A 1 734 ? -10.642 -9.288 10.711 1.00 91.50 734 GLY A CA 1
ATOM 5350 C C . GLY A 1 734 ? -10.830 -8.482 11.999 1.00 91.50 734 GLY A C 1
ATOM 5351 O O . GLY A 1 734 ? -11.581 -8.891 12.877 1.00 91.50 734 GLY A O 1
ATOM 5352 N N . ALA A 1 735 ? -10.239 -7.289 12.083 1.00 95.38 735 ALA A N 1
ATOM 5353 C CA . ALA A 1 735 ? -10.387 -6.371 13.211 1.00 95.38 735 ALA A CA 1
ATOM 5354 C C . ALA A 1 735 ? -11.841 -5.899 13.399 1.00 95.38 735 ALA A C 1
ATOM 5356 O O . ALA A 1 735 ? -12.341 -5.864 14.524 1.00 95.38 735 ALA A O 1
ATOM 5357 N N . GLN A 1 736 ? -12.557 -5.603 12.311 1.00 94.12 736 GLN A N 1
ATOM 5358 C CA . GLN A 1 736 ? -13.992 -5.290 12.351 1.00 94.12 736 GLN A CA 1
ATOM 5359 C C . GLN A 1 736 ? -14.815 -6.477 12.869 1.00 94.12 736 GLN A C 1
ATOM 5361 O O . GLN A 1 736 ? -15.716 -6.308 13.702 1.00 94.12 736 GLN A O 1
ATOM 5366 N N . LYS A 1 737 ? -14.483 -7.697 12.432 1.00 96.00 737 LYS A N 1
ATOM 5367 C CA . LYS A 1 737 ? -15.118 -8.917 12.934 1.00 96.00 737 LYS A CA 1
ATOM 5368 C C . LYS A 1 737 ? -14.827 -9.135 14.421 1.00 96.00 737 LYS A C 1
ATOM 5370 O O . LYS A 1 737 ? -15.754 -9.408 15.180 1.00 96.00 737 LYS A O 1
ATOM 5375 N N . PHE A 1 738 ? -13.584 -8.956 14.868 1.00 98.19 738 PHE A N 1
ATOM 5376 C CA . PHE A 1 738 ? -13.225 -9.032 16.287 1.00 98.19 738 PHE A CA 1
ATOM 5377 C C . PHE A 1 738 ? -14.029 -8.034 17.124 1.00 98.19 738 PHE A C 1
ATOM 5379 O O . PHE A 1 738 ? -14.632 -8.418 18.123 1.00 98.19 738 PHE A O 1
ATOM 5386 N N . SER A 1 739 ? -14.100 -6.778 16.676 1.00 97.50 739 SER A N 1
ATOM 5387 C CA . SER A 1 739 ? -14.789 -5.692 17.381 1.00 97.50 739 SER A CA 1
ATOM 5388 C C . SER A 1 739 ? -16.301 -5.907 17.509 1.00 97.50 739 SER A C 1
ATOM 5390 O O . SER A 1 739 ? -16.899 -5.536 18.519 1.00 97.50 739 SER A O 1
ATOM 5392 N N . SER A 1 740 ? -16.924 -6.538 16.510 1.00 96.44 740 SER A N 1
ATOM 5393 C CA . SER A 1 740 ? -18.358 -6.866 16.519 1.00 96.44 740 SER A CA 1
ATOM 5394 C C . SER A 1 740 ? -18.686 -8.192 17.219 1.00 96.44 740 SER A C 1
ATOM 5396 O O . SER A 1 740 ? -19.848 -8.453 17.541 1.00 96.44 740 SER A O 1
ATOM 5398 N N . THR A 1 741 ? -17.686 -9.029 17.509 1.00 98.12 741 THR A N 1
ATOM 5399 C CA . THR A 1 741 ? -17.888 -10.322 18.171 1.00 98.12 741 THR A CA 1
ATOM 5400 C C . THR A 1 741 ? -17.996 -10.135 19.680 1.00 98.12 741 THR A C 1
ATOM 5402 O O . THR A 1 741 ? -16.998 -10.108 20.402 1.00 98.12 741 THR A O 1
ATOM 5405 N N . LYS A 1 742 ? -19.235 -10.058 20.178 1.00 98.06 742 LYS A N 1
ATOM 5406 C CA . LYS A 1 742 ? -19.528 -9.818 21.600 1.00 98.06 742 LYS A CA 1
ATOM 5407 C C . LYS A 1 742 ? -18.773 -10.760 22.547 1.00 98.06 742 LYS A C 1
ATOM 5409 O O . LYS A 1 742 ? -18.224 -10.296 23.538 1.00 98.06 742 LYS A O 1
ATOM 5414 N N . VAL A 1 743 ? -18.717 -12.058 22.233 1.00 98.31 743 VAL A N 1
ATOM 5415 C CA . VAL A 1 743 ? -18.034 -13.066 23.068 1.00 98.31 743 VAL A CA 1
ATOM 5416 C C . VAL A 1 743 ? -16.551 -12.728 23.256 1.00 98.31 743 VAL A C 1
ATOM 5418 O O . VAL A 1 743 ? -16.045 -12.793 24.373 1.00 98.31 743 VAL A O 1
ATOM 5421 N N . LEU A 1 744 ? -15.862 -12.315 22.188 1.00 98.56 744 LEU A N 1
ATOM 5422 C CA . LEU A 1 744 ? -14.454 -11.924 22.256 1.00 98.56 744 LEU A CA 1
ATOM 5423 C C . LEU A 1 744 ? -14.266 -10.617 23.037 1.00 98.56 744 LEU A C 1
ATOM 5425 O O . LEU A 1 744 ? -13.374 -10.527 23.877 1.00 98.56 744 LEU A O 1
ATOM 5429 N N . VAL A 1 745 ? -15.116 -9.617 22.793 1.00 98.62 745 VAL A N 1
ATOM 5430 C CA . VAL A 1 745 ? -15.068 -8.334 23.513 1.00 98.62 745 VAL A CA 1
ATOM 5431 C C . VAL A 1 745 ? -15.277 -8.533 25.016 1.00 98.62 745 VAL A C 1
ATOM 5433 O O . VAL A 1 745 ? -14.553 -7.943 25.818 1.00 98.62 745 VAL A O 1
ATOM 5436 N N . ASP A 1 746 ? -16.224 -9.386 25.410 1.00 98.38 746 ASP A N 1
ATOM 5437 C CA . ASP A 1 746 ? -16.467 -9.717 26.816 1.00 98.38 746 ASP A CA 1
ATOM 5438 C C . ASP A 1 746 ? -15.242 -10.409 27.447 1.00 98.38 746 ASP A C 1
ATOM 5440 O O . ASP A 1 746 ? -14.873 -10.092 28.580 1.00 98.38 746 ASP A O 1
ATOM 5444 N N . LEU A 1 747 ? -14.565 -11.303 26.710 1.00 98.19 747 LEU A N 1
ATOM 5445 C CA . LEU A 1 747 ? -13.317 -11.926 27.166 1.00 98.19 747 LEU A CA 1
ATOM 5446 C C . LEU A 1 747 ? -12.198 -10.902 27.368 1.00 98.19 747 LEU A C 1
ATOM 5448 O O . LEU A 1 747 ? -11.536 -10.936 28.401 1.00 98.19 747 LEU A O 1
ATOM 5452 N N . LEU A 1 748 ? -12.006 -9.979 26.424 1.00 98.44 748 LEU A N 1
ATOM 5453 C CA . LEU A 1 748 ? -10.991 -8.925 26.524 1.00 98.44 748 LEU A CA 1
ATOM 5454 C C . LEU A 1 748 ? -11.247 -7.996 27.715 1.00 98.44 748 LEU A C 1
ATOM 5456 O O . LEU A 1 748 ? -10.316 -7.675 28.452 1.00 98.44 748 LEU A O 1
ATOM 5460 N N . LYS A 1 749 ? -12.505 -7.603 27.945 1.00 98.25 749 LYS A N 1
ATOM 5461 C CA . LYS A 1 749 ? -12.885 -6.791 29.111 1.00 98.25 749 LYS A CA 1
ATOM 5462 C C . LYS A 1 749 ? -12.596 -7.522 30.415 1.00 98.25 749 LYS A C 1
ATOM 5464 O O . LYS A 1 749 ? -11.919 -6.967 31.274 1.00 98.25 749 LYS A O 1
ATOM 5469 N N . LYS A 1 750 ? -12.994 -8.794 30.522 1.00 97.31 750 LYS A N 1
ATOM 5470 C CA . LYS A 1 750 ? -12.677 -9.632 31.688 1.00 97.31 750 LYS A CA 1
ATOM 5471 C C . LYS A 1 750 ? -11.163 -9.772 31.899 1.00 97.31 750 LYS A C 1
ATOM 5473 O O . LYS A 1 750 ? -10.699 -9.725 33.040 1.00 97.31 750 LYS A O 1
ATOM 5478 N N . GLN A 1 751 ? -10.394 -9.933 30.820 1.00 95.94 751 GLN A N 1
ATOM 5479 C CA . GLN A 1 751 ? -8.932 -10.028 30.856 1.00 95.94 751 GLN A CA 1
ATOM 5480 C C . GLN A 1 751 ? -8.313 -8.743 31.426 1.00 95.94 751 GLN A C 1
ATOM 5482 O O . GLN A 1 751 ? -7.517 -8.805 32.366 1.00 95.94 751 GLN A O 1
ATOM 5487 N N . ALA A 1 752 ? -8.740 -7.586 30.911 1.00 95.69 752 ALA A N 1
ATOM 5488 C CA . ALA A 1 752 ? -8.281 -6.275 31.354 1.00 95.69 752 ALA A CA 1
ATOM 5489 C C . ALA A 1 752 ? -8.682 -5.971 32.810 1.00 95.69 752 ALA A C 1
ATOM 5491 O O . ALA A 1 752 ? -7.833 -5.545 33.591 1.00 95.69 752 ALA A O 1
ATOM 5492 N N . GLU A 1 753 ? -9.930 -6.249 33.204 1.00 96.00 753 GLU A N 1
ATOM 5493 C CA . GLU A 1 753 ? -10.435 -6.087 34.581 1.00 96.00 753 GLU A CA 1
ATOM 5494 C C . GLU A 1 753 ? -9.689 -6.970 35.590 1.00 96.00 753 GLU A C 1
ATOM 5496 O O . GLU A 1 753 ? -9.473 -6.574 36.734 1.00 96.00 753 GLU A O 1
ATOM 5501 N N . SER A 1 754 ? -9.243 -8.151 35.154 1.00 94.75 754 SER A N 1
ATOM 5502 C CA . SER A 1 754 ? -8.437 -9.070 35.967 1.00 94.75 754 SER A CA 1
ATOM 5503 C C . SER A 1 754 ? -6.949 -8.693 36.006 1.00 94.75 754 SER A C 1
ATOM 5505 O O . SER A 1 754 ? -6.145 -9.447 36.554 1.00 94.75 754 SER A O 1
ATOM 5507 N N . ASN A 1 755 ? -6.567 -7.562 35.400 1.00 94.00 755 ASN A N 1
ATOM 5508 C CA . ASN A 1 755 ? -5.187 -7.105 35.228 1.00 94.00 755 ASN A CA 1
ATOM 5509 C C . ASN A 1 755 ? -4.269 -8.158 34.574 1.00 94.00 755 ASN A C 1
ATOM 5511 O O . ASN A 1 755 ? -3.058 -8.173 34.805 1.00 94.00 755 ASN A O 1
ATOM 5515 N N . LYS A 1 756 ? -4.844 -9.059 33.767 1.00 96.69 756 LYS A N 1
ATOM 5516 C CA . LYS A 1 756 ? -4.081 -10.043 32.999 1.00 96.69 756 LYS A CA 1
ATOM 5517 C C . LYS A 1 756 ? -3.642 -9.433 31.660 1.00 96.69 756 LYS A C 1
ATOM 5519 O O . LYS A 1 756 ? -4.318 -8.527 31.161 1.00 96.69 756 LYS A O 1
ATOM 5524 N N . PRO A 1 757 ? -2.525 -9.897 31.081 1.00 98.31 757 PRO A N 1
ATOM 5525 C CA . PRO A 1 757 ? -2.049 -9.429 29.788 1.00 98.31 757 PRO A CA 1
ATOM 5526 C C . PRO A 1 757 ? -3.062 -9.549 28.645 1.00 98.31 757 PRO A C 1
ATOM 5528 O O . PRO A 1 757 ? -3.753 -10.564 28.506 1.00 98.31 757 PRO A O 1
ATOM 5531 N N . TYR A 1 758 ? -3.115 -8.526 27.794 1.00 98.69 758 TYR A N 1
ATOM 5532 C CA . TYR A 1 758 ? -3.816 -8.548 26.511 1.00 98.69 758 TYR A CA 1
ATOM 5533 C C . TYR A 1 758 ? -3.147 -7.606 25.505 1.00 98.69 758 TYR A C 1
ATOM 5535 O O . TYR A 1 758 ? -2.376 -6.720 25.875 1.00 98.69 758 TYR A O 1
ATOM 5543 N N . GLY A 1 759 ? -3.421 -7.791 24.216 1.00 98.56 759 GLY A N 1
ATOM 5544 C CA . GLY A 1 759 ? -2.788 -6.964 23.201 1.00 98.56 759 GLY A CA 1
ATOM 5545 C C . GLY A 1 759 ? -3.325 -7.117 21.792 1.00 98.56 759 GLY A C 1
ATOM 5546 O O . GLY A 1 759 ? -4.162 -7.973 21.504 1.00 98.56 759 GLY A O 1
ATOM 5547 N N . ALA A 1 760 ? -2.831 -6.266 20.901 1.00 98.69 760 ALA A N 1
ATOM 5548 C CA . ALA A 1 760 ? -3.221 -6.276 19.498 1.00 98.69 760 ALA A CA 1
ATOM 5549 C C . ALA A 1 760 ? -2.163 -5.631 18.592 1.00 98.69 760 ALA A C 1
ATOM 5551 O O . ALA A 1 760 ? -1.406 -4.771 19.029 1.00 98.69 760 ALA A O 1
ATOM 5552 N N . ILE A 1 761 ? -2.145 -5.999 17.313 1.00 98.56 761 ILE A N 1
ATOM 5553 C CA . ILE A 1 761 ? -1.257 -5.409 16.298 1.00 98.56 761 ILE A CA 1
ATOM 5554 C C . ILE A 1 761 ? -2.054 -4.789 15.139 1.00 98.56 761 ILE A C 1
ATOM 5556 O O . ILE A 1 761 ? -3.200 -5.166 14.874 1.00 98.56 761 ILE A O 1
ATOM 5560 N N . CYS A 1 762 ? -1.452 -3.806 14.464 1.00 96.38 762 CYS A N 1
ATOM 5561 C CA . CYS A 1 762 ? -1.953 -3.189 13.238 1.00 96.38 762 CYS A CA 1
ATOM 5562 C C . CYS A 1 762 ? -3.314 -2.496 13.430 1.00 96.38 762 CYS A C 1
ATOM 5564 O O . CYS A 1 762 ? -3.396 -1.499 14.144 1.00 96.38 762 CYS A O 1
ATOM 5566 N N . ALA A 1 763 ? -4.376 -2.952 12.766 1.00 95.31 763 ALA A N 1
ATOM 5567 C CA . ALA A 1 763 ? -5.690 -2.310 12.827 1.00 95.31 763 ALA A CA 1
ATOM 5568 C C . ALA A 1 763 ? -6.418 -2.594 14.153 1.00 95.31 763 ALA A C 1
ATOM 5570 O O . ALA A 1 763 ? -7.278 -1.821 14.570 1.00 95.31 763 ALA A O 1
ATOM 5571 N N . SER A 1 764 ? -6.081 -3.690 14.835 1.00 98.38 764 SER A N 1
ATOM 5572 C CA . SER A 1 764 ? -6.836 -4.166 15.996 1.00 98.38 764 SER A CA 1
ATOM 5573 C C . SER A 1 764 ? -6.737 -3.278 17.250 1.00 98.38 764 SER A C 1
ATOM 5575 O O . SER A 1 764 ? -7.760 -3.136 17.920 1.00 98.38 764 SER A O 1
ATOM 5577 N N . PRO A 1 765 ? -5.612 -2.607 17.579 1.00 98.56 765 PRO A N 1
ATOM 5578 C CA . PRO A 1 765 ? -5.598 -1.590 18.632 1.00 98.56 765 PRO A CA 1
ATOM 5579 C C . PRO A 1 765 ? -6.662 -0.501 18.423 1.00 98.56 765 PRO A C 1
ATOM 5581 O O . PRO A 1 765 ? -7.458 -0.245 19.322 1.00 98.56 765 PRO A O 1
ATOM 5584 N N . ALA A 1 766 ? -6.742 0.059 17.214 1.00 96.25 766 ALA A N 1
ATOM 5585 C CA . ALA A 1 766 ? -7.663 1.144 16.876 1.00 96.25 766 ALA A CA 1
ATOM 5586 C C . ALA A 1 766 ? -9.128 0.696 16.726 1.00 96.25 766 ALA A C 1
ATOM 5588 O O . ALA A 1 766 ? -10.038 1.421 17.108 1.00 96.25 766 ALA A O 1
ATOM 5589 N N . TYR A 1 767 ? -9.378 -0.499 16.182 1.00 96.38 767 TYR A N 1
ATOM 5590 C CA . TYR A 1 767 ? -10.744 -0.967 15.898 1.00 96.38 767 TYR A CA 1
ATOM 5591 C C . TYR A 1 767 ? -11.355 -1.830 16.999 1.00 96.38 767 TYR A C 1
ATOM 5593 O O . TYR A 1 767 ? -12.580 -1.933 17.086 1.00 96.38 767 TYR A O 1
ATOM 5601 N N . VAL A 1 768 ? -10.529 -2.474 17.825 1.00 98.38 768 VAL A N 1
ATOM 5602 C CA . VAL A 1 768 ? -10.986 -3.384 18.881 1.00 98.38 768 VAL A CA 1
ATOM 5603 C C . VAL A 1 768 ? -10.690 -2.801 20.255 1.00 98.38 768 VAL A C 1
ATOM 5605 O O . VAL A 1 768 ? -11.591 -2.704 21.079 1.00 98.38 768 VAL A O 1
ATOM 5608 N N . LEU A 1 769 ? -9.453 -2.395 20.540 1.00 98.56 769 LEU A N 1
ATOM 5609 C CA . LEU A 1 769 ? -9.110 -1.988 21.904 1.00 98.56 769 LEU A CA 1
ATOM 5610 C C . LEU A 1 769 ? -9.653 -0.594 22.248 1.00 98.56 769 LEU A C 1
ATOM 5612 O O . LEU A 1 769 ? -10.292 -0.432 23.291 1.00 98.56 769 LEU A O 1
ATOM 5616 N N . GLU A 1 770 ? -9.449 0.391 21.371 1.00 97.88 770 GLU A N 1
ATOM 5617 C CA . GLU A 1 770 ? -9.895 1.772 21.593 1.00 97.88 770 GLU A CA 1
ATOM 5618 C C . GLU A 1 770 ? -11.422 1.883 21.790 1.00 97.88 770 GLU A C 1
ATOM 5620 O O . GLU A 1 770 ? -11.846 2.354 22.851 1.00 97.88 770 GLU A O 1
ATOM 5625 N N . PRO A 1 771 ? -12.290 1.392 20.875 1.00 97.38 771 PRO A N 1
ATOM 5626 C CA . PRO A 1 771 ? -13.731 1.658 20.954 1.00 97.38 771 PRO A CA 1
ATOM 5627 C C . PRO A 1 771 ? -14.408 0.934 22.122 1.00 97.38 771 PRO A C 1
ATOM 5629 O O . PRO A 1 771 ? -15.479 1.333 22.578 1.00 97.38 771 PRO A O 1
ATOM 5632 N N . HIS A 1 772 ? -13.774 -0.126 22.633 1.00 98.06 772 HIS A N 1
ATOM 5633 C CA . HIS A 1 772 ? -14.250 -0.891 23.785 1.00 98.06 772 HIS A CA 1
ATOM 5634 C C . HIS A 1 772 ? -13.664 -0.407 25.119 1.00 98.06 772 HIS A C 1
ATOM 5636 O O . HIS A 1 772 ? -13.912 -1.033 26.152 1.00 98.06 772 HIS A O 1
ATOM 5642 N N . GLY A 1 773 ? -12.939 0.720 25.113 1.00 97.56 773 GLY A N 1
ATOM 5643 C CA . GLY A 1 773 ? -12.403 1.382 26.304 1.00 97.56 773 GLY A CA 1
ATOM 5644 C C . GLY A 1 773 ? -11.189 0.690 26.921 1.00 97.56 773 GLY A C 1
ATOM 5645 O O . GLY A 1 773 ? -10.804 1.026 28.041 1.00 97.56 773 GLY A O 1
ATOM 5646 N N . LEU A 1 774 ? -10.584 -0.264 26.211 1.00 98.38 774 LEU A N 1
ATOM 5647 C CA . LEU A 1 774 ? -9.447 -1.042 26.702 1.00 98.38 774 LEU A CA 1
ATOM 5648 C C . LEU A 1 774 ? -8.147 -0.218 26.678 1.00 98.38 774 LEU A C 1
ATOM 5650 O O . LEU A 1 774 ? -7.236 -0.499 27.440 1.00 98.38 774 LEU A O 1
ATOM 5654 N N . LEU A 1 775 ? -8.073 0.858 25.890 1.00 98.12 775 LEU A N 1
ATOM 5655 C CA . LEU A 1 775 ? -6.905 1.755 25.855 1.00 98.12 775 LEU A CA 1
ATOM 5656 C C . LEU A 1 775 ? -6.998 2.949 26.820 1.00 98.12 775 LEU A C 1
ATOM 5658 O O . LEU A 1 775 ? -6.123 3.812 26.844 1.00 98.12 775 LEU A O 1
ATOM 5662 N N . LYS A 1 776 ? -8.040 3.019 27.658 1.00 96.19 776 LYS A N 1
ATOM 5663 C CA . LYS A 1 776 ? -8.256 4.173 28.537 1.00 96.19 776 LYS A CA 1
ATOM 5664 C C . LYS A 1 776 ? -7.099 4.354 29.528 1.00 96.19 776 LYS A C 1
ATOM 5666 O O . LYS A 1 776 ? -6.915 3.546 30.436 1.00 96.19 776 LYS A O 1
ATOM 5671 N N . GLY A 1 777 ? -6.383 5.473 29.399 1.00 95.00 777 GLY A N 1
ATOM 5672 C CA . GLY A 1 777 ? -5.243 5.810 30.260 1.00 95.00 777 GLY A CA 1
ATOM 5673 C C . GLY A 1 777 ? -3.994 4.966 29.993 1.00 95.00 777 GLY A C 1
ATOM 5674 O O . GLY A 1 777 ? -3.130 4.888 30.863 1.00 95.00 777 GLY A O 1
ATOM 5675 N N . LYS A 1 778 ? -3.924 4.319 28.826 1.00 97.19 778 LYS A N 1
ATOM 5676 C CA . LYS A 1 778 ? -2.812 3.485 28.380 1.00 97.19 778 LYS A CA 1
ATOM 5677 C C . LYS A 1 778 ? -2.173 4.084 27.136 1.00 97.19 778 LYS A C 1
ATOM 5679 O O . LYS A 1 778 ? -2.868 4.630 26.286 1.00 97.19 778 LYS A O 1
ATOM 5684 N N . LYS A 1 779 ? -0.862 3.913 27.004 1.00 97.94 779 LYS A N 1
ATOM 5685 C CA . LYS A 1 779 ? -0.142 4.181 25.762 1.00 97.94 779 LYS A CA 1
ATOM 5686 C C . LYS A 1 779 ? -0.223 2.986 24.826 1.00 97.94 779 LYS A C 1
ATOM 5688 O O . LYS A 1 779 ? -0.080 1.840 25.253 1.00 97.94 779 LYS A O 1
ATOM 5693 N N . ALA A 1 780 ? -0.414 3.265 23.544 1.00 98.06 780 ALA A N 1
ATOM 5694 C CA . ALA A 1 780 ? -0.502 2.249 22.511 1.00 98.06 780 ALA A CA 1
ATOM 5695 C C . ALA A 1 780 ? 0.073 2.751 21.184 1.00 98.06 780 ALA A C 1
ATOM 5697 O O . ALA A 1 780 ? 0.156 3.952 20.930 1.00 98.06 780 ALA A O 1
ATOM 5698 N N . THR A 1 781 ? 0.438 1.799 20.333 1.00 97.44 781 THR A N 1
ATOM 5699 C CA . THR A 1 781 ? 0.697 2.014 18.910 1.00 97.44 781 THR A CA 1
ATOM 5700 C C . THR A 1 781 ? -0.329 1.244 18.080 1.00 97.44 781 THR A C 1
ATOM 5702 O O . THR A 1 781 ? -1.012 0.344 18.576 1.00 97.44 781 THR A O 1
ATOM 5705 N N . SER A 1 782 ? -0.469 1.603 16.810 1.00 96.12 782 SER A N 1
ATOM 5706 C CA . SER A 1 782 ? -1.359 0.934 15.862 1.00 96.12 782 SER A CA 1
ATOM 5707 C C . SER A 1 782 ? -0.844 1.102 14.435 1.00 96.12 782 SER A C 1
ATOM 5709 O O . SER A 1 782 ? 0.203 1.712 14.206 1.00 96.12 782 SER A O 1
ATOM 5711 N N . PHE A 1 783 ? -1.569 0.553 13.461 1.00 93.75 783 PHE A N 1
ATOM 5712 C CA . PHE A 1 783 ? -1.274 0.779 12.051 1.00 93.75 783 PHE A CA 1
ATOM 5713 C C . PHE A 1 783 ? -1.260 2.280 11.758 1.00 93.75 783 PHE A C 1
ATOM 5715 O O . PHE A 1 783 ? -2.239 2.934 12.099 1.00 93.75 783 PHE A O 1
ATOM 5722 N N . PRO A 1 784 ? -0.213 2.853 11.134 1.00 88.50 784 PRO A N 1
ATOM 5723 C CA . PRO A 1 784 ? -0.075 4.311 11.076 1.00 88.50 784 PRO A CA 1
ATOM 5724 C C . PRO A 1 784 ? -1.252 5.042 10.417 1.00 88.50 784 PRO A C 1
ATOM 5726 O O . PRO A 1 784 ? -1.688 6.043 10.976 1.00 88.50 784 PRO A O 1
ATOM 5729 N N . PRO A 1 785 ? -1.871 4.516 9.339 1.00 84.31 785 PRO A N 1
ATOM 5730 C CA . PRO A 1 785 ? -3.124 5.063 8.806 1.00 84.31 785 PRO A CA 1
ATOM 5731 C C . PRO A 1 785 ? -4.329 5.052 9.766 1.00 84.31 785 PRO A C 1
ATOM 5733 O O . PRO A 1 785 ? -5.368 5.600 9.429 1.00 84.31 785 PRO A O 1
ATOM 5736 N N . MET A 1 786 ? -4.222 4.398 10.922 1.00 83.44 786 MET A N 1
ATOM 5737 C CA . MET A 1 786 ? -5.251 4.274 11.960 1.00 83.44 786 MET A CA 1
ATOM 5738 C C . MET A 1 786 ? -4.812 4.898 13.292 1.00 83.44 786 MET A C 1
ATOM 5740 O O . MET A 1 786 ? -5.567 4.852 14.260 1.00 83.44 786 MET A O 1
ATOM 5744 N N . ALA A 1 787 ? -3.618 5.499 13.356 1.00 84.12 787 ALA A N 1
ATOM 5745 C CA . ALA A 1 787 ? -3.088 6.129 14.564 1.00 84.12 787 ALA A CA 1
ATOM 5746 C C . ALA A 1 787 ? -4.013 7.234 15.095 1.00 84.12 787 ALA A C 1
ATOM 5748 O O . ALA A 1 787 ? -4.189 7.361 16.304 1.00 84.12 787 ALA A O 1
ATOM 5749 N N . HIS A 1 788 ? -4.667 7.973 14.193 1.00 84.75 788 HIS A N 1
ATOM 5750 C CA . HIS A 1 788 ? -5.611 9.039 14.531 1.00 84.75 788 HIS A CA 1
ATOM 5751 C C . HIS A 1 788 ? -6.839 8.555 15.313 1.00 84.75 788 HIS A C 1
ATOM 5753 O O . HIS A 1 788 ? -7.491 9.355 15.981 1.00 84.75 788 HIS A O 1
ATOM 5759 N N . LEU A 1 789 ? -7.168 7.262 15.226 1.00 88.56 789 LEU A N 1
ATOM 5760 C CA . LEU A 1 789 ? -8.290 6.674 15.949 1.00 88.56 789 LEU A CA 1
ATOM 5761 C C . LEU A 1 789 ? -7.968 6.457 17.428 1.00 88.56 789 LEU A C 1
ATOM 5763 O O . LEU A 1 789 ? -8.899 6.292 18.206 1.00 88.56 789 LEU A O 1
ATOM 5767 N N . LEU A 1 790 ? -6.690 6.462 17.826 1.00 91.62 790 LEU A N 1
ATOM 5768 C CA . LEU A 1 790 ? -6.297 6.338 19.227 1.00 91.62 790 LEU A CA 1
ATOM 5769 C C . LEU A 1 790 ? -6.495 7.668 19.961 1.00 91.62 790 LEU A C 1
ATOM 5771 O O . LEU A 1 790 ? -6.101 8.728 19.466 1.00 91.62 790 LEU A O 1
ATOM 5775 N N . THR A 1 791 ? -7.047 7.615 21.177 1.00 93.81 791 THR A N 1
ATOM 5776 C CA . THR A 1 791 ? -7.197 8.819 22.014 1.00 93.81 791 THR A CA 1
ATOM 5777 C C . THR A 1 791 ? -5.833 9.367 22.451 1.00 93.81 791 THR A C 1
ATOM 5779 O O . THR A 1 791 ? -5.640 10.582 22.493 1.00 93.81 791 THR A O 1
ATOM 5782 N N . ASP A 1 792 ? -4.877 8.485 22.768 1.00 92.81 792 ASP A N 1
ATOM 5783 C CA . ASP A 1 792 ? -3.486 8.843 23.069 1.00 92.81 792 ASP A CA 1
ATOM 5784 C C . ASP A 1 792 ? -2.571 8.415 21.914 1.00 92.81 792 ASP A C 1
ATOM 5786 O O . ASP A 1 792 ? -2.299 7.232 21.712 1.00 92.81 792 ASP A O 1
ATOM 5790 N N . GLN A 1 793 ? -2.078 9.401 21.164 1.00 94.00 793 GLN A N 1
ATOM 5791 C CA . GLN A 1 793 ? -1.221 9.187 19.995 1.00 94.00 793 GLN A CA 1
ATOM 5792 C C . GLN A 1 793 ? 0.279 9.259 20.327 1.00 94.00 793 GLN A C 1
ATOM 5794 O O . GLN A 1 793 ? 1.120 9.108 19.442 1.00 94.00 793 GLN A O 1
ATOM 5799 N N . SER A 1 794 ? 0.645 9.467 21.600 1.00 92.75 794 SER A N 1
ATOM 5800 C CA . SER A 1 794 ? 2.025 9.770 22.016 1.00 92.75 794 SER A CA 1
ATOM 5801 C C . SER A 1 794 ? 3.035 8.644 21.781 1.00 92.75 794 SER A C 1
ATOM 5803 O O . SER A 1 794 ? 4.237 8.894 21.836 1.00 92.75 794 SER A O 1
ATOM 5805 N N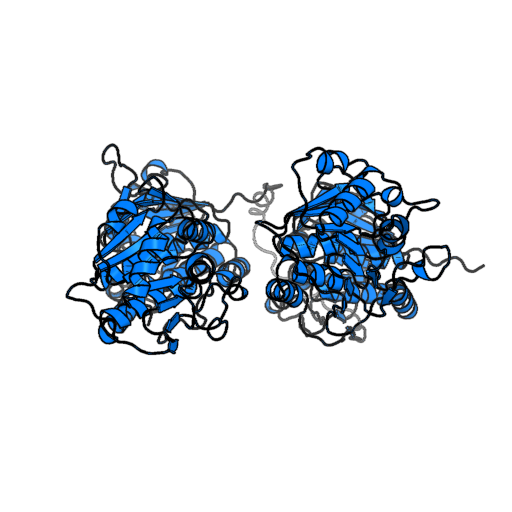 . ALA A 1 795 ? 2.563 7.421 21.527 1.00 92.44 795 ALA A N 1
ATOM 5806 C CA . ALA A 1 795 ? 3.392 6.248 21.255 1.00 92.44 795 ALA A CA 1
ATOM 5807 C C . ALA A 1 795 ? 3.128 5.620 19.868 1.00 92.44 795 ALA A C 1
ATOM 5809 O O . ALA A 1 795 ? 3.577 4.508 19.605 1.00 92.44 795 ALA A O 1
ATOM 5810 N N . CYS A 1 796 ? 2.425 6.308 18.957 1.00 88.44 796 CYS A N 1
ATOM 5811 C CA . CYS A 1 796 ? 2.077 5.761 17.633 1.00 88.44 796 CYS A CA 1
ATOM 5812 C C . CYS A 1 796 ? 3.283 5.510 16.710 1.00 88.44 796 CYS A C 1
ATOM 5814 O O . CYS A 1 796 ? 3.213 4.687 15.793 1.00 88.44 796 CYS A O 1
ATOM 5816 N N . ASP A 1 797 ? 4.406 6.191 16.941 1.00 87.12 797 ASP A N 1
ATOM 5817 C CA . ASP A 1 797 ? 5.612 5.983 16.138 1.00 87.12 797 ASP A CA 1
ATOM 5818 C C . ASP A 1 797 ? 6.363 4.701 16.504 1.00 87.12 797 ASP A C 1
ATOM 5820 O O . ASP A 1 797 ? 7.026 4.109 15.641 1.00 87.12 797 ASP A O 1
ATOM 5824 N N . SER A 1 798 ? 6.188 4.230 17.736 1.00 92.38 798 SER A N 1
ATOM 5825 C CA . SER A 1 798 ? 6.804 3.031 18.290 1.00 92.38 798 SER A CA 1
ATOM 5826 C C . SER A 1 798 ? 6.378 1.768 17.542 1.00 92.38 798 SER A C 1
ATOM 5828 O O . SER A 1 798 ? 5.224 1.608 17.138 1.00 92.38 798 SER A O 1
ATOM 5830 N N . ARG A 1 799 ? 7.316 0.829 17.370 1.00 93.94 799 ARG A N 1
ATOM 5831 C CA . ARG A 1 799 ? 7.055 -0.461 16.700 1.00 93.94 799 ARG A CA 1
ATOM 5832 C C . ARG A 1 799 ? 6.337 -1.448 17.616 1.00 93.94 799 ARG A C 1
ATOM 5834 O O . ARG A 1 799 ? 5.441 -2.164 17.163 1.00 93.94 799 ARG A O 1
ATOM 5841 N N . VAL A 1 800 ? 6.719 -1.460 18.893 1.00 97.31 800 VAL A N 1
ATOM 5842 C CA . VAL A 1 800 ? 6.093 -2.239 19.964 1.00 97.31 800 VAL A CA 1
ATOM 5843 C C . VAL A 1 800 ? 5.996 -1.365 21.211 1.00 97.31 800 VAL A C 1
ATOM 5845 O O . VAL A 1 800 ? 6.990 -0.776 21.631 1.00 97.31 800 VAL A O 1
ATOM 5848 N N . VAL A 1 801 ? 4.803 -1.301 21.799 1.00 98.38 801 VAL A N 1
ATOM 5849 C CA . VAL A 1 801 ? 4.516 -0.542 23.022 1.00 98.38 801 VAL A CA 1
ATOM 5850 C C . VAL A 1 801 ? 3.964 -1.487 24.074 1.00 98.38 801 VAL A C 1
ATOM 5852 O O . VAL A 1 801 ? 3.013 -2.222 23.800 1.00 98.38 801 VAL A O 1
ATOM 5855 N N . VAL A 1 802 ? 4.526 -1.443 25.279 1.00 98.62 802 VAL A N 1
ATOM 5856 C CA . VAL A 1 802 ? 3.987 -2.113 26.469 1.00 98.62 802 VAL A CA 1
ATOM 5857 C C . VAL A 1 802 ? 3.547 -1.041 27.460 1.00 98.62 802 VAL A C 1
ATOM 5859 O O . VAL A 1 802 ? 4.351 -0.203 27.846 1.00 98.62 802 VAL A O 1
ATOM 5862 N N . ASP A 1 803 ? 2.295 -1.081 27.915 1.00 98.25 803 ASP A N 1
ATOM 5863 C CA . ASP A 1 803 ? 1.808 -0.249 29.022 1.00 98.25 803 ASP A CA 1
ATOM 5864 C C . ASP A 1 803 ? 1.149 -1.123 30.099 1.00 98.25 803 ASP A C 1
ATOM 5866 O O . ASP A 1 803 ? -0.041 -1.467 30.052 1.00 98.25 803 ASP A O 1
ATOM 5870 N N . GLY A 1 804 ? 1.936 -1.501 31.105 1.00 97.44 804 GLY A N 1
ATOM 5871 C CA . GLY A 1 804 ? 1.520 -2.450 32.132 1.00 97.44 804 GLY A CA 1
ATOM 5872 C C . GLY A 1 804 ? 1.149 -3.818 31.544 1.00 97.44 804 GLY A C 1
ATOM 5873 O O . GLY A 1 804 ? 2.015 -4.568 31.091 1.00 97.44 804 GLY A O 1
ATOM 5874 N N . ASN A 1 805 ? -0.138 -4.176 31.591 1.00 96.88 805 ASN A N 1
ATOM 5875 C CA . ASN A 1 805 ? -0.673 -5.428 31.045 1.00 96.88 805 ASN A CA 1
ATOM 5876 C C . ASN A 1 805 ? -1.155 -5.317 29.584 1.00 96.88 805 ASN A C 1
ATOM 5878 O O . ASN A 1 805 ? -1.634 -6.304 29.034 1.00 96.88 805 ASN A O 1
ATOM 5882 N N . LEU A 1 806 ? -1.047 -4.146 28.954 1.00 98.50 806 LEU A N 1
ATOM 5883 C CA . LEU A 1 806 ? -1.347 -3.961 27.538 1.00 98.50 806 LEU A CA 1
ATOM 5884 C C . LEU A 1 806 ? -0.063 -4.084 26.711 1.00 98.50 806 LEU A C 1
ATOM 5886 O O . LEU A 1 806 ? 0.946 -3.472 27.059 1.00 98.50 806 LEU A O 1
ATOM 5890 N N . ILE A 1 807 ? -0.122 -4.788 25.580 1.00 98.75 807 ILE A N 1
ATOM 5891 C CA . ILE A 1 807 ? 0.915 -4.725 24.543 1.00 98.75 807 ILE A CA 1
ATOM 5892 C C . ILE A 1 807 ? 0.310 -4.430 23.167 1.00 98.75 807 ILE A C 1
ATOM 5894 O O . ILE A 1 807 ? -0.702 -5.014 22.781 1.00 98.75 807 ILE A O 1
ATOM 5898 N N . THR A 1 808 ? 0.923 -3.531 22.400 1.00 98.75 808 THR A N 1
ATOM 5899 C CA . THR A 1 808 ? 0.486 -3.211 21.034 1.00 98.75 808 THR A CA 1
ATOM 5900 C C . THR A 1 808 ? 1.643 -3.127 20.049 1.00 98.75 808 THR A C 1
ATOM 5902 O O . THR A 1 808 ? 2.788 -2.903 20.445 1.00 98.75 808 THR A O 1
ATOM 5905 N N . SER A 1 809 ? 1.359 -3.329 18.761 1.00 98.25 809 SER A N 1
ATOM 5906 C CA . SER A 1 809 ? 2.359 -3.216 17.696 1.00 98.25 809 SER A CA 1
ATOM 5907 C C . SER A 1 809 ? 1.798 -2.619 16.402 1.00 98.25 809 SER A C 1
ATOM 5909 O O . SER A 1 809 ? 0.587 -2.596 16.171 1.00 98.25 809 SER A O 1
ATOM 5911 N N . LYS A 1 810 ? 2.705 -2.103 15.570 1.00 94.62 810 LYS A N 1
ATOM 5912 C CA . LYS A 1 810 ? 2.428 -1.170 14.478 1.00 94.62 810 LYS A CA 1
ATOM 5913 C C . LYS A 1 810 ? 1.874 -1.828 13.211 1.00 94.62 810 LYS A C 1
ATOM 5915 O O . LYS A 1 810 ? 0.849 -1.391 12.709 1.00 94.62 810 LYS A O 1
ATOM 5920 N N . ALA A 1 811 ? 2.532 -2.838 12.645 1.00 94.25 811 ALA A N 1
ATOM 5921 C CA . ALA A 1 811 ? 2.244 -3.304 11.278 1.00 94.25 811 ALA A CA 1
ATOM 5922 C C . ALA A 1 811 ? 2.819 -4.712 11.007 1.00 94.25 811 ALA A C 1
ATOM 5924 O O . ALA A 1 811 ? 3.580 -5.208 11.839 1.00 94.25 811 ALA A O 1
ATOM 5925 N N . PRO A 1 812 ? 2.571 -5.337 9.836 1.00 93.75 812 PRO A N 1
ATOM 5926 C CA . PRO A 1 812 ? 3.080 -6.683 9.561 1.00 93.75 812 PRO A CA 1
ATOM 5927 C C . PRO A 1 812 ? 4.606 -6.803 9.675 1.00 93.75 812 PRO A C 1
ATOM 5929 O O . PRO A 1 812 ? 5.122 -7.777 10.215 1.00 93.75 812 PRO A O 1
ATOM 5932 N N . GLY A 1 813 ? 5.346 -5.770 9.262 1.00 93.56 813 GLY A N 1
ATOM 5933 C CA . GLY A 1 813 ? 6.802 -5.716 9.386 1.00 93.56 813 GLY A CA 1
ATOM 5934 C C . GLY A 1 813 ? 7.318 -5.657 10.826 1.00 93.56 813 GLY A C 1
ATOM 5935 O O . GLY A 1 813 ? 8.517 -5.834 11.021 1.00 93.56 813 GLY A O 1
ATOM 5936 N N . SER A 1 814 ? 6.462 -5.411 11.828 1.00 94.88 814 SER A N 1
ATOM 5937 C CA . SER A 1 814 ? 6.797 -5.478 13.260 1.00 94.88 814 SER A CA 1
ATOM 5938 C C . SER A 1 814 ? 6.240 -6.719 13.968 1.00 94.88 814 SER A C 1
ATOM 5940 O O . SER A 1 814 ? 6.374 -6.836 15.184 1.00 94.88 814 SER A O 1
ATOM 5942 N N . ALA A 1 815 ? 5.647 -7.672 13.241 1.00 96.12 815 ALA A N 1
ATOM 5943 C CA . ALA A 1 815 ? 5.021 -8.857 13.830 1.00 96.12 815 ALA A CA 1
ATOM 5944 C C . ALA A 1 815 ? 6.008 -9.762 14.593 1.00 96.12 815 ALA A C 1
ATOM 5946 O O . ALA A 1 815 ? 5.689 -10.240 15.682 1.00 96.12 815 ALA A O 1
ATOM 5947 N N . THR A 1 816 ? 7.222 -9.965 14.069 1.00 95.38 816 THR A N 1
ATOM 5948 C CA . THR A 1 816 ? 8.259 -10.747 14.764 1.00 95.38 816 THR A CA 1
ATOM 5949 C C . THR A 1 816 ? 8.721 -10.050 16.046 1.00 95.38 816 THR A C 1
ATOM 5951 O O . THR A 1 816 ? 8.838 -10.695 17.084 1.00 95.38 816 THR A O 1
ATOM 5954 N N . GLU A 1 817 ? 8.913 -8.726 16.014 1.00 95.12 817 GLU A N 1
ATOM 5955 C CA . GLU A 1 817 ? 9.271 -7.926 17.199 1.00 95.12 817 GLU A CA 1
ATOM 5956 C C . GLU A 1 817 ? 8.171 -7.991 18.259 1.00 95.12 817 GLU A C 1
ATOM 5958 O O . GLU A 1 817 ? 8.453 -8.151 19.443 1.00 95.12 817 GLU A O 1
ATOM 5963 N N . PHE A 1 818 ? 6.911 -7.920 17.829 1.00 97.69 818 PHE A N 1
ATOM 5964 C CA . PHE A 1 818 ? 5.756 -8.033 18.707 1.00 97.69 818 PHE A CA 1
ATOM 5965 C C . PHE A 1 818 ? 5.708 -9.388 19.415 1.00 97.69 818 PHE A C 1
ATOM 5967 O O . PHE A 1 818 ? 5.563 -9.442 20.635 1.00 97.69 818 PHE A O 1
ATOM 5974 N N . ALA A 1 819 ? 5.891 -10.482 18.674 1.00 98.00 819 ALA A N 1
ATOM 5975 C CA . ALA A 1 819 ? 5.920 -11.817 19.255 1.00 98.00 819 ALA A CA 1
ATOM 5976 C C . ALA A 1 819 ? 7.121 -12.011 20.199 1.00 98.00 819 ALA A C 1
ATOM 5978 O O . ALA A 1 819 ? 6.948 -12.540 21.296 1.00 98.00 819 ALA A O 1
ATOM 5979 N N . LEU A 1 820 ? 8.317 -11.534 19.831 1.00 97.38 820 LEU A N 1
ATOM 5980 C CA . LEU A 1 820 ? 9.509 -11.589 20.689 1.00 97.38 820 LEU A CA 1
ATOM 5981 C C . LEU A 1 820 ? 9.338 -10.771 21.974 1.00 97.38 820 LEU A C 1
ATOM 5983 O O . LEU A 1 820 ? 9.721 -11.239 23.045 1.00 97.38 820 LEU A O 1
ATOM 5987 N N . ALA A 1 821 ? 8.698 -9.603 21.902 1.00 97.50 821 ALA A N 1
ATOM 5988 C CA . ALA A 1 821 ? 8.376 -8.806 23.080 1.00 97.50 821 ALA A CA 1
ATOM 5989 C C . ALA A 1 821 ? 7.419 -9.544 24.029 1.00 97.50 821 ALA A C 1
ATOM 5991 O O . ALA A 1 821 ? 7.602 -9.516 25.244 1.00 97.50 821 ALA A O 1
ATOM 5992 N N . ILE A 1 822 ? 6.438 -10.276 23.492 1.00 98.44 822 ILE A N 1
ATOM 5993 C CA . ILE A 1 822 ? 5.564 -11.137 24.300 1.00 98.44 822 ILE A CA 1
ATOM 5994 C C . ILE A 1 822 ? 6.367 -12.276 24.942 1.00 98.44 822 ILE A C 1
ATOM 5996 O O . ILE A 1 822 ? 6.184 -12.555 26.128 1.00 98.44 822 ILE A O 1
ATOM 6000 N N . VAL A 1 823 ? 7.278 -12.914 24.198 1.00 97.94 823 VAL A N 1
ATOM 6001 C CA . VAL A 1 823 ? 8.170 -13.946 24.754 1.00 97.94 823 VAL A CA 1
ATOM 6002 C C . VAL A 1 823 ? 9.019 -13.375 25.888 1.00 97.94 823 VAL A C 1
ATOM 6004 O O . VAL A 1 823 ? 9.140 -14.014 26.929 1.00 97.94 823 VAL A O 1
ATOM 6007 N N . GLU A 1 824 ? 9.554 -12.164 25.734 1.00 96.69 824 GLU A N 1
ATOM 6008 C CA . GLU A 1 824 ? 10.334 -11.491 26.774 1.00 96.69 824 GLU A CA 1
ATOM 6009 C C . GLU A 1 824 ? 9.503 -11.253 28.037 1.00 96.69 824 GLU A C 1
ATOM 6011 O O . GLU A 1 824 ? 9.982 -11.525 29.139 1.00 96.69 824 GLU A O 1
ATOM 6016 N N . LYS A 1 825 ? 8.241 -10.829 27.896 1.00 96.94 825 LYS A N 1
ATOM 6017 C CA . LYS A 1 825 ? 7.348 -10.619 29.043 1.00 96.94 825 LYS A CA 1
ATOM 6018 C C . LYS A 1 825 ? 6.911 -11.921 29.723 1.00 96.94 825 LYS A C 1
ATOM 6020 O O . LYS A 1 825 ? 6.743 -11.915 30.938 1.00 96.94 825 LYS A O 1
ATOM 6025 N N . LEU A 1 826 ? 6.725 -13.015 28.979 1.00 96.75 826 LEU A N 1
ATOM 6026 C CA . LEU A 1 826 ? 6.227 -14.290 29.521 1.00 96.75 826 LEU A CA 1
ATOM 6027 C C . LEU A 1 826 ? 7.331 -15.238 30.014 1.00 96.75 826 LEU A C 1
ATOM 6029 O O . LEU A 1 826 ? 7.117 -15.981 30.969 1.00 96.75 826 LEU A O 1
ATOM 6033 N N . PHE A 1 827 ? 8.494 -15.239 29.361 1.00 95.88 827 PHE A N 1
ATOM 6034 C CA . PHE A 1 827 ? 9.577 -16.206 29.589 1.00 95.88 827 PHE A CA 1
ATOM 6035 C C . PHE A 1 827 ? 10.921 -15.554 29.940 1.00 95.88 827 PHE A C 1
ATOM 6037 O O . PHE A 1 827 ? 11.876 -16.260 30.263 1.00 95.88 827 PHE A O 1
ATOM 6044 N N . GLY A 1 828 ? 11.008 -14.225 29.885 1.00 94.31 828 GLY A N 1
ATOM 6045 C CA . GLY A 1 828 ? 12.221 -13.468 30.168 1.00 94.31 828 GLY A CA 1
ATOM 6046 C C . GLY A 1 828 ? 13.080 -13.185 28.933 1.00 94.31 828 GLY A C 1
ATOM 6047 O O . GLY A 1 828 ? 13.041 -13.881 27.914 1.00 94.31 828 GLY A O 1
ATOM 6048 N N . ARG A 1 829 ? 13.906 -12.140 29.053 1.00 92.12 829 ARG A N 1
ATOM 6049 C CA . ARG A 1 829 ? 14.747 -11.607 27.970 1.00 92.12 829 ARG A CA 1
ATOM 6050 C C . ARG A 1 829 ? 15.724 -12.625 27.389 1.00 92.12 829 ARG A C 1
ATOM 6052 O O . ARG A 1 829 ? 15.938 -12.637 26.185 1.00 92.12 829 ARG A O 1
ATOM 6059 N N . GLU A 1 830 ? 16.298 -13.501 28.213 1.00 94.44 830 GLU A N 1
ATOM 6060 C CA . GLU A 1 830 ? 17.240 -14.526 27.741 1.00 94.44 830 GLU A CA 1
ATOM 6061 C C . GLU A 1 830 ? 16.583 -15.476 26.729 1.00 94.44 830 GLU A C 1
ATOM 6063 O O . GLU A 1 830 ? 17.141 -15.726 25.658 1.00 94.44 830 GLU A O 1
ATOM 6068 N N . LYS A 1 831 ? 15.362 -15.945 27.027 1.00 95.25 831 LYS A N 1
ATOM 6069 C CA . LYS A 1 831 ? 14.592 -16.798 26.117 1.00 95.25 831 LYS A CA 1
ATOM 6070 C C . LYS A 1 831 ? 14.263 -16.055 24.824 1.00 95.25 831 LYS A C 1
ATOM 6072 O O . LYS A 1 831 ? 14.452 -16.621 23.751 1.00 95.25 831 LYS A O 1
ATOM 6077 N N . ALA A 1 832 ? 13.827 -14.798 24.917 1.00 94.81 832 ALA A N 1
ATOM 6078 C CA . ALA A 1 832 ? 13.492 -13.983 23.752 1.00 94.81 832 ALA A CA 1
ATOM 6079 C C . ALA A 1 832 ? 14.704 -13.726 22.841 1.00 94.81 832 ALA A C 1
ATOM 6081 O O . ALA A 1 832 ? 14.615 -13.944 21.637 1.00 94.81 832 ALA A O 1
ATOM 6082 N N . VAL A 1 833 ? 15.865 -13.371 23.401 1.00 92.50 833 VAL A N 1
ATOM 6083 C CA . VAL A 1 833 ? 17.112 -13.184 22.636 1.00 92.50 833 VAL A CA 1
ATOM 6084 C C . VAL A 1 833 ? 17.586 -14.496 22.005 1.00 92.50 833 VAL A C 1
ATOM 6086 O O . VAL A 1 833 ? 18.022 -14.503 20.854 1.00 92.50 833 VAL A O 1
ATOM 6089 N N . GLY A 1 834 ? 17.496 -15.618 22.728 1.00 93.25 834 GLY A N 1
ATOM 6090 C CA . GLY A 1 834 ? 17.814 -16.938 22.175 1.00 93.25 834 GLY A CA 1
ATOM 6091 C C . GLY A 1 834 ? 16.941 -17.278 20.966 1.00 93.25 834 GLY A C 1
ATOM 6092 O O . GLY A 1 834 ? 17.450 -17.712 19.935 1.00 93.25 834 GLY A O 1
ATOM 6093 N N . MET A 1 835 ? 15.643 -16.993 21.064 1.00 93.50 835 MET A N 1
ATOM 6094 C CA . MET A 1 835 ? 14.701 -17.173 19.962 1.00 93.50 835 MET A CA 1
ATOM 6095 C C . MET A 1 835 ? 14.938 -16.210 18.802 1.00 93.50 835 MET A C 1
ATOM 6097 O O . MET A 1 835 ? 14.880 -16.628 17.652 1.00 93.50 835 MET A O 1
ATOM 6101 N N . ALA A 1 836 ? 15.241 -14.941 19.075 1.00 92.88 836 ALA A N 1
ATOM 6102 C CA . ALA A 1 836 ? 15.559 -13.967 18.038 1.00 92.88 836 ALA A CA 1
ATOM 6103 C C . ALA A 1 836 ? 16.745 -14.438 17.180 1.00 92.88 836 ALA A C 1
ATOM 6105 O O . ALA A 1 836 ? 16.690 -14.350 15.957 1.00 92.88 836 ALA A O 1
ATOM 6106 N N . LYS A 1 837 ? 17.778 -15.020 17.800 1.00 91.25 837 LYS A N 1
ATOM 6107 C CA . LYS A 1 837 ? 18.913 -15.623 17.083 1.00 91.25 837 LYS A CA 1
ATOM 6108 C C . LYS A 1 837 ? 18.508 -16.855 16.276 1.00 91.25 837 LYS A C 1
ATOM 6110 O O . LYS A 1 837 ? 18.920 -16.987 15.132 1.00 91.25 837 LYS A O 1
ATOM 6115 N N . GLU A 1 838 ? 17.689 -17.743 16.842 1.00 91.56 838 GLU A N 1
ATOM 6116 C CA . GLU A 1 838 ? 17.183 -18.928 16.131 1.00 91.56 838 GLU A CA 1
ATOM 6117 C C . GLU A 1 838 ? 16.349 -18.547 14.899 1.00 91.56 838 GLU A C 1
ATOM 6119 O O . GLU A 1 838 ? 16.452 -19.172 13.852 1.00 91.56 838 GLU A O 1
ATOM 6124 N N . LEU A 1 839 ? 15.560 -17.477 14.980 1.00 92.88 839 LEU A N 1
ATOM 6125 C CA . LEU A 1 839 ? 14.756 -16.993 13.858 1.00 92.88 839 LEU A CA 1
ATOM 6126 C C . LEU A 1 839 ? 15.585 -16.255 12.794 1.00 92.88 839 LEU A C 1
ATOM 6128 O O . LEU A 1 839 ? 15.037 -15.922 11.743 1.00 92.88 839 LEU A O 1
ATOM 6132 N N . ILE A 1 840 ? 16.879 -16.004 13.039 1.00 92.06 840 ILE A N 1
ATOM 6133 C CA . ILE A 1 840 ? 17.740 -15.112 12.243 1.00 92.06 840 ILE A CA 1
ATOM 6134 C C . ILE A 1 840 ? 17.213 -13.667 12.275 1.00 92.06 840 ILE A C 1
ATOM 6136 O O . ILE A 1 840 ? 17.240 -12.935 11.288 1.00 92.06 840 ILE A O 1
ATOM 6140 N N . PHE A 1 841 ? 16.654 -13.242 13.407 1.00 88.19 841 PHE A N 1
ATOM 6141 C CA . PHE A 1 841 ? 16.204 -11.865 13.616 1.00 88.19 841 PHE A CA 1
ATOM 6142 C C . PHE A 1 841 ? 17.361 -10.947 14.049 1.00 88.19 841 PHE A C 1
ATOM 6144 O O . PHE A 1 841 ? 17.421 -9.796 13.610 1.00 88.19 841 PHE A O 1
ATOM 6151 N N . MET A 1 842 ? 18.280 -11.476 14.869 1.00 81.19 842 MET A N 1
ATOM 6152 C CA . MET A 1 842 ? 19.475 -10.804 15.401 1.00 81.19 842 MET A CA 1
ATOM 6153 C C . MET A 1 842 ? 20.771 -11.453 14.944 1.00 81.19 842 MET A C 1
ATOM 6155 O O . MET A 1 842 ? 20.775 -12.698 14.806 1.00 81.19 842 MET A O 1
#

InterPro domains:
  IPR002818 DJ-1/PfpI [PF01965] (8-175)
  IPR002818 DJ-1/PfpI [PF01965] (214-382)
  IPR002818 DJ-1/PfpI [PF01965] (450-620)
  IPR002818 DJ-1/PfpI [PF01965] (661-824)
  IPR006287 Protein/nucleic acid deglycase DJ-1 [TIGR01383] (9-187)
  IPR006287 Protein/nucleic acid deglycase DJ-1 [TIGR01383] (451-632)
  IPR006287 Protein/nucleic acid deglycase DJ-1 [TIGR01383] (661-836)
  IPR029062 Class I glutamine amidotransferase-like [G3DSA:3.40.50.880] (3-202)
  IPR029062 Class I glutamine amidotransferase-like [G3DSA:3.40.50.880] (207-408)
  IPR029062 Class I glutamine amidotransferase-like [G3DSA:3.40.50.880] (442-646)
  IPR029062 Class I glutamine amidotransferase-like [G3DSA:3.40.50.880] (655-842)
  IPR029062 Class I glutamine amidotransferase-like [SSF52317] (8-192)
  IPR029062 Class I glutamine amidotransferase-like [SSF52317] (214-396)
  IPR029062 Class I glutamine amidotransferase-like [SSF52317] (449-640)
  IPR029062 Class I glutamine amidotransferase-like [SSF52317] (661-840)
  IPR050325 Protein/nucleic acid deglycase [PTHR48094] (450-631)